Protein AF-0000000085129413 (afdb_homodimer)

Nearest PDB structures (foldseek):
  3oio-assembly1_A  TM=9.378E-01  e=3.922E-03  Chromobacterium violaceum
  3w6v-assembly1_A  TM=9.228E-01  e=1.496E-02  Streptomyces griseus
  8rot-assembly1_B  TM=6.023E-01  e=2.344E-01  Myxococcus xanthus
  8rw5-assembly1_B  TM=6.007E-01  e=3.042E-01  Myxococcus xanthus
  8rte-assembly1_A  TM=4.846E-01  e=7.425E-01  Bacillus phage phi105

Structure (mmCIF, N/CA/C/O backbone):
data_AF-0000000085129413-model_v1
#
loop_
_entity.id
_entity.type
_entity.pdbx_description
1 polymer 'Transcriptional regulator, AraC family'
#
loop_
_atom_site.group_PDB
_atom_site.id
_atom_site.type_symbol
_atom_site.label_atom_id
_atom_site.label_alt_id
_atom_site.label_comp_id
_atom_site.label_asym_id
_atom_site.label_entity_id
_atom_site.label_seq_id
_atom_site.pdbx_PDB_ins_code
_atom_site.Cartn_x
_atom_site.Cartn_y
_atom_site.Cartn_z
_atom_site.occupancy
_atom_site.B_iso_or_equiv
_atom_site.auth_seq_id
_atom_site.auth_comp_id
_atom_site.auth_asym_id
_atom_site.auth_atom_id
_atom_site.pdbx_PDB_model_num
ATOM 1 N N . MET A 1 1 ? -53.594 -14.516 21.328 1 21.14 1 MET A N 1
ATOM 2 C CA . MET A 1 1 ? -52.688 -14.773 22.422 1 21.14 1 MET A CA 1
ATOM 3 C C . MET A 1 1 ? -51.25 -14.461 22 1 21.14 1 MET A C 1
ATOM 5 O O . MET A 1 1 ? -50.75 -14.977 20.984 1 21.14 1 MET A O 1
ATOM 9 N N . HIS A 1 2 ? -50.719 -13.258 22.328 1 20.92 2 HIS A N 1
ATOM 10 C CA . HIS A 1 2 ? -49.969 -12.188 21.672 1 20.92 2 HIS A CA 1
ATOM 11 C C . HIS A 1 2 ? -48.469 -12.391 21.844 1 20.92 2 HIS A C 1
ATOM 13 O O . HIS A 1 2 ? -47.906 -12.094 22.906 1 20.92 2 HIS A O 1
ATOM 19 N N . SER A 1 3 ? -48.125 -13.695 21.609 1 22.58 3 SER A N 1
ATOM 20 C CA . SER A 1 3 ? -46.812 -14.188 22.047 1 22.58 3 SER A CA 1
ATOM 21 C C . SER A 1 3 ? -45.688 -13.266 21.594 1 22.58 3 SER A C 1
ATOM 23 O O . SER A 1 3 ? -45.594 -12.945 20.406 1 22.58 3 SER A O 1
ATOM 25 N N . SER A 1 4 ? -45.375 -12.328 22.469 1 21.48 4 SER A N 1
ATOM 26 C CA . SER A 1 4 ? -44.531 -11.133 22.531 1 21.48 4 SER A CA 1
ATOM 27 C C . SER A 1 4 ? -43.094 -11.445 22.188 1 21.48 4 SER A C 1
ATOM 29 O O . SER A 1 4 ? -42.406 -12.188 22.906 1 21.48 4 SER A O 1
ATOM 31 N N . GLY A 1 5 ? -42.906 -11.906 20.984 1 20.62 5 GLY A N 1
ATOM 32 C CA . GLY A 1 5 ? -41.625 -12.461 20.5 1 20.62 5 GLY A CA 1
ATOM 33 C C . GLY A 1 5 ? -40.438 -11.547 20.734 1 20.62 5 GLY A C 1
ATOM 34 O O . GLY A 1 5 ? -40.375 -10.469 20.156 1 20.62 5 GLY A O 1
ATOM 35 N N . LYS A 1 6 ? -40.031 -11.453 22.047 1 23.05 6 LYS A N 1
ATOM 36 C CA . LYS A 1 6 ? -39 -10.617 22.656 1 23.05 6 LYS A CA 1
ATOM 37 C C . LYS A 1 6 ? -37.719 -10.648 21.859 1 23.05 6 LYS A C 1
ATOM 39 O O . LYS A 1 6 ? -37.188 -11.727 21.562 1 23.05 6 LYS A O 1
ATOM 44 N N . CYS A 1 7 ? -37.625 -9.664 21.094 1 20.09 7 CYS A N 1
ATOM 45 C CA . CYS A 1 7 ? -36.531 -9.359 20.156 1 20.09 7 CYS A CA 1
ATOM 46 C C . CYS A 1 7 ? -35.188 -9.352 20.875 1 20.09 7 CYS A C 1
ATOM 48 O O . CYS A 1 7 ? -35 -8.617 21.844 1 20.09 7 CYS A O 1
ATOM 50 N N . ILE A 1 8 ? -34.719 -10.578 21.188 1 20.58 8 ILE A N 1
ATOM 51 C CA . ILE A 1 8 ? -33.5 -10.852 21.922 1 20.58 8 ILE A CA 1
ATOM 52 C C . ILE A 1 8 ? -32.406 -9.891 21.453 1 20.58 8 ILE A C 1
ATOM 54 O O . ILE A 1 8 ? -32.094 -9.828 20.266 1 20.58 8 ILE A O 1
ATOM 58 N N . ALA A 1 9 ? -32.438 -8.789 22.156 1 20.16 9 ALA A N 1
ATOM 59 C CA . ALA A 1 9 ? -31.578 -7.625 22.016 1 20.16 9 ALA A CA 1
ATOM 60 C C . ALA A 1 9 ? -30.109 -8.039 22.047 1 20.16 9 ALA A C 1
ATOM 62 O O . ALA A 1 9 ? -29.672 -8.75 22.953 1 20.16 9 ALA A O 1
ATOM 63 N N . PRO A 1 10 ? -29.625 -8.414 20.906 1 20.3 10 PRO A N 1
ATOM 64 C CA . PRO A 1 10 ? -28.297 -9.047 20.828 1 20.3 10 PRO A CA 1
ATOM 65 C C . PRO A 1 10 ? -27.25 -8.312 21.641 1 20.3 10 PRO A C 1
ATOM 67 O O . PRO A 1 10 ? -27.094 -7.094 21.516 1 20.3 10 PRO A O 1
ATOM 70 N N . ALA A 1 11 ? -27.172 -8.625 22.953 1 19.38 11 ALA A N 1
ATOM 71 C CA . ALA A 1 11 ? -26.328 -8.062 23.984 1 19.38 11 ALA A CA 1
ATOM 72 C C . ALA A 1 11 ? -24.859 -8.07 23.562 1 19.38 11 ALA A C 1
ATOM 74 O O . ALA A 1 11 ? -24.25 -9.141 23.422 1 19.38 11 ALA A O 1
ATOM 75 N N . TRP A 1 12 ? -24.641 -7.414 22.562 1 18.7 12 TRP A N 1
ATOM 76 C CA . TRP A 1 12 ? -23.297 -7.359 22.016 1 18.7 12 TRP A CA 1
ATOM 77 C C . TRP A 1 12 ? -22.312 -6.844 23.047 1 18.7 12 TRP A C 1
ATOM 79 O O . TRP A 1 12 ? -22.406 -5.699 23.5 1 18.7 12 TRP A O 1
ATOM 89 N N . PRO A 1 13 ? -21.984 -7.633 24.094 1 18.08 13 PRO A N 1
ATOM 90 C CA . PRO A 1 13 ? -21.203 -7.172 25.25 1 18.08 13 PRO A CA 1
ATOM 91 C C . PRO A 1 13 ? -19.922 -6.445 24.828 1 18.08 13 PRO A C 1
ATOM 93 O O . PRO A 1 13 ? -19.516 -6.527 23.672 1 18.08 13 PRO A O 1
ATOM 96 N N . LEU A 1 14 ? -19.016 -6.141 25.938 1 18.91 14 LEU A N 1
ATOM 97 C CA . LEU A 1 14 ? -18.062 -5.195 26.5 1 18.91 14 LEU A CA 1
ATOM 98 C C . LEU A 1 14 ? -16.656 -5.469 25.969 1 18.91 14 LEU A C 1
ATOM 100 O O . LEU A 1 14 ? -15.906 -6.238 26.562 1 18.91 14 LEU A O 1
ATOM 104 N N . ILE A 1 15 ? -16.547 -5.93 24.875 1 19.08 15 ILE A N 1
ATOM 105 C CA . ILE A 1 15 ? -15.266 -6.57 24.609 1 19.08 15 ILE A CA 1
ATOM 106 C C . ILE A 1 15 ? -14.133 -5.57 24.828 1 19.08 15 ILE A C 1
ATOM 108 O O . ILE A 1 15 ? -13.141 -5.879 25.5 1 19.08 15 ILE A O 1
ATOM 112 N N . PHE A 1 16 ? -13.883 -4.68 23.922 1 19.36 16 PHE A N 1
ATOM 113 C CA . PHE A 1 16 ? -12.508 -4.43 23.516 1 19.36 16 PHE A CA 1
ATOM 114 C C . PHE A 1 16 ? -11.836 -3.428 24.453 1 19.36 16 PHE A C 1
ATOM 116 O O . PHE A 1 16 ? -12.117 -2.229 24.391 1 19.36 16 PHE A O 1
ATOM 123 N N . SER A 1 17 ? -11.602 -3.672 25.688 1 21.09 17 SER A N 1
ATOM 124 C CA . SER A 1 17 ? -10.859 -2.846 26.625 1 21.09 17 SER A CA 1
ATOM 125 C C . SER A 1 17 ? -9.461 -2.527 26.109 1 21.09 17 SER A C 1
ATOM 127 O O . SER A 1 17 ? -8.508 -3.262 26.375 1 21.09 17 SER A O 1
ATOM 129 N N . TYR A 1 18 ? -9.227 -2.33 25.031 1 18.47 18 TYR A N 1
ATOM 130 C CA . TYR A 1 18 ? -7.859 -1.907 24.766 1 18.47 18 TYR A CA 1
ATOM 131 C C . TYR A 1 18 ? -7.516 -0.648 25.547 1 18.47 18 TYR A C 1
ATOM 133 O O . TYR A 1 18 ? -8.242 0.347 25.484 1 18.47 18 TYR A O 1
ATOM 141 N N . LYS A 1 19 ? -6.773 -0.75 26.672 1 22.33 19 LYS A N 1
ATOM 142 C CA . LYS A 1 19 ? -6.113 0.074 27.688 1 22.33 19 LYS A CA 1
ATOM 143 C C . LYS A 1 19 ? -5.34 1.221 27.031 1 22.33 19 LYS A C 1
ATOM 145 O O . LYS A 1 19 ? -4.574 1.915 27.703 1 22.33 19 LYS A O 1
ATOM 150 N N . ASN A 1 20 ? -5.211 1.365 25.828 1 20.52 20 ASN A N 1
ATOM 151 C CA . ASN A 1 20 ? -4.211 2.396 25.562 1 20.52 20 ASN A CA 1
ATOM 152 C C . ASN A 1 20 ? -4.727 3.783 25.953 1 20.52 20 ASN A C 1
ATOM 154 O O . ASN A 1 20 ? -5.508 4.383 25.203 1 20.52 20 ASN A O 1
ATOM 158 N N . SER A 1 21 ? -5.008 4.043 27.172 1 23.89 21 SER A N 1
ATOM 159 C CA . SER A 1 21 ? -5.203 5.328 27.844 1 23.89 21 SER A CA 1
ATOM 160 C C . SER A 1 21 ? -4.129 6.332 27.422 1 23.89 21 SER A C 1
ATOM 162 O O . SER A 1 21 ? -4.262 7.531 27.672 1 23.89 21 SER A O 1
ATOM 164 N N . TYR A 1 22 ? -2.914 5.84 27.141 1 23.8 22 TYR A N 1
ATOM 165 C CA . TYR A 1 22 ? -1.764 6.719 27.344 1 23.8 22 TYR A CA 1
ATOM 166 C C . TYR A 1 22 ? -1.779 7.863 26.328 1 23.8 22 TYR A C 1
ATOM 168 O O . TYR A 1 22 ? -1.226 8.938 26.594 1 23.8 22 TYR A O 1
ATOM 176 N N . SER A 1 23 ? -2.287 7.637 25.203 1 25.34 23 SER A N 1
ATOM 177 C CA . SER A 1 23 ? -1.871 8.594 24.188 1 25.34 23 SER A CA 1
ATOM 178 C C . SER A 1 23 ? -2.613 9.914 24.328 1 25.34 23 SER A C 1
ATOM 180 O O . SER A 1 23 ? -2.422 10.836 23.531 1 25.34 23 SER A O 1
ATOM 182 N N . PHE A 1 24 ? -3.502 9.953 25.156 1 25.22 24 PHE A N 1
ATOM 183 C CA . PHE A 1 24 ? -4.234 11.211 25.172 1 25.22 24 PHE A CA 1
ATOM 184 C C . PHE A 1 24 ? -3.436 12.297 25.875 1 25.22 24 PHE A C 1
ATOM 186 O O . PHE A 1 24 ? -3.5 13.469 25.484 1 25.22 24 PHE A O 1
ATOM 193 N N . ASN A 1 25 ? -2.568 11.867 26.859 1 26.09 25 ASN A N 1
ATOM 194 C CA . ASN A 1 25 ? -2.004 12.867 27.766 1 26.09 25 ASN A CA 1
ATOM 195 C C . ASN A 1 25 ? -0.914 13.688 27.078 1 26.09 25 ASN A C 1
ATOM 197 O O . ASN A 1 25 ? -0.603 14.797 27.5 1 26.09 25 ASN A O 1
ATOM 201 N N . LEU A 1 26 ? -0.217 13.109 26.172 1 26.61 26 LEU A N 1
ATOM 202 C CA . LEU A 1 26 ? 0.95 13.812 25.656 1 26.61 26 LEU A CA 1
ATOM 203 C C . LEU A 1 26 ? 0.537 15.094 24.922 1 26.61 26 LEU A C 1
ATOM 205 O O . LEU A 1 26 ? 1.323 16.031 24.828 1 26.61 26 LEU A O 1
ATOM 209 N N . LEU A 1 27 ? -0.628 15.203 24.547 1 25.75 27 LEU A N 1
ATOM 210 C CA . LEU A 1 27 ? -1.044 16.422 23.859 1 25.75 27 LEU A CA 1
ATOM 211 C C . LEU A 1 27 ? -1.022 17.625 24.797 1 25.75 27 LEU A C 1
ATOM 213 O O . LEU A 1 27 ? -0.651 18.719 24.391 1 25.75 27 LEU A O 1
ATOM 217 N N . THR A 1 28 ? -1.083 17.344 26.109 1 27.41 28 THR A N 1
ATOM 218 C CA . THR A 1 28 ? -1.416 18.531 26.906 1 27.41 28 THR A CA 1
ATOM 219 C C . THR A 1 28 ? -0.151 19.266 27.344 1 27.41 28 THR A C 1
ATOM 221 O O . THR A 1 28 ? -0.151 20.484 27.469 1 27.41 28 THR A O 1
ATOM 224 N N . GLN A 1 29 ? 0.94 18.547 27.625 1 27.95 29 GLN A N 1
ATOM 225 C CA . GLN A 1 29 ? 1.984 19.25 28.359 1 27.95 29 GLN A CA 1
ATOM 226 C C . GLN A 1 29 ? 2.719 20.234 27.469 1 27.95 29 GLN A C 1
ATOM 228 O O . GLN A 1 29 ? 3.174 21.281 27.938 1 27.95 29 GLN A O 1
ATOM 233 N N . HIS A 1 30 ? 3.021 19.875 26.25 1 28.45 30 HIS A N 1
ATOM 234 C CA . HIS A 1 30 ? 3.762 20.859 25.469 1 28.45 30 HIS A CA 1
ATOM 235 C C . HIS A 1 30 ? 2.961 22.141 25.297 1 28.45 30 HIS A C 1
ATOM 237 O O . HIS A 1 30 ? 3.455 23.109 24.703 1 28.45 30 HIS A O 1
ATOM 243 N N . ILE A 1 31 ? 1.709 22.016 25.625 1 28.7 31 ILE A N 1
ATOM 244 C CA . ILE A 1 31 ? 0.957 23.25 25.453 1 28.7 31 ILE A CA 1
ATOM 245 C C . ILE A 1 31 ? 1.253 24.203 26.609 1 28.7 31 ILE A C 1
ATOM 247 O O . ILE A 1 31 ? 0.819 25.359 26.609 1 28.7 31 ILE A O 1
ATOM 251 N N . HIS A 1 32 ? 1.854 23.734 27.641 1 28.66 32 HIS A N 1
ATOM 252 C CA . HIS A 1 32 ? 1.758 24.641 28.781 1 28.66 32 HIS A CA 1
ATOM 253 C C . HIS A 1 32 ? 2.666 25.859 28.594 1 28.66 32 HIS A C 1
ATOM 255 O O . HIS A 1 32 ? 2.555 26.844 29.328 1 28.66 32 HIS A O 1
ATOM 261 N N . GLY A 1 33 ? 3.865 25.672 28.141 1 28.09 33 GLY A N 1
ATOM 262 C CA . GLY A 1 33 ? 4.629 26.891 28.328 1 28.09 33 GLY A CA 1
ATOM 263 C C . GLY A 1 33 ? 4.117 28.062 27.5 1 28.09 33 GLY A C 1
ATOM 264 O O . GLY A 1 33 ? 4.5 29.203 27.734 1 28.09 33 GLY A O 1
ATOM 265 N N . HIS A 1 34 ? 4.055 27.828 26.172 1 28.5 34 HIS A N 1
ATOM 266 C CA . HIS A 1 34 ? 3.783 29.047 25.406 1 28.5 34 HIS A CA 1
ATOM 267 C C . HIS A 1 34 ? 2.324 29.469 25.547 1 28.5 34 HIS A C 1
ATOM 269 O O . HIS A 1 34 ? 1.43 28.625 25.594 1 28.5 34 HIS A O 1
ATOM 275 N N . GLN A 1 35 ? 1.97 30.703 26.125 1 29.5 35 GLN A N 1
ATOM 276 C CA . GLN A 1 35 ? 0.708 31.391 26.359 1 29.5 35 GLN A CA 1
ATOM 277 C C . GLN A 1 35 ? -0.209 31.281 25.141 1 29.5 35 GLN A C 1
ATOM 279 O O . GLN A 1 35 ? -1.121 32.094 24.969 1 29.5 35 GLN A O 1
ATOM 284 N N . ASP A 1 36 ? 0.331 30.516 24.156 1 29.94 36 ASP A N 1
ATOM 285 C CA . ASP A 1 36 ? -0.539 30.812 23.016 1 29.94 36 ASP A CA 1
ATOM 286 C C . ASP A 1 36 ? -1.93 30.219 23.219 1 29.94 36 ASP A C 1
ATOM 288 O O . ASP A 1 36 ? -2.07 29.141 23.797 1 29.94 36 ASP A O 1
ATOM 292 N N . GLU A 1 37 ? -2.986 30.938 23.094 1 33 37 GLU A N 1
ATOM 293 C CA . GLU A 1 37 ? -4.418 30.797 23.344 1 33 37 GLU A CA 1
ATOM 294 C C . GLU A 1 37 ? -4.938 29.453 22.828 1 33 37 GLU A C 1
ATOM 296 O O . GLU A 1 37 ? -5.789 28.828 23.469 1 33 37 GLU A O 1
ATOM 301 N N . SER A 1 38 ? -4.277 29.016 21.781 1 32.41 38 SER A N 1
ATOM 302 C CA . SER A 1 38 ? -4.926 27.844 21.172 1 32.41 38 SER A CA 1
ATOM 303 C C . SER A 1 38 ? -4.57 26.562 21.938 1 32.41 38 SER A C 1
ATOM 305 O O . SER A 1 38 ? -5.434 25.719 22.172 1 32.41 38 SER A O 1
ATOM 307 N N . ALA A 1 39 ? -3.271 26.328 22.328 1 37 39 ALA A N 1
ATOM 308 C CA . ALA A 1 39 ? -2.869 25.188 23.156 1 37 39 ALA A CA 1
ATOM 309 C C . ALA A 1 39 ? -3.48 25.281 24.547 1 37 39 ALA A C 1
ATOM 311 O O . ALA A 1 39 ? -3.896 24.281 25.125 1 37 39 ALA A O 1
ATOM 312 N N . SER A 1 40 ? -3.602 26.625 24.984 1 38.25 40 SER A N 1
ATOM 313 C CA . SER A 1 40 ? -4.234 26.891 26.266 1 38.25 40 SER A CA 1
ATOM 314 C C . SER A 1 40 ? -5.695 26.453 26.266 1 38.25 40 SER A C 1
ATOM 316 O O . SER A 1 40 ? -6.18 25.875 27.25 1 38.25 40 SER A O 1
ATOM 318 N N . ARG A 1 41 ? -6.266 26.641 25.109 1 37.94 41 ARG A N 1
ATOM 319 C CA . ARG A 1 41 ? -7.664 26.234 25.031 1 37.94 41 ARG A CA 1
ATOM 320 C C . ARG A 1 41 ? -7.797 24.719 25.047 1 37.94 41 ARG A C 1
ATOM 322 O O . ARG A 1 41 ? -8.656 24.172 25.75 1 37.94 41 ARG A O 1
ATOM 329 N N . LEU A 1 42 ? -6.957 24.094 24.25 1 37.56 42 LEU A N 1
ATOM 330 C CA . LEU A 1 42 ? -6.988 22.625 24.281 1 37.56 42 LEU A CA 1
ATOM 331 C C . LEU A 1 42 ? -6.66 22.125 25.688 1 37.56 42 LEU A C 1
ATOM 333 O O . LEU A 1 42 ? -7.297 21.188 26.172 1 37.56 42 LEU A O 1
ATOM 337 N N . TRP A 1 43 ? -5.762 22.875 26.328 1 37.62 43 TRP A N 1
ATOM 338 C CA . TRP A 1 43 ? -5.422 22.516 27.703 1 37.62 43 TRP A CA 1
ATOM 339 C C . TRP A 1 43 ? -6.598 22.781 28.641 1 37.62 43 TRP A C 1
ATOM 341 O O . TRP A 1 43 ? -6.879 21.969 29.531 1 37.62 43 TRP A O 1
ATOM 351 N N . ARG A 1 44 ? -7.238 23.938 28.453 1 40.03 44 ARG A N 1
ATOM 352 C CA . ARG A 1 44 ? -8.406 24.25 29.281 1 40.03 44 ARG A CA 1
ATOM 353 C C . ARG A 1 44 ? -9.492 23.188 29.094 1 40.03 44 ARG A C 1
ATOM 355 O O . ARG A 1 44 ? -10.141 22.781 30.062 1 40.03 44 ARG A O 1
ATOM 362 N N . ILE A 1 45 ? -9.555 22.703 27.922 1 38.81 45 ILE A N 1
ATOM 363 C CA . ILE A 1 45 ? -10.562 21.688 27.656 1 38.81 45 ILE A CA 1
ATOM 364 C C . ILE A 1 45 ? -10.148 20.375 28.312 1 38.81 45 ILE A C 1
ATOM 366 O O . ILE A 1 45 ? -10.969 19.719 28.969 1 38.81 45 ILE A O 1
ATOM 370 N N . ILE A 1 46 ? -8.875 20.078 28.266 1 37.97 46 ILE A N 1
ATOM 371 C CA . ILE A 1 46 ? -8.391 18.844 28.875 1 37.97 46 ILE A CA 1
ATOM 372 C C . ILE A 1 46 ? -8.445 18.969 30.391 1 37.97 46 ILE A C 1
ATOM 374 O O . ILE A 1 46 ? -8.867 18.031 31.078 1 37.97 46 ILE A O 1
ATOM 378 N N . SER A 1 47 ? -7.98 20.141 30.906 1 34.28 47 SER A N 1
ATOM 379 C CA . SER A 1 47 ? -7.945 20.375 32.344 1 34.28 47 SER A CA 1
ATOM 380 C C . SER A 1 47 ? -9.359 20.469 32.938 1 34.28 47 SER A C 1
ATOM 382 O O . SER A 1 47 ? -9.609 20 34.031 1 34.28 47 SER A O 1
ATOM 384 N N . ALA A 1 48 ? -10.281 21.156 32.281 1 36.88 48 ALA A N 1
ATOM 385 C CA . ALA A 1 48 ? -11.656 21.234 32.781 1 36.88 48 ALA A CA 1
ATOM 386 C C . ALA A 1 48 ? -12.312 19.844 32.781 1 36.88 48 ALA A C 1
ATOM 388 O O . ALA A 1 48 ? -13.148 19.562 33.656 1 36.88 48 ALA A O 1
ATOM 389 N N . HIS A 1 49 ? -11.906 18.984 31.969 1 34.75 49 HIS A N 1
ATOM 390 C CA . HIS A 1 49 ? -12.508 17.672 31.906 1 34.75 49 HIS A CA 1
ATOM 391 C C . HIS A 1 49 ? -12.219 16.859 33.156 1 34.75 49 HIS A C 1
ATOM 393 O O . HIS A 1 49 ? -13.07 16.109 33.625 1 34.75 49 HIS A O 1
ATOM 399 N N . HIS A 1 50 ? -11.016 16.922 33.688 1 31.17 50 HIS A N 1
ATOM 400 C CA . HIS A 1 50 ? -10.742 16.125 34.875 1 31.17 50 HIS A CA 1
ATOM 401 C C . HIS A 1 50 ? -11.445 16.703 36.094 1 31.17 50 HIS A C 1
ATOM 403 O O . HIS A 1 50 ? -11.656 16 37.094 1 31.17 50 HIS A O 1
ATOM 409 N N . GLN A 1 51 ? -11.445 17.984 36.281 1 32.16 51 GLN A N 1
ATOM 410 C CA . GLN A 1 51 ? -12.023 18.516 37.5 1 32.16 51 GLN A CA 1
ATOM 411 C C . GLN A 1 51 ? -13.547 18.391 37.5 1 32.16 51 GLN A C 1
ATOM 413 O O . GLN A 1 51 ? -14.18 18.438 38.531 1 32.16 51 GLN A O 1
ATOM 418 N N . GLN A 1 52 ? -14.242 18.625 36.438 1 34.34 52 GLN A N 1
ATOM 419 C CA . GLN A 1 52 ? -15.688 18.75 36.625 1 34.34 52 GLN A CA 1
ATOM 420 C C . GLN A 1 52 ? -16.344 17.375 36.812 1 34.34 52 GLN A C 1
ATOM 422 O O . GLN A 1 52 ? -16.859 16.812 35.844 1 34.34 52 GLN A O 1
ATOM 427 N N . ALA A 1 53 ? -15.812 16.516 37.594 1 32.19 53 ALA A N 1
ATOM 428 C CA . ALA A 1 53 ? -16.516 15.312 38.062 1 32.19 53 ALA A CA 1
ATOM 429 C C . ALA A 1 53 ? -17.969 15.617 38.406 1 32.19 53 ALA A C 1
ATOM 431 O O . ALA A 1 53 ? -18.875 14.93 37.938 1 32.19 53 ALA A O 1
ATOM 432 N N . ASP A 1 54 ? -18.328 15.922 39.719 1 31.73 54 ASP A N 1
ATOM 433 C CA . ASP A 1 54 ? -19.562 15.711 40.469 1 31.73 54 ASP A CA 1
ATOM 434 C C . ASP A 1 54 ? -20.641 16.688 40.031 1 31.73 54 ASP A C 1
ATOM 436 O O . ASP A 1 54 ? -21.781 16.625 40.5 1 31.73 54 ASP A O 1
ATOM 440 N N . THR A 1 55 ? -20.219 18.016 39.844 1 33.91 55 THR A N 1
ATOM 441 C CA . THR A 1 55 ? -21.406 18.859 39.781 1 33.91 55 THR A CA 1
ATOM 442 C C . THR A 1 55 ? -22.172 18.578 38.469 1 33.91 55 THR A C 1
ATOM 444 O O . THR A 1 55 ? -21.609 18.078 37.5 1 33.91 55 THR A O 1
ATOM 447 N N . GLY A 1 56 ? -23.438 18.547 38.312 1 38.31 56 GLY A N 1
ATOM 448 C CA . GLY A 1 56 ? -24.453 18.469 37.281 1 38.31 56 GLY A CA 1
ATOM 449 C C . GLY A 1 56 ? -23.953 18.906 35.906 1 38.31 56 GLY A C 1
ATOM 450 O O . GLY A 1 56 ? -24.719 19.484 35.125 1 38.31 56 GLY A O 1
ATOM 451 N N . TYR A 1 57 ? -22.672 19.203 35.719 1 45.5 57 TYR A N 1
ATOM 452 C CA . TYR A 1 57 ? -22.062 19.703 34.5 1 45.5 57 TYR A CA 1
ATOM 453 C C . TYR A 1 57 ? -22.5 18.875 33.281 1 45.5 57 TYR A C 1
ATOM 455 O O . TYR A 1 57 ? -22.5 17.641 33.344 1 45.5 57 TYR A O 1
ATOM 463 N N . ASN A 1 58 ? -23.297 19.438 32.375 1 69.88 58 ASN A N 1
ATOM 464 C CA . ASN A 1 58 ? -24.031 18.984 31.188 1 69.88 58 ASN A CA 1
ATOM 465 C C . ASN A 1 58 ? -23.156 18.188 30.234 1 69.88 58 ASN A C 1
ATOM 467 O O . ASN A 1 58 ? -22.125 18.672 29.766 1 69.88 58 ASN A O 1
ATOM 471 N N . LYS A 1 59 ? -22.953 16.891 30.5 1 75.81 59 LYS A N 1
ATOM 472 C CA . LYS A 1 59 ? -22.266 15.93 29.641 1 75.81 59 LYS A CA 1
ATOM 473 C C . LYS A 1 59 ? -22.281 16.375 28.188 1 75.81 59 LYS A C 1
ATOM 475 O O . LYS A 1 59 ? -21.312 16.156 27.453 1 75.81 59 LYS A O 1
ATOM 480 N N . ILE A 1 60 ? -23.141 17.094 27.953 1 83.69 60 ILE A N 1
ATOM 481 C CA . ILE A 1 60 ? -23.266 17.547 26.578 1 83.69 60 ILE A CA 1
ATOM 482 C C . ILE A 1 60 ? -22.297 18.703 26.328 1 83.69 60 ILE A C 1
ATOM 484 O O . ILE A 1 60 ? -21.672 18.766 25.266 1 83.69 60 ILE A O 1
ATOM 488 N N . SER A 1 61 ? -22.156 19.531 27.344 1 84.12 61 SER A N 1
ATOM 489 C CA . SER A 1 61 ? -21.219 20.641 27.203 1 84.12 61 SER A CA 1
ATOM 490 C C . SER A 1 61 ? -19.781 20.141 27.109 1 84.12 61 SER A C 1
ATOM 492 O O . SER A 1 61 ? -18.984 20.672 26.344 1 84.12 61 SER A O 1
ATOM 494 N N . ARG A 1 62 ? -19.578 19.125 27.812 1 81.06 62 ARG A N 1
ATOM 495 C CA . ARG A 1 62 ? -18.266 18.5 27.75 1 81.06 62 ARG A CA 1
ATOM 496 C C . ARG A 1 62 ? -18 17.875 26.391 1 81.06 62 ARG A C 1
ATOM 498 O O . ARG A 1 62 ? -16.922 18.031 25.828 1 81.06 62 ARG A O 1
ATOM 505 N N . ALA A 1 63 ? -18.938 17.219 25.875 1 83.81 63 ALA A N 1
ATOM 506 C CA . ALA A 1 63 ? -18.797 16.594 24.562 1 83.81 63 ALA A CA 1
ATOM 507 C C . ALA A 1 63 ? -18.547 17.625 23.484 1 83.81 63 ALA A C 1
ATOM 509 O O . ALA A 1 63 ? -17.75 17.406 22.562 1 83.81 63 ALA A O 1
ATOM 510 N N . GLU A 1 64 ? -19.125 18.766 23.688 1 89.12 64 GLU A N 1
ATOM 511 C CA . GLU A 1 64 ? -18.906 19.844 22.734 1 89.12 64 GLU A CA 1
ATOM 512 C C . GLU A 1 64 ? -17.484 20.359 22.797 1 89.12 64 GLU A C 1
ATOM 514 O O . GLU A 1 64 ? -16.875 20.672 21.766 1 89.12 64 GLU A O 1
ATOM 519 N N . GLU A 1 65 ? -16.984 20.438 23.922 1 84.69 65 GLU A N 1
ATOM 520 C CA . GLU A 1 65 ? -15.609 20.891 24.094 1 84.69 65 GLU A CA 1
ATOM 521 C C . GLU A 1 65 ? -14.617 19.906 23.5 1 84.69 65 GLU A C 1
ATOM 523 O O . GLU A 1 65 ? -13.633 20.297 22.875 1 84.69 65 GLU A O 1
ATOM 528 N N . LEU A 1 66 ? -14.906 18.672 23.703 1 84.25 66 LEU A N 1
ATOM 529 C CA . LEU A 1 66 ? -14.047 17.625 23.156 1 84.25 66 LEU A CA 1
ATOM 530 C C . LEU A 1 66 ? -14.047 17.656 21.625 1 84.25 66 LEU A C 1
ATOM 532 O O . LEU A 1 66 ? -13 17.5 21 1 84.25 66 LEU A O 1
ATOM 536 N N . LEU A 1 67 ? -15.133 17.922 21.094 1 89.06 67 LEU A N 1
ATOM 537 C CA . LEU A 1 67 ? -15.25 18 19.641 1 89.06 67 LEU A CA 1
ATOM 538 C C . LEU A 1 67 ? -14.492 19.203 19.094 1 89.06 67 LEU A C 1
ATOM 540 O O . LEU A 1 67 ? -13.93 19.141 17.984 1 89.06 67 LEU A O 1
ATOM 544 N N . GLN A 1 68 ? -14.398 20.188 19.891 1 86.44 68 GLN A N 1
ATOM 545 C CA . GLN A 1 68 ? -13.75 21.422 19.453 1 86.44 68 GLN A CA 1
ATOM 546 C C . GLN A 1 68 ? -12.227 21.266 19.453 1 86.44 68 GLN A C 1
ATOM 548 O O . GLN A 1 68 ? -11.516 22.125 18.938 1 86.44 68 GLN A O 1
ATOM 553 N N . ALA A 1 69 ? -11.836 20.141 19.969 1 83.62 69 ALA A N 1
ATOM 554 C CA . ALA A 1 69 ? -10.398 19.875 19.906 1 83.62 69 ALA A CA 1
ATOM 555 C C . ALA A 1 69 ? -9.93 19.703 18.469 1 83.62 69 ALA A C 1
ATOM 557 O O . ALA A 1 69 ? -8.758 19.922 18.172 1 83.62 69 ALA A O 1
ATOM 558 N N . CYS A 1 70 ? -10.805 19.266 17.656 1 85.94 70 CYS A N 1
ATOM 559 C CA . CYS A 1 70 ? -10.492 19.188 16.219 1 85.94 70 CYS A CA 1
ATOM 560 C C . CYS A 1 70 ? -10.656 20.547 15.562 1 85.94 70 CYS A C 1
ATOM 562 O O . CYS A 1 70 ? -11.773 21.031 15.391 1 85.94 70 CYS A O 1
ATOM 564 N N . LYS A 1 71 ? -9.617 21.188 15.203 1 79.5 71 LYS A N 1
ATOM 565 C CA . LYS A 1 71 ? -9.648 22.5 14.562 1 79.5 71 LYS A CA 1
ATOM 566 C C . LYS A 1 71 ? -9.586 22.375 13.039 1 79.5 71 LYS A C 1
ATOM 568 O O . LYS A 1 71 ? -8.781 21.609 12.508 1 79.5 71 LYS A O 1
ATOM 573 N N . TRP A 1 72 ? -10.508 22.984 12.43 1 80.12 72 TRP A N 1
ATOM 574 C CA . TRP A 1 72 ? -10.57 22.969 10.969 1 80.12 72 TRP A CA 1
ATOM 575 C C . TRP A 1 72 ? -9.953 24.234 10.383 1 80.12 72 TRP A C 1
ATOM 577 O O . TRP A 1 72 ? -10.102 25.312 10.938 1 80.12 72 TRP A O 1
ATOM 587 N N . PRO A 1 73 ? -9.18 24.203 9.297 1 79.88 73 PRO A N 1
ATOM 588 C CA . PRO A 1 73 ? -8.68 23.031 8.57 1 79.88 73 PRO A CA 1
ATOM 589 C C . PRO A 1 73 ? -7.246 22.672 8.961 1 79.88 73 PRO A C 1
ATOM 591 O O . PRO A 1 73 ? -6.543 22 8.188 1 79.88 73 PRO A O 1
ATOM 594 N N . GLU A 1 74 ? -6.883 23.078 10.094 1 77.25 74 GLU A N 1
ATOM 595 C CA . GLU A 1 74 ? -5.496 22.938 10.531 1 77.25 74 GLU A CA 1
ATOM 596 C C . GLU A 1 74 ? -5.207 21.5 10.992 1 77.25 74 GLU A C 1
ATOM 598 O O . GLU A 1 74 ? -6.055 20.875 11.625 1 77.25 74 GLU A O 1
ATOM 603 N N . PRO A 1 75 ? -3.988 21.141 10.711 1 80.31 75 PRO A N 1
ATOM 604 C CA . PRO A 1 75 ? -3.6 19.844 11.273 1 80.31 75 PRO A CA 1
ATOM 605 C C . PRO A 1 75 ? -3.521 19.859 12.797 1 80.31 75 PRO A C 1
ATOM 607 O O . PRO A 1 75 ? -3.105 20.859 13.391 1 80.31 75 PRO A O 1
ATOM 610 N N . SER A 1 76 ? -3.961 18.859 13.484 1 82.31 76 SER A N 1
ATOM 611 C CA . SER A 1 76 ? -3.963 18.719 14.938 1 82.31 76 SER A CA 1
ATOM 612 C C . SER A 1 76 ? -2.559 18.453 15.469 1 82.31 76 SER A C 1
ATOM 614 O O . SER A 1 76 ? -1.772 17.75 14.828 1 82.31 76 SER A O 1
ATOM 616 N N . ILE A 1 77 ? -2.441 19.156 16.609 1 76.31 77 ILE A N 1
ATOM 617 C CA . ILE A 1 77 ? -1.237 18.828 17.359 1 76.31 77 ILE A CA 1
ATOM 618 C C . ILE A 1 77 ? -1.429 17.484 18.062 1 76.31 77 ILE A C 1
ATOM 620 O O . ILE A 1 77 ? -2.379 17.297 18.828 1 76.31 77 ILE A O 1
ATOM 624 N N . TYR A 1 78 ? -0.956 16.422 17.781 1 75.44 78 TYR A N 1
ATOM 625 C CA . TYR A 1 78 ? -1.115 15.055 18.266 1 75.44 78 TYR A CA 1
ATOM 626 C C . TYR A 1 78 ? -2.424 14.453 17.766 1 75.44 78 TYR A C 1
ATOM 628 O O . TYR A 1 78 ? -3.373 14.289 18.531 1 75.44 78 TYR A O 1
ATOM 636 N N . PRO A 1 79 ? -2.52 14.07 16.656 1 82.69 79 PRO A N 1
ATOM 637 C CA . PRO A 1 79 ? -3.764 13.609 16.047 1 82.69 79 PRO A CA 1
ATOM 638 C C . PRO A 1 79 ? -4.363 12.398 16.75 1 82.69 79 PRO A C 1
ATOM 640 O O . PRO A 1 79 ? -5.586 12.266 16.828 1 82.69 79 PRO A O 1
ATOM 643 N N . LEU A 1 80 ? -3.645 11.594 17.344 1 75 80 LEU A N 1
ATOM 644 C CA . LEU A 1 80 ? -4.164 10.422 18.047 1 75 80 LEU A CA 1
ATOM 645 C C . LEU A 1 80 ? -4.949 10.828 19.281 1 75 80 LEU A C 1
ATOM 647 O O . LEU A 1 80 ? -5.996 10.242 19.578 1 75 80 LEU A O 1
ATOM 651 N N . LEU A 1 81 ? -4.441 11.75 20 1 71.38 81 LEU A N 1
ATOM 652 C CA . LEU A 1 81 ? -5.137 12.25 21.172 1 71.38 81 LEU A CA 1
ATOM 653 C C . LEU A 1 81 ? -6.457 12.914 20.781 1 71.38 81 LEU A C 1
ATOM 655 O O . LEU A 1 81 ? -7.48 12.695 21.438 1 71.38 81 LEU A O 1
ATOM 659 N N . VAL A 1 82 ? -6.379 13.688 19.812 1 82.81 82 VAL A N 1
ATOM 660 C CA . VAL A 1 82 ? -7.582 14.375 19.344 1 82.81 82 VAL A CA 1
ATOM 661 C C . VAL A 1 82 ? -8.625 13.352 18.906 1 82.81 82 VAL A C 1
ATOM 663 O O . VAL A 1 82 ? -9.82 13.539 19.125 1 82.81 82 VAL A O 1
ATOM 666 N N . LEU A 1 83 ? -8.203 12.289 18.312 1 82.88 83 LEU A N 1
ATOM 667 C CA . LEU A 1 83 ? -9.117 11.234 17.906 1 82.88 83 LEU A CA 1
ATOM 668 C C . LEU A 1 83 ? -9.844 10.648 19.109 1 82.88 83 LEU A C 1
ATOM 670 O O . LEU A 1 83 ? -11.055 10.422 19.062 1 82.88 83 LEU A O 1
ATOM 674 N N . ARG A 1 84 ? -9.141 10.477 20.156 1 73.81 84 ARG A N 1
ATOM 675 C CA . ARG A 1 84 ? -9.742 9.945 21.375 1 73.81 84 ARG A CA 1
ATOM 676 C C . ARG A 1 84 ? -10.797 10.906 21.922 1 73.81 84 ARG A C 1
ATOM 678 O O . ARG A 1 84 ? -11.867 10.477 22.359 1 73.81 84 ARG A O 1
ATOM 685 N N . TYR A 1 85 ? -10.492 12.133 21.875 1 77.19 85 TYR A N 1
ATOM 686 C CA . TYR A 1 85 ? -11.438 13.141 22.344 1 77.19 85 TYR A CA 1
ATOM 687 C C . TYR A 1 85 ? -12.711 13.117 21.5 1 77.19 85 TYR A C 1
ATOM 689 O O . TYR A 1 85 ? -13.82 13.141 22.047 1 77.19 85 TYR A O 1
ATOM 697 N N . VAL A 1 86 ? -12.539 13.008 20.266 1 86.25 86 VAL A N 1
ATOM 698 C CA . VAL A 1 86 ? -13.68 13.016 19.344 1 86.25 86 VAL A CA 1
ATOM 699 C C . VAL A 1 86 ? -14.523 11.758 19.562 1 86.25 86 VAL A C 1
ATOM 701 O O . VAL A 1 86 ? -15.75 11.82 19.531 1 86.25 86 VAL A O 1
ATOM 704 N N . GLN A 1 87 ? -13.867 10.719 19.812 1 79.81 87 GLN A N 1
ATOM 705 C CA . GLN A 1 87 ? -14.578 9.469 20.047 1 79.81 87 GLN A CA 1
ATOM 706 C C . GLN A 1 87 ? -15.344 9.523 21.375 1 79.81 87 GLN A C 1
ATOM 708 O O . GLN A 1 87 ? -16.469 9.016 21.469 1 79.81 87 GLN A O 1
ATOM 713 N N . GLU A 1 88 ? -14.75 10.078 22.328 1 75.94 88 GLU A N 1
ATOM 714 C CA . GLU A 1 88 ? -15.445 10.266 23.594 1 75.94 88 GLU A CA 1
ATOM 715 C C . GLU A 1 88 ? -16.656 11.172 23.422 1 75.94 88 GLU A C 1
ATOM 717 O O . GLU A 1 88 ? -17.734 10.891 23.969 1 75.94 88 GLU A O 1
ATOM 722 N N . ALA A 1 89 ? -16.5 12.203 22.766 1 84.19 89 ALA A N 1
ATOM 723 C CA . ALA A 1 89 ? -17.609 13.102 22.484 1 84.19 89 ALA A CA 1
ATOM 724 C C . ALA A 1 89 ? -18.734 12.367 21.75 1 84.19 89 ALA A C 1
ATOM 726 O O . ALA A 1 89 ? -19.906 12.531 22.094 1 84.19 89 ALA A O 1
ATOM 727 N N . GLN A 1 90 ? -18.375 11.523 20.812 1 82.44 90 GLN A N 1
ATOM 728 C CA . GLN A 1 90 ? -19.375 10.773 20.047 1 82.44 90 GLN A CA 1
ATOM 729 C C . GLN A 1 90 ? -20.188 9.859 20.953 1 82.44 90 GLN A C 1
ATOM 731 O O . GLN A 1 90 ? -21.406 9.773 20.828 1 82.44 90 GLN A O 1
ATOM 736 N N . ALA A 1 91 ? -19.516 9.242 21.812 1 76.31 91 ALA A N 1
ATOM 737 C CA . ALA A 1 91 ? -20.203 8.344 22.734 1 76.31 91 ALA A CA 1
ATOM 738 C C . ALA A 1 91 ? -21.219 9.094 23.594 1 76.31 91 ALA A C 1
ATOM 740 O O . ALA A 1 91 ? -22.328 8.609 23.797 1 76.31 91 ALA A O 1
ATOM 741 N N . ILE A 1 92 ? -20.859 10.203 24.047 1 76.06 92 ILE A N 1
ATOM 742 C CA . ILE A 1 92 ? -21.75 11.008 24.875 1 76.06 92 ILE A CA 1
ATOM 743 C C . ILE A 1 92 ? -22.953 11.461 24.047 1 76.06 92 ILE A C 1
ATOM 745 O O . ILE A 1 92 ? -24.094 11.359 24.484 1 76.06 92 ILE A O 1
ATOM 749 N N . PHE A 1 93 ? -22.734 11.859 22.812 1 82.19 93 PHE A N 1
ATOM 750 C CA . PHE A 1 93 ? -23.812 12.312 21.953 1 82.19 93 PHE A CA 1
ATOM 751 C C . PHE A 1 93 ? -24.75 11.164 21.609 1 82.19 93 PHE A C 1
ATOM 753 O O . PHE A 1 93 ? -25.969 11.359 21.484 1 82.19 93 PHE A O 1
ATOM 760 N N . GLU A 1 94 ? -24.172 10.031 21.422 1 78.38 94 GLU A N 1
ATOM 761 C CA . GLU A 1 94 ? -25 8.859 21.156 1 78.38 94 GLU A CA 1
ATOM 762 C C . GLU A 1 94 ? -25.891 8.539 22.344 1 78.38 94 GLU A C 1
ATOM 764 O O . GLU A 1 94 ? -27.078 8.234 22.172 1 78.38 94 GLU A O 1
ATOM 769 N N . LEU A 1 95 ? -25.344 8.625 23.5 1 70.44 95 LEU A N 1
ATOM 770 C CA . LEU A 1 95 ? -26.078 8.344 24.719 1 70.44 95 LEU A CA 1
ATOM 771 C C . LEU A 1 95 ? -27.234 9.328 24.891 1 70.44 95 LEU A C 1
ATOM 773 O O . LEU A 1 95 ? -28.281 8.977 25.438 1 70.44 95 LEU A O 1
ATOM 777 N N . HIS A 1 96 ? -27.109 10.484 24.391 1 77.94 96 HIS A N 1
ATOM 778 C CA . HIS A 1 96 ? -28.109 11.531 24.562 1 77.94 96 HIS A CA 1
ATOM 779 C C . HIS A 1 96 ? -28.969 11.688 23.297 1 77.94 96 HIS A C 1
ATOM 781 O O . HIS A 1 96 ? -29.688 12.672 23.156 1 77.94 96 HIS A O 1
ATOM 787 N N . ARG A 1 97 ? -28.781 10.82 22.25 1 78.75 97 ARG A N 1
ATOM 788 C CA . ARG A 1 97 ? -29.578 10.727 21.031 1 78.75 97 ARG A CA 1
ATOM 789 C C . ARG A 1 97 ? -29.531 12.031 20.25 1 78.75 97 ARG A C 1
ATOM 791 O O . ARG A 1 97 ? -30.578 12.594 19.906 1 78.75 97 ARG A O 1
ATOM 798 N N . MET A 1 98 ? -28.422 12.516 20.031 1 84.62 98 MET A N 1
ATOM 799 C CA . MET A 1 98 ? -28.156 13.672 19.188 1 84.62 98 MET A CA 1
ATOM 800 C C . MET A 1 98 ? -27.484 13.258 17.891 1 84.62 98 MET A C 1
ATOM 802 O O . MET A 1 98 ? -26.266 13.406 17.734 1 84.62 98 MET A O 1
ATOM 806 N N . PRO A 1 99 ? -28.188 12.844 16.938 1 80.38 99 PRO A N 1
ATOM 807 C CA . PRO A 1 99 ? -27.609 12.242 15.734 1 80.38 99 PRO A CA 1
ATOM 808 C C . PRO A 1 99 ? -26.828 13.25 14.898 1 80.38 99 PRO A C 1
ATOM 810 O O . PRO A 1 99 ? -25.844 12.875 14.25 1 80.38 99 PRO A O 1
ATOM 813 N N . ASP A 1 100 ? -27.203 14.5 14.93 1 82.25 100 ASP A N 1
ATOM 814 C CA . ASP A 1 100 ? -26.484 15.508 14.164 1 82.25 100 ASP A CA 1
ATOM 815 C C . ASP A 1 100 ? -25.062 15.688 14.688 1 82.25 100 ASP A C 1
ATOM 817 O O . ASP A 1 100 ? -24.109 15.82 13.914 1 82.25 100 ASP A O 1
ATOM 821 N N . ARG A 1 101 ? -24.984 15.625 15.984 1 86.5 101 ARG A N 1
ATOM 822 C CA . ARG A 1 101 ? -23.672 15.789 16.609 1 86.5 101 ARG A CA 1
ATOM 823 C C . ARG A 1 101 ? -22.812 14.539 16.422 1 86.5 101 ARG A C 1
ATOM 825 O O . ARG A 1 101 ? -21.594 14.633 16.312 1 86.5 101 ARG A O 1
ATOM 832 N N . VAL A 1 102 ? -23.453 13.445 16.312 1 82.81 102 VAL A N 1
ATOM 833 C CA . VAL A 1 102 ? -22.75 12.195 16.062 1 82.81 102 VAL A CA 1
ATOM 834 C C . VAL A 1 102 ? -22.125 12.227 14.664 1 82.81 102 VAL A C 1
ATOM 836 O O . VAL A 1 102 ? -20.969 11.836 14.492 1 82.81 102 VAL A O 1
ATOM 839 N N . VAL A 1 103 ? -22.859 12.75 13.789 1 83.88 103 VAL A N 1
ATOM 840 C CA . VAL A 1 103 ? -22.359 12.859 12.422 1 83.88 103 VAL A CA 1
ATOM 841 C C . VAL A 1 103 ? -21.172 13.812 12.383 1 83.88 103 VAL A C 1
ATOM 843 O O . VAL A 1 103 ? -20.172 13.531 11.711 1 83.88 103 VAL A O 1
ATOM 846 N N . SER A 1 104 ? -21.25 14.867 13.133 1 88.19 104 SER A N 1
ATOM 847 C CA . SER A 1 104 ? -20.141 15.812 13.195 1 88.19 104 SER A CA 1
ATOM 848 C C . SER A 1 104 ? -18.891 15.164 13.773 1 88.19 104 SER A C 1
ATOM 850 O O . SER A 1 104 ? -17.781 15.445 13.312 1 88.19 104 SER A O 1
ATOM 852 N N . CYS A 1 105 ? -19.078 14.297 14.711 1 88.06 105 CYS A N 1
ATOM 853 C CA . CYS A 1 105 ? -17.953 13.594 15.305 1 88.06 105 CYS A CA 1
ATOM 854 C C . CYS A 1 105 ? -17.328 12.625 14.305 1 88.06 105 CYS A C 1
ATOM 856 O O . CYS A 1 105 ? -16.094 12.5 14.234 1 88.06 105 CYS A O 1
ATOM 858 N N . ARG A 1 106 ? -18.109 12.047 13.516 1 85.94 106 ARG A N 1
ATOM 859 C CA . ARG A 1 106 ? -17.609 11.094 12.523 1 85.94 106 ARG A CA 1
ATOM 860 C C . ARG A 1 106 ? -16.797 11.805 11.445 1 85.94 106 ARG A C 1
ATOM 862 O O . ARG A 1 106 ? -15.773 11.289 11 1 85.94 106 ARG A O 1
ATOM 869 N N . ILE A 1 107 ? -17.25 12.914 11.102 1 89.75 107 ILE A N 1
ATOM 870 C CA . ILE A 1 107 ? -16.531 13.688 10.086 1 89.75 107 ILE A CA 1
ATOM 871 C C . ILE A 1 107 ? -15.211 14.188 10.656 1 89.75 107 ILE A C 1
ATOM 873 O O . ILE A 1 107 ? -14.18 14.141 9.984 1 89.75 107 ILE A O 1
ATOM 877 N N . ALA A 1 108 ? -15.258 14.57 11.898 1 91.06 108 ALA A N 1
ATOM 878 C CA . ALA A 1 108 ? -14.031 14.992 12.562 1 91.06 108 ALA A CA 1
ATOM 879 C C . ALA A 1 108 ? -13.047 13.836 12.68 1 91.06 108 ALA A C 1
ATOM 881 O O . ALA A 1 108 ? -11.844 14.008 12.43 1 91.06 108 ALA A O 1
ATOM 882 N N . ALA A 1 109 ? -13.578 12.711 13.008 1 88.44 109 ALA A N 1
ATOM 883 C CA . ALA A 1 109 ? -12.734 11.523 13.078 1 88.44 109 ALA A CA 1
ATOM 884 C C . ALA A 1 109 ? -12.117 11.203 11.719 1 88.44 109 ALA A C 1
ATOM 886 O O . ALA A 1 109 ? -10.945 10.836 11.633 1 88.44 109 ALA A O 1
ATOM 887 N N . ALA A 1 110 ? -12.898 11.352 10.695 1 89.62 110 ALA A N 1
ATOM 888 C CA . ALA A 1 110 ? -12.398 11.125 9.336 1 89.62 110 ALA A CA 1
ATOM 889 C C . ALA A 1 110 ? -11.234 12.062 9.023 1 89.62 110 ALA A C 1
ATOM 891 O O . ALA A 1 110 ? -10.242 11.641 8.422 1 89.62 110 ALA A O 1
ATOM 892 N N . PHE A 1 111 ? -11.312 13.297 9.438 1 92.75 111 PHE A N 1
ATOM 893 C CA . PHE A 1 111 ? -10.258 14.273 9.195 1 92.75 111 PHE A CA 1
ATOM 894 C C . PHE A 1 111 ? -8.969 13.859 9.898 1 92.75 111 PHE A C 1
ATOM 896 O O . PHE A 1 111 ? -7.883 13.969 9.328 1 92.75 111 PHE A O 1
ATOM 903 N N . ILE A 1 112 ? -9.164 13.32 11.094 1 89.38 112 ILE A N 1
ATOM 904 C CA . ILE A 1 112 ? -7.996 12.93 11.875 1 89.38 112 ILE A CA 1
ATOM 905 C C . ILE A 1 112 ? -7.359 11.688 11.258 1 89.38 112 ILE A C 1
ATOM 907 O O . ILE A 1 112 ? -6.133 11.562 11.219 1 89.38 112 ILE A O 1
ATOM 911 N N . HIS A 1 113 ? -8.125 10.805 10.781 1 87.06 113 HIS A N 1
ATOM 912 C CA . HIS A 1 113 ? -7.578 9.641 10.094 1 87.06 113 HIS A CA 1
ATOM 913 C C . HIS A 1 113 ? -6.762 10.047 8.875 1 87.06 113 HIS A C 1
ATOM 915 O O . HIS A 1 113 ? -5.75 9.414 8.555 1 87.06 113 HIS A O 1
ATOM 921 N N . CYS A 1 114 ? -7.25 11.008 8.227 1 90.19 114 CYS A N 1
ATOM 922 C CA . CYS A 1 114 ? -6.488 11.531 7.094 1 90.19 114 CYS A CA 1
ATOM 923 C C . CYS A 1 114 ? -5.125 12.039 7.543 1 90.19 114 CYS A C 1
ATOM 925 O O . CYS A 1 114 ? -4.117 11.805 6.871 1 90.19 114 CYS A O 1
ATOM 927 N N . GLN A 1 115 ? -5.094 12.648 8.703 1 88.19 115 GLN A N 1
ATOM 928 C CA . GLN A 1 115 ? -3.844 13.18 9.242 1 88.19 115 GLN A CA 1
ATOM 929 C C . GLN A 1 115 ? -2.918 12.055 9.695 1 88.19 115 GLN A C 1
ATOM 931 O O . GLN A 1 115 ? -1.694 12.195 9.648 1 88.19 115 GLN A O 1
ATOM 936 N N . LEU A 1 116 ? -3.504 10.984 10.039 1 83.12 116 LEU A N 1
ATOM 937 C CA . LEU A 1 116 ? -2.74 9.836 10.523 1 83.12 116 LEU A CA 1
ATOM 938 C C . LEU A 1 116 ? -2.283 8.961 9.367 1 83.12 116 LEU A C 1
ATOM 940 O O . LEU A 1 116 ? -1.701 7.895 9.578 1 83.12 116 LEU A O 1
ATOM 944 N N . GLY A 1 117 ? -2.586 9.367 8.227 1 84.88 117 GLY A N 1
ATOM 945 C CA . GLY A 1 117 ? -2.145 8.625 7.051 1 84.88 117 GLY A CA 1
ATOM 946 C C . GLY A 1 117 ? -3.062 7.477 6.688 1 84.88 117 GLY A C 1
ATOM 947 O O . GLY A 1 117 ? -2.645 6.531 6.02 1 84.88 117 GLY A O 1
ATOM 948 N N . GLU A 1 118 ? -4.191 7.484 7.16 1 82.81 118 GLU A N 1
ATOM 949 C CA . GLU A 1 118 ? -5.195 6.465 6.859 1 82.81 118 GLU A CA 1
ATOM 950 C C . GLU A 1 118 ? -6.289 7.02 5.949 1 82.81 118 GLU A C 1
ATOM 952 O O . GLU A 1 118 ? -7.453 7.109 6.348 1 82.81 118 GLU A O 1
ATOM 957 N N . GLU A 1 119 ? -5.898 7.246 4.738 1 88 119 GLU A N 1
ATOM 958 C CA . GLU A 1 119 ? -6.754 7.973 3.807 1 88 119 GLU A CA 1
ATOM 959 C C . GLU A 1 119 ? -7.977 7.145 3.42 1 88 119 GLU A C 1
ATOM 961 O O . GLU A 1 119 ? -9.086 7.676 3.324 1 88 119 GLU A O 1
ATOM 966 N N . ARG A 1 120 ? -7.809 5.895 3.221 1 80.88 120 ARG A N 1
ATOM 967 C CA . ARG A 1 120 ? -8.953 5.086 2.812 1 80.88 120 ARG A CA 1
ATOM 968 C C . ARG A 1 120 ? -9.984 4.992 3.93 1 80.88 120 ARG A C 1
ATOM 970 O O . ARG A 1 120 ? -11.188 5.035 3.674 1 80.88 120 ARG A O 1
ATOM 977 N N . ASN A 1 121 ? -9.508 4.902 5.117 1 77.19 121 ASN A N 1
ATOM 978 C CA . ASN A 1 121 ? -10.414 4.945 6.258 1 77.19 121 ASN A CA 1
ATOM 979 C C . ASN A 1 121 ? -11.156 6.273 6.332 1 77.19 121 ASN A C 1
ATOM 981 O O . ASN A 1 121 ? -12.359 6.305 6.605 1 77.19 121 ASN A O 1
ATOM 985 N N . ALA A 1 122 ? -10.453 7.285 6.129 1 88.06 122 ALA A N 1
ATOM 986 C CA . ALA A 1 122 ? -11.055 8.617 6.152 1 88.06 122 ALA A CA 1
ATOM 987 C C . ALA A 1 122 ? -12.172 8.734 5.117 1 88.06 122 ALA A C 1
ATOM 989 O O . ALA A 1 122 ? -13.25 9.242 5.418 1 88.06 122 ALA A O 1
ATOM 990 N N . ILE A 1 123 ? -11.945 8.227 3.949 1 83.88 123 ILE A N 1
ATOM 991 C CA . ILE A 1 123 ? -12.938 8.273 2.877 1 83.88 123 ILE A CA 1
ATOM 992 C C . ILE A 1 123 ? -14.164 7.453 3.27 1 83.88 123 ILE A C 1
ATOM 994 O O . ILE A 1 123 ? -15.297 7.906 3.104 1 83.88 123 ILE A O 1
ATOM 998 N N . ALA A 1 124 ? -13.93 6.34 3.809 1 73.94 124 ALA A N 1
ATOM 999 C CA . ALA A 1 124 ? -15.031 5.461 4.195 1 73.94 124 ALA A CA 1
ATOM 1000 C C . ALA A 1 124 ? -15.898 6.109 5.266 1 73.94 124 ALA A C 1
ATOM 1002 O O . ALA A 1 124 ? -17.125 6.109 5.16 1 73.94 124 ALA A O 1
ATOM 1003 N N . LEU A 1 125 ? -15.312 6.676 6.258 1 79.38 125 LEU A N 1
ATOM 1004 C CA . LEU A 1 125 ? -16.047 7.301 7.359 1 79.38 125 LEU A CA 1
ATOM 1005 C C . LEU A 1 125 ? -16.812 8.523 6.879 1 79.38 125 LEU A C 1
ATOM 1007 O O . LEU A 1 125 ? -17.984 8.695 7.23 1 79.38 125 LEU A O 1
ATOM 1011 N N . ALA A 1 126 ? -16.188 9.359 6.109 1 85.38 126 ALA A N 1
ATOM 1012 C CA . ALA A 1 126 ? -16.844 10.555 5.598 1 85.38 126 ALA A CA 1
ATOM 1013 C C . ALA A 1 126 ? -18.016 10.195 4.684 1 85.38 126 ALA A C 1
ATOM 1015 O O . ALA A 1 126 ? -19.078 10.82 4.742 1 85.38 126 ALA A O 1
ATOM 1016 N N . THR A 1 127 ? -17.797 9.203 3.855 1 75.31 127 THR A N 1
ATOM 1017 C CA . THR A 1 127 ? -18.859 8.766 2.955 1 75.31 127 THR A CA 1
ATOM 1018 C C . THR A 1 127 ? -20.047 8.211 3.746 1 75.31 127 THR A C 1
ATOM 1020 O O . THR A 1 127 ? -21.203 8.5 3.424 1 75.31 127 THR A O 1
ATOM 1023 N N . ALA A 1 128 ? -19.734 7.488 4.766 1 72.06 128 ALA A N 1
ATOM 1024 C CA . ALA A 1 128 ? -20.781 6.938 5.609 1 72.06 128 ALA A CA 1
ATOM 1025 C C . ALA A 1 128 ? -21.547 8.047 6.328 1 72.06 128 ALA A C 1
ATOM 1027 O O . ALA A 1 128 ? -22.766 7.969 6.488 1 72.06 128 ALA A O 1
ATOM 1028 N N . ALA A 1 129 ? -20.859 9.023 6.773 1 78.06 129 ALA A N 1
ATOM 1029 C CA . ALA A 1 129 ? -21.484 10.148 7.473 1 78.06 129 ALA A CA 1
ATOM 1030 C C . ALA A 1 129 ? -22.406 10.93 6.535 1 78.06 129 ALA A C 1
ATOM 1032 O O . ALA A 1 129 ? -23.391 11.523 6.98 1 78.06 129 ALA A O 1
ATOM 1033 N N . MET A 1 130 ? -22.156 10.852 5.215 1 75.25 130 MET A N 1
ATOM 1034 C CA . MET A 1 130 ? -22.922 11.609 4.234 1 75.25 130 MET A CA 1
ATOM 1035 C C . MET A 1 130 ? -24.109 10.797 3.727 1 75.25 130 MET A C 1
ATOM 1037 O O . MET A 1 130 ? -24.906 11.289 2.93 1 75.25 130 MET A O 1
ATOM 1041 N N . ALA A 1 131 ? -24.156 9.648 4.199 1 66.06 131 ALA A N 1
ATOM 1042 C CA . ALA A 1 131 ? -25.203 8.75 3.699 1 66.06 131 ALA A CA 1
ATOM 1043 C C . ALA A 1 131 ? -26.594 9.266 4.062 1 66.06 131 ALA A C 1
ATOM 1045 O O . ALA A 1 131 ? -27.562 9.016 3.342 1 66.06 131 ALA A O 1
ATOM 1046 N N . ASN A 1 132 ? -26.75 9.977 5.223 1 66.19 132 ASN A N 1
ATOM 1047 C CA . ASN A 1 132 ? -28.047 10.547 5.609 1 66.19 132 ASN A CA 1
ATOM 1048 C C . ASN A 1 132 ? -28.031 12.07 5.508 1 66.19 132 ASN A C 1
ATOM 1050 O O . ASN A 1 132 ? -27.734 12.758 6.488 1 66.19 132 ASN A O 1
ATOM 1054 N N . PRO A 1 133 ? -28.578 12.586 4.422 1 66.88 133 PRO A N 1
ATOM 1055 C CA . PRO A 1 133 ? -28.484 14.031 4.199 1 66.88 133 PRO A CA 1
ATOM 1056 C C . PRO A 1 133 ? -29.344 14.828 5.18 1 66.88 133 PRO A C 1
ATOM 1058 O O . PRO A 1 133 ? -29.047 16 5.441 1 66.88 133 PRO A O 1
ATOM 1061 N N . ALA A 1 134 ? -30.375 14.18 5.746 1 73.12 134 ALA A N 1
ATOM 1062 C CA . ALA A 1 134 ? -31.266 14.898 6.652 1 73.12 134 ALA A CA 1
ATOM 1063 C C . ALA A 1 134 ? -30.547 15.32 7.926 1 73.12 134 ALA A C 1
ATOM 1065 O O . ALA A 1 134 ? -30.922 16.297 8.57 1 73.12 134 ALA A O 1
ATOM 1066 N N . LEU A 1 135 ? -29.531 14.703 8.172 1 74.19 135 LEU A N 1
ATOM 1067 C CA . LEU A 1 135 ? -28.797 14.961 9.406 1 74.19 135 LEU A CA 1
ATOM 1068 C C . LEU A 1 135 ? -27.562 15.828 9.141 1 74.19 135 LEU A C 1
ATOM 1070 O O . LEU A 1 135 ? -26.844 16.188 10.07 1 74.19 135 LEU A O 1
ATOM 1074 N N . LEU A 1 136 ? -27.422 16.203 7.859 1 76.75 136 LEU A N 1
ATOM 1075 C CA . LEU A 1 136 ? -26.188 16.891 7.512 1 76.75 136 LEU A CA 1
ATOM 1076 C C . LEU A 1 136 ? -26.422 18.391 7.383 1 76.75 136 LEU A C 1
ATOM 1078 O O . LEU A 1 136 ? -27.062 18.844 6.422 1 76.75 136 LEU A O 1
ATOM 1082 N N . GLN A 1 137 ? -25.953 19.078 8.328 1 76.69 137 GLN A N 1
ATOM 1083 C CA . GLN A 1 137 ? -25.906 20.516 8.195 1 76.69 137 GLN A CA 1
ATOM 1084 C C . GLN A 1 137 ? -24.938 20.938 7.086 1 76.69 137 GLN A C 1
ATOM 1086 O O . GLN A 1 137 ? -24.047 20.172 6.715 1 76.69 137 GLN A O 1
ATOM 1091 N N . PRO A 1 138 ? -25.125 22.062 6.477 1 76.44 138 PRO A N 1
ATOM 1092 C CA . PRO A 1 138 ? -24.25 22.516 5.398 1 76.44 138 PRO A CA 1
ATOM 1093 C C . PRO A 1 138 ? -22.781 22.516 5.805 1 76.44 138 PRO A C 1
ATOM 1095 O O . PRO A 1 138 ? -21.906 22.188 4.988 1 76.44 138 PRO A O 1
ATOM 1098 N N . GLU A 1 139 ? -22.5 22.891 6.996 1 80.56 139 GLU A N 1
ATOM 1099 C CA . GLU A 1 139 ? -21.125 22.891 7.469 1 80.56 139 GLU A CA 1
ATOM 1100 C C . GLU A 1 139 ? -20.531 21.484 7.488 1 80.56 139 GLU A C 1
ATOM 1102 O O . GLU A 1 139 ? -19.391 21.281 7.082 1 80.56 139 GLU A O 1
ATOM 1107 N N . SER A 1 140 ? -21.359 20.516 7.934 1 83.06 140 SER A N 1
ATOM 1108 C CA . SER A 1 140 ? -20.922 19.125 7.98 1 83.06 140 SER A CA 1
ATOM 1109 C C . SER A 1 140 ? -20.703 18.562 6.578 1 83.06 140 SER A C 1
ATOM 1111 O O . SER A 1 140 ? -19.781 17.781 6.352 1 83.06 140 SER A O 1
ATOM 1113 N N . MET A 1 141 ? -21.5 19.016 5.727 1 82.56 141 MET A N 1
ATOM 1114 C CA . MET A 1 141 ? -21.375 18.562 4.344 1 82.56 141 MET A CA 1
ATOM 1115 C C . MET A 1 141 ? -20.078 19.094 3.721 1 82.56 141 MET A C 1
ATOM 1117 O O . MET A 1 141 ? -19.375 18.375 3.031 1 82.56 141 MET A O 1
ATOM 1121 N N . ALA A 1 142 ? -19.812 20.359 3.947 1 84.81 142 ALA A N 1
ATOM 1122 C CA . ALA A 1 142 ? -18.594 20.969 3.43 1 84.81 142 ALA A CA 1
ATOM 1123 C C . ALA A 1 142 ? -17.359 20.312 4.023 1 84.81 142 ALA A C 1
ATOM 1125 O O . ALA A 1 142 ? -16.406 20.016 3.303 1 84.81 142 ALA A O 1
ATOM 1126 N N . CYS A 1 143 ? -17.422 20.031 5.305 1 89.12 143 CYS A N 1
ATOM 1127 C CA . CYS A 1 143 ? -16.297 19.406 5.977 1 89.12 143 CYS A CA 1
ATOM 1128 C C . CYS A 1 143 ? -16.078 17.984 5.465 1 89.12 143 CYS A C 1
ATOM 1130 O O . CYS A 1 143 ? -14.938 17.578 5.227 1 89.12 143 CYS A O 1
ATOM 1132 N N . ALA A 1 144 ? -17.109 17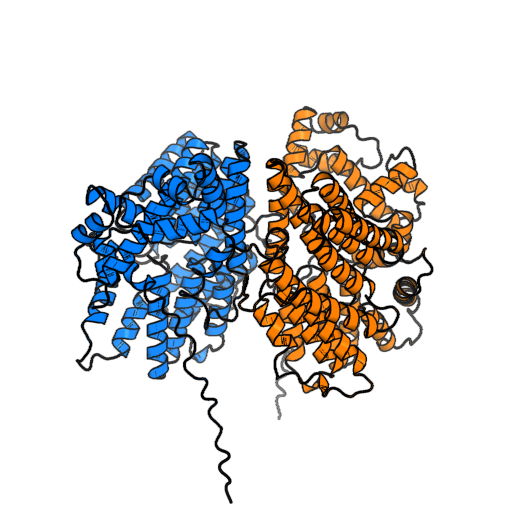.266 5.285 1 88 144 ALA A N 1
ATOM 1133 C CA . ALA A 1 144 ? -17.016 15.906 4.754 1 88 144 ALA A CA 1
ATOM 1134 C C . ALA A 1 144 ? -16.422 15.906 3.348 1 88 144 ALA A C 1
ATOM 1136 O O . ALA A 1 144 ? -15.586 15.07 3.018 1 88 144 ALA A O 1
ATOM 1137 N N . THR A 1 145 ? -16.859 16.828 2.535 1 87.44 145 THR A N 1
ATOM 1138 C CA . THR A 1 145 ? -16.344 16.953 1.175 1 87.44 145 THR A CA 1
ATOM 1139 C C . THR A 1 145 ? -14.859 17.312 1.187 1 87.44 145 THR A C 1
ATOM 1141 O O . THR A 1 145 ? -14.078 16.781 0.393 1 87.44 145 THR A O 1
ATOM 1144 N N . TYR A 1 146 ? -14.523 18.219 2.057 1 90.62 146 TYR A N 1
ATOM 1145 C CA . TYR A 1 146 ? -13.133 18.609 2.213 1 90.62 146 TYR A CA 1
ATOM 1146 C C . TYR A 1 146 ? -12.258 17.406 2.537 1 90.62 146 TYR A C 1
ATOM 1148 O O . TYR A 1 146 ? -11.219 17.203 1.91 1 90.62 146 TYR A O 1
ATOM 1156 N N . VAL A 1 147 ? -12.727 16.562 3.451 1 92.5 147 VAL A N 1
ATOM 1157 C CA . VAL A 1 147 ? -11.961 15.406 3.893 1 92.5 147 VAL A CA 1
ATOM 1158 C C . VAL A 1 147 ? -11.828 14.406 2.744 1 92.5 147 VAL A C 1
ATOM 1160 O O . VAL A 1 147 ? -10.734 13.891 2.484 1 92.5 147 VAL A O 1
ATOM 1163 N N . ARG A 1 148 ? -12.844 14.18 2.086 1 90.44 148 ARG A N 1
ATOM 1164 C CA . ARG A 1 148 ? -12.812 13.234 0.972 1 90.44 148 ARG A CA 1
ATOM 1165 C C . ARG A 1 148 ? -11.875 13.719 -0.131 1 90.44 148 ARG A C 1
ATOM 1167 O O . ARG A 1 148 ? -11.062 12.953 -0.646 1 90.44 148 ARG A O 1
ATOM 1174 N N . ALA A 1 149 ? -12 14.961 -0.424 1 92.62 149 ALA A N 1
ATOM 1175 C CA . ALA A 1 149 ? -11.164 15.516 -1.483 1 92.62 149 ALA A CA 1
ATOM 1176 C C . ALA A 1 149 ? -9.688 15.422 -1.116 1 92.62 149 ALA A C 1
ATOM 1178 O O . ALA A 1 149 ? -8.859 15.031 -1.942 1 92.62 149 ALA A O 1
ATOM 1179 N N . LEU A 1 150 ? -9.398 15.75 0.095 1 93.25 150 LEU A N 1
ATOM 1180 C CA . LEU A 1 150 ? -8.016 15.688 0.563 1 93.25 150 LEU A CA 1
ATOM 1181 C C . LEU A 1 150 ? -7.492 14.258 0.528 1 93.25 150 LEU A C 1
ATOM 1183 O O . LEU A 1 150 ? -6.379 14.016 0.06 1 93.25 150 LEU A O 1
ATOM 1187 N N . ALA A 1 151 ? -8.266 13.375 1.001 1 92.44 151 ALA A N 1
ATOM 1188 C CA . ALA A 1 151 ? -7.859 11.969 1.061 1 92.44 151 ALA A CA 1
ATOM 1189 C C . ALA A 1 151 ? -7.645 11.398 -0.339 1 92.44 151 ALA A C 1
ATOM 1191 O O . ALA A 1 151 ? -6.629 10.758 -0.605 1 92.44 151 ALA A O 1
ATOM 1192 N N . HIS A 1 152 ? -8.539 11.672 -1.209 1 89.94 152 HIS A N 1
ATOM 1193 C CA . HIS A 1 152 ? -8.391 11.203 -2.584 1 89.94 152 HIS A CA 1
ATOM 1194 C C . HIS A 1 152 ? -7.145 11.789 -3.23 1 89.94 152 HIS A C 1
ATOM 1196 O O . HIS A 1 152 ? -6.438 11.102 -3.969 1 89.94 152 HIS A O 1
ATOM 1202 N N . SER A 1 153 ? -6.914 13.008 -3.008 1 93.25 153 SER A N 1
ATOM 1203 C CA . SER A 1 153 ? -5.746 13.648 -3.6 1 93.25 153 SER A CA 1
ATOM 1204 C C . SER A 1 153 ? -4.453 13 -3.115 1 93.25 153 SER A C 1
ATOM 1206 O O . SER A 1 153 ? -3.506 12.836 -3.889 1 93.25 153 SER A O 1
ATOM 1208 N N . ARG A 1 154 ? -4.418 12.609 -1.87 1 91.88 154 ARG A N 1
ATOM 1209 C CA . ARG A 1 154 ? -3.227 11.992 -1.297 1 91.88 154 ARG A CA 1
ATOM 1210 C C . ARG A 1 154 ? -3.049 10.57 -1.805 1 91.88 154 ARG A C 1
ATOM 1212 O O . ARG A 1 154 ? -1.933 10.047 -1.823 1 91.88 154 ARG A O 1
ATOM 1219 N N . LEU A 1 155 ? -4.133 10 -2.195 1 86.44 155 LEU A N 1
ATOM 1220 C CA . LEU A 1 155 ? -4.086 8.648 -2.74 1 86.44 155 LEU A CA 1
ATOM 1221 C C . LEU A 1 155 ? -3.756 8.672 -4.23 1 86.44 155 LEU A C 1
ATOM 1223 O O . LEU A 1 155 ? -3.648 7.617 -4.863 1 86.44 155 LEU A O 1
ATOM 1227 N N . GLY A 1 156 ? -3.604 9.883 -4.824 1 86.81 156 GLY A N 1
ATOM 1228 C CA . GLY A 1 156 ? -3.26 10.008 -6.23 1 86.81 156 GLY A CA 1
ATOM 1229 C C . GLY A 1 156 ? -4.477 10.086 -7.137 1 86.81 156 GLY A C 1
ATOM 1230 O O . GLY A 1 156 ? -4.34 10.172 -8.359 1 86.81 156 GLY A O 1
ATOM 1231 N N . GLU A 1 157 ? -5.641 10.008 -6.59 1 85.5 157 GLU A N 1
ATOM 1232 C CA . GLU A 1 157 ? -6.883 10.133 -7.348 1 85.5 157 GLU A CA 1
ATOM 1233 C C . GLU A 1 157 ? -7.27 11.602 -7.527 1 85.5 157 GLU A C 1
ATOM 1235 O O . GLU A 1 157 ? -8.312 12.031 -7.035 1 85.5 157 GLU A O 1
ATOM 1240 N N . LEU A 1 158 ? -6.523 12.312 -8.281 1 91.75 158 LEU A N 1
ATOM 1241 C CA . LEU A 1 158 ? -6.582 13.773 -8.352 1 91.75 158 LEU A CA 1
ATOM 1242 C C . LEU A 1 158 ? -7.812 14.227 -9.125 1 91.75 158 LEU A C 1
ATOM 1244 O O . LEU A 1 158 ? -8.438 15.227 -8.773 1 91.75 158 LEU A O 1
ATOM 1248 N N . ASP A 1 159 ? -8.219 13.531 -10.148 1 84.69 159 ASP A N 1
ATOM 1249 C CA . ASP A 1 159 ? -9.422 13.883 -10.898 1 84.69 159 ASP A CA 1
ATOM 1250 C C . ASP A 1 159 ? -10.672 13.75 -10.023 1 84.69 159 ASP A C 1
ATOM 1252 O O . ASP A 1 159 ? -11.539 14.625 -10.039 1 84.69 159 ASP A O 1
ATOM 1256 N N . THR A 1 160 ? -10.695 12.664 -9.305 1 85.19 160 THR A N 1
ATOM 1257 C CA . THR A 1 160 ? -11.812 12.461 -8.398 1 85.19 160 THR A CA 1
ATOM 1258 C C . THR A 1 160 ? -11.867 13.57 -7.348 1 85.19 160 THR A C 1
ATOM 1260 O O . THR A 1 160 ? -12.945 14.086 -7.035 1 85.19 160 THR A O 1
ATOM 1263 N N . ALA A 1 161 ? -10.719 13.914 -6.812 1 91.44 161 ALA A N 1
ATOM 1264 C CA . ALA A 1 161 ? -10.648 14.984 -5.816 1 91.44 161 ALA A CA 1
ATOM 1265 C C . ALA A 1 161 ? -11.148 16.297 -6.395 1 91.44 161 ALA A C 1
ATOM 1267 O O . ALA A 1 161 ? -11.914 17.016 -5.75 1 91.44 161 ALA A O 1
ATOM 1268 N N . LEU A 1 162 ? -10.766 16.578 -7.602 1 88.81 162 LEU A N 1
ATOM 1269 C CA . LEU A 1 162 ? -11.156 17.828 -8.25 1 88.81 162 LEU A CA 1
ATOM 1270 C C . LEU A 1 162 ? -12.656 17.844 -8.531 1 88.81 162 LEU A C 1
ATOM 1272 O O . LEU A 1 162 ? -13.312 18.875 -8.359 1 88.81 162 LEU A O 1
ATOM 1276 N N . GLN A 1 163 ? -13.195 16.734 -8.922 1 85.12 163 GLN A N 1
ATOM 1277 C CA . GLN A 1 163 ? -14.625 16.625 -9.211 1 85.12 163 GLN A CA 1
ATOM 1278 C C . GLN A 1 163 ? -15.461 16.844 -7.957 1 85.12 163 GLN A C 1
ATOM 1280 O O . GLN A 1 163 ? -16.547 17.438 -8.023 1 85.12 163 GLN A O 1
ATOM 1285 N N . LEU A 1 164 ? -14.961 16.359 -6.871 1 85.75 164 LEU A N 1
ATOM 1286 C CA . LEU A 1 164 ? -15.688 16.531 -5.613 1 85.75 164 LEU A CA 1
ATOM 1287 C C . LEU A 1 164 ? -15.82 18 -5.254 1 85.75 164 LEU A C 1
ATOM 1289 O O . LEU A 1 164 ? -16.844 18.422 -4.723 1 85.75 164 LEU A O 1
ATOM 1293 N N . ILE A 1 165 ? -14.758 18.766 -5.586 1 87 165 ILE A N 1
ATOM 1294 C CA . ILE A 1 165 ? -14.719 20.156 -5.172 1 87 165 ILE A CA 1
ATOM 1295 C C . ILE A 1 165 ? -15.359 21.031 -6.246 1 87 165 ILE A C 1
ATOM 1297 O O . ILE A 1 165 ? -15.984 22.047 -5.938 1 87 165 ILE A O 1
ATOM 1301 N N . GLU A 1 166 ? -15.227 20.625 -7.516 1 79.38 166 GLU A N 1
ATOM 1302 C CA . GLU A 1 166 ? -15.734 21.469 -8.594 1 79.38 166 GLU A CA 1
ATOM 1303 C C . GLU A 1 166 ? -17.094 20.984 -9.078 1 79.38 166 GLU A C 1
ATOM 1305 O O . GLU A 1 166 ? -17.781 21.688 -9.828 1 79.38 166 GLU A O 1
ATOM 1310 N N . GLY A 1 167 ? -17.406 19.688 -8.914 1 63.53 167 GLY A N 1
ATOM 1311 C CA . GLY A 1 167 ? -18.625 19.125 -9.477 1 63.53 167 GLY A CA 1
ATOM 1312 C C . GLY A 1 167 ? -19.875 19.844 -9.023 1 63.53 167 GLY A C 1
ATOM 1313 O O . GLY A 1 167 ? -19.859 20.547 -8.008 1 63.53 167 GLY A O 1
ATOM 1314 N N . LYS A 1 168 ? -20.875 20 -9.906 1 53.12 168 LYS A N 1
ATOM 1315 C CA . LYS A 1 168 ? -22.172 20.688 -9.883 1 53.12 168 LYS A CA 1
ATOM 1316 C C . LYS A 1 168 ? -23 20.25 -8.672 1 53.12 168 LYS A C 1
ATOM 1318 O O . LYS A 1 168 ? -23.969 20.922 -8.312 1 53.12 168 LYS A O 1
ATOM 1323 N N . ASP A 1 169 ? -22.781 19.109 -8.258 1 47.44 169 ASP A N 1
ATOM 1324 C CA . ASP A 1 169 ? -23.75 18.578 -7.309 1 47.44 169 ASP A CA 1
ATOM 1325 C C . ASP A 1 169 ? -23.688 19.328 -5.98 1 47.44 169 ASP A C 1
ATOM 1327 O O . ASP A 1 169 ? -24.578 19.188 -5.137 1 47.44 169 ASP A O 1
ATOM 1331 N N . HIS A 1 170 ? -22.578 19.844 -5.586 1 50.59 170 HIS A N 1
ATOM 1332 C CA . HIS A 1 170 ? -22.609 20.531 -4.301 1 50.59 170 HIS A CA 1
ATOM 1333 C C . HIS A 1 170 ? -22.547 22.047 -4.477 1 50.59 170 HIS A C 1
ATOM 1335 O O . HIS A 1 170 ? -21.562 22.578 -4.969 1 50.59 170 HIS A O 1
ATOM 1341 N N . ASP A 1 171 ? -23.625 22.625 -4.887 1 46.31 171 ASP A N 1
ATOM 1342 C CA . ASP A 1 171 ? -23.719 24.094 -4.871 1 46.31 171 ASP A CA 1
ATOM 1343 C C . ASP A 1 171 ? -23.297 24.656 -3.514 1 46.31 171 ASP A C 1
ATOM 1345 O O . ASP A 1 171 ? -24.156 24.891 -2.654 1 46.31 171 ASP A O 1
ATOM 1349 N N . PHE A 1 172 ? -22.094 24.484 -3.15 1 51.06 172 PHE A N 1
ATOM 1350 C CA . PHE A 1 172 ? -21.625 25.047 -1.891 1 51.06 172 PHE A CA 1
ATOM 1351 C C . PHE A 1 172 ? -21.906 26.547 -1.843 1 51.06 172 PHE A C 1
ATOM 1353 O O . PHE A 1 172 ? -21.922 27.141 -0.766 1 51.06 172 PHE A O 1
ATOM 1360 N N . ALA A 1 173 ? -22.047 27.141 -2.994 1 46.88 173 ALA A N 1
ATOM 1361 C CA . ALA A 1 173 ? -22.438 28.547 -3.049 1 46.88 173 ALA A CA 1
ATOM 1362 C C . ALA A 1 173 ? -23.797 28.766 -2.41 1 46.88 173 ALA A C 1
ATOM 1364 O O . ALA A 1 173 ? -24.109 29.875 -1.942 1 46.88 173 ALA A O 1
ATOM 1365 N N . LEU A 1 174 ? -24.609 27.922 -2.617 1 42.69 174 LEU A N 1
ATOM 1366 C CA . LEU A 1 174 ? -25.953 28.172 -2.082 1 42.69 174 LEU A CA 1
ATOM 1367 C C . LEU A 1 174 ? -25.953 28.062 -0.561 1 42.69 174 LEU A C 1
ATOM 1369 O O . LEU A 1 174 ? -27 28.172 0.073 1 42.69 174 LEU A O 1
ATOM 1373 N N . MET A 1 175 ? -24.875 27.609 -0.035 1 41.84 175 MET A N 1
ATOM 1374 C CA . MET A 1 175 ? -24.938 27.562 1.424 1 41.84 175 MET A CA 1
ATOM 1375 C C . MET A 1 175 ? -24.984 28.969 2.02 1 41.84 175 MET A C 1
ATOM 1377 O O . MET A 1 175 ? -24.484 29.922 1.419 1 41.84 175 MET A O 1
ATOM 1381 N N . ALA A 1 176 ? -25.891 29.266 2.895 1 39.88 176 ALA A N 1
ATOM 1382 C CA . ALA A 1 176 ? -26.312 30.562 3.436 1 39.88 176 ALA A CA 1
ATOM 1383 C C . ALA A 1 176 ? -25.109 31.484 3.6 1 39.88 176 ALA A C 1
ATOM 1385 O O . ALA A 1 176 ? -24.062 31.078 4.109 1 39.88 176 ALA A O 1
ATOM 1386 N N . PRO A 1 177 ? -25.109 32.656 3.162 1 40.91 177 PRO A N 1
ATOM 1387 C CA . PRO A 1 177 ? -24.109 33.719 3.176 1 40.91 177 PRO A CA 1
ATOM 1388 C C . PRO A 1 177 ? -23.422 33.875 4.531 1 40.91 177 PRO A C 1
ATOM 1390 O O . PRO A 1 177 ? -22.234 34.219 4.598 1 40.91 177 PRO A O 1
ATOM 1393 N N . GLY A 1 178 ? -23.969 34.094 5.645 1 43.06 178 GLY A N 1
ATOM 1394 C CA . GLY A 1 178 ? -23.438 34.406 6.965 1 43.06 178 GLY A CA 1
ATOM 1395 C C . GLY A 1 178 ? -22.484 33.344 7.473 1 43.06 178 GLY A C 1
ATOM 1396 O O . GLY A 1 178 ? -21.531 33.625 8.195 1 43.06 178 GLY A O 1
ATOM 1397 N N . ILE A 1 179 ? -22.844 32.125 7.656 1 49.22 179 ILE A N 1
ATOM 1398 C CA . ILE A 1 179 ? -22.203 30.844 7.938 1 49.22 179 ILE A CA 1
ATOM 1399 C C . ILE A 1 179 ? -21.219 30.5 6.816 1 49.22 179 ILE A C 1
ATOM 1401 O O . ILE A 1 179 ? -20.266 29.734 7.023 1 49.22 179 ILE A O 1
ATOM 1405 N N . THR A 1 180 ? -21.031 31.344 5.668 1 55.94 180 THR A N 1
ATOM 1406 C CA . THR A 1 180 ? -20.781 31.031 4.266 1 55.94 180 THR A CA 1
ATOM 1407 C C . THR A 1 180 ? -19.344 31.375 3.885 1 55.94 180 THR A C 1
ATOM 1409 O O . THR A 1 180 ? -18.719 30.641 3.115 1 55.94 180 THR A O 1
ATOM 1412 N N . PRO A 1 181 ? -18.859 32.5 4.488 1 63.09 181 PRO A N 1
ATOM 1413 C CA . PRO A 1 181 ? -17.562 32.812 3.895 1 63.09 181 PRO A CA 1
ATOM 1414 C C . PRO A 1 181 ? -16.5 31.766 4.219 1 63.09 181 PRO A C 1
ATOM 1416 O O . PRO A 1 181 ? -15.641 31.469 3.379 1 63.09 181 PRO A O 1
ATOM 1419 N N . TRP A 1 182 ? -16.625 31.219 5.383 1 76.19 182 TRP A N 1
ATOM 1420 C CA . TRP A 1 182 ? -15.609 30.25 5.816 1 76.19 182 TRP A CA 1
ATOM 1421 C C . TRP A 1 182 ? -15.719 28.953 5.027 1 76.19 182 TRP A C 1
ATOM 1423 O O . TRP A 1 182 ? -14.711 28.328 4.703 1 76.19 182 TRP A O 1
ATOM 1433 N N . LEU A 1 183 ? -16.875 28.641 4.68 1 76.12 183 LEU A N 1
ATOM 1434 C CA . LEU A 1 183 ? -17.078 27.406 3.932 1 76.12 183 LEU A CA 1
ATOM 1435 C C . LEU A 1 183 ? -16.516 27.516 2.52 1 76.12 183 LEU A C 1
ATOM 1437 O O . LEU A 1 183 ? -15.891 26.578 2.016 1 76.12 183 LEU A O 1
ATOM 1441 N N . SER A 1 184 ? -16.719 28.734 2.012 1 76 184 SER A N 1
ATOM 1442 C CA . SER A 1 184 ? -16.156 28.984 0.69 1 76 184 SER A CA 1
ATOM 1443 C C . SER A 1 184 ? -14.625 28.969 0.739 1 76 184 SER A C 1
ATOM 1445 O O . SER A 1 184 ? -13.977 28.453 -0.172 1 76 184 SER A O 1
ATOM 1447 N N . ALA A 1 185 ? -14.117 29.516 1.793 1 81.12 185 ALA A N 1
ATOM 1448 C CA . ALA A 1 185 ? -12.672 29.547 1.96 1 81.12 185 ALA A CA 1
ATOM 1449 C C . ALA A 1 185 ? -12.117 28.125 2.109 1 81.12 185 ALA A C 1
ATOM 1451 O O . ALA A 1 185 ? -11.039 27.812 1.586 1 81.12 185 ALA A O 1
ATOM 1452 N N . LEU A 1 186 ? -12.883 27.312 2.775 1 84.25 186 LEU A N 1
ATOM 1453 C CA . LEU A 1 186 ? -12.461 25.938 2.988 1 84.25 186 LEU A CA 1
ATOM 1454 C C . LEU A 1 186 ? -12.398 25.172 1.668 1 84.25 186 LEU A C 1
ATOM 1456 O O . LEU A 1 186 ? -11.438 24.438 1.41 1 84.25 186 LEU A O 1
ATOM 1460 N N . ILE A 1 187 ? -13.336 25.344 0.865 1 83.38 187 ILE A N 1
ATOM 1461 C CA . ILE A 1 187 ? -13.406 24.656 -0.417 1 83.38 187 ILE A CA 1
ATOM 1462 C C . ILE A 1 187 ? -12.312 25.172 -1.349 1 83.38 187 ILE A C 1
ATOM 1464 O O . ILE A 1 187 ? -11.688 24.406 -2.074 1 83.38 187 ILE A O 1
ATOM 1468 N N . ASN A 1 188 ? -12.102 26.484 -1.309 1 85.5 188 ASN A N 1
ATOM 1469 C CA . ASN A 1 188 ? -11.023 27.047 -2.111 1 85.5 188 ASN A CA 1
ATOM 1470 C C . ASN A 1 188 ? -9.664 26.547 -1.649 1 85.5 188 ASN A C 1
ATOM 1472 O O . ASN A 1 188 ? -8.75 26.375 -2.461 1 85.5 188 ASN A O 1
ATOM 1476 N N . TRP A 1 189 ? -9.586 26.391 -0.409 1 89.31 189 TRP A N 1
ATOM 1477 C CA . TRP A 1 189 ? -8.344 25.844 0.124 1 89.31 189 TRP A CA 1
ATOM 1478 C C . TRP A 1 189 ? -8.109 24.422 -0.385 1 89.31 189 TRP A C 1
ATOM 1480 O O . TRP A 1 189 ? -7 24.078 -0.795 1 89.31 189 TRP A O 1
ATOM 1490 N N . ALA A 1 190 ? -9.133 23.641 -0.348 1 90.56 190 ALA A N 1
ATOM 1491 C CA . ALA A 1 190 ? -9.031 22.297 -0.9 1 90.56 190 ALA A CA 1
ATOM 1492 C C . ALA A 1 190 ? -8.625 22.328 -2.371 1 90.56 190 ALA A C 1
ATOM 1494 O O . ALA A 1 190 ? -7.746 21.578 -2.797 1 90.56 190 ALA A O 1
ATOM 1495 N N . ARG A 1 191 ? -9.266 23.219 -3.064 1 90.44 191 ARG A N 1
ATOM 1496 C CA . ARG A 1 191 ? -8.953 23.359 -4.484 1 90.44 191 ARG A CA 1
ATOM 1497 C C . ARG A 1 191 ? -7.488 23.719 -4.691 1 90.44 191 ARG A C 1
ATOM 1499 O O . ARG A 1 191 ? -6.809 23.125 -5.531 1 90.44 191 ARG A O 1
ATOM 1506 N N . ALA A 1 192 ? -7.062 24.641 -3.941 1 92.31 192 ALA A N 1
ATOM 1507 C CA . ALA A 1 192 ? -5.68 25.094 -4.055 1 92.31 192 ALA A CA 1
ATOM 1508 C C . ALA A 1 192 ? -4.707 23.953 -3.77 1 92.31 192 ALA A C 1
ATOM 1510 O O . ALA 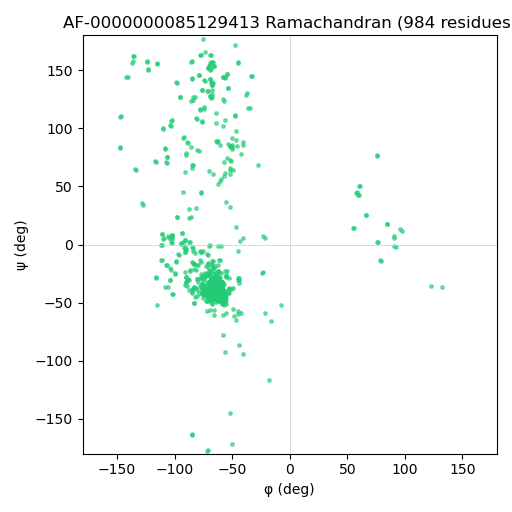A 1 192 ? -3.701 23.797 -4.469 1 92.31 192 ALA A O 1
ATOM 1511 N N . GLN A 1 193 ? -4.977 23.172 -2.779 1 93.12 193 GLN A N 1
ATOM 1512 C CA . GLN A 1 193 ? -4.109 22.047 -2.428 1 93.12 193 GLN A CA 1
ATOM 1513 C C . GLN A 1 193 ? -4.074 21 -3.541 1 93.12 193 GLN A C 1
ATOM 1515 O O . GLN A 1 193 ? -3.02 20.453 -3.844 1 93.12 193 GLN A O 1
ATOM 1520 N N . ILE A 1 194 ? -5.18 20.75 -4.07 1 94.69 194 ILE A N 1
ATOM 1521 C CA . ILE A 1 194 ? -5.266 19.781 -5.156 1 94.69 194 ILE A CA 1
ATOM 1522 C C . ILE A 1 194 ? -4.5 20.297 -6.371 1 94.69 194 ILE A C 1
ATOM 1524 O O . ILE A 1 194 ? -3.709 19.562 -6.973 1 94.69 194 ILE A O 1
ATOM 1528 N N . LEU A 1 195 ? -4.711 21.516 -6.727 1 94.88 195 LEU A N 1
ATOM 1529 C CA . LEU A 1 195 ? -4.039 22.109 -7.879 1 94.88 195 LEU A CA 1
ATOM 1530 C C . LEU A 1 195 ? -2.531 22.156 -7.656 1 94.88 195 LEU A C 1
ATOM 1532 O O . LEU A 1 195 ? -1.755 22 -8.602 1 94.88 195 LEU A O 1
ATOM 1536 N N . TRP A 1 196 ? -2.162 22.422 -6.477 1 95.5 196 TRP A N 1
ATOM 1537 C CA . TRP A 1 196 ? -0.748 22.359 -6.125 1 95.5 196 TRP A CA 1
ATOM 1538 C C . TRP A 1 196 ? -0.161 20.984 -6.43 1 95.5 196 TRP A C 1
ATOM 1540 O O . TRP A 1 196 ? 0.915 20.891 -7.023 1 95.5 196 TRP A O 1
ATOM 1550 N N . LYS A 1 197 ? -0.798 19.969 -5.996 1 94.75 197 LYS A N 1
ATOM 1551 C CA . LYS A 1 197 ? -0.337 18.594 -6.242 1 94.75 197 LYS A CA 1
ATOM 1552 C C . LYS A 1 197 ? -0.276 18.297 -7.734 1 94.75 197 LYS A C 1
ATOM 1554 O O . LYS A 1 197 ? 0.661 17.656 -8.203 1 94.75 197 LYS A O 1
ATOM 1559 N N . ILE A 1 198 ? -1.242 18.75 -8.422 1 93.88 198 ILE A N 1
ATOM 1560 C CA . ILE A 1 198 ? -1.247 18.562 -9.867 1 93.88 198 ILE A CA 1
ATOM 1561 C C . ILE A 1 198 ? -0.065 19.297 -10.492 1 93.88 198 ILE A C 1
ATOM 1563 O O . ILE A 1 198 ? 0.619 18.766 -11.367 1 93.88 198 ILE A O 1
ATOM 1567 N N . TYR A 1 199 ? 0.162 20.484 -10.055 1 94.94 199 TYR A N 1
ATOM 1568 C CA . TYR A 1 199 ? 1.293 21.297 -10.516 1 94.94 199 TYR A CA 1
ATOM 1569 C C . TYR A 1 199 ? 2.607 20.547 -10.297 1 94.94 199 TYR A C 1
ATOM 1571 O O . TYR A 1 199 ? 3.447 20.484 -11.195 1 94.94 199 TYR A O 1
ATOM 1579 N N . LEU A 1 200 ? 2.756 20 -9.133 1 93.44 200 LEU A N 1
ATOM 1580 C CA . LEU A 1 200 ? 3.977 19.266 -8.805 1 93.44 200 LEU A CA 1
ATOM 1581 C C . LEU A 1 200 ? 4.113 18.016 -9.664 1 93.44 200 LEU A C 1
ATOM 1583 O O . LEU A 1 200 ? 5.184 17.75 -10.211 1 93.44 200 LEU A O 1
ATOM 1587 N N . TYR A 1 201 ? 3.09 17.312 -9.781 1 90.88 201 TYR A N 1
ATOM 1588 C CA . TYR A 1 201 ? 3.113 16.047 -10.508 1 90.88 201 TYR A CA 1
ATOM 1589 C C . TYR A 1 201 ? 3.459 16.266 -11.977 1 90.88 201 TYR A C 1
ATOM 1591 O O . TYR A 1 201 ? 4.23 15.5 -12.562 1 90.88 201 TYR A O 1
ATOM 1599 N N . LYS A 1 202 ? 2.922 17.281 -12.523 1 88.94 202 LYS A N 1
ATOM 1600 C CA . LYS A 1 202 ? 3.078 17.5 -13.953 1 88.94 202 LYS A CA 1
ATOM 1601 C C . LYS A 1 202 ? 4.402 18.188 -14.266 1 88.94 202 LYS A C 1
ATOM 1603 O O . LYS A 1 202 ? 5.066 17.859 -15.242 1 88.94 202 LYS A O 1
ATOM 1608 N N . ASN A 1 203 ? 4.824 19.109 -13.375 1 87.75 203 ASN A N 1
ATOM 1609 C CA . ASN A 1 203 ? 5.973 19.953 -13.711 1 87.75 203 ASN A CA 1
ATOM 1610 C C . ASN A 1 203 ? 7.227 19.5 -12.969 1 87.75 203 ASN A C 1
ATOM 1612 O O . ASN A 1 203 ? 8.344 19.766 -13.414 1 87.75 203 ASN A O 1
ATOM 1616 N N . HIS A 1 204 ? 7.059 18.938 -11.789 1 88.94 204 HIS A N 1
ATOM 1617 C CA . HIS A 1 204 ? 8.172 18.516 -10.938 1 88.94 204 HIS A CA 1
ATOM 1618 C C . HIS A 1 204 ? 7.941 17.125 -10.375 1 88.94 204 HIS A C 1
ATOM 1620 O O . HIS A 1 204 ? 7.965 16.938 -9.156 1 88.94 204 HIS A O 1
ATOM 1626 N N . GLN A 1 205 ? 7.887 16.125 -11.164 1 83.38 205 GLN A N 1
ATOM 1627 C CA . GLN A 1 205 ? 7.465 14.773 -10.797 1 83.38 205 GLN A CA 1
ATOM 1628 C C . GLN A 1 205 ? 8.414 14.164 -9.773 1 83.38 205 GLN A C 1
ATOM 1630 O O . GLN A 1 205 ? 7.996 13.375 -8.922 1 83.38 205 GLN A O 1
ATOM 1635 N N . ASN A 1 206 ? 9.641 14.508 -9.812 1 79.31 206 ASN A N 1
ATOM 1636 C CA . ASN A 1 206 ? 10.625 13.977 -8.875 1 79.31 206 ASN A CA 1
ATOM 1637 C C . ASN A 1 206 ? 10.375 14.469 -7.457 1 79.31 206 ASN A C 1
ATOM 1639 O O . ASN A 1 206 ? 10.922 13.922 -6.496 1 79.31 206 ASN A O 1
ATOM 1643 N N . LEU A 1 207 ? 9.586 15.516 -7.371 1 90 207 LEU A N 1
ATOM 1644 C CA . LEU A 1 207 ? 9.289 16.094 -6.066 1 90 207 LEU A CA 1
ATOM 1645 C C . LEU A 1 207 ? 7.898 15.688 -5.594 1 90 207 LEU A C 1
ATOM 1647 O O . LEU A 1 207 ? 7.43 16.156 -4.555 1 90 207 LEU A O 1
ATOM 1651 N N . TRP A 1 208 ? 7.301 14.766 -6.352 1 89.69 208 TRP A N 1
ATOM 1652 C CA . TRP A 1 208 ? 5.977 14.234 -6.051 1 89.69 208 TRP A CA 1
ATOM 1653 C C . TRP A 1 208 ? 6.027 13.312 -4.832 1 89.69 208 TRP A C 1
ATOM 1655 O O . TRP A 1 208 ? 6.883 12.43 -4.746 1 89.69 208 TRP A O 1
ATOM 1665 N N . CYS A 1 209 ? 5.059 13.539 -3.879 1 90.5 209 CYS A N 1
ATOM 1666 C CA . CYS A 1 209 ? 5.094 12.766 -2.643 1 90.5 209 CYS A CA 1
ATOM 1667 C C . CYS A 1 209 ? 3.943 11.766 -2.59 1 90.5 209 CYS A C 1
ATOM 1669 O O . CYS A 1 209 ? 3.744 11.094 -1.577 1 90.5 209 CYS A O 1
ATOM 1671 N N . GLY A 1 210 ? 3.178 11.617 -3.574 1 87.62 210 GLY A N 1
ATOM 1672 C CA . GLY A 1 210 ? 2.094 10.648 -3.623 1 87.62 210 GLY A CA 1
ATOM 1673 C C . GLY A 1 210 ? 2.547 9.273 -4.07 1 87.62 210 GLY A C 1
ATOM 1674 O O . GLY A 1 210 ? 3.729 8.938 -3.963 1 87.62 210 GLY A O 1
ATOM 1675 N N . PRO A 1 211 ? 1.586 8.477 -4.445 1 82.62 211 PRO A N 1
ATOM 1676 C CA . PRO A 1 211 ? 1.958 7.164 -4.988 1 82.62 211 PRO A CA 1
ATOM 1677 C C . PRO A 1 211 ? 2.939 7.27 -6.156 1 82.62 211 PRO A C 1
ATOM 1679 O O . PRO A 1 211 ? 2.902 8.242 -6.914 1 82.62 211 PRO A O 1
ATOM 1682 N N . PRO A 1 212 ? 3.793 6.227 -6.172 1 75.81 212 PRO A N 1
ATOM 1683 C CA . PRO A 1 212 ? 4.754 6.281 -7.273 1 75.81 212 PRO A CA 1
ATOM 1684 C C . PRO A 1 212 ? 4.086 6.441 -8.641 1 75.81 212 PRO A C 1
ATOM 1686 O O . PRO A 1 212 ? 3.059 5.812 -8.898 1 75.81 212 PRO A O 1
ATOM 1689 N N . PRO A 1 213 ? 4.617 7.312 -9.414 1 68.94 213 PRO A N 1
ATOM 1690 C CA . PRO A 1 213 ? 4.012 7.594 -10.719 1 68.94 213 PRO A CA 1
ATOM 1691 C C . PRO A 1 213 ? 3.85 6.34 -11.578 1 68.94 213 PRO A C 1
ATOM 1693 O O . PRO A 1 213 ? 2.904 6.242 -12.367 1 68.94 213 PRO A O 1
ATOM 1696 N N . ASP A 1 214 ? 4.695 5.348 -11.359 1 60.09 214 ASP A N 1
ATOM 1697 C CA . ASP A 1 214 ? 4.656 4.141 -12.18 1 60.09 214 ASP A CA 1
ATOM 1698 C C . ASP A 1 214 ? 3.777 3.07 -11.539 1 60.09 214 ASP A C 1
ATOM 1700 O O . ASP A 1 214 ? 3.729 1.934 -12.016 1 60.09 214 ASP A O 1
ATOM 1704 N N . SER A 1 215 ? 3.1 3.488 -10.547 1 65.25 215 SER A N 1
ATOM 1705 C CA . SER A 1 215 ? 2.295 2.52 -9.812 1 65.25 215 SER A CA 1
ATOM 1706 C C . SER A 1 215 ? 0.945 2.295 -10.484 1 65.25 215 SER A C 1
ATOM 1708 O O . SER A 1 215 ? 0.246 1.325 -10.18 1 65.25 215 SER A O 1
ATOM 1710 N N . GLY A 1 216 ? 0.538 3.248 -11.422 1 63.12 216 GLY A N 1
ATOM 1711 C CA . GLY A 1 216 ? -0.787 3.164 -12.023 1 63.12 216 GLY A CA 1
ATOM 1712 C C . GLY A 1 216 ? -1.89 3.629 -11.086 1 63.12 216 GLY A C 1
ATOM 1713 O O . GLY A 1 216 ? -3.068 3.6 -11.453 1 63.12 216 GLY A O 1
ATOM 1714 N N . LEU A 1 217 ? -1.503 4.043 -9.969 1 71.38 217 LEU A N 1
ATOM 1715 C CA . LEU A 1 217 ? -2.486 4.461 -8.977 1 71.38 217 LEU A CA 1
ATOM 1716 C C . LEU A 1 217 ? -2.857 5.93 -9.164 1 71.38 217 LEU A C 1
ATOM 1718 O O . LEU A 1 217 ? -3.916 6.367 -8.711 1 71.38 217 LEU A O 1
ATOM 1722 N N . VAL A 1 218 ? -1.983 6.652 -9.797 1 77.25 218 VAL A N 1
ATOM 1723 C CA . VAL A 1 218 ? -2.244 8.078 -9.977 1 77.25 218 VAL A CA 1
ATOM 1724 C C . VAL A 1 218 ? -3.248 8.281 -11.109 1 77.25 218 VAL A C 1
ATOM 1726 O O . VAL A 1 218 ? -3.02 7.836 -12.234 1 77.25 218 VAL A O 1
ATOM 1729 N N . GLN A 1 219 ? -4.363 8.797 -10.805 1 77.44 219 GLN A N 1
ATOM 1730 C CA . GLN A 1 219 ? -5.406 9.133 -11.773 1 77.44 219 GLN A CA 1
ATOM 1731 C C . GLN A 1 219 ? -5.457 10.641 -12.023 1 77.44 219 GLN A C 1
ATOM 1733 O O . GLN A 1 219 ? -5.938 11.398 -11.18 1 77.44 219 GLN A O 1
ATOM 1738 N N . LEU A 1 220 ? -4.898 11.047 -13.156 1 83.19 220 LEU A N 1
ATOM 1739 C CA . LEU A 1 220 ? -4.809 12.469 -13.461 1 83.19 220 LEU A CA 1
ATOM 1740 C C . LEU A 1 220 ? -4.922 12.711 -14.969 1 83.19 220 LEU A C 1
ATOM 1742 O O . LEU A 1 220 ? -4.066 12.273 -15.734 1 83.19 220 LEU A O 1
ATOM 1746 N N . GLY A 1 221 ? -6.004 13.266 -15.383 1 81.06 221 GLY A N 1
ATOM 1747 C CA . GLY A 1 221 ? -6.207 13.656 -16.766 1 81.06 221 GLY A CA 1
ATOM 1748 C C . GLY A 1 221 ? -6.133 15.164 -16.984 1 81.06 221 GLY A C 1
ATOM 1749 O O . GLY A 1 221 ? -5.852 15.625 -18.078 1 81.06 221 GLY A O 1
ATOM 1750 N N . ALA A 1 222 ? -6.25 15.961 -15.977 1 80.31 222 ALA A N 1
ATOM 1751 C CA . ALA A 1 222 ? -6.277 17.422 -16.031 1 80.31 222 ALA A CA 1
ATOM 1752 C C . ALA A 1 222 ? -4.898 17.984 -16.375 1 80.31 222 ALA A C 1
ATOM 1754 O O . ALA A 1 222 ? -3.877 17.359 -16.078 1 80.31 222 ALA A O 1
ATOM 1755 N N . ALA A 1 223 ? -4.898 19.078 -16.969 1 84.56 223 ALA A N 1
ATOM 1756 C CA . ALA A 1 223 ? -3.648 19.766 -17.281 1 84.56 223 ALA A CA 1
ATOM 1757 C C . ALA A 1 223 ? -3.074 20.453 -16.047 1 84.56 223 ALA A C 1
ATOM 1759 O O . ALA A 1 223 ? -3.781 20.672 -15.062 1 84.56 223 ALA A O 1
ATOM 1760 N N . ALA A 1 224 ? -1.808 20.797 -16.125 1 89.38 224 ALA A N 1
ATOM 1761 C CA . ALA A 1 224 ? -1.18 21.531 -15.031 1 89.38 224 ALA A CA 1
ATOM 1762 C C . ALA A 1 224 ? -1.748 22.953 -14.93 1 89.38 224 ALA A C 1
ATOM 1764 O O . ALA A 1 224 ? -1.995 23.594 -15.953 1 89.38 224 ALA A O 1
ATOM 1765 N N . PRO A 1 225 ? -1.97 23.375 -13.781 1 92.38 225 PRO A N 1
ATOM 1766 C CA . PRO A 1 225 ? -2.391 24.766 -13.641 1 92.38 225 PRO A CA 1
ATOM 1767 C C . PRO A 1 225 ? -1.265 25.766 -13.945 1 92.38 225 PRO A C 1
ATOM 1769 O O . PRO A 1 225 ? -0.086 25.422 -13.82 1 92.38 225 PRO A O 1
ATOM 1772 N N . ASP A 1 226 ? -1.739 26.938 -14.359 1 93.5 226 ASP A N 1
ATOM 1773 C CA . ASP A 1 226 ? -0.772 28.031 -14.523 1 93.5 226 ASP A CA 1
ATOM 1774 C C . ASP A 1 226 ? -0.215 28.469 -13.164 1 93.5 226 ASP A C 1
ATOM 1776 O O . ASP A 1 226 ? -0.967 28.641 -12.203 1 93.5 226 ASP A O 1
ATOM 1780 N N . SER A 1 227 ? 1.094 28.688 -13.172 1 94 227 SER A N 1
ATOM 1781 C CA . SER A 1 227 ? 1.761 29.047 -11.922 1 94 227 SER A CA 1
ATOM 1782 C C . SER A 1 227 ? 1.22 30.344 -11.352 1 94 227 SER A C 1
ATOM 1784 O O . SER A 1 227 ? 1.031 30.469 -10.141 1 94 227 SER A O 1
ATOM 1786 N N . ALA A 1 228 ? 0.995 31.281 -12.156 1 94.31 228 ALA A N 1
ATOM 1787 C CA . ALA A 1 228 ? 0.484 32.594 -11.719 1 94.31 228 ALA A CA 1
ATOM 1788 C C . ALA A 1 228 ? -0.932 32.469 -11.164 1 94.31 228 ALA A C 1
ATOM 1790 O O . ALA A 1 228 ? -1.265 33.062 -10.148 1 94.31 228 ALA A O 1
ATOM 1791 N N . ASP A 1 229 ? -1.767 31.703 -11.828 1 94.81 229 ASP A N 1
ATOM 1792 C CA . ASP A 1 229 ? -3.135 31.484 -11.375 1 94.81 229 ASP A CA 1
ATOM 1793 C C . ASP A 1 229 ? -3.156 30.781 -10.023 1 94.81 229 ASP A C 1
ATOM 1795 O O . ASP A 1 229 ? -3.98 31.094 -9.164 1 94.81 229 ASP A O 1
ATOM 1799 N N . LEU A 1 230 ? -2.293 29.859 -9.93 1 96 230 LEU A N 1
ATOM 1800 C CA . LEU A 1 230 ? -2.209 29.125 -8.672 1 96 230 LEU A CA 1
ATOM 1801 C C . LEU A 1 230 ? -1.764 30.031 -7.535 1 96 230 LEU A C 1
ATOM 1803 O O . LEU A 1 230 ? -2.33 30 -6.441 1 96 230 LEU A O 1
ATOM 1807 N N . GLN A 1 231 ? -0.753 30.875 -7.785 1 94.44 231 GLN A N 1
ATOM 1808 C CA . GLN A 1 231 ? -0.294 31.828 -6.77 1 94.44 231 GLN A CA 1
ATOM 1809 C C . GLN A 1 231 ? -1.401 32.812 -6.387 1 94.44 231 GLN A C 1
ATOM 1811 O O . GLN A 1 231 ? -1.578 33.125 -5.207 1 94.44 231 GLN A O 1
ATOM 1816 N N . ALA A 1 232 ? -2.164 33.219 -7.348 1 93.81 232 ALA A N 1
ATOM 1817 C CA . ALA A 1 232 ? -3.271 34.125 -7.09 1 93.81 232 ALA A CA 1
ATOM 1818 C C . ALA A 1 232 ? -4.34 33.469 -6.223 1 93.81 232 ALA A C 1
ATOM 1820 O O . ALA A 1 232 ? -4.898 34.094 -5.324 1 93.81 232 ALA A O 1
ATOM 1821 N N . LEU A 1 233 ? -4.652 32.281 -6.551 1 92.25 233 LEU A N 1
ATOM 1822 C CA . LEU A 1 233 ? -5.625 31.531 -5.762 1 92.25 233 LEU A CA 1
ATOM 1823 C C . LEU A 1 233 ? -5.152 31.375 -4.32 1 92.25 233 LEU A C 1
ATOM 1825 O O . LEU A 1 233 ? -5.938 31.547 -3.383 1 92.25 233 LEU A O 1
ATOM 1829 N N . LEU A 1 234 ? -3.922 31.078 -4.129 1 92 234 LEU A N 1
ATOM 1830 C CA . LEU A 1 234 ? -3.359 30.891 -2.795 1 92 234 LEU A CA 1
ATOM 1831 C C . LEU A 1 234 ? -3.381 32.219 -2.014 1 92 234 LEU A C 1
ATOM 1833 O O . LEU A 1 234 ? -3.631 32.219 -0.807 1 92 234 LEU A O 1
ATOM 1837 N N . GLU A 1 235 ? -3.15 33.281 -2.707 1 88.88 235 GLU A N 1
ATOM 1838 C CA . GLU A 1 235 ? -3.234 34.562 -2.068 1 88.88 235 GLU A CA 1
ATOM 1839 C C . GLU A 1 235 ? -4.664 34.875 -1.637 1 88.88 235 GLU A C 1
ATOM 1841 O O . GLU A 1 235 ? -4.887 35.438 -0.547 1 88.88 235 GLU A O 1
ATOM 1846 N N . ARG A 1 236 ? -5.617 34.562 -2.479 1 84.75 236 ARG A N 1
ATOM 1847 C CA . ARG A 1 236 ? -7.023 34.781 -2.176 1 84.75 236 ARG A CA 1
ATOM 1848 C C . ARG A 1 236 ? -7.465 33.969 -0.963 1 84.75 236 ARG A C 1
ATOM 1850 O O . ARG A 1 236 ? -8.195 34.469 -0.107 1 84.75 236 ARG A O 1
ATOM 1857 N N . VAL A 1 237 ? -7.035 32.719 -0.958 1 84.31 237 VAL A N 1
ATOM 1858 C CA . VAL A 1 237 ? -7.371 31.859 0.162 1 84.31 237 VAL A CA 1
ATOM 1859 C C . VAL A 1 237 ? -6.793 32.438 1.454 1 84.31 237 VAL A C 1
ATOM 1861 O O . VAL A 1 237 ? -7.449 32.406 2.498 1 84.31 237 VAL A O 1
ATOM 1864 N N . GLY A 1 238 ? -5.539 32.938 1.44 1 80.94 238 GLY A N 1
ATOM 1865 C CA . GLY A 1 238 ? -4.902 33.5 2.615 1 80.94 238 GLY A CA 1
ATOM 1866 C C . GLY A 1 238 ? -5.656 34.688 3.189 1 80.94 238 GLY A C 1
ATOM 1867 O O . GLY A 1 238 ? -5.68 34.875 4.406 1 80.94 238 GLY A O 1
ATOM 1868 N N . ARG A 1 239 ? -6.422 35.344 2.363 1 78.81 239 ARG A N 1
ATOM 1869 C CA . ARG A 1 239 ? -7.16 36.531 2.793 1 78.81 239 ARG A CA 1
ATOM 1870 C C . ARG A 1 239 ? -8.539 36.156 3.326 1 78.81 239 ARG A C 1
ATOM 1872 O O . ARG A 1 239 ? -9.117 36.906 4.137 1 78.81 239 ARG A O 1
ATOM 1879 N N . GLN A 1 240 ? -9.094 35.062 2.85 1 75.88 240 GLN A N 1
ATOM 1880 C CA . GLN A 1 240 ? -10.453 34.656 3.191 1 75.88 240 GLN A CA 1
ATOM 1881 C C . GLN A 1 240 ? -10.492 33.875 4.5 1 75.88 240 GLN A C 1
ATOM 1883 O O . GLN A 1 240 ? -11.5 33.906 5.215 1 75.88 240 GLN A O 1
ATOM 1888 N N . LEU A 1 241 ? -9.562 33.094 4.695 1 69.31 241 LEU A N 1
ATOM 1889 C CA . LEU A 1 241 ? -9.586 32.25 5.895 1 69.31 241 LEU A CA 1
ATOM 1890 C C . LEU A 1 241 ? -9.43 33.094 7.152 1 69.31 241 LEU A C 1
ATOM 1892 O O . LEU A 1 241 ? -8.68 34.094 7.152 1 69.31 241 LEU A O 1
ATOM 1896 N N . PRO A 1 242 ? -10.469 32.938 8.234 1 58.94 242 PRO A N 1
ATOM 1897 C CA . PRO A 1 242 ? -10.445 33.75 9.438 1 58.94 242 PRO A CA 1
ATOM 1898 C C . PRO A 1 242 ? -9.055 33.875 10.062 1 58.94 242 PRO A C 1
ATOM 1900 O O . PRO A 1 242 ? -8.25 32.938 9.938 1 58.94 242 PRO A O 1
ATOM 1903 N N . THR A 1 243 ? -8.875 34.969 10.859 1 48.53 243 THR A N 1
ATOM 1904 C CA . THR A 1 243 ? -7.676 35.312 11.617 1 48.53 243 THR A CA 1
ATOM 1905 C C . THR A 1 243 ? -7.395 34.281 12.695 1 48.53 243 THR A C 1
ATOM 1907 O O . THR A 1 243 ? -8.312 33.812 13.375 1 48.53 243 THR A O 1
ATOM 1910 N N . GLY A 1 244 ? -6.301 33.469 12.648 1 47.56 244 GLY A N 1
ATOM 1911 C CA . GLY A 1 244 ? -5.879 32.406 13.547 1 47.56 244 GLY A CA 1
ATOM 1912 C C . GLY A 1 244 ? -5.711 31.078 12.844 1 47.56 244 GLY A C 1
ATOM 1913 O O . GLY A 1 244 ? -5.137 30.141 13.406 1 47.56 244 GLY A O 1
ATOM 1914 N N . LEU A 1 245 ? -6.59 30.984 11.945 1 49.41 245 LEU A N 1
ATOM 1915 C CA . LEU A 1 245 ? -6.539 29.672 11.273 1 49.41 245 LEU A CA 1
ATOM 1916 C C . LEU A 1 245 ? -5.336 29.594 10.344 1 49.41 245 LEU A C 1
ATOM 1918 O O . LEU A 1 245 ? -4.742 30.609 9.992 1 49.41 245 LEU A O 1
ATOM 1922 N N . ALA A 1 246 ? -4.879 28.453 9.82 1 53.78 246 ALA A N 1
ATOM 1923 C CA . ALA A 1 246 ? -3.699 27.875 9.18 1 53.78 246 ALA A CA 1
ATOM 1924 C C . ALA A 1 246 ? -3.348 28.625 7.902 1 53.78 246 ALA A C 1
ATOM 1926 O O . ALA A 1 246 ? -3.258 28.047 6.824 1 53.78 246 ALA A O 1
ATOM 1927 N N . TRP A 1 247 ? -3.123 30.047 8.039 1 63.72 247 TRP A N 1
ATOM 1928 C CA . TRP A 1 247 ? -2.723 31 7.008 1 63.72 247 TRP A CA 1
ATOM 1929 C C . TRP A 1 247 ? -1.274 30.766 6.59 1 63.72 247 TRP A C 1
ATOM 1931 O O . TRP A 1 247 ? -0.949 30.828 5.402 1 63.72 247 TRP A O 1
ATOM 1941 N N . PRO A 1 248 ? -0.562 30.344 7.57 1 79.5 248 PRO A N 1
ATOM 1942 C CA . PRO A 1 248 ? 0.835 30.188 7.16 1 79.5 248 PRO A CA 1
ATOM 1943 C C . PRO A 1 248 ? 1.034 29.062 6.152 1 79.5 248 PRO A C 1
ATOM 1945 O O . PRO A 1 248 ? 1.974 29.094 5.352 1 79.5 248 PRO A O 1
ATOM 1948 N N . TYR A 1 249 ? -0.011 28.266 6.066 1 85.88 249 TYR A N 1
ATOM 1949 C CA . TYR A 1 249 ? 0.107 27.156 5.125 1 85.88 249 TYR A CA 1
ATOM 1950 C C . TYR A 1 249 ? -0.041 27.656 3.688 1 85.88 249 TYR A C 1
ATOM 1952 O O . TYR A 1 249 ? 0.697 27.219 2.801 1 85.88 249 TYR A O 1
ATOM 1960 N N . SER A 1 250 ? -1.008 28.547 3.525 1 88.25 250 SER A N 1
ATOM 1961 C CA . SER A 1 250 ? -1.188 29.109 2.188 1 88.25 250 SER A CA 1
ATOM 1962 C C . SER A 1 250 ? 0.039 29.906 1.749 1 88.25 250 SER A C 1
ATOM 1964 O O . SER A 1 250 ? 0.435 29.844 0.583 1 88.25 250 SER A O 1
ATOM 1966 N N . ASP A 1 251 ? 0.627 30.625 2.686 1 90.62 251 ASP A N 1
ATOM 1967 C CA . ASP A 1 251 ? 1.842 31.375 2.393 1 90.62 251 ASP A CA 1
ATOM 1968 C C . ASP A 1 251 ? 2.984 30.453 1.995 1 90.62 251 ASP A C 1
ATOM 1970 O O . ASP A 1 251 ? 3.738 30.75 1.065 1 90.62 251 ASP A O 1
ATOM 1974 N N . LEU A 1 252 ? 3.1 29.438 2.73 1 93.31 252 LEU A N 1
ATOM 1975 C CA . LEU A 1 252 ? 4.172 28.484 2.465 1 93.31 252 LEU A CA 1
ATOM 1976 C C . LEU A 1 252 ? 4.039 27.891 1.064 1 93.31 252 LEU A C 1
ATOM 1978 O O . LEU A 1 252 ? 5.031 27.766 0.345 1 93.31 252 LEU A O 1
ATOM 1982 N N . LEU A 1 253 ? 2.836 27.484 0.677 1 94 253 LEU A N 1
ATOM 1983 C CA . LEU A 1 253 ? 2.627 26.938 -0.655 1 94 253 LEU A CA 1
ATOM 1984 C C . LEU A 1 253 ? 2.91 27.969 -1.731 1 94 253 LEU A C 1
ATOM 1986 O O . LEU A 1 253 ? 3.5 27.656 -2.768 1 94 253 LEU A O 1
ATOM 1990 N N . GLN A 1 254 ? 2.459 29.203 -1.452 1 94.44 254 GLN A N 1
ATOM 1991 C CA . GLN A 1 254 ? 2.721 30.266 -2.408 1 94.44 254 GLN A CA 1
ATOM 1992 C C . GLN A 1 254 ? 4.219 30.484 -2.588 1 94.44 254 GLN A C 1
ATOM 1994 O O . GLN A 1 254 ? 4.703 30.609 -3.717 1 94.44 254 GLN A O 1
ATOM 1999 N N . LEU A 1 255 ? 4.926 30.578 -1.504 1 95.31 255 LEU A N 1
ATOM 2000 C CA . LEU A 1 255 ? 6.371 30.75 -1.549 1 95.31 255 LEU A CA 1
ATOM 2001 C C . LEU A 1 255 ? 7.039 29.562 -2.248 1 95.31 255 LEU A C 1
ATOM 2003 O O . LEU A 1 255 ? 8.031 29.734 -2.957 1 95.31 255 LEU A O 1
ATOM 2007 N N . SER A 1 256 ? 6.551 28.359 -2.002 1 96.62 256 SER A N 1
ATOM 2008 C CA . SER A 1 256 ? 7.094 27.172 -2.668 1 96.62 256 SER A CA 1
ATOM 2009 C C . SER A 1 256 ? 6.961 27.281 -4.184 1 96.62 256 SER A C 1
ATOM 2011 O O . SER A 1 256 ? 7.895 26.969 -4.918 1 96.62 256 SER A O 1
ATOM 2013 N N . VAL A 1 257 ? 5.781 27.688 -4.641 1 96.38 257 VAL A N 1
ATOM 2014 C CA . VAL A 1 257 ? 5.582 27.875 -6.074 1 96.38 257 VAL A CA 1
ATOM 2015 C C . VAL A 1 257 ? 6.574 28.906 -6.609 1 96.38 257 VAL A C 1
ATOM 2017 O O . VAL A 1 257 ? 7.219 28.672 -7.637 1 96.38 257 VAL A O 1
ATOM 2020 N N . LYS A 1 258 ? 6.73 29.984 -5.941 1 95.38 258 LYS A N 1
ATOM 2021 C CA . LYS A 1 258 ? 7.664 31.031 -6.34 1 95.38 258 LYS A CA 1
ATOM 2022 C C . LYS A 1 258 ? 9.094 30.516 -6.391 1 95.38 258 LYS A C 1
ATOM 2024 O O . LYS A 1 258 ? 9.852 30.828 -7.316 1 95.38 258 LYS A O 1
ATOM 2029 N N . GLY A 1 259 ? 9.445 29.781 -5.387 1 96.12 259 GLY A N 1
ATOM 2030 C CA . GLY A 1 259 ? 10.789 29.219 -5.328 1 96.12 259 GLY A CA 1
ATOM 2031 C C . GLY A 1 259 ? 11.086 28.266 -6.465 1 96.12 259 GLY A C 1
ATOM 2032 O O . GLY A 1 259 ? 12.203 28.234 -6.988 1 96.12 259 GLY A O 1
ATOM 2033 N N . LEU A 1 260 ? 10.133 27.422 -6.797 1 95.44 260 LEU A N 1
ATOM 2034 C CA . LEU A 1 260 ? 10.312 26.453 -7.875 1 95.44 260 LEU A CA 1
ATOM 2035 C C . LEU A 1 260 ? 10.477 27.156 -9.219 1 95.44 260 LEU A C 1
ATOM 2037 O O . LEU A 1 260 ? 11.25 26.719 -10.062 1 95.44 260 LEU A O 1
ATOM 2041 N N . ASP A 1 261 ? 9.789 28.25 -9.383 1 93.12 261 ASP A N 1
ATOM 2042 C CA . ASP A 1 261 ? 9.805 28.969 -10.656 1 93.12 261 ASP A CA 1
ATOM 2043 C C . ASP A 1 261 ? 11.008 29.906 -10.734 1 93.12 261 ASP A C 1
ATOM 2045 O O . ASP A 1 261 ? 11.391 30.344 -11.82 1 93.12 261 ASP A O 1
ATOM 2049 N N . ALA A 1 262 ? 11.625 30.188 -9.672 1 92 262 ALA A N 1
ATOM 2050 C CA . ALA A 1 262 ? 12.68 31.188 -9.602 1 92 262 ALA A CA 1
ATOM 2051 C C . ALA A 1 262 ? 14.031 30.578 -9.992 1 92 262 ALA A C 1
ATOM 2053 O O . ALA A 1 262 ? 14.227 29.375 -9.898 1 92 262 ALA A O 1
ATOM 2054 N N . GLY A 1 263 ? 14.922 31.406 -10.398 1 87.38 263 GLY A N 1
ATOM 2055 C CA . GLY A 1 263 ? 16.312 31.016 -10.578 1 87.38 263 GLY A CA 1
ATOM 2056 C C . GLY A 1 263 ? 17.031 30.797 -9.258 1 87.38 263 GLY A C 1
ATOM 2057 O O . GLY A 1 263 ? 16.453 30.969 -8.188 1 87.38 263 GLY A O 1
ATOM 2058 N N . ARG A 1 264 ? 18.25 30.5 -9.281 1 86.06 264 ARG A N 1
ATOM 2059 C CA . ARG A 1 264 ? 19.016 30.094 -8.109 1 86.06 264 ARG A CA 1
ATOM 2060 C C . ARG A 1 264 ? 19.141 31.234 -7.109 1 86.06 264 ARG A C 1
ATOM 2062 O O . ARG A 1 264 ? 18.953 31.047 -5.906 1 86.06 264 ARG A O 1
ATOM 2069 N N . ARG A 1 265 ? 19.406 32.438 -7.598 1 87.19 265 ARG A N 1
ATOM 2070 C CA . ARG A 1 265 ? 19.578 33.562 -6.715 1 87.19 265 ARG A CA 1
ATOM 2071 C C . ARG A 1 265 ? 18.266 33.969 -6.047 1 87.19 265 ARG A C 1
ATOM 2073 O O . ARG A 1 265 ? 18.219 34.188 -4.832 1 87.19 265 ARG A O 1
ATOM 2080 N N . GLU A 1 266 ? 17.219 34.094 -6.801 1 91.31 266 GLU A N 1
ATOM 2081 C CA . GLU A 1 266 ? 15.914 34.438 -6.258 1 91.31 266 GLU A CA 1
ATOM 2082 C C . GLU A 1 266 ? 15.391 33.344 -5.332 1 91.31 266 GLU A C 1
ATOM 2084 O O . GLU A 1 266 ? 14.727 33.625 -4.332 1 91.31 266 GLU A O 1
ATOM 2089 N N . ALA A 1 267 ? 15.695 32.125 -5.672 1 93.75 267 ALA A N 1
ATOM 2090 C CA . ALA A 1 267 ? 15.266 31.016 -4.848 1 93.75 267 ALA A CA 1
ATOM 2091 C C . ALA A 1 267 ? 15.883 31.094 -3.455 1 93.75 267 ALA A C 1
ATOM 2093 O O . ALA A 1 267 ? 15.25 30.703 -2.467 1 93.75 267 ALA A O 1
ATOM 2094 N N . ALA A 1 268 ? 17.078 31.594 -3.357 1 90.81 268 ALA A N 1
ATOM 2095 C CA . ALA A 1 268 ? 17.734 31.719 -2.061 1 90.81 268 ALA A CA 1
ATOM 2096 C C . ALA A 1 268 ? 16.969 32.656 -1.144 1 90.81 268 ALA A C 1
ATOM 2098 O O . ALA A 1 268 ? 16.844 32.406 0.056 1 90.81 268 ALA A O 1
ATOM 2099 N N . GLY A 1 269 ? 16.5 33.781 -1.72 1 92.88 269 GLY A N 1
ATOM 2100 C CA . GLY A 1 269 ? 15.68 34.688 -0.949 1 92.88 269 GLY A CA 1
ATOM 2101 C C . GLY A 1 269 ? 14.375 34.062 -0.472 1 92.88 269 GLY A C 1
ATOM 2102 O O . GLY A 1 269 ? 13.961 34.281 0.668 1 92.88 269 GLY A O 1
ATOM 2103 N N . VAL A 1 270 ? 13.758 33.312 -1.361 1 96 270 VAL A N 1
ATOM 2104 C CA . VAL A 1 270 ? 12.508 32.656 -1.027 1 96 270 VAL A CA 1
ATOM 2105 C C . VAL A 1 270 ? 12.75 31.625 0.092 1 96 270 VAL A C 1
ATOM 2107 O O . VAL A 1 270 ? 11.953 31.531 1.026 1 96 270 VAL A O 1
ATOM 2110 N N . ILE A 1 271 ? 13.852 30.891 0.034 1 95.94 271 ILE A N 1
ATOM 2111 C CA . ILE A 1 271 ? 14.195 29.906 1.045 1 95.94 271 ILE A CA 1
ATOM 2112 C C . ILE A 1 271 ? 14.352 30.578 2.404 1 95.94 271 ILE A C 1
ATOM 2114 O O . ILE A 1 271 ? 13.852 30.078 3.414 1 95.94 271 ILE A O 1
ATOM 2118 N N . ARG A 1 272 ? 14.992 31.703 2.432 1 93.31 272 ARG A N 1
ATOM 2119 C CA . ARG A 1 272 ? 15.164 32.438 3.682 1 93.31 272 ARG A CA 1
ATOM 2120 C C . ARG A 1 272 ? 13.812 32.844 4.27 1 93.31 272 ARG A C 1
ATOM 2122 O O . ARG A 1 272 ? 13.617 32.75 5.484 1 93.31 272 ARG A O 1
ATOM 2129 N N . ALA A 1 273 ? 12.984 33.281 3.412 1 94.06 273 ALA A N 1
ATOM 2130 C CA . ALA A 1 273 ? 11.648 33.656 3.865 1 94.06 273 ALA A CA 1
ATOM 2131 C C . ALA A 1 273 ? 10.906 32.469 4.453 1 94.06 273 ALA A C 1
ATOM 2133 O O . ALA A 1 273 ? 10.258 32.594 5.5 1 94.06 273 ALA A O 1
ATOM 2134 N N . ILE A 1 274 ? 10.953 31.328 3.816 1 96.19 274 ILE A N 1
ATOM 2135 C CA . ILE A 1 274 ? 10.305 30.094 4.277 1 96.19 274 ILE A CA 1
ATOM 2136 C C . ILE A 1 274 ? 10.891 29.688 5.625 1 96.19 274 ILE A C 1
ATOM 2138 O O . ILE A 1 274 ? 10.148 29.375 6.562 1 96.19 274 ILE A O 1
ATOM 2142 N N . GLU A 1 275 ? 12.148 29.719 5.727 1 92.25 275 GLU A N 1
ATOM 2143 C CA . GLU A 1 275 ? 12.82 29.266 6.945 1 92.25 275 GLU A CA 1
ATOM 2144 C C . GLU A 1 275 ? 12.539 30.219 8.109 1 92.25 275 GLU A C 1
ATOM 2146 O O . GLU A 1 275 ? 12.469 29.781 9.266 1 92.25 275 GLU A O 1
ATOM 2151 N N . ARG A 1 276 ? 12.344 31.484 7.84 1 90.88 276 ARG A N 1
ATOM 2152 C CA . ARG A 1 276 ? 11.93 32.438 8.875 1 90.88 276 ARG A CA 1
ATOM 2153 C C . ARG A 1 276 ? 10.578 32.031 9.461 1 90.88 276 ARG A C 1
ATOM 2155 O O . ARG A 1 276 ? 10.367 32.156 10.672 1 90.88 276 ARG A O 1
ATOM 2162 N N . ILE A 1 277 ? 9.695 31.641 8.586 1 90.88 277 ILE A N 1
ATOM 2163 C CA . ILE A 1 277 ? 8.406 31.156 9.062 1 90.88 277 ILE A CA 1
ATOM 2164 C C . ILE A 1 277 ? 8.602 29.922 9.945 1 90.88 277 ILE A C 1
ATOM 2166 O O . ILE A 1 277 ? 7.957 29.797 10.992 1 90.88 277 ILE A O 1
ATOM 2170 N N . GLY A 1 278 ? 9.477 29.047 9.57 1 90.38 278 GLY A N 1
ATOM 2171 C CA . GLY A 1 278 ? 9.773 27.859 10.367 1 90.38 278 GLY A CA 1
ATOM 2172 C C . GLY A 1 278 ? 10.281 28.188 11.758 1 90.38 278 GLY A C 1
ATOM 2173 O O . GLY A 1 278 ? 9.789 27.641 12.75 1 90.38 278 GLY A O 1
ATOM 2174 N N . VAL A 1 279 ? 11.195 29.062 11.812 1 87.94 279 VAL A N 1
ATOM 2175 C CA . VAL A 1 279 ? 11.805 29.453 13.086 1 87.94 279 VAL A CA 1
ATOM 2176 C C . VAL A 1 279 ? 10.766 30.156 13.961 1 87.94 279 VAL A C 1
ATOM 2178 O O . VAL A 1 279 ? 10.672 29.875 15.164 1 87.94 279 VAL A O 1
ATOM 2181 N N . ARG A 1 280 ? 9.953 30.984 13.375 1 84.19 280 ARG A N 1
ATOM 2182 C CA . ARG A 1 280 ? 8.953 31.766 14.102 1 84.19 280 ARG A CA 1
ATOM 2183 C C . ARG A 1 280 ? 7.906 30.859 14.742 1 84.19 280 ARG A C 1
ATOM 2185 O O . ARG A 1 280 ? 7.418 31.141 15.836 1 84.19 280 ARG A O 1
ATOM 2192 N N . HIS A 1 281 ? 7.617 29.75 14.078 1 87.19 281 HIS A N 1
ATOM 2193 C CA . HIS A 1 281 ? 6.5 28.922 14.539 1 87.19 281 HIS A CA 1
ATOM 2194 C C . HIS A 1 281 ? 7 27.656 15.219 1 87.19 281 HIS A C 1
ATOM 2196 O O . HIS A 1 281 ? 6.199 26.797 15.594 1 87.19 281 HIS A O 1
ATOM 2202 N N . GLN A 1 282 ? 8.211 27.516 15.438 1 81.44 282 GLN A N 1
ATOM 2203 C CA . GLN A 1 282 ? 8.805 26.297 15.969 1 81.44 282 GLN A CA 1
ATOM 2204 C C . GLN A 1 282 ? 8.195 25.922 17.312 1 81.44 282 GLN A C 1
ATOM 2206 O O . GLN A 1 282 ? 7.969 24.75 17.609 1 81.44 282 GLN A O 1
ATOM 2211 N N . ILE A 1 283 ? 7.875 26.906 18.062 1 72.25 283 ILE A N 1
ATOM 2212 C CA . ILE A 1 283 ? 7.383 26.641 19.422 1 72.25 283 ILE A CA 1
ATOM 2213 C C . ILE A 1 283 ? 5.863 26.766 19.438 1 72.25 283 ILE A C 1
ATOM 2215 O O . ILE A 1 283 ? 5.172 25.891 19.969 1 72.25 283 ILE A O 1
ATOM 2219 N N . LYS A 1 284 ? 5.266 27.781 18.781 1 73.81 284 LYS A N 1
ATOM 2220 C CA . LYS A 1 284 ? 3.844 28.109 18.875 1 73.81 284 LYS A CA 1
ATOM 2221 C C . LYS A 1 284 ? 3.002 27.141 18.062 1 73.81 284 LYS A C 1
ATOM 2223 O O . LYS A 1 284 ? 1.902 26.766 18.469 1 73.81 284 LYS A O 1
ATOM 2228 N N . ASN A 1 285 ? 3.521 26.75 16.938 1 83.38 285 ASN A N 1
ATOM 2229 C CA . ASN A 1 285 ? 2.801 25.859 16.047 1 83.38 285 ASN A CA 1
ATOM 2230 C C . ASN A 1 285 ? 3.75 24.938 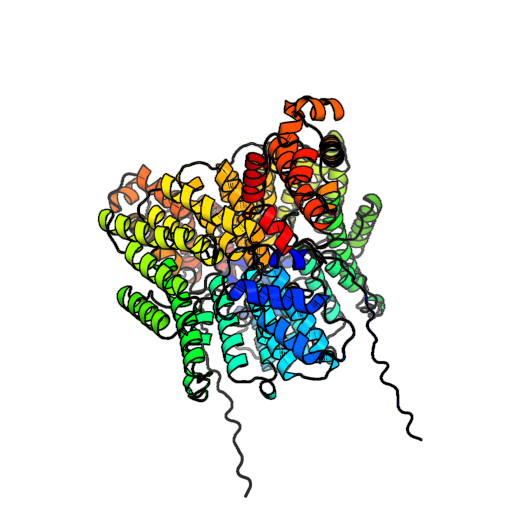15.289 1 83.38 285 ASN A C 1
ATOM 2232 O O . ASN A 1 285 ? 4.012 25.141 14.102 1 83.38 285 ASN A O 1
ATOM 2236 N N . PRO A 1 286 ? 4.086 23.875 15.969 1 84 286 PRO A N 1
ATOM 2237 C CA . PRO A 1 286 ? 5.105 22.984 15.414 1 84 286 PRO A CA 1
ATOM 2238 C C . PRO A 1 286 ? 4.703 22.391 14.07 1 84 286 PRO A C 1
ATOM 2240 O O . PRO A 1 286 ? 5.543 22.25 13.18 1 84 286 PRO A O 1
ATOM 2243 N N . PRO A 1 287 ? 3.455 22.094 13.852 1 87.25 287 PRO A N 1
ATOM 2244 C CA . PRO A 1 287 ? 3.107 21.578 12.523 1 87.25 287 PRO A CA 1
ATOM 2245 C C . PRO A 1 287 ? 3.453 22.562 11.398 1 87.25 287 PRO A C 1
ATOM 2247 O O . PRO A 1 287 ? 3.984 22.156 10.367 1 87.25 287 PRO A O 1
ATOM 2250 N N . ILE A 1 288 ? 3.262 23.828 11.602 1 89.12 288 ILE A N 1
ATOM 2251 C CA . ILE A 1 288 ? 3.594 24.828 10.594 1 89.12 288 ILE A CA 1
ATOM 2252 C C . ILE A 1 288 ? 5.105 24.859 10.383 1 89.12 288 ILE A C 1
ATOM 2254 O O . ILE A 1 288 ? 5.578 24.953 9.25 1 89.12 288 ILE A O 1
ATOM 2258 N N . ALA A 1 289 ? 5.816 24.812 11.492 1 90.19 289 ALA A N 1
ATOM 2259 C CA . ALA A 1 289 ? 7.273 24.797 11.391 1 90.19 289 ALA A CA 1
ATOM 2260 C C . ALA A 1 289 ? 7.754 23.609 10.578 1 90.19 289 ALA A C 1
ATOM 2262 O O . ALA A 1 289 ? 8.641 23.734 9.734 1 90.19 289 ALA A O 1
ATOM 2263 N N . GLY A 1 290 ? 7.207 22.469 10.883 1 93.69 290 GLY A N 1
ATOM 2264 C CA . GLY A 1 290 ? 7.57 21.281 10.141 1 93.69 290 GLY A CA 1
ATOM 2265 C C . GLY A 1 290 ? 7.32 21.406 8.648 1 93.69 290 GLY A C 1
ATOM 2266 O O . GLY A 1 290 ? 8.18 21.047 7.836 1 93.69 290 GLY A O 1
ATOM 2267 N N . TRP A 1 291 ? 6.215 21.906 8.25 1 93.69 291 TRP A N 1
ATOM 2268 C CA . TRP A 1 291 ? 5.879 22.094 6.84 1 93.69 291 TRP A CA 1
ATOM 2269 C C . TRP A 1 291 ? 6.781 23.141 6.195 1 93.69 291 TRP A C 1
ATOM 2271 O O . TRP A 1 291 ? 7.105 23.047 5.008 1 93.69 291 TRP A O 1
ATOM 2281 N N . ALA A 1 292 ? 7.145 24.125 6.957 1 95.44 292 ALA A N 1
ATOM 2282 C CA . ALA A 1 292 ? 8.094 25.109 6.449 1 95.44 292 ALA A CA 1
ATOM 2283 C C . ALA A 1 292 ? 9.43 24.453 6.094 1 95.44 292 ALA A C 1
ATOM 2285 O O . ALA A 1 292 ? 9.992 24.719 5.031 1 95.44 292 ALA A O 1
ATOM 2286 N N . TRP A 1 293 ? 9.883 23.609 6.988 1 95.44 293 TRP A N 1
ATOM 2287 C CA . TRP A 1 293 ? 11.133 22.906 6.715 1 95.44 293 TRP A CA 1
ATOM 2288 C C . TRP A 1 293 ? 11 22.031 5.473 1 95.44 293 TRP A C 1
ATOM 2290 O O . TRP A 1 293 ? 11.922 21.953 4.656 1 95.44 293 TRP A O 1
ATOM 2300 N N . LEU A 1 294 ? 9.898 21.359 5.336 1 96.62 294 LEU A N 1
ATOM 2301 C CA . LEU A 1 294 ? 9.672 20.531 4.16 1 96.62 294 LEU A CA 1
ATOM 2302 C C . LEU A 1 294 ? 9.664 21.375 2.891 1 96.62 294 LEU A C 1
ATOM 2304 O O . LEU A 1 294 ? 10.211 20.969 1.862 1 96.62 294 LEU A O 1
ATOM 2308 N N . SER A 1 295 ? 9.008 22.5 2.949 1 96.81 295 SER A N 1
ATOM 2309 C CA . SER A 1 295 ? 8.977 23.406 1.808 1 96.81 295 SER A CA 1
ATOM 2310 C C . SER A 1 295 ? 10.383 23.875 1.442 1 96.81 295 SER A C 1
ATOM 2312 O O . SER A 1 295 ? 10.711 24 0.261 1 96.81 295 SER A O 1
ATOM 2314 N N . SER A 1 296 ? 11.156 24.188 2.451 1 96.19 296 SER A N 1
ATOM 2315 C CA . SER A 1 296 ? 12.547 24.562 2.207 1 96.19 296 SER A CA 1
ATOM 2316 C C . SER A 1 296 ? 13.305 23.453 1.492 1 96.19 296 SER A C 1
ATOM 2318 O O . SER A 1 296 ? 14.031 23.703 0.532 1 96.19 296 SER A O 1
ATOM 2320 N N . ALA A 1 297 ? 13.148 22.25 1.968 1 96.06 297 ALA A N 1
ATOM 2321 C CA . ALA A 1 297 ? 13.797 21.094 1.349 1 96.06 297 ALA A CA 1
ATOM 2322 C C . ALA A 1 297 ? 13.383 20.953 -0.114 1 96.06 297 ALA A C 1
ATOM 2324 O O . ALA A 1 297 ? 14.211 20.641 -0.972 1 96.06 297 ALA A O 1
ATOM 2325 N N . LEU A 1 298 ? 12.117 21.109 -0.361 1 96.94 298 LEU A N 1
ATOM 2326 C CA . LEU A 1 298 ? 11.578 21.016 -1.715 1 96.94 298 LEU A CA 1
ATOM 2327 C C . LEU A 1 298 ? 12.297 21.984 -2.65 1 96.94 298 LEU A C 1
ATOM 2329 O O . LEU A 1 298 ? 12.734 21.594 -3.736 1 96.94 298 LEU A O 1
ATOM 2333 N N . VAL A 1 299 ? 12.461 23.203 -2.262 1 96.62 299 VAL A N 1
ATOM 2334 C CA . VAL A 1 299 ? 13.078 24.219 -3.117 1 96.62 299 VAL A CA 1
ATOM 2335 C C . VAL A 1 299 ? 14.562 23.922 -3.27 1 96.62 299 VAL A C 1
ATOM 2337 O O . VAL A 1 299 ? 15.117 24.031 -4.367 1 96.62 299 VAL A O 1
ATOM 2340 N N . HIS A 1 300 ? 15.234 23.5 -2.215 1 94.19 300 HIS A N 1
ATOM 2341 C CA . HIS A 1 300 ? 16.641 23.109 -2.301 1 94.19 300 HIS A CA 1
ATOM 2342 C C . HIS A 1 300 ? 16.828 21.984 -3.312 1 94.19 300 HIS A C 1
ATOM 2344 O O . HIS A 1 300 ? 17.766 22.016 -4.117 1 94.19 300 HIS A O 1
ATOM 2350 N N . CYS A 1 301 ? 15.953 20.984 -3.215 1 92.56 301 CYS A N 1
ATOM 2351 C CA . CYS A 1 301 ? 16.047 19.844 -4.129 1 92.56 301 CYS A CA 1
ATOM 2352 C C . CYS A 1 301 ? 15.898 20.297 -5.578 1 92.56 301 CYS A C 1
ATOM 2354 O O . CYS A 1 301 ? 16.609 19.828 -6.457 1 92.56 301 CYS A O 1
ATOM 2356 N N . SER A 1 302 ? 14.977 21.203 -5.816 1 91.5 302 SER A N 1
ATOM 2357 C CA . SER A 1 302 ? 14.734 21.688 -7.172 1 91.5 302 SER A CA 1
ATOM 2358 C C . SER A 1 302 ? 15.969 22.391 -7.734 1 91.5 302 SER A C 1
ATOM 2360 O O . SER A 1 302 ? 16.141 22.453 -8.953 1 91.5 302 SER A O 1
ATOM 2362 N N . LYS A 1 303 ? 16.859 22.891 -6.863 1 89.69 303 LYS A N 1
ATOM 2363 C CA . LYS A 1 303 ? 18.094 23.578 -7.277 1 89.69 303 LYS A CA 1
ATOM 2364 C C . LYS A 1 303 ? 19.312 22.672 -7.129 1 89.69 303 LYS A C 1
ATOM 2366 O O . LYS A 1 303 ? 20.438 23.141 -7.164 1 89.69 303 LYS A O 1
ATOM 2371 N N . ARG A 1 304 ? 19.109 21.391 -6.797 1 86.19 304 ARG A N 1
ATOM 2372 C CA . ARG A 1 304 ? 20.141 20.344 -6.695 1 86.19 304 ARG A CA 1
ATOM 2373 C C . ARG A 1 304 ? 21.094 20.641 -5.547 1 86.19 304 ARG A C 1
ATOM 2375 O O . ARG A 1 304 ? 22.297 20.375 -5.652 1 86.19 304 ARG A O 1
ATOM 2382 N N . GLN A 1 305 ? 20.625 21.344 -4.613 1 89.12 305 GLN A N 1
ATOM 2383 C CA . GLN A 1 305 ? 21.344 21.547 -3.365 1 89.12 305 GLN A CA 1
ATOM 2384 C C . GLN A 1 305 ? 20.984 20.484 -2.332 1 89.12 305 GLN A C 1
ATOM 2386 O O . GLN A 1 305 ? 20.297 20.781 -1.35 1 89.12 305 GLN A O 1
ATOM 2391 N N . TYR A 1 306 ? 21.547 19.297 -2.459 1 85.62 306 TYR A N 1
ATOM 2392 C CA . TYR A 1 306 ? 21.062 18.125 -1.755 1 85.62 306 TYR A CA 1
ATOM 2393 C C . TYR A 1 306 ? 21.562 18.094 -0.316 1 85.62 306 TYR A C 1
ATOM 2395 O O . TYR A 1 306 ? 20.875 17.594 0.577 1 85.62 306 TYR A O 1
ATOM 2403 N N . ALA A 1 307 ? 22.688 18.641 -0.021 1 82.5 307 ALA A N 1
ATOM 2404 C CA . ALA A 1 307 ? 23.188 18.688 1.354 1 82.5 307 ALA A CA 1
ATOM 2405 C C . ALA A 1 307 ? 22.266 19.531 2.236 1 82.5 307 ALA A C 1
ATOM 2407 O O . ALA A 1 307 ? 21.875 19.094 3.322 1 82.5 307 ALA A O 1
ATOM 2408 N N . GLN A 1 308 ? 21.938 20.75 1.729 1 86.69 308 GLN A N 1
ATOM 2409 C CA . GLN A 1 308 ? 21.031 21.625 2.463 1 86.69 308 GLN A CA 1
ATOM 2410 C C . GLN A 1 308 ? 19.625 21.031 2.551 1 86.69 308 GLN A C 1
ATOM 2412 O O . GLN A 1 308 ? 18.969 21.156 3.582 1 86.69 308 GLN A O 1
ATOM 2417 N N . ALA A 1 309 ? 19.203 20.391 1.433 1 93.19 309 ALA A N 1
ATOM 2418 C CA . ALA A 1 309 ? 17.906 19.75 1.419 1 93.19 309 ALA A CA 1
ATOM 2419 C C . ALA A 1 309 ? 17.812 18.656 2.488 1 93.19 309 ALA A C 1
ATOM 2421 O O . ALA A 1 309 ? 16.797 18.547 3.186 1 93.19 309 ALA A O 1
ATOM 2422 N N . LEU A 1 310 ? 18.859 17.922 2.602 1 88.62 310 LEU A N 1
ATOM 2423 C CA . LEU A 1 310 ? 18.875 16.844 3.572 1 88.62 310 LEU A CA 1
ATOM 2424 C C . LEU A 1 310 ? 18.781 17.375 4.996 1 88.62 310 LEU A C 1
ATOM 2426 O O . LEU A 1 310 ? 18.094 16.797 5.844 1 88.62 310 LEU A O 1
ATOM 2430 N N . GLN A 1 311 ? 19.469 18.453 5.289 1 86.19 311 GLN A N 1
ATOM 2431 C CA . GLN A 1 311 ? 19.391 19.078 6.602 1 86.19 311 GLN A CA 1
ATOM 2432 C C . GLN A 1 311 ? 17.969 19.516 6.926 1 86.19 311 GLN A C 1
ATOM 2434 O O . GLN A 1 311 ? 17.484 19.297 8.039 1 86.19 311 GLN A O 1
ATOM 2439 N N . ALA A 1 312 ? 17.328 20.141 6 1 93.94 312 ALA A N 1
ATOM 2440 C CA . ALA A 1 312 ? 15.953 20.594 6.188 1 93.94 312 ALA A CA 1
ATOM 2441 C C . ALA A 1 312 ? 15.016 19.406 6.395 1 93.94 312 ALA A C 1
ATOM 2443 O O . ALA A 1 312 ? 14.102 19.453 7.219 1 93.94 312 ALA A O 1
ATOM 2444 N N . VAL A 1 313 ? 15.219 18.328 5.633 1 94.69 313 VAL A N 1
ATOM 2445 C CA . VAL A 1 313 ? 14.414 17.109 5.754 1 94.69 313 VAL A CA 1
ATOM 2446 C C . VAL A 1 313 ? 14.562 16.531 7.156 1 94.69 313 VAL A C 1
ATOM 2448 O O . VAL A 1 313 ? 13.578 16.078 7.75 1 94.69 313 VAL A O 1
ATOM 2451 N N . MET A 1 314 ? 15.711 16.562 7.66 1 89.12 314 MET A N 1
ATOM 2452 C CA . MET A 1 314 ? 15.961 16.031 8.992 1 89.12 314 MET A CA 1
ATOM 2453 C C . MET A 1 314 ? 15.203 16.828 10.055 1 89.12 314 MET A C 1
ATOM 2455 O O . MET A 1 314 ? 14.672 16.25 11.008 1 89.12 314 MET A O 1
ATOM 2459 N N . LEU A 1 315 ? 15.156 18.109 9.875 1 88.12 315 LEU A N 1
ATOM 2460 C CA . LEU A 1 315 ? 14.406 18.953 10.797 1 88.12 315 LEU A CA 1
ATOM 2461 C C . LEU A 1 315 ? 12.906 18.672 10.711 1 88.12 315 LEU A C 1
ATOM 2463 O O . LEU A 1 315 ? 12.227 18.578 11.734 1 88.12 315 LEU A O 1
ATOM 2467 N N . ALA A 1 316 ? 12.406 18.516 9.531 1 94.25 316 ALA A N 1
ATOM 2468 C CA . ALA A 1 316 ? 11 18.188 9.328 1 94.25 316 ALA A CA 1
ATOM 2469 C C . ALA A 1 316 ? 10.672 16.828 9.961 1 94.25 316 ALA A C 1
ATOM 2471 O O . ALA A 1 316 ? 9.641 16.703 10.633 1 94.25 316 ALA A O 1
ATOM 2472 N N . LYS A 1 317 ? 11.5 15.844 9.766 1 88.88 317 LYS A N 1
ATOM 2473 C CA . LYS A 1 317 ? 11.305 14.508 10.32 1 88.88 317 LYS A CA 1
ATOM 2474 C C . LYS A 1 317 ? 11.297 14.531 11.844 1 88.88 317 LYS A C 1
ATOM 2476 O O . LYS A 1 317 ? 10.484 13.859 12.477 1 88.88 317 LYS A O 1
ATOM 2481 N N . SER A 1 318 ? 12.227 15.258 12.383 1 81.38 318 SER A N 1
ATOM 2482 C CA . SER A 1 318 ? 12.289 15.383 13.836 1 81.38 318 SER A CA 1
ATOM 2483 C C . SER A 1 318 ? 11 15.969 14.398 1 81.38 318 SER A C 1
ATOM 2485 O O . SER A 1 318 ? 10.461 15.469 15.383 1 81.38 318 SER A O 1
ATOM 2487 N N . THR A 1 319 ? 10.531 17.031 13.75 1 85.38 319 THR A N 1
ATOM 2488 C CA . THR A 1 319 ? 9.273 17.656 14.172 1 85.38 319 THR A CA 1
ATOM 2489 C C . THR A 1 319 ? 8.117 16.656 14.047 1 85.38 319 THR A C 1
ATOM 2491 O O . THR A 1 319 ? 7.301 16.531 14.961 1 85.38 319 THR A O 1
ATOM 2494 N N . ALA A 1 320 ? 8.047 15.922 12.953 1 88.19 320 ALA A N 1
ATOM 2495 C CA . ALA A 1 320 ? 6.984 14.953 12.695 1 88.19 320 ALA A CA 1
ATOM 2496 C C . ALA A 1 320 ? 6.98 13.852 13.75 1 88.19 320 ALA A C 1
ATOM 2498 O O . ALA A 1 320 ? 5.918 13.453 14.234 1 88.19 320 ALA A O 1
ATOM 2499 N N . ARG A 1 321 ? 8.102 13.398 14.078 1 77.19 321 ARG A N 1
ATOM 2500 C CA . ARG A 1 321 ? 8.211 12.32 15.062 1 77.19 321 ARG A CA 1
ATOM 2501 C C . ARG A 1 321 ? 7.824 12.812 16.453 1 77.19 321 ARG A C 1
ATOM 2503 O O . ARG A 1 321 ? 7.102 12.125 17.172 1 77.19 321 ARG A O 1
ATOM 2510 N N . THR A 1 322 ? 8.258 14 16.75 1 72.81 322 THR A N 1
ATOM 2511 C CA . THR A 1 322 ? 7.992 14.562 18.078 1 72.81 322 THR A CA 1
ATOM 2512 C C . THR A 1 322 ? 6.496 14.781 18.281 1 72.81 322 THR A C 1
ATOM 2514 O O . THR A 1 322 ? 5.961 14.469 19.344 1 72.81 322 THR A O 1
ATOM 2517 N N . TYR A 1 323 ? 5.84 15.203 17.25 1 76.81 323 TYR A N 1
ATOM 2518 C CA . TYR A 1 323 ? 4.441 15.594 17.391 1 76.81 323 TYR A CA 1
ATOM 2519 C C . TYR A 1 323 ? 3.521 14.609 16.688 1 76.81 323 TYR A C 1
ATOM 2521 O O . TYR A 1 323 ? 2.334 14.883 16.5 1 76.81 323 TYR A O 1
ATOM 2529 N N . GLN A 1 324 ? 4.043 13.453 16.203 1 76.12 324 GLN A N 1
ATOM 2530 C CA . GLN A 1 324 ? 3.297 12.352 15.609 1 76.12 324 GLN A CA 1
ATOM 2531 C C . GLN A 1 324 ? 2.486 12.82 14.406 1 76.12 324 GLN A C 1
ATOM 2533 O O . GLN A 1 324 ? 1.294 12.531 14.297 1 76.12 324 GLN A O 1
ATOM 2538 N N . LEU A 1 325 ? 3.133 13.578 13.633 1 86.12 325 LEU A N 1
ATOM 2539 C CA . LEU A 1 325 ? 2.539 14.031 12.383 1 86.12 325 LEU A CA 1
ATOM 2540 C C . LEU A 1 325 ? 2.891 13.094 11.234 1 86.12 325 LEU A C 1
ATOM 2542 O O . LEU A 1 325 ? 3.875 13.312 10.523 1 86.12 325 LEU A O 1
ATOM 2546 N N . GLU A 1 326 ? 2.018 12.141 11.016 1 84.31 326 GLU A N 1
ATOM 2547 C CA . GLU A 1 326 ? 2.35 11.055 10.094 1 84.31 326 GLU A CA 1
ATOM 2548 C C . GLU A 1 326 ? 2.416 11.555 8.648 1 84.31 326 GLU A C 1
ATOM 2550 O O . GLU A 1 326 ? 3.26 11.109 7.871 1 84.31 326 GLU A O 1
ATOM 2555 N N . GLY A 1 327 ? 1.521 12.391 8.273 1 86.12 327 GLY A N 1
ATOM 2556 C CA . GLY A 1 327 ? 1.558 12.938 6.926 1 86.12 327 GLY A CA 1
ATOM 2557 C C . GLY A 1 327 ? 2.85 13.672 6.613 1 86.12 327 GLY A C 1
ATOM 2558 O O . GLY A 1 327 ? 3.43 13.492 5.543 1 86.12 327 GLY A O 1
ATOM 2559 N N . LEU A 1 328 ? 3.293 14.445 7.516 1 90.56 328 LEU A N 1
ATOM 2560 C CA . LEU A 1 328 ? 4.551 15.172 7.363 1 90.56 328 LEU A CA 1
ATOM 2561 C C . LEU A 1 328 ? 5.727 14.203 7.301 1 90.56 328 LEU A C 1
ATOM 2563 O O . LEU A 1 328 ? 6.645 14.383 6.5 1 90.56 328 LEU A O 1
ATOM 2567 N N . CYS A 1 329 ? 5.641 13.234 8.141 1 91.75 329 CYS A N 1
ATOM 2568 C CA . CYS A 1 329 ? 6.715 12.25 8.156 1 91.75 329 CYS A CA 1
ATOM 2569 C C . CYS A 1 329 ? 6.82 11.531 6.816 1 91.75 329 CYS A C 1
ATOM 2571 O O . CYS A 1 329 ? 7.918 11.375 6.277 1 91.75 329 CYS A O 1
ATOM 2573 N N . ARG A 1 330 ? 5.777 11.125 6.328 1 92.31 330 ARG A N 1
ATOM 2574 C CA . ARG A 1 330 ? 5.742 10.422 5.051 1 92.31 330 ARG A CA 1
ATOM 2575 C C . ARG A 1 330 ? 6.359 11.266 3.943 1 92.31 330 ARG A C 1
ATOM 2577 O O . ARG A 1 330 ? 7.191 10.781 3.174 1 92.31 330 ARG A O 1
ATOM 2584 N N . ASN A 1 331 ? 5.957 12.508 3.82 1 93.38 331 ASN A N 1
ATOM 2585 C CA . ASN A 1 331 ? 6.504 13.391 2.799 1 93.38 331 ASN A CA 1
ATOM 2586 C C . ASN A 1 331 ? 8 13.609 2.986 1 93.38 331 ASN A C 1
ATOM 2588 O O . ASN A 1 331 ? 8.75 13.664 2.012 1 93.38 331 ASN A O 1
ATOM 2592 N N . ALA A 1 332 ? 8.398 13.742 4.234 1 94.31 332 ALA A N 1
ATOM 2593 C CA . ALA A 1 332 ? 9.82 13.914 4.516 1 94.31 332 ALA A CA 1
ATOM 2594 C C . ALA A 1 332 ? 10.617 12.695 4.059 1 94.31 332 ALA A C 1
ATOM 2596 O O . ALA A 1 332 ? 11.719 12.836 3.51 1 94.31 332 ALA A O 1
ATOM 2597 N N . LEU A 1 333 ? 10.086 11.547 4.258 1 93.69 333 LEU A N 1
ATOM 2598 C CA . LEU A 1 333 ? 10.758 10.312 3.861 1 93.69 333 LEU A CA 1
ATOM 2599 C C . LEU A 1 333 ? 10.891 10.227 2.346 1 93.69 333 LEU A C 1
ATOM 2601 O O . LEU A 1 333 ? 11.875 9.695 1.833 1 93.69 333 LEU A O 1
ATOM 2605 N N . VAL A 1 334 ? 9.914 10.703 1.662 1 93.69 334 VAL A N 1
ATOM 2606 C CA . VAL A 1 334 ? 9.977 10.695 0.204 1 93.69 334 VAL A CA 1
ATOM 2607 C C . VAL A 1 334 ? 11.18 11.508 -0.266 1 93.69 334 VAL A C 1
ATOM 2609 O O . VAL A 1 334 ? 11.945 11.055 -1.116 1 93.69 334 VAL A O 1
ATOM 2612 N N . TYR A 1 335 ? 11.383 12.656 0.286 1 94.75 335 TYR A N 1
ATOM 2613 C CA . TYR A 1 335 ? 12.508 13.492 -0.104 1 94.75 335 TYR A CA 1
ATOM 2614 C C . TYR A 1 335 ? 13.828 12.883 0.343 1 94.75 335 TYR A C 1
ATOM 2616 O O . TYR A 1 335 ? 14.82 12.922 -0.387 1 94.75 335 TYR A O 1
ATOM 2624 N N . GLU A 1 336 ? 13.828 12.344 1.52 1 91.06 336 GLU A N 1
ATOM 2625 C CA . GLU A 1 336 ? 15.031 11.672 2.006 1 91.06 336 GLU A CA 1
ATOM 2626 C C . GLU A 1 336 ? 15.453 10.547 1.066 1 91.06 336 GLU A C 1
ATOM 2628 O O . GLU A 1 336 ? 16.641 10.43 0.728 1 91.06 336 GLU A O 1
ATOM 2633 N N . TYR A 1 337 ? 14.555 9.758 0.712 1 91.44 337 TYR A N 1
ATOM 2634 C CA . TYR A 1 337 ? 14.797 8.664 -0.222 1 91.44 337 TYR A CA 1
ATOM 2635 C C . TYR A 1 337 ? 15.391 9.18 -1.526 1 91.44 337 TYR A C 1
ATOM 2637 O O . TYR A 1 337 ? 16.406 8.664 -2.004 1 91.44 337 TYR A O 1
ATOM 2645 N N . HIS A 1 338 ? 14.719 10.234 -2.135 1 87.31 338 HIS A N 1
ATOM 2646 C CA . HIS A 1 338 ? 15.156 10.805 -3.402 1 87.31 338 HIS A CA 1
ATOM 2647 C C . HIS A 1 338 ? 16.594 11.32 -3.307 1 87.31 338 HIS A C 1
ATOM 2649 O O . HIS A 1 338 ? 17.406 11.07 -4.199 1 87.31 338 HIS A O 1
ATOM 2655 N N . ILE A 1 339 ? 16.938 11.945 -2.283 1 85.69 339 ILE A N 1
ATOM 2656 C CA . ILE A 1 339 ? 18.266 12.516 -2.078 1 85.69 339 ILE A CA 1
ATOM 2657 C C . ILE A 1 339 ? 19.281 11.391 -1.945 1 85.69 339 ILE A C 1
ATOM 2659 O O . ILE A 1 339 ? 20.328 11.414 -2.6 1 85.69 339 ILE A O 1
ATOM 2663 N N . GLN A 1 340 ? 19.016 10.391 -1.169 1 80.94 340 GLN A N 1
ATOM 2664 C CA . GLN A 1 340 ? 19.906 9.266 -0.937 1 80.94 340 GLN A CA 1
ATOM 2665 C C . GLN A 1 340 ? 20.172 8.5 -2.229 1 80.94 340 GLN A C 1
ATOM 2667 O O . GLN A 1 340 ? 21.328 8.164 -2.529 1 80.94 340 GLN A O 1
ATOM 2672 N N . GLU A 1 341 ? 19.109 8.289 -2.902 1 79.56 341 GLU A N 1
ATOM 2673 C CA . GLU A 1 341 ? 19.234 7.57 -4.164 1 79.56 341 GLU A CA 1
ATOM 2674 C C . GLU A 1 341 ? 20.094 8.352 -5.156 1 79.56 341 GLU A C 1
ATOM 2676 O O . GLU A 1 341 ? 20.984 7.789 -5.797 1 79.56 341 GLU A O 1
ATOM 2681 N N . THR A 1 342 ? 19.859 9.641 -5.219 1 76.56 342 THR A N 1
ATOM 2682 C CA . THR A 1 342 ? 20.578 10.492 -6.16 1 76.56 342 THR A CA 1
ATOM 2683 C C . THR A 1 342 ? 22.047 10.594 -5.785 1 76.56 342 THR A C 1
ATOM 2685 O O . THR A 1 342 ? 22.906 10.648 -6.664 1 76.56 342 THR A O 1
ATOM 2688 N N . GLN A 1 343 ? 22.359 10.484 -4.523 1 73.75 343 GLN A N 1
ATOM 2689 C CA . GLN A 1 343 ? 23.719 10.633 -4.043 1 73.75 343 GLN A CA 1
ATOM 2690 C C . GLN A 1 343 ? 24.453 9.289 -4.02 1 73.75 343 GLN A C 1
ATOM 2692 O O . GLN A 1 343 ? 25.609 9.211 -3.627 1 73.75 343 GLN A O 1
ATOM 2697 N N . GLY A 1 344 ? 23.766 8.188 -4.285 1 70 344 GLY A N 1
ATOM 2698 C CA . GLY A 1 344 ? 24.375 6.875 -4.371 1 70 344 GLY A CA 1
ATOM 2699 C C . GLY A 1 344 ? 24.406 6.137 -3.043 1 70 344 GLY A C 1
ATOM 2700 O O . GLY A 1 344 ? 25.047 5.098 -2.916 1 70 344 GLY A O 1
ATOM 2701 N N . ASP A 1 345 ? 23.781 6.699 -2.096 1 77.19 345 ASP A N 1
ATOM 2702 C CA . ASP A 1 345 ? 23.625 5.996 -0.826 1 77.19 345 ASP A CA 1
ATOM 2703 C C . ASP A 1 345 ? 22.484 4.984 -0.904 1 77.19 345 ASP A C 1
ATOM 2705 O O . ASP A 1 345 ? 21.422 5.188 -0.312 1 77.19 345 ASP A O 1
ATOM 2709 N N . PHE A 1 346 ? 22.766 3.82 -1.466 1 72.88 346 PHE A N 1
ATOM 2710 C CA . PHE A 1 346 ? 21.719 2.848 -1.745 1 72.88 346 PHE A CA 1
ATOM 2711 C C . PHE A 1 346 ? 21.281 2.146 -0.467 1 72.88 346 PHE A C 1
ATOM 2713 O O . PHE A 1 346 ? 20.109 1.786 -0.322 1 72.88 346 PHE A O 1
ATOM 2720 N N . ALA A 1 347 ? 22.203 1.932 0.429 1 70.44 347 ALA A N 1
ATOM 2721 C CA . ALA A 1 347 ? 21.828 1.34 1.709 1 70.44 347 ALA A CA 1
ATOM 2722 C C . ALA A 1 347 ? 20.812 2.219 2.441 1 70.44 347 ALA A C 1
ATOM 2724 O O . ALA A 1 347 ? 19.781 1.731 2.91 1 70.44 347 ALA A O 1
ATOM 2725 N N . GLY A 1 348 ? 21.125 3.49 2.424 1 74.06 348 GLY A N 1
ATOM 2726 C CA . GLY A 1 348 ? 20.203 4.434 3.031 1 74.06 348 GLY A CA 1
ATOM 2727 C C . GLY A 1 348 ? 18.875 4.52 2.303 1 74.06 348 GLY A C 1
ATOM 2728 O O . GLY A 1 348 ? 17.812 4.496 2.934 1 74.06 348 GLY A O 1
ATOM 2729 N N . ALA A 1 349 ? 18.906 4.48 1.007 1 80.88 349 ALA A N 1
ATOM 2730 C CA . ALA A 1 349 ? 17.703 4.555 0.183 1 80.88 349 ALA A CA 1
ATOM 2731 C C . ALA A 1 349 ? 16.797 3.342 0.412 1 80.88 349 ALA A C 1
ATOM 2733 O O . ALA A 1 349 ? 15.578 3.475 0.502 1 80.88 349 ALA A O 1
ATOM 2734 N N . LEU A 1 350 ? 17.438 2.238 0.514 1 77.31 350 LEU A N 1
ATOM 2735 C CA . LEU A 1 350 ? 16.688 1.008 0.739 1 77.31 350 LEU A CA 1
ATOM 2736 C C . LEU A 1 350 ? 15.969 1.047 2.084 1 77.31 350 LEU A C 1
ATOM 2738 O O . LEU A 1 350 ? 14.789 0.697 2.174 1 77.31 350 LEU A O 1
ATOM 2742 N N . SER A 1 351 ? 16.641 1.459 3.08 1 78.38 351 SER A N 1
ATOM 2743 C CA . SER A 1 351 ? 16.047 1.572 4.41 1 78.38 351 SER A CA 1
ATOM 2744 C C . SER A 1 351 ? 14.867 2.529 4.406 1 78.38 351 SER A C 1
ATOM 2746 O O . SER A 1 351 ? 13.805 2.217 4.957 1 78.38 351 SER A O 1
ATOM 2748 N N . THR A 1 352 ? 15.023 3.602 3.773 1 85.75 352 THR A N 1
ATOM 2749 C CA . THR A 1 352 ? 13.977 4.613 3.701 1 85.75 352 THR A CA 1
ATOM 2750 C C . THR A 1 352 ? 12.781 4.102 2.895 1 85.75 352 THR A C 1
ATOM 2752 O O . THR A 1 352 ? 11.633 4.332 3.266 1 85.75 352 THR A O 1
ATOM 2755 N N . LEU A 1 353 ? 13.078 3.455 1.891 1 84.25 353 LEU A N 1
ATOM 2756 C CA . LEU A 1 353 ? 12.008 2.916 1.058 1 84.25 353 LEU A CA 1
ATOM 2757 C C . LEU A 1 353 ? 11.188 1.884 1.826 1 84.25 353 LEU A C 1
ATOM 2759 O O . LEU A 1 353 ? 9.969 1.821 1.681 1 84.25 353 LEU A O 1
ATOM 2763 N N . LYS A 1 354 ? 11.812 1.06 2.582 1 80.25 354 LYS A N 1
ATOM 2764 C CA . LYS A 1 354 ? 11.102 0.1 3.418 1 80.25 354 LYS A CA 1
ATOM 2765 C C . LYS A 1 354 ? 10.109 0.805 4.348 1 80.25 354 LYS A C 1
ATOM 2767 O O . LYS A 1 354 ? 8.953 0.405 4.445 1 80.25 354 LYS A O 1
ATOM 2772 N N . ALA A 1 355 ? 10.562 1.836 4.902 1 82 355 ALA A N 1
ATOM 2773 C CA . ALA A 1 355 ? 9.695 2.607 5.789 1 82 355 ALA A CA 1
ATOM 2774 C C . ALA A 1 355 ? 8.523 3.215 5.023 1 82 355 ALA A C 1
ATOM 2776 O O . ALA A 1 355 ? 7.383 3.168 5.484 1 82 355 ALA A O 1
ATOM 2777 N N . LEU A 1 356 ? 8.75 3.736 3.902 1 86.44 356 LEU A N 1
ATOM 2778 C CA . LEU A 1 356 ? 7.727 4.348 3.066 1 86.44 356 LEU A CA 1
ATOM 2779 C C . LEU A 1 356 ? 6.68 3.316 2.652 1 86.44 356 LEU A C 1
ATOM 2781 O O . LEU A 1 356 ? 5.48 3.611 2.637 1 86.44 356 LEU A O 1
ATOM 2785 N N . ASN A 1 357 ? 7.141 2.23 2.385 1 79.81 357 ASN A N 1
ATOM 2786 C CA . ASN A 1 357 ? 6.227 1.176 1.952 1 79.81 357 ASN A CA 1
ATOM 2787 C C . ASN A 1 357 ? 5.238 0.805 3.053 1 79.81 357 ASN A C 1
ATOM 2789 O O . ASN A 1 357 ? 4.059 0.577 2.779 1 79.81 357 ASN A O 1
ATOM 2793 N N . ILE A 1 358 ? 5.734 0.737 4.164 1 77.31 358 ILE A N 1
ATOM 2794 C CA . ILE A 1 358 ? 4.875 0.43 5.301 1 77.31 358 ILE A CA 1
ATOM 2795 C C . ILE A 1 358 ? 3.789 1.495 5.43 1 77.31 358 ILE A C 1
ATOM 2797 O O . ILE A 1 358 ? 2.611 1.172 5.598 1 77.31 358 ILE A O 1
ATOM 2801 N N . MET A 1 359 ? 4.129 2.654 5.258 1 83.19 359 MET A N 1
ATOM 2802 C CA . MET A 1 359 ? 3.182 3.76 5.395 1 83.19 359 MET A CA 1
ATOM 2803 C C . MET A 1 359 ? 2.176 3.758 4.25 1 83.19 359 MET A C 1
ATOM 2805 O O . MET A 1 359 ? 0.991 4.023 4.457 1 83.19 359 MET A O 1
ATOM 2809 N N . ARG A 1 360 ? 2.641 3.457 3.154 1 82.88 360 ARG A N 1
ATOM 2810 C CA . ARG A 1 360 ? 1.754 3.436 1.996 1 82.88 360 ARG A CA 1
ATOM 2811 C C . ARG A 1 360 ? 0.738 2.305 2.105 1 82.88 360 ARG A C 1
ATOM 2813 O O . ARG A 1 360 ? -0.426 2.469 1.734 1 82.88 360 ARG A O 1
ATOM 2820 N N . LEU A 1 361 ? 1.216 1.237 2.568 1 76.69 361 LEU A N 1
ATOM 2821 C CA . LEU A 1 361 ? 0.294 0.128 2.785 1 76.69 361 LEU A CA 1
ATOM 2822 C C . LEU A 1 361 ? -0.796 0.513 3.779 1 76.69 361 LEU A C 1
ATOM 2824 O O . LEU A 1 361 ? -1.97 0.195 3.572 1 76.69 361 LEU A O 1
ATOM 2828 N N . LYS A 1 362 ? -0.473 1.229 4.734 1 74.88 362 LYS A N 1
ATOM 2829 C CA . LYS A 1 362 ? -1.427 1.696 5.734 1 74.88 362 LYS A CA 1
ATOM 2830 C C . LYS A 1 362 ? -2.459 2.633 5.117 1 74.88 362 LYS A C 1
ATOM 2832 O O . LYS A 1 362 ? -3.643 2.576 5.461 1 74.88 362 LYS A O 1
ATOM 2837 N N . SER A 1 363 ? -2.049 3.393 4.254 1 82.06 363 SER A N 1
ATOM 2838 C CA . SER A 1 363 ? -2.914 4.387 3.627 1 82.06 363 SER A CA 1
ATOM 2839 C C . SER A 1 363 ? -3.967 3.727 2.742 1 82.06 363 SER A C 1
ATOM 2841 O O . SER A 1 363 ? -5.059 4.27 2.557 1 82.06 363 SER A O 1
ATOM 2843 N N . MET A 1 364 ? -3.633 2.598 2.291 1 75.19 364 MET A N 1
ATOM 2844 C CA . MET A 1 364 ? -4.484 1.951 1.294 1 75.19 364 MET A CA 1
ATOM 2845 C C . MET A 1 364 ? -5.391 0.912 1.943 1 75.19 364 MET A C 1
ATOM 2847 O O . MET A 1 364 ? -6.25 0.329 1.278 1 75.19 364 MET A O 1
ATOM 2851 N N . ALA A 1 365 ? -5.109 0.553 3.092 1 65.81 365 ALA A N 1
ATOM 2852 C CA . ALA A 1 365 ? -5.855 -0.493 3.785 1 65.81 365 ALA A CA 1
ATOM 2853 C C . ALA A 1 365 ? -7.125 0.067 4.418 1 65.81 365 ALA A C 1
ATOM 2855 O O . ALA A 1 365 ? -7.16 1.225 4.84 1 65.81 365 ALA A O 1
ATOM 2856 N N . ILE A 1 366 ? -8.258 -0.623 4.07 1 54.41 366 ILE A N 1
ATOM 2857 C CA . ILE A 1 366 ? -9.477 -0.262 4.781 1 54.41 366 ILE A CA 1
ATOM 2858 C C . ILE A 1 366 ? -9.602 -1.101 6.051 1 54.41 366 ILE A C 1
ATOM 2860 O O . ILE A 1 366 ? -9.57 -2.332 5.992 1 54.41 366 ILE A O 1
ATOM 2864 N N . SER A 1 367 ? -9.164 -0.815 7.012 1 50.09 367 SER A N 1
ATOM 2865 C CA . SER A 1 367 ? -9.336 -1.619 8.219 1 50.09 367 SER A CA 1
ATOM 2866 C C . SER A 1 367 ? -10.805 -1.745 8.602 1 50.09 367 SER A C 1
ATOM 2868 O O . SER A 1 367 ? -11.516 -0.742 8.703 1 50.09 367 SER A O 1
ATOM 2870 N N . PRO A 1 368 ? -11.531 -2.695 8.062 1 41.19 368 PRO A N 1
ATOM 2871 C CA . PRO A 1 368 ? -12.914 -2.752 8.555 1 41.19 368 PRO A CA 1
ATOM 2872 C C . PRO A 1 368 ? -13.102 -1.97 9.852 1 41.19 368 PRO A C 1
ATOM 2874 O O . PRO A 1 368 ? -14.18 -1.403 10.078 1 41.19 368 PRO A O 1
ATOM 2877 N N . TYR A 1 369 ? -12.383 -2.566 10.844 1 31.31 369 TYR A N 1
ATOM 2878 C CA . TYR A 1 369 ? -12.508 -2.391 12.289 1 31.31 369 TYR A CA 1
ATOM 2879 C C . TYR A 1 369 ? -12.031 -1.003 12.703 1 31.31 369 TYR A C 1
ATOM 2881 O O . TYR A 1 369 ? -11.898 -0.722 13.898 1 31.31 369 TYR A O 1
ATOM 2889 N N . LEU A 1 370 ? -11.555 -0.13 11.844 1 31.3 370 LEU A N 1
ATOM 2890 C CA . LEU A 1 370 ? -11.164 1.157 12.406 1 31.3 370 LEU A CA 1
ATOM 2891 C C . LEU A 1 370 ? -12.266 1.71 13.305 1 31.3 370 LEU A C 1
ATOM 2893 O O . LEU A 1 370 ? -12.008 2.557 14.164 1 31.3 370 LEU A O 1
ATOM 2897 N N . GLU A 1 371 ? -13.344 1.923 12.727 1 31.66 371 GLU A N 1
ATOM 2898 C CA . GLU A 1 371 ? -14.203 2.4 13.805 1 31.66 371 GLU A CA 1
ATOM 2899 C C . GLU A 1 371 ? -14.055 1.538 15.055 1 31.66 371 GLU A C 1
ATOM 2901 O O . GLU A 1 371 ? -14.055 2.053 16.172 1 31.66 371 GLU A O 1
ATOM 2906 N N . LYS A 1 372 ? -14.375 0.205 14.852 1 28.84 372 LYS A N 1
ATOM 2907 C CA . LYS A 1 372 ? -14.359 -0.529 16.109 1 28.84 372 LYS A CA 1
ATOM 2908 C C . LYS A 1 372 ? -12.938 -0.672 16.656 1 28.84 372 LYS A C 1
ATOM 2910 O O . LYS A 1 372 ? -12.727 -0.678 17.859 1 28.84 372 LYS A O 1
ATOM 2915 N N . SER A 1 373 ? -11.828 -1.328 15.766 1 27.02 373 SER A N 1
ATOM 2916 C CA . SER A 1 373 ? -10.602 -1.936 16.281 1 27.02 373 SER A CA 1
ATOM 2917 C C . SER A 1 373 ? -9.469 -0.918 16.359 1 27.02 373 SER A C 1
ATOM 2919 O O . SER A 1 373 ? -8.297 -1.292 16.406 1 27.02 373 SER A O 1
ATOM 2921 N N . ARG A 1 374 ? -9.312 0.102 15.758 1 26.91 374 ARG A N 1
ATOM 2922 C CA . ARG A 1 374 ? -8.039 0.814 15.742 1 26.91 374 ARG A CA 1
ATOM 2923 C C . ARG A 1 374 ? -7.141 0.358 16.891 1 26.91 374 ARG A C 1
ATOM 2925 O O . ARG A 1 374 ? -5.969 0.044 16.672 1 26.91 374 ARG A O 1
ATOM 2932 N N . PHE A 1 375 ? -6.73 1.229 17.922 1 24.11 375 PHE A N 1
ATOM 2933 C CA . PHE A 1 375 ? -5.555 1.581 18.703 1 24.11 375 PHE A CA 1
ATOM 2934 C C . PHE A 1 375 ? -4.926 0.339 19.328 1 24.11 375 PHE A C 1
ATOM 2936 O O . PHE A 1 375 ? -3.715 0.135 19.234 1 24.11 375 PHE A O 1
ATOM 2943 N N . THR A 1 376 ? -4.258 0.327 20.703 1 26.55 376 THR A N 1
ATOM 2944 C CA . THR A 1 376 ? -3.143 0.679 21.578 1 26.55 376 THR A CA 1
ATOM 2945 C C . THR A 1 376 ? -2.438 -0.575 22.078 1 26.55 376 THR A C 1
ATOM 2947 O O . THR A 1 376 ? -1.238 -0.547 22.359 1 26.55 376 THR A O 1
ATOM 2950 N N . ALA A 1 377 ? -2.992 -1.509 22.609 1 24.62 377 ALA A N 1
ATOM 2951 C CA . ALA A 1 377 ? -2.43 -2.387 23.641 1 24.62 377 ALA A CA 1
ATOM 2952 C C . ALA A 1 377 ? -1.666 -3.547 23.016 1 24.62 377 ALA A C 1
ATOM 2954 O O . ALA A 1 377 ? -0.71 -4.059 23.594 1 24.62 377 ALA A O 1
ATOM 2955 N N . MET A 1 378 ? -2.061 -4.199 21.922 1 25.27 378 MET A N 1
ATOM 2956 C CA . MET A 1 378 ? -1.476 -5.477 21.531 1 25.27 378 MET A CA 1
ATOM 2957 C C . MET A 1 378 ? -0.251 -5.266 20.641 1 25.27 378 MET A C 1
ATOM 2959 O O . MET A 1 378 ? 0.459 -6.223 20.328 1 25.27 378 MET A O 1
ATOM 2963 N N . ASP A 1 379 ? -0.029 -4.363 19.859 1 27.89 379 ASP A N 1
ATOM 2964 C CA . ASP A 1 379 ? 1.089 -4.312 18.922 1 27.89 379 ASP A CA 1
ATOM 2965 C C . ASP A 1 379 ? 2.426 -4.375 19.656 1 27.89 379 ASP A C 1
ATOM 2967 O O . ASP A 1 379 ? 3.453 -4.699 19.062 1 27.89 379 ASP A O 1
ATOM 2971 N N . GLU A 1 380 ? 2.639 -3.887 20.734 1 28.56 380 GLU A N 1
ATOM 2972 C CA . GLU A 1 380 ? 3.922 -3.893 21.422 1 28.56 380 GLU A CA 1
ATOM 2973 C C . GLU A 1 380 ? 4.402 -5.316 21.688 1 28.56 380 GLU A C 1
ATOM 2975 O O . GLU A 1 380 ? 5.605 -5.586 21.672 1 28.56 380 GLU A O 1
ATOM 2980 N N . ALA A 1 381 ? 3.668 -6.211 22 1 27.88 381 ALA A N 1
ATOM 2981 C CA . ALA A 1 381 ? 4.059 -7.539 22.469 1 27.88 381 ALA A CA 1
ATOM 2982 C C . ALA A 1 381 ? 4.543 -8.406 21.312 1 27.88 381 ALA A C 1
ATOM 2984 O O . ALA A 1 381 ? 5.508 -9.156 21.453 1 27.88 381 ALA A O 1
ATOM 2985 N N . ARG A 1 382 ? 4.047 -8.414 20.219 1 28.91 382 ARG A N 1
ATOM 2986 C CA . ARG A 1 382 ? 4.41 -9.352 19.156 1 28.91 382 ARG A CA 1
ATOM 2987 C C . ARG A 1 382 ? 5.711 -8.938 18.484 1 28.91 382 ARG A C 1
ATOM 2989 O O . ARG A 1 382 ? 6.406 -9.773 17.906 1 28.91 382 ARG A O 1
ATOM 2996 N N . LEU A 1 383 ? 6.09 -7.871 18.172 1 31.27 383 LEU A N 1
ATOM 2997 C CA . LEU A 1 383 ? 7.434 -7.535 17.719 1 31.27 383 LEU A CA 1
ATOM 2998 C C . LEU A 1 383 ? 8.492 -8.195 18.594 1 31.27 383 LEU A C 1
ATOM 3000 O O . LEU A 1 383 ? 9.594 -8.492 18.125 1 31.27 383 LEU A O 1
ATOM 3004 N N . HIS A 1 384 ? 8.266 -8.445 19.766 1 36.09 384 HIS A N 1
ATOM 3005 C CA . HIS A 1 384 ? 9.188 -9.039 20.734 1 36.09 384 HIS A CA 1
ATOM 3006 C C . HIS A 1 384 ? 9.578 -10.453 20.312 1 36.09 384 HIS A C 1
ATOM 3008 O O . HIS A 1 384 ? 10.719 -10.875 20.516 1 36.09 384 HIS A O 1
ATOM 3014 N N . ASP A 1 385 ? 8.797 -11.227 19.609 1 34.78 385 ASP A N 1
ATOM 3015 C CA . ASP A 1 385 ? 9.086 -12.641 19.422 1 34.78 385 ASP A CA 1
ATOM 3016 C C . ASP A 1 385 ? 10.07 -12.859 18.281 1 34.78 385 ASP A C 1
ATOM 3018 O O . ASP A 1 385 ? 10.836 -13.828 18.281 1 34.78 385 ASP A O 1
ATOM 3022 N N . LEU A 1 386 ? 10.352 -12.141 17.359 1 36.12 386 LEU A N 1
ATOM 3023 C CA . LEU A 1 386 ? 11.258 -12.422 16.25 1 36.12 386 LEU A CA 1
ATOM 3024 C C . LEU A 1 386 ? 12.664 -11.922 16.562 1 36.12 386 LEU A C 1
ATOM 3026 O O . LEU A 1 386 ? 13.594 -12.117 15.773 1 36.12 386 LEU A O 1
ATOM 3030 N N . GLU A 1 387 ? 13.055 -11.422 17.531 1 45.19 387 GLU A N 1
ATOM 3031 C CA . GLU A 1 387 ? 14.359 -10.875 17.891 1 45.19 387 GLU A CA 1
ATOM 3032 C C . GLU A 1 387 ? 15.289 -11.977 18.391 1 45.19 387 GLU A C 1
ATOM 3034 O O . GLU A 1 387 ? 14.852 -12.906 19.078 1 45.19 387 GLU A O 1
ATOM 3039 N N . PRO A 1 388 ? 16.594 -12.203 17.781 1 51.06 388 PRO A N 1
ATOM 3040 C CA . PRO A 1 388 ? 17.547 -13.133 18.406 1 51.06 388 PRO A CA 1
ATOM 3041 C C . PRO A 1 388 ? 17.453 -13.148 19.922 1 51.06 388 PRO A C 1
ATOM 3043 O O . PRO A 1 388 ? 17.125 -12.133 20.547 1 51.06 388 PRO A O 1
ATOM 3046 N N . ALA A 1 389 ? 17.703 -14.414 20.344 1 60.94 389 ALA A N 1
ATOM 3047 C CA . ALA A 1 389 ? 17.531 -14.625 21.781 1 60.94 389 ALA A CA 1
ATOM 3048 C C . ALA A 1 389 ? 18.344 -13.602 22.578 1 60.94 389 ALA A C 1
ATOM 3050 O O . ALA A 1 389 ? 17.875 -13.094 23.594 1 60.94 389 ALA A O 1
ATOM 3051 N N . TYR A 1 390 ? 19.516 -13.414 22.062 1 67.75 390 TYR A N 1
ATOM 3052 C CA . TYR A 1 390 ? 20.359 -12.492 22.828 1 67.75 390 TYR A CA 1
ATOM 3053 C C . TYR A 1 390 ? 19.844 -11.062 22.688 1 67.75 390 TYR A C 1
ATOM 3055 O O . TYR A 1 390 ? 20.016 -10.25 23.609 1 67.75 390 TYR A O 1
ATOM 3063 N N . VAL A 1 391 ? 19.156 -10.758 21.609 1 72.56 391 VAL A N 1
ATOM 3064 C CA . VAL A 1 391 ? 18.547 -9.445 21.469 1 72.56 391 VAL A CA 1
ATOM 3065 C C . VAL A 1 391 ? 17.312 -9.352 22.359 1 72.56 391 VAL A C 1
ATOM 3067 O O . VAL A 1 391 ? 17.078 -8.336 23.031 1 72.56 391 VAL A O 1
ATOM 3070 N N . LYS A 1 392 ? 16.75 -10.406 22.375 1 69 392 LYS A N 1
ATOM 3071 C CA . LYS A 1 392 ? 15.633 -10.484 23.312 1 69 392 LYS A CA 1
ATOM 3072 C C . LYS A 1 392 ? 16.109 -10.336 24.766 1 69 392 LYS A C 1
ATOM 3074 O O . LYS A 1 392 ? 15.5 -9.625 25.562 1 69 392 LYS A O 1
ATOM 3079 N N . ARG A 1 393 ? 17.125 -11.078 25.016 1 76.75 393 ARG A N 1
ATOM 3080 C CA . ARG A 1 393 ? 17.734 -10.969 26.344 1 76.75 393 ARG A CA 1
ATOM 3081 C C . ARG A 1 393 ? 18.203 -9.539 26.609 1 76.75 393 ARG A C 1
ATOM 3083 O O . ARG A 1 393 ? 18.031 -9.031 27.719 1 76.75 393 ARG A O 1
ATOM 3090 N N . ALA A 1 394 ? 18.703 -8.938 25.516 1 80.81 394 ALA A N 1
ATOM 3091 C CA . ALA A 1 394 ? 19.141 -7.555 25.641 1 80.81 394 ALA A CA 1
ATOM 3092 C C . ALA A 1 394 ? 17.953 -6.629 25.922 1 80.81 394 ALA A C 1
ATOM 3094 O O . ALA A 1 394 ? 18.031 -5.781 26.828 1 80.81 394 ALA A O 1
ATOM 3095 N N . LEU A 1 395 ? 16.984 -6.91 25.25 1 75.94 395 LEU A N 1
ATOM 3096 C CA . LEU A 1 395 ? 15.789 -6.094 25.406 1 75.94 395 LEU A CA 1
ATOM 3097 C C . LEU A 1 395 ? 15.195 -6.27 26.797 1 75.94 395 LEU A C 1
ATOM 3099 O O . LEU A 1 395 ? 14.812 -5.289 27.453 1 75.94 395 LEU A O 1
ATOM 3103 N N . GLN A 1 396 ? 15.133 -7.512 27.156 1 75.88 396 GLN A N 1
ATOM 3104 C CA . GLN A 1 396 ? 14.656 -7.797 28.5 1 75.88 396 GLN A CA 1
ATOM 3105 C C . GLN A 1 396 ? 15.562 -7.16 29.547 1 75.88 396 GLN A C 1
ATOM 3107 O O . GLN A 1 396 ? 15.086 -6.555 30.516 1 75.88 396 GLN A O 1
ATOM 3112 N N . TYR A 1 397 ? 16.812 -7.359 29.375 1 82.25 397 TYR A N 1
ATOM 3113 C CA . TYR A 1 397 ? 17.781 -6.785 30.297 1 82.25 397 TYR A CA 1
ATOM 3114 C C . TYR A 1 397 ? 17.641 -5.27 30.359 1 82.25 397 TYR A C 1
ATOM 3116 O O . TYR A 1 397 ? 17.656 -4.68 31.453 1 82.25 397 TYR A O 1
ATOM 3124 N N . ILE A 1 398 ? 17.484 -4.688 29.219 1 81.31 398 ILE A N 1
ATOM 3125 C CA . ILE A 1 398 ? 17.344 -3.236 29.141 1 81.31 398 ILE A CA 1
ATOM 3126 C C . ILE A 1 398 ? 16.078 -2.801 29.859 1 81.31 398 ILE A C 1
ATOM 3128 O O . ILE A 1 398 ? 16.109 -1.882 30.688 1 81.31 398 ILE A O 1
ATOM 3132 N N . GLN A 1 399 ? 15.086 -3.555 29.625 1 77.06 399 GLN A N 1
ATOM 3133 C CA . GLN A 1 399 ? 13.805 -3.207 30.234 1 77.06 399 GLN A CA 1
ATOM 3134 C C . GLN A 1 399 ? 13.859 -3.344 31.75 1 77.06 399 GLN A C 1
ATOM 3136 O O . GLN A 1 399 ? 13.273 -2.533 32.469 1 77.06 399 GLN A O 1
ATOM 3141 N N . GLU A 1 400 ? 14.555 -4.277 32.125 1 78.56 400 GLU A N 1
ATOM 3142 C CA . GLU A 1 400 ? 14.633 -4.566 33.562 1 78.56 400 GLU A CA 1
ATOM 3143 C C . GLU A 1 400 ? 15.609 -3.625 34.281 1 78.56 400 GLU A C 1
ATOM 3145 O O . GLU A 1 400 ? 15.57 -3.482 35.5 1 78.56 400 GLU A O 1
ATOM 3150 N N . ASN A 1 401 ? 16.5 -2.963 33.531 1 81.75 401 ASN A N 1
ATOM 3151 C CA . ASN A 1 401 ? 17.547 -2.172 34.156 1 81.75 401 ASN A CA 1
ATOM 3152 C C . ASN A 1 401 ? 17.578 -0.746 33.625 1 81.75 401 ASN A C 1
ATOM 3154 O O . ASN A 1 401 ? 18.641 -0.151 33.5 1 81.75 401 ASN A O 1
ATOM 3158 N N . LEU A 1 402 ? 16.422 -0.219 33.312 1 80 402 LEU A N 1
ATOM 3159 C CA . LEU A 1 402 ? 16.344 1.099 32.688 1 80 402 LEU A CA 1
ATOM 3160 C C . LEU A 1 402 ? 16.703 2.193 33.688 1 80 402 LEU A C 1
ATOM 3162 O O . LEU A 1 402 ? 17.031 3.314 33.312 1 80 402 LEU A O 1
ATOM 3166 N N . ASP A 1 403 ? 16.641 1.919 34.875 1 76.25 403 ASP A N 1
ATOM 3167 C CA . ASP A 1 403 ? 16.906 2.869 35.938 1 76.25 403 ASP A CA 1
ATOM 3168 C C . ASP A 1 403 ? 18.406 2.969 36.219 1 76.25 403 ASP A C 1
ATOM 3170 O O . ASP A 1 403 ? 18.844 3.783 37.062 1 76.25 403 ASP A O 1
ATOM 3174 N N . LYS A 1 404 ? 19.281 2.189 35.625 1 80.12 404 LYS A N 1
ATOM 3175 C CA . LYS A 1 404 ? 20.719 2.172 35.844 1 80.12 404 LYS A CA 1
ATOM 3176 C C . LYS A 1 404 ? 21.469 2.596 34.594 1 80.12 404 LYS A C 1
ATOM 3178 O O . LYS A 1 404 ? 20.891 2.711 33.5 1 80.12 404 LYS A O 1
ATOM 3183 N N . LYS A 1 405 ? 22.641 3.066 34.844 1 79.5 405 LYS A N 1
ATOM 3184 C CA . LYS A 1 405 ? 23.516 3.258 33.688 1 79.5 405 LYS A CA 1
ATOM 3185 C C . LYS A 1 405 ? 23.719 1.948 32.938 1 79.5 405 LYS A C 1
ATOM 3187 O O . LYS A 1 405 ? 23.984 0.911 33.562 1 79.5 405 LYS A O 1
ATOM 3192 N N . LEU A 1 406 ? 23.422 1.968 31.656 1 80.56 406 LEU A N 1
ATOM 3193 C CA . LEU A 1 406 ? 23.469 0.762 30.844 1 80.56 406 LEU A CA 1
ATOM 3194 C C . LEU A 1 406 ? 24.516 0.893 29.734 1 80.56 406 LEU A C 1
ATOM 3196 O O . LEU A 1 406 ? 24.172 1.104 28.578 1 80.56 406 LEU A O 1
ATOM 3200 N N . PRO A 1 407 ? 25.766 0.841 30.219 1 84.19 407 PRO A N 1
ATOM 3201 C CA . PRO A 1 407 ? 26.75 0.778 29.141 1 84.19 407 PRO A CA 1
ATOM 3202 C C . PRO A 1 407 ? 26.547 -0.419 28.219 1 84.19 407 PRO A C 1
ATOM 3204 O O . PRO A 1 407 ? 26.156 -1.497 28.672 1 84.19 407 PRO A O 1
ATOM 3207 N N . ILE A 1 408 ? 26.828 -0.171 26.953 1 85.12 408 ILE A N 1
ATOM 3208 C CA . ILE A 1 408 ? 26.594 -1.186 25.922 1 85.12 408 ILE A CA 1
ATOM 3209 C C . ILE A 1 408 ? 27.406 -2.438 26.25 1 85.12 408 ILE A C 1
ATOM 3211 O O . ILE A 1 408 ? 26.938 -3.559 26.031 1 85.12 408 ILE A O 1
ATOM 3215 N N . GLN A 1 409 ? 28.547 -2.197 26.859 1 86.06 409 GLN A N 1
ATOM 3216 C CA . GLN A 1 409 ? 29.406 -3.328 27.172 1 86.06 409 GLN A CA 1
ATOM 3217 C C . GLN A 1 409 ? 28.766 -4.223 28.234 1 86.06 409 GLN A C 1
ATOM 3219 O O . GLN A 1 409 ? 28.859 -5.449 28.156 1 86.06 409 GLN A O 1
ATOM 3224 N N . THR A 1 410 ? 28.047 -3.646 29.203 1 87.19 410 THR A N 1
ATOM 3225 C CA . THR A 1 410 ? 27.359 -4.402 30.25 1 87.19 410 THR A CA 1
ATOM 3226 C C . THR A 1 410 ? 26.234 -5.25 29.656 1 87.19 410 THR A C 1
ATOM 3228 O O . THR A 1 410 ? 26.031 -6.387 30.078 1 87.19 410 THR A O 1
ATOM 3231 N N . ILE A 1 411 ? 25.578 -4.707 28.688 1 87.62 411 ILE A N 1
ATOM 3232 C CA . ILE A 1 411 ? 24.484 -5.41 28.016 1 87.62 411 ILE A CA 1
ATOM 3233 C C . ILE A 1 411 ? 25.047 -6.578 27.203 1 87.62 411 ILE A C 1
ATOM 3235 O O . ILE A 1 411 ? 24.5 -7.688 27.25 1 87.62 411 ILE A O 1
ATOM 3239 N N . ALA A 1 412 ? 26.078 -6.348 26.578 1 86.5 412 ALA A N 1
ATOM 3240 C CA . ALA A 1 412 ? 26.719 -7.383 25.766 1 86.5 412 ALA A CA 1
ATOM 3241 C C . ALA A 1 412 ? 27.203 -8.539 26.641 1 86.5 412 ALA A C 1
ATOM 3243 O O . ALA A 1 412 ? 27.031 -9.703 26.297 1 86.5 412 ALA A O 1
ATOM 3244 N N . ASP A 1 413 ? 27.75 -8.133 27.828 1 84.44 413 ASP A N 1
ATOM 3245 C CA . ASP A 1 413 ? 28.234 -9.141 28.766 1 84.44 413 ASP A CA 1
ATOM 3246 C C . ASP A 1 413 ? 27.094 -10 29.297 1 84.44 413 ASP A C 1
ATOM 3248 O O . ASP A 1 413 ? 27.234 -11.219 29.438 1 84.44 413 ASP A O 1
ATOM 3252 N N . HIS A 1 414 ? 26 -9.32 29.516 1 84.5 414 HIS A N 1
ATOM 3253 C CA . HIS A 1 414 ? 24.828 -10.039 29.984 1 84.5 414 HIS A CA 1
ATOM 3254 C C . HIS A 1 414 ? 24.328 -11.023 28.938 1 84.5 414 HIS A C 1
ATOM 3256 O O . HIS A 1 414 ? 23.891 -12.133 29.281 1 84.5 414 HIS A O 1
ATOM 3262 N N . CYS A 1 415 ? 24.438 -10.664 27.781 1 80.62 415 CYS A N 1
ATOM 3263 C CA . CYS A 1 415 ? 23.922 -11.469 26.672 1 80.62 415 CYS A CA 1
ATOM 3264 C C . CYS A 1 415 ? 24.984 -12.438 26.172 1 80.62 415 CYS A C 1
ATOM 3266 O O . CYS A 1 415 ? 24.719 -13.258 25.281 1 80.62 415 CYS A O 1
ATOM 3268 N N . ARG A 1 416 ? 26.203 -12.344 26.719 1 78.94 416 ARG A N 1
ATOM 3269 C CA . ARG A 1 416 ? 27.312 -13.227 26.406 1 78.94 416 ARG A CA 1
ATOM 3270 C C . ARG A 1 416 ? 27.672 -13.148 24.922 1 78.94 416 ARG A C 1
ATOM 3272 O O . ARG A 1 416 ? 27.875 -14.18 24.266 1 78.94 416 ARG A O 1
ATOM 3279 N N . VAL A 1 417 ? 27.672 -11.945 24.469 1 78.25 417 VAL A N 1
ATOM 3280 C CA . VAL A 1 417 ? 28.109 -11.703 23.094 1 78.25 417 VAL A CA 1
ATOM 3281 C C . VAL A 1 417 ? 29.031 -10.492 23.062 1 78.25 417 VAL A C 1
ATOM 3283 O O . VAL A 1 417 ? 29.109 -9.727 24.031 1 78.25 417 VAL A O 1
ATOM 3286 N N . SER A 1 418 ? 29.781 -10.375 21.984 1 77.69 418 SER A N 1
ATOM 3287 C CA . SER A 1 418 ? 30.641 -9.203 21.828 1 77.69 418 SER A CA 1
ATOM 3288 C C . SER A 1 418 ? 29.812 -7.941 21.594 1 77.69 418 SER A C 1
ATOM 3290 O O . SER A 1 418 ? 28.672 -8.016 21.156 1 77.69 418 SER A O 1
ATOM 3292 N N . ARG A 1 419 ? 30.297 -6.652 22.031 1 81.19 419 ARG A N 1
ATOM 3293 C CA . ARG A 1 419 ? 29.641 -5.367 21.828 1 81.19 419 ARG A CA 1
ATOM 3294 C C . ARG A 1 419 ? 29.266 -5.16 20.359 1 81.19 419 ARG A C 1
ATOM 3296 O O . ARG A 1 419 ? 28.172 -4.703 20.047 1 81.19 419 ARG A O 1
ATOM 3303 N N . ARG A 1 420 ? 30.125 -5.59 19.594 1 76.88 420 ARG A N 1
ATOM 3304 C CA . ARG A 1 420 ? 29.922 -5.406 18.156 1 76.88 420 ARG A CA 1
ATOM 3305 C C . ARG A 1 420 ? 28.766 -6.273 17.656 1 76.88 420 ARG A C 1
ATOM 3307 O O . ARG A 1 420 ? 27.891 -5.797 16.938 1 76.88 420 ARG A O 1
ATOM 3314 N N . THR A 1 421 ? 28.781 -7.477 18.078 1 70.25 421 THR A N 1
ATOM 3315 C CA . THR A 1 421 ? 27.734 -8.414 17.688 1 70.25 421 THR A CA 1
ATOM 3316 C C . THR A 1 421 ? 26.375 -7.93 18.156 1 70.25 421 THR A C 1
ATOM 3318 O O . THR A 1 421 ? 25.391 -7.969 17.406 1 70.25 421 THR A O 1
ATOM 3321 N N . LEU A 1 422 ? 26.25 -7.508 19.312 1 79.25 422 LEU A N 1
ATOM 3322 C CA . LEU A 1 422 ? 25 -7.02 19.859 1 79.25 422 LEU A CA 1
ATOM 3323 C C . LEU A 1 422 ? 24.531 -5.773 19.109 1 79.25 422 LEU A C 1
ATOM 3325 O O . LEU A 1 422 ? 23.359 -5.676 18.734 1 79.25 422 LEU A O 1
ATOM 3329 N N . GLU A 1 423 ? 25.375 -4.824 18.891 1 77.25 423 GLU A N 1
ATOM 3330 C CA . GLU A 1 423 ? 25.031 -3.553 18.266 1 77.25 423 GLU A CA 1
ATOM 3331 C C . GLU A 1 423 ? 24.516 -3.758 16.844 1 77.25 423 GLU A C 1
ATOM 3333 O O . GLU A 1 423 ? 23.516 -3.15 16.453 1 77.25 423 GLU A O 1
ATOM 3338 N N . VAL A 1 424 ? 25.172 -4.66 16.297 1 64.88 424 VAL A N 1
ATOM 3339 C CA . VAL A 1 424 ? 24.828 -4.918 14.906 1 64.88 424 VAL A CA 1
ATOM 3340 C C . VAL A 1 424 ? 23.469 -5.617 14.844 1 64.88 424 VAL A C 1
ATOM 3342 O O . VAL A 1 424 ? 22.578 -5.203 14.086 1 64.88 424 VAL A O 1
ATOM 3345 N N . SER A 1 425 ? 23.344 -6.602 15.625 1 65.19 425 SER A N 1
ATOM 3346 C CA . SER A 1 425 ? 22.109 -7.371 15.617 1 65.19 425 SER A CA 1
ATOM 3347 C C . SER A 1 425 ? 20.938 -6.527 16.109 1 65.19 425 SER A C 1
ATOM 3349 O O . SER A 1 425 ? 19.812 -6.652 15.594 1 65.19 425 SER A O 1
ATOM 3351 N N . PHE A 1 426 ? 21.172 -5.711 17.094 1 70.62 426 PHE A N 1
ATOM 3352 C CA . PHE A 1 426 ? 20.141 -4.828 17.625 1 70.62 426 PHE A CA 1
ATOM 3353 C C . PHE A 1 426 ? 19.641 -3.861 16.547 1 70.62 426 PHE A C 1
ATOM 3355 O O . PHE A 1 426 ? 18.438 -3.68 16.375 1 70.62 426 PHE A O 1
ATOM 3362 N N . ARG A 1 427 ? 20.547 -3.322 15.859 1 63.72 427 ARG A N 1
ATOM 3363 C CA . ARG A 1 427 ? 20.203 -2.367 14.812 1 63.72 427 ARG A CA 1
ATOM 3364 C C . ARG A 1 427 ? 19.391 -3.039 13.703 1 63.72 427 ARG A C 1
ATOM 3366 O O . ARG A 1 427 ? 18.438 -2.459 13.188 1 63.72 427 ARG A O 1
ATOM 3373 N N . ASN A 1 428 ? 19.859 -4.176 13.578 1 56.25 428 ASN A N 1
ATOM 3374 C CA . ASN A 1 428 ? 19.172 -4.941 12.539 1 56.25 428 ASN A CA 1
ATOM 3375 C C . ASN A 1 428 ? 17.75 -5.281 12.938 1 56.25 428 ASN A C 1
ATOM 3377 O O . ASN A 1 428 ? 16.844 -5.277 12.102 1 56.25 428 ASN A O 1
ATOM 3381 N N . SER A 1 429 ? 17.656 -5.516 14.211 1 55.44 429 SER A N 1
ATOM 3382 C CA . SER A 1 429 ? 16.359 -5.969 14.727 1 55.44 429 SER A CA 1
ATOM 3383 C C . SER A 1 429 ? 15.445 -4.789 15.031 1 55.44 429 SER A C 1
ATOM 3385 O O . SER A 1 429 ? 14.242 -4.855 14.781 1 55.44 429 SER A O 1
ATOM 3387 N N . ARG A 1 430 ? 16.094 -3.736 15.625 1 55.91 430 ARG A N 1
ATOM 3388 C CA . ARG A 1 430 ? 15.273 -2.662 16.188 1 55.91 430 ARG A CA 1
ATOM 3389 C C . ARG A 1 430 ? 15.43 -1.379 15.375 1 55.91 430 ARG A C 1
ATOM 3391 O O . ARG A 1 430 ? 14.766 -0.38 15.648 1 55.91 430 ARG A O 1
ATOM 3398 N N . SER A 1 431 ? 16.297 -1.465 14.297 1 46.69 431 SER A N 1
ATOM 3399 C CA . SER A 1 431 ? 16.578 -0.367 13.375 1 46.69 431 SER A CA 1
ATOM 3400 C C . SER A 1 431 ? 17.047 0.876 14.117 1 46.69 431 SER A C 1
ATOM 3402 O O . SER A 1 431 ? 16.875 1.999 13.641 1 46.69 431 SER A O 1
ATOM 3404 N N . CYS A 1 432 ? 17.375 0.756 15.25 1 55 432 CYS A N 1
ATOM 3405 C CA . CYS A 1 432 ? 18.016 1.802 16.047 1 55 432 CYS A CA 1
ATOM 3406 C C . CYS A 1 432 ? 19.172 1.237 16.859 1 55 432 CYS A C 1
ATOM 3408 O O . CYS A 1 432 ? 19.281 0.021 17.016 1 55 432 CYS A O 1
ATOM 3410 N N . SER A 1 433 ? 20.156 2.113 17.281 1 72.69 433 SER A N 1
ATOM 3411 C CA . SER A 1 433 ? 21.266 1.676 18.125 1 72.69 433 SER A CA 1
ATOM 3412 C C . SER A 1 433 ? 20.781 1.297 19.516 1 72.69 433 SER A C 1
ATOM 3414 O O . SER A 1 433 ? 19.703 1.733 19.953 1 72.69 433 SER A O 1
ATOM 3416 N N . ILE A 1 434 ? 21.578 0.472 20.188 1 80.19 434 ILE A N 1
ATOM 3417 C CA . ILE A 1 434 ? 21.25 0.076 21.547 1 80.19 434 ILE A CA 1
ATOM 3418 C C . ILE A 1 434 ? 21.125 1.317 22.422 1 80.19 434 ILE A C 1
ATOM 3420 O O . ILE A 1 434 ? 20.203 1.415 23.234 1 80.19 434 ILE A O 1
ATOM 3424 N N . GLY A 1 435 ? 22 2.25 22.156 1 78.19 435 GLY A N 1
ATOM 3425 C CA . GLY A 1 435 ? 21.922 3.496 22.906 1 78.19 435 GLY A CA 1
ATOM 3426 C C . GLY A 1 435 ? 20.625 4.246 22.656 1 78.19 435 GLY A C 1
ATOM 3427 O O . GLY A 1 435 ? 19.984 4.727 23.594 1 78.19 435 GLY A O 1
ATOM 3428 N N . GLU A 1 436 ? 20.328 4.273 21.5 1 74.38 436 GLU A N 1
ATOM 3429 C CA . GLU A 1 436 ? 19.094 4.953 21.141 1 74.38 436 GLU A CA 1
ATOM 3430 C C . GLU A 1 436 ? 17.875 4.223 21.688 1 74.38 436 GLU A C 1
ATOM 3432 O O . GLU A 1 436 ? 16.922 4.852 22.172 1 74.38 436 GLU A O 1
ATOM 3437 N N . TYR A 1 437 ? 17.906 2.928 21.609 1 76.25 437 TYR A N 1
ATOM 3438 C CA . TYR A 1 437 ? 16.828 2.133 22.172 1 76.25 437 TYR A CA 1
ATOM 3439 C C . TYR A 1 437 ? 16.703 2.381 23.672 1 76.25 437 TYR A C 1
ATOM 3441 O O . TYR A 1 437 ? 15.586 2.523 24.188 1 76.25 437 TYR A O 1
ATOM 3449 N N . ILE A 1 438 ? 17.828 2.348 24.359 1 80 438 ILE A N 1
ATOM 3450 C CA . ILE A 1 438 ? 17.844 2.607 25.781 1 80 438 ILE A CA 1
ATOM 3451 C C . ILE A 1 438 ? 17.266 3.992 26.062 1 80 438 ILE A C 1
ATOM 3453 O O . ILE A 1 438 ? 16.422 4.148 26.953 1 80 438 ILE A O 1
ATOM 3457 N N . ARG A 1 439 ? 17.688 4.859 25.266 1 76.69 439 ARG A N 1
ATOM 3458 C CA . ARG A 1 439 ? 17.203 6.223 25.438 1 76.69 439 ARG A CA 1
ATOM 3459 C C . ARG A 1 439 ? 15.688 6.289 25.234 1 76.69 439 ARG A C 1
ATOM 3461 O O . ARG A 1 439 ? 14.969 6.883 26.031 1 76.69 439 ARG A O 1
ATOM 3468 N N . GLN A 1 440 ? 15.336 5.621 24.281 1 73.94 440 GLN A N 1
ATOM 3469 C CA . GLN A 1 440 ? 13.914 5.617 23.969 1 73.94 440 GLN A CA 1
ATOM 3470 C C . GLN A 1 440 ? 13.109 4.887 25.047 1 73.94 440 GLN A C 1
ATOM 3472 O O . GLN A 1 440 ? 12.039 5.348 25.453 1 73.94 440 GLN A O 1
ATOM 3477 N N . SER A 1 441 ? 13.641 3.801 25.406 1 77.19 441 SER A N 1
ATOM 3478 C CA . SER A 1 441 ? 12.977 3.018 26.453 1 77.19 441 SER A CA 1
ATOM 3479 C C . SER A 1 441 ? 12.891 3.801 27.75 1 77.19 441 SER A C 1
ATOM 3481 O O . SER A 1 441 ? 11.867 3.75 28.438 1 77.19 441 SER A O 1
ATOM 3483 N N . ARG A 1 442 ? 13.945 4.457 28.031 1 80 442 ARG A N 1
ATOM 3484 C CA . ARG A 1 442 ? 13.945 5.293 29.219 1 80 442 ARG A CA 1
ATOM 3485 C C . ARG A 1 442 ? 12.898 6.391 29.125 1 80 442 ARG A C 1
ATOM 3487 O O . ARG A 1 442 ? 12.18 6.66 30.094 1 80 442 ARG A O 1
ATOM 3494 N N . ILE A 1 443 ? 12.852 6.84 28.016 1 75.06 443 ILE A N 1
ATOM 3495 C CA . ILE A 1 443 ? 11.906 7.934 27.797 1 75.06 443 ILE A CA 1
ATOM 3496 C C . ILE A 1 443 ? 10.477 7.398 27.859 1 75.06 443 ILE A C 1
ATOM 3498 O O . ILE A 1 443 ? 9.602 8.031 28.453 1 75.06 443 ILE A O 1
ATOM 3502 N N . HIS A 1 444 ? 10.344 6.273 27.422 1 72.31 444 HIS A N 1
ATOM 3503 C CA . HIS A 1 444 ? 9.031 5.645 27.5 1 72.31 444 HIS A CA 1
ATOM 3504 C C . HIS A 1 444 ? 8.656 5.336 28.953 1 72.31 444 HIS A C 1
ATOM 3506 O O . HIS A 1 444 ? 7.527 5.602 29.375 1 72.31 444 HIS A O 1
ATOM 3512 N N . LEU A 1 445 ? 9.547 4.785 29.578 1 75.06 445 LEU A N 1
ATOM 3513 C CA . LEU A 1 445 ? 9.336 4.492 30.984 1 75.06 445 LEU A CA 1
ATOM 3514 C C . LEU A 1 445 ? 9.086 5.773 31.781 1 75.06 445 LEU A C 1
ATOM 3516 O O . LEU A 1 445 ? 8.242 5.801 32.688 1 75.06 445 LEU A O 1
ATOM 3520 N N . ALA A 1 446 ? 9.82 6.707 31.375 1 79.69 446 ALA A N 1
ATOM 3521 C CA . ALA A 1 446 ? 9.617 8 32.031 1 79.69 446 ALA A CA 1
ATOM 3522 C C . ALA A 1 446 ? 8.203 8.516 31.812 1 79.69 446 ALA A C 1
ATOM 3524 O O . ALA A 1 446 ? 7.539 8.969 32.75 1 79.69 446 ALA A O 1
ATOM 3525 N N . ALA A 1 447 ? 7.844 8.289 30.672 1 72.19 447 ALA A N 1
ATOM 3526 C CA . ALA A 1 447 ? 6.504 8.758 30.328 1 72.19 447 ALA A CA 1
ATOM 3527 C C . ALA A 1 447 ? 5.438 7.996 31.094 1 72.19 447 ALA A C 1
ATOM 3529 O O . ALA A 1 447 ? 4.473 8.586 31.594 1 72.19 447 ALA A O 1
ATOM 3530 N N . GLU A 1 448 ? 5.66 6.828 31.203 1 68 448 GLU A N 1
ATOM 3531 C CA . GLU A 1 448 ? 4.746 5.996 31.984 1 68 448 GLU A CA 1
ATOM 3532 C C . GLU A 1 448 ? 4.801 6.352 33.469 1 68 448 GLU A C 1
ATOM 3534 O O . GLU A 1 448 ? 3.762 6.488 34.125 1 68 448 GLU A O 1
ATOM 3539 N N . SER A 1 449 ? 5.934 6.465 33.938 1 73.94 449 SER A N 1
ATOM 3540 C CA . SER A 1 449 ? 6.121 6.781 35.344 1 73.94 449 SER A CA 1
ATOM 3541 C C . SER A 1 449 ? 5.555 8.156 35.688 1 73.94 449 SER A C 1
ATOM 3543 O O . SER A 1 449 ? 4.977 8.344 36.75 1 73.94 449 SER A O 1
ATOM 3545 N N . LEU A 1 450 ? 5.648 8.969 34.688 1 72.88 450 LEU A N 1
ATOM 3546 C CA . LEU A 1 450 ? 5.145 10.32 34.906 1 72.88 450 LEU A CA 1
ATOM 3547 C C . LEU A 1 450 ? 3.621 10.32 35 1 72.88 450 LEU A C 1
ATOM 3549 O O . LEU A 1 450 ? 3.043 11.164 35.688 1 72.88 450 LEU A O 1
ATOM 3553 N N . LEU A 1 451 ? 3.115 9.219 34.531 1 65.94 451 LEU A N 1
ATOM 3554 C CA . LEU A 1 451 ? 1.658 9.156 34.531 1 65.94 451 LEU A CA 1
ATOM 3555 C C . LEU A 1 451 ? 1.153 8.258 35.656 1 65.94 451 LEU A C 1
ATOM 3557 O O . LEU A 1 451 ? 0.031 8.438 36.156 1 65.94 451 LEU A O 1
ATOM 3561 N N . THR A 1 452 ? 1.917 7.457 36.125 1 64.5 452 THR A N 1
ATOM 3562 C CA . THR A 1 452 ? 1.43 6.426 37.031 1 64.5 452 THR A CA 1
ATOM 3563 C C . THR A 1 452 ? 1.957 6.66 38.438 1 64.5 452 THR A C 1
ATOM 3565 O O . THR A 1 452 ? 1.468 6.059 39.406 1 64.5 452 THR A O 1
ATOM 3568 N N . THR A 1 453 ? 2.912 7.504 38.594 1 68.31 453 THR A N 1
ATOM 3569 C CA . THR A 1 453 ? 3.482 7.734 39.906 1 68.31 453 THR A CA 1
ATOM 3570 C C . THR A 1 453 ? 3.418 9.219 40.281 1 68.31 453 THR A C 1
ATOM 3572 O O . THR A 1 453 ? 3.197 10.062 39.406 1 68.31 453 THR A O 1
ATOM 3575 N N . ASP A 1 454 ? 3.467 9.461 41.562 1 71.5 454 ASP A N 1
ATOM 3576 C CA . ASP A 1 454 ? 3.471 10.836 42.062 1 71.5 454 ASP A CA 1
ATOM 3577 C C . ASP A 1 454 ? 4.891 11.391 42.125 1 71.5 454 ASP A C 1
ATOM 3579 O O . ASP A 1 454 ? 5.145 12.383 42.812 1 71.5 454 ASP A O 1
ATOM 3583 N N . GLN A 1 455 ? 5.75 10.891 41.406 1 79.69 455 GLN A N 1
ATOM 3584 C CA . GLN A 1 455 ? 7.141 11.336 41.438 1 79.69 455 GLN A CA 1
ATOM 3585 C C . GLN A 1 455 ? 7.34 12.562 40.531 1 79.69 455 GLN A C 1
ATOM 3587 O O . GLN A 1 455 ? 6.648 12.719 39.531 1 79.69 455 GLN A O 1
ATOM 3592 N N . SER A 1 456 ? 8.156 13.414 41 1 83.38 456 SER A N 1
ATOM 3593 C CA . SER A 1 456 ? 8.477 14.602 40.219 1 83.38 456 SER A CA 1
ATOM 3594 C C . SER A 1 456 ? 9.289 14.25 38.969 1 83.38 456 SER A C 1
ATOM 3596 O O . SER A 1 456 ? 9.883 13.172 38.906 1 83.38 456 SER A O 1
ATOM 3598 N N . ILE A 1 457 ? 9.352 15.109 38.062 1 84.5 457 ILE A N 1
ATOM 3599 C CA . ILE A 1 457 ? 10.109 14.945 36.812 1 84.5 457 ILE A CA 1
ATOM 3600 C C . ILE A 1 457 ? 11.594 14.75 37.125 1 84.5 457 ILE A C 1
ATOM 3602 O O . ILE A 1 457 ? 12.273 13.938 36.5 1 84.5 457 ILE A O 1
ATOM 3606 N N . GLY A 1 458 ? 11.883 15.547 38.062 1 84.19 458 GLY A N 1
ATOM 3607 C CA . GLY A 1 458 ? 13.258 15.43 38.5 1 84.19 458 GLY A CA 1
ATOM 3608 C C . GLY A 1 458 ? 13.586 14.062 39.094 1 84.19 458 GLY A C 1
ATOM 3609 O O . GLY A 1 458 ? 14.641 13.5 38.812 1 84.19 458 GLY A O 1
ATOM 3610 N N . GLN A 1 459 ? 12.703 13.555 39.906 1 85.12 459 GLN A N 1
ATOM 3611 C CA . GLN A 1 459 ? 12.891 12.234 40.531 1 85.12 459 GLN A CA 1
ATOM 3612 C C . GLN A 1 459 ? 12.93 11.141 39.469 1 85.12 459 GLN A C 1
ATOM 3614 O O . GLN A 1 459 ? 13.781 10.25 39.5 1 85.12 459 GLN A O 1
ATOM 3619 N N . ILE A 1 460 ? 12.086 11.25 38.531 1 84.81 460 ILE A N 1
ATOM 3620 C CA . ILE A 1 460 ? 12 10.258 37.438 1 84.81 460 ILE A CA 1
ATOM 3621 C C . ILE A 1 460 ? 13.25 10.328 36.594 1 84.81 460 ILE A C 1
ATOM 3623 O O . ILE A 1 460 ? 13.828 9.297 36.219 1 84.81 460 ILE A O 1
ATOM 3627 N N . SER A 1 461 ? 13.57 11.492 36.344 1 86.5 461 SER A N 1
ATOM 3628 C CA . SER A 1 461 ? 14.781 11.703 35.562 1 86.5 461 SER A CA 1
ATOM 3629 C C . SER A 1 461 ? 16 11.094 36.25 1 86.5 461 SER A C 1
ATOM 3631 O O . SER A 1 461 ? 16.812 10.422 35.594 1 86.5 461 SER A O 1
ATOM 3633 N N . SER A 1 462 ? 16.016 11.375 37.531 1 82.19 462 SER A N 1
ATOM 3634 C CA . SER A 1 462 ? 17.125 10.852 38.312 1 82.19 462 SER A CA 1
ATOM 3635 C C . SER A 1 462 ? 17.078 9.336 38.406 1 82.19 462 SER A C 1
ATOM 3637 O O . SER A 1 462 ? 18.094 8.664 38.312 1 82.19 462 SER A O 1
ATOM 3639 N N . GLN A 1 463 ? 15.914 8.797 38.531 1 82.19 463 GLN A N 1
ATOM 3640 C CA . GLN A 1 463 ? 15.703 7.363 38.625 1 82.19 463 GLN A CA 1
ATOM 3641 C C . GLN A 1 463 ? 16.094 6.637 37.344 1 82.19 463 GLN A C 1
ATOM 3643 O O . GLN A 1 463 ? 16.531 5.488 37.375 1 82.19 463 GLN A O 1
ATOM 3648 N N . LEU A 1 464 ? 15.977 7.344 36.375 1 81.69 464 LEU A N 1
ATOM 3649 C CA . LEU A 1 464 ? 16.219 6.719 35.062 1 81.69 464 LEU A CA 1
ATOM 3650 C C . LEU A 1 464 ? 17.656 6.945 34.625 1 81.69 464 LEU A C 1
ATOM 3652 O O . LEU A 1 464 ? 18.016 6.633 33.469 1 81.69 464 LEU A O 1
ATOM 3656 N N . GLY A 1 465 ? 18.422 7.598 35.406 1 76.62 465 GLY A N 1
ATOM 3657 C CA . GLY A 1 465 ? 19.875 7.676 35.219 1 76.62 465 GLY A CA 1
ATOM 3658 C C . GLY A 1 465 ? 20.312 8.938 34.5 1 76.62 465 GLY A C 1
ATOM 3659 O O . GLY A 1 465 ? 21.453 9.031 34.062 1 76.62 465 GLY A O 1
ATOM 3660 N N . TYR A 1 466 ? 19.484 9.867 34.344 1 80.25 466 TYR A N 1
ATOM 3661 C CA . TYR A 1 466 ? 19.906 11.117 33.719 1 80.25 466 TYR A CA 1
ATOM 3662 C C . TYR A 1 466 ? 20.719 11.969 34.688 1 80.25 466 TYR A C 1
ATOM 3664 O O . TYR A 1 466 ? 20.391 12.055 35.875 1 80.25 466 TYR A O 1
ATOM 3672 N N . SER A 1 467 ? 21.875 12.453 34.062 1 76.06 467 SER A N 1
ATOM 3673 C CA . SER A 1 467 ? 22.734 13.273 34.875 1 76.06 467 SER A CA 1
ATOM 3674 C C . SER A 1 467 ? 22.172 14.68 35.062 1 76.06 467 SER A C 1
ATOM 3676 O O . SER A 1 467 ? 22.531 15.391 36 1 76.06 467 SER A O 1
ATOM 3678 N N . SER A 1 468 ? 21.453 15.094 34.188 1 80.5 468 SER A N 1
ATOM 3679 C CA . SER A 1 468 ? 20.875 16.438 34.25 1 80.5 468 SER A CA 1
ATOM 3680 C C . SER A 1 468 ? 19.438 16.438 33.75 1 80.5 468 SER A C 1
ATOM 3682 O O . SER A 1 468 ? 19.078 15.672 32.875 1 80.5 468 SER A O 1
ATOM 3684 N N . LEU A 1 469 ? 18.609 17.312 34.438 1 79.56 469 LEU A N 1
ATOM 3685 C CA . LEU A 1 469 ? 17.219 17.5 34.031 1 79.56 469 LEU A CA 1
ATOM 3686 C C . LEU A 1 469 ? 17.125 18.047 32.625 1 79.56 469 LEU A C 1
ATOM 3688 O O . LEU A 1 469 ? 16.219 17.688 31.859 1 79.56 469 LEU A O 1
ATOM 3692 N N . SER A 1 470 ? 18.062 18.734 32.281 1 80.31 470 SER A N 1
ATOM 3693 C CA . SER A 1 470 ? 18.109 19.344 30.938 1 80.31 470 SER A CA 1
ATOM 3694 C C . SER A 1 470 ? 18.297 18.281 29.859 1 80.31 470 SER A C 1
ATOM 3696 O O . SER A 1 470 ? 17.641 18.328 28.812 1 80.31 470 SER A O 1
ATOM 3698 N N . SER A 1 471 ? 19.188 17.391 30.156 1 79.81 471 SER A N 1
ATOM 3699 C CA . SER A 1 471 ? 19.422 16.312 29.188 1 79.81 471 SER A CA 1
ATOM 3700 C C . SER A 1 471 ? 18.203 15.422 29.047 1 79.81 471 SER A C 1
ATOM 3702 O O . SER A 1 471 ? 17.859 15 27.938 1 79.81 471 SER A O 1
ATOM 3704 N N . PHE A 1 472 ? 17.609 15.133 30.25 1 82.06 472 PHE A N 1
ATOM 3705 C CA . PHE A 1 472 ? 16.375 14.359 30.234 1 82.06 472 PHE A CA 1
ATOM 3706 C C . PHE A 1 472 ? 15.297 15.078 29.438 1 82.06 472 PHE A C 1
ATOM 3708 O O . PHE A 1 472 ? 14.648 14.477 28.578 1 82.06 472 PHE A O 1
ATOM 3715 N N . SER A 1 473 ? 15.133 16.281 29.641 1 76.81 473 SER A N 1
ATOM 3716 C CA . SER A 1 473 ? 14.086 17.078 29 1 76.81 473 SER A CA 1
ATOM 3717 C C . SER A 1 473 ? 14.312 17.156 27.484 1 76.81 473 SER A C 1
ATOM 3719 O O . SER A 1 473 ? 13.359 17.062 26.703 1 76.81 473 SER A O 1
ATOM 3721 N N . ARG A 1 474 ? 15.508 17.219 27.156 1 75.25 474 ARG A N 1
ATOM 3722 C CA . ARG A 1 474 ? 15.883 17.281 25.75 1 75.25 474 ARG A CA 1
ATOM 3723 C C . ARG A 1 474 ? 15.555 15.961 25.047 1 75.25 474 ARG A C 1
ATOM 3725 O O . ARG A 1 474 ? 14.961 15.969 23.969 1 75.25 474 ARG A O 1
ATOM 3732 N N . ASP A 1 475 ? 16.016 14.945 25.672 1 73.38 475 ASP A N 1
ATOM 3733 C CA . ASP A 1 475 ? 15.789 13.625 25.078 1 73.38 475 ASP A CA 1
ATOM 3734 C C . ASP A 1 475 ? 14.297 13.305 25.016 1 73.38 475 ASP A C 1
ATOM 3736 O O . ASP A 1 475 ? 13.82 12.734 24.031 1 73.38 475 ASP A O 1
ATOM 3740 N N . PHE A 1 476 ? 13.688 13.562 26.156 1 73.81 476 PHE A N 1
ATOM 3741 C CA . PHE A 1 476 ? 12.25 13.336 26.234 1 73.81 476 PHE A CA 1
ATOM 3742 C C . PHE A 1 476 ? 11.516 14.117 25.156 1 73.81 476 PHE A C 1
ATOM 3744 O O . PHE A 1 476 ? 10.703 13.555 24.422 1 73.81 476 PHE A O 1
ATOM 3751 N N . SER A 1 477 ? 11.977 15.32 25.031 1 67.25 477 SER A N 1
ATOM 3752 C CA . SER A 1 477 ? 11.383 16.203 24.031 1 67.25 477 SER A CA 1
ATOM 3753 C C . SER A 1 477 ? 11.734 15.75 22.625 1 67.25 477 SER A C 1
ATOM 3755 O O . SER A 1 477 ? 10.914 15.844 21.703 1 67.25 477 SER A O 1
ATOM 3757 N N . GLY A 1 478 ? 12.883 15.359 22.531 1 63.75 478 GLY A N 1
ATOM 3758 C CA . GLY A 1 478 ? 13.328 14.836 21.25 1 63.75 478 GLY A CA 1
ATOM 3759 C C . GLY A 1 478 ? 12.539 13.625 20.781 1 63.75 478 GLY A C 1
ATOM 3760 O O . GLY A 1 478 ? 12.273 13.469 19.594 1 63.75 478 GLY A O 1
ATOM 3761 N N . HIS A 1 479 ? 12.234 12.875 21.812 1 60.59 479 HIS A N 1
ATOM 3762 C CA . HIS A 1 479 ? 11.531 11.625 21.5 1 60.59 479 HIS A CA 1
ATOM 3763 C C . HIS A 1 479 ? 10.039 11.859 21.328 1 60.59 479 HIS A C 1
ATOM 3765 O O . HIS A 1 479 ? 9.438 11.398 20.359 1 60.59 479 HIS A O 1
ATOM 3771 N N . TYR A 1 480 ? 9.508 12.531 22.312 1 58.06 480 TYR A N 1
ATOM 3772 C CA . TYR A 1 480 ? 8.055 12.688 22.359 1 58.06 480 TYR A CA 1
ATOM 3773 C C . TYR A 1 480 ? 7.629 14.023 21.766 1 58.06 480 TYR A C 1
ATOM 3775 O O . TYR A 1 480 ? 6.438 14.273 21.578 1 58.06 480 TYR A O 1
ATOM 3783 N N . GLY A 1 481 ? 8.703 14.883 21.484 1 57.12 481 GLY A N 1
ATOM 3784 C CA . GLY A 1 481 ? 8.469 16.188 20.891 1 57.12 481 GLY A CA 1
ATOM 3785 C C . GLY A 1 481 ? 8.008 17.234 21.891 1 57.12 481 GLY A C 1
ATOM 3786 O O . GLY A 1 481 ? 7.859 18.406 21.562 1 57.12 481 GLY A O 1
ATOM 3787 N N . ILE A 1 482 ? 7.59 16.844 23.109 1 55.31 482 ILE A N 1
ATOM 3788 C CA . ILE A 1 482 ? 7.188 17.734 24.188 1 55.31 482 ILE A CA 1
ATOM 3789 C C . ILE A 1 482 ? 8.023 17.453 25.422 1 55.31 482 ILE A C 1
ATOM 3791 O O . ILE A 1 482 ? 8.477 16.328 25.641 1 55.31 482 ILE A O 1
ATOM 3795 N N . PRO A 1 483 ? 8.211 18.562 26.234 1 64.88 483 PRO A N 1
ATOM 3796 C CA . PRO A 1 483 ? 8.961 18.344 27.484 1 64.88 483 PRO A CA 1
ATOM 3797 C C . PRO A 1 483 ? 8.203 17.469 28.484 1 64.88 483 PRO A C 1
ATOM 3799 O O . PRO A 1 483 ? 6.973 17.422 28.453 1 64.88 483 PRO A O 1
ATOM 3802 N N . PRO A 1 484 ? 8.875 16.859 29.344 1 74.75 484 PRO A N 1
ATOM 3803 C CA . PRO A 1 484 ? 8.266 15.961 30.328 1 74.75 484 PRO A CA 1
ATOM 3804 C C . PRO A 1 484 ? 7.207 16.656 31.172 1 74.75 484 PRO A C 1
ATOM 3806 O O . PRO A 1 484 ? 6.191 16.047 31.516 1 74.75 484 PRO A O 1
ATOM 3809 N N . SER A 1 485 ? 7.48 17.891 31.594 1 73.56 485 SER A N 1
ATOM 3810 C CA . SER A 1 485 ? 6.527 18.609 32.406 1 73.56 485 SER A CA 1
ATOM 3811 C C . SER A 1 485 ? 5.195 18.797 31.703 1 73.56 485 SER A C 1
ATOM 3813 O O . SER A 1 485 ? 4.133 18.656 32.312 1 73.56 485 SER A O 1
ATOM 3815 N N . VAL A 1 486 ? 5.262 18.938 30.453 1 64.44 486 VAL A N 1
ATOM 3816 C CA . VAL A 1 486 ? 4.074 19.094 29.625 1 64.44 486 VAL A CA 1
ATOM 3817 C C . VAL A 1 486 ? 3.396 17.75 29.422 1 64.44 486 VAL A C 1
ATOM 3819 O O . VAL A 1 486 ? 2.168 17.656 29.438 1 64.44 486 VAL A O 1
ATOM 3822 N N . TRP A 1 487 ? 4.184 16.828 29.312 1 64.31 487 TRP A N 1
ATOM 3823 C CA . TRP A 1 487 ? 3.699 15.453 29.203 1 64.31 487 TRP A CA 1
ATOM 3824 C C . TRP A 1 487 ? 2.863 15.07 30.422 1 64.31 487 TRP A C 1
ATOM 3826 O O . TRP A 1 487 ? 1.779 14.5 30.297 1 64.31 487 TRP A O 1
ATOM 3836 N N . VAL A 1 488 ? 3.363 15.297 31.578 1 64.88 488 VAL A N 1
ATOM 3837 C CA . VAL A 1 488 ? 2.701 14.977 32.844 1 64.88 488 VAL A CA 1
ATOM 3838 C C . VAL A 1 488 ? 1.401 15.773 32.969 1 64.88 488 VAL A C 1
ATOM 3840 O O . VAL A 1 488 ? 0.37 15.227 33.375 1 64.88 488 VAL A O 1
ATOM 3843 N N . ARG A 1 489 ? 1.475 16.891 32.656 1 59.88 489 ARG A N 1
ATOM 3844 C CA . ARG A 1 489 ? 0.302 17.75 32.719 1 59.88 489 ARG A CA 1
ATOM 3845 C C . ARG A 1 489 ? -0.8 17.266 31.781 1 59.88 489 ARG A C 1
ATOM 3847 O O . ARG A 1 489 ? -1.982 17.312 32.125 1 59.88 489 ARG A O 1
ATOM 3854 N N . HIS A 1 490 ? -0.341 16.719 30.766 1 52.66 490 HIS A N 1
ATOM 3855 C CA . HIS A 1 490 ? -1.282 16.344 29.719 1 52.66 490 HIS A CA 1
ATOM 3856 C C . HIS A 1 490 ? -1.821 14.93 29.969 1 52.66 490 HIS A C 1
ATOM 3858 O O . HIS A 1 490 ? -2.941 14.617 29.562 1 52.66 490 HIS A O 1
ATOM 3864 N N . HIS A 1 491 ? -1.099 14.047 30.578 1 46.78 491 HIS A N 1
ATOM 3865 C CA . HIS A 1 491 ? -1.424 12.625 30.609 1 46.78 491 HIS A CA 1
ATOM 3866 C C . HIS A 1 491 ? -1.709 12.172 32.031 1 46.78 491 HIS A C 1
ATOM 3868 O O . HIS A 1 491 ? -2.248 11.078 32.25 1 46.78 491 HIS A O 1
ATOM 3874 N N . ARG A 1 492 ? -1.207 12.734 33 1 45.62 492 ARG A N 1
ATOM 3875 C CA . ARG A 1 492 ? -1.51 12.305 34.344 1 45.62 492 ARG A CA 1
ATOM 3876 C C . ARG A 1 492 ? -2.988 12.492 34.656 1 45.62 492 ARG A C 1
ATOM 3878 O O . ARG A 1 492 ? -3.535 13.586 34.469 1 45.62 492 ARG A O 1
ATOM 3885 N N . LEU A 1 493 ? -3.764 11.414 34.312 1 35 493 LEU A N 1
ATOM 3886 C CA . LEU A 1 493 ? -5.129 11.422 34.844 1 35 493 LEU A CA 1
ATOM 3887 C C . LEU A 1 493 ? -5.18 12.055 36.219 1 35 493 LEU A C 1
ATOM 3889 O O . LEU A 1 493 ? -4.301 11.805 37.062 1 35 493 LEU A O 1
ATOM 3893 N N . ALA A 1 494 ? -5.887 13.195 36.5 1 35.84 494 ALA A N 1
ATOM 3894 C CA . ALA A 1 494 ? -6.32 13.586 37.844 1 35.84 494 ALA A CA 1
ATOM 3895 C C . ALA A 1 494 ? -6.918 12.398 38.594 1 35.84 494 ALA A C 1
ATOM 3897 O O . ALA A 1 494 ? -7.684 11.609 38.031 1 35.84 494 ALA A O 1
ATOM 3898 N N . MET B 1 1 ? -56.5 10.477 -13.852 1 21.11 1 MET B N 1
ATOM 3899 C CA . MET B 1 1 ? -55.781 10.664 -15.109 1 21.11 1 MET B CA 1
ATOM 3900 C C . MET B 1 1 ? -54.25 10.68 -14.875 1 21.11 1 MET B C 1
ATOM 3902 O O . MET B 1 1 ? -53.75 11.555 -14.164 1 21.11 1 MET B O 1
ATOM 3906 N N . HIS B 1 2 ? -53.656 9.531 -14.742 1 21.36 2 HIS B N 1
ATOM 3907 C CA . HIS B 1 2 ? -52.719 8.875 -13.828 1 21.36 2 HIS B CA 1
ATOM 3908 C C . HIS B 1 2 ? -51.281 9.086 -14.281 1 21.36 2 HIS B C 1
ATOM 3910 O O . HIS B 1 2 ? -50.875 8.578 -15.328 1 21.36 2 HIS B O 1
ATOM 3916 N N . SER B 1 3 ? -50.938 10.445 -14.266 1 21.84 3 SER B N 1
ATOM 3917 C CA . SER B 1 3 ? -49.781 11.016 -14.938 1 21.84 3 SER B CA 1
ATOM 3918 C C . SER B 1 3 ? -48.5 10.273 -14.555 1 21.84 3 SER B C 1
ATOM 3920 O O . SER B 1 3 ? -48.188 10.172 -13.367 1 21.84 3 SER B O 1
ATOM 3922 N N . SER B 1 4 ? -48.281 9.195 -15.289 1 21.06 4 SER B N 1
ATOM 3923 C CA . SER B 1 4 ? -47.344 8.07 -15.242 1 21.06 4 SER B CA 1
ATOM 3924 C C . SER B 1 4 ? -45.906 8.547 -15.258 1 21.06 4 SER B C 1
ATOM 3926 O O . SER B 1 4 ? -45.438 9.109 -16.25 1 21.06 4 SER B O 1
ATOM 3928 N N . GLY B 1 5 ? -45.625 9.344 -14.25 1 20.97 5 GLY B N 1
ATOM 3929 C CA . GLY B 1 5 ? -44.375 10.094 -14.211 1 20.97 5 GLY B CA 1
ATOM 3930 C C . GLY B 1 5 ? -43.156 9.234 -14.469 1 20.97 5 GLY B C 1
ATOM 3931 O O . GLY B 1 5 ? -42.875 8.273 -13.734 1 20.97 5 GLY B O 1
ATOM 3932 N N . LYS B 1 6 ? -42.875 9.031 -15.797 1 22.19 6 LYS B N 1
ATOM 3933 C CA . LYS B 1 6 ? -41.875 8.25 -16.5 1 22.19 6 LYS B CA 1
ATOM 3934 C C . LYS B 1 6 ? -40.469 8.469 -15.898 1 22.19 6 LYS B C 1
ATOM 3936 O O . LYS B 1 6 ? -40 9.609 -15.797 1 22.19 6 LYS B O 1
ATOM 3941 N N . CYS B 1 7 ? -40.25 7.629 -14.969 1 19.3 7 CYS B N 1
ATOM 3942 C CA . CYS B 1 7 ? -39.031 7.559 -14.203 1 19.3 7 CYS B CA 1
ATOM 3943 C C . CYS B 1 7 ? -37.812 7.523 -15.117 1 19.3 7 CYS B C 1
ATOM 3945 O O . CYS B 1 7 ? -37.688 6.637 -15.969 1 19.3 7 CYS B O 1
ATOM 3947 N N . ILE B 1 8 ? -37.562 8.688 -15.711 1 20.31 8 ILE B N 1
ATOM 3948 C CA . ILE B 1 8 ? -36.5 8.922 -16.672 1 20.31 8 ILE B CA 1
ATOM 3949 C C . ILE B 1 8 ? -35.219 8.188 -16.219 1 20.31 8 ILE B C 1
ATOM 3951 O O . ILE B 1 8 ? -34.719 8.422 -15.117 1 20.31 8 ILE B O 1
ATOM 3955 N N . ALA B 1 9 ? -35.281 6.961 -16.656 1 19.27 9 ALA B N 1
ATOM 3956 C CA . ALA B 1 9 ? -34.219 5.953 -16.438 1 19.27 9 ALA B CA 1
ATOM 3957 C C . ALA B 1 9 ? -32.844 6.492 -16.828 1 19.27 9 ALA B C 1
ATOM 3959 O O . ALA B 1 9 ? -32.688 7.051 -17.906 1 19.27 9 ALA B O 1
ATOM 3960 N N . PRO B 1 10 ? -32.312 7.137 -15.867 1 19.66 10 PRO B N 1
ATOM 3961 C CA . PRO B 1 10 ? -31.062 7.875 -16.125 1 19.66 10 PRO B CA 1
ATOM 3962 C C . PRO B 1 10 ? -30.078 7.082 -16.984 1 19.66 10 PRO B C 1
ATOM 3964 O O . PRO B 1 10 ? -29.688 5.965 -16.625 1 19.66 10 PRO B O 1
ATOM 3967 N N . ALA B 1 11 ? -30.359 7.055 -18.312 1 19.2 11 ALA B N 1
ATOM 3968 C CA . ALA B 1 11 ? -29.625 6.363 -19.359 1 19.2 11 ALA B CA 1
ATOM 3969 C C . ALA B 1 11 ? -28.141 6.711 -19.312 1 19.2 11 ALA B C 1
ATOM 3971 O O . ALA B 1 11 ? -27.75 7.863 -19.531 1 19.2 11 ALA B O 1
ATOM 3972 N N . TRP B 1 12 ? -27.625 6.348 -18.312 1 18.14 12 TRP B N 1
ATOM 3973 C CA . TRP B 1 12 ? -26.203 6.617 -18.141 1 18.14 12 TRP B CA 1
ATOM 3974 C C . TRP B 1 12 ? -25.391 6.094 -19.328 1 18.14 12 TRP B C 1
ATOM 3976 O O . TRP B 1 12 ? -25.438 4.902 -19.641 1 18.14 12 TRP B O 1
ATOM 3986 N N . PRO B 1 13 ? -25.234 6.852 -20.391 1 17.53 13 PRO B N 1
ATOM 3987 C CA . PRO B 1 13 ? -24.609 6.496 -21.672 1 17.53 13 PRO B CA 1
ATOM 3988 C C . PRO B 1 13 ? -23.266 5.805 -21.5 1 17.53 13 PRO B C 1
ATOM 3990 O O . PRO B 1 13 ? -22.656 5.887 -20.422 1 17.53 13 PRO B O 1
ATOM 3993 N N . LEU B 1 14 ? -22.688 5.258 -22.688 1 18.56 14 LEU B N 1
ATOM 3994 C CA . LEU B 1 14 ? -21.812 4.246 -23.266 1 18.56 14 LEU B CA 1
ATOM 3995 C C . LEU B 1 14 ? -20.359 4.66 -23.156 1 18.56 14 LEU B C 1
ATOM 3997 O O . LEU B 1 14 ? -19.844 5.375 -24.031 1 18.56 14 LEU B O 1
ATOM 4001 N N . ILE B 1 15 ? -20.047 5.328 -22.219 1 18.16 15 ILE B N 1
ATOM 4002 C CA . ILE B 1 15 ? -18.797 6.016 -22.484 1 18.16 15 ILE B CA 1
ATOM 4003 C C . ILE B 1 15 ? -17.719 4.992 -22.844 1 18.16 15 ILE B C 1
ATOM 4005 O O . ILE B 1 15 ? -17.031 5.129 -23.859 1 18.16 15 ILE B O 1
ATOM 4009 N N . PHE B 1 16 ? -16.938 4.504 -21.891 1 18.41 16 PHE B N 1
ATOM 4010 C CA . PHE B 1 16 ? -15.492 4.453 -22.047 1 18.41 16 PHE B CA 1
ATOM 4011 C C . PHE B 1 16 ? -15.078 3.178 -22.781 1 18.41 16 PHE B C 1
ATOM 4013 O O . PHE B 1 16 ? -15.305 2.072 -22.281 1 18.41 16 PHE B O 1
ATOM 4020 N N . SER B 1 17 ? -15.07 3.051 -24.078 1 20.17 17 SER B N 1
ATOM 4021 C CA . SER B 1 17 ? -14.562 2.096 -25.047 1 20.17 17 SER B CA 1
ATOM 4022 C C . SER B 1 17 ? -13.078 1.806 -24.812 1 20.17 17 SER B C 1
ATOM 4024 O O . SER B 1 17 ? -12.219 2.443 -25.422 1 20.17 17 SER B O 1
ATOM 4026 N N . TYR B 1 18 ? -12.57 1.806 -23.844 1 18.34 18 TYR B N 1
ATOM 4027 C CA . TYR B 1 18 ? -11.164 1.428 -23.938 1 18.34 18 TYR B CA 1
ATOM 4028 C C . TYR B 1 18 ? -11.023 0.055 -24.594 1 18.34 18 TYR B C 1
ATOM 4030 O O . TYR B 1 18 ? -11.711 -0.895 -24.203 1 18.34 18 TYR B O 1
ATOM 4038 N N . LYS B 1 19 ? -10.547 -0.043 -25.891 1 21.69 19 LYS B N 1
ATOM 4039 C CA . LYS B 1 19 ? -10.156 -1.018 -26.906 1 21.69 19 LYS B CA 1
ATOM 4040 C C . LYS B 1 19 ? -9.25 -2.092 -26.312 1 21.69 19 LYS B C 1
ATOM 4042 O O . LYS B 1 19 ? -8.039 -2.084 -26.547 1 21.69 19 LYS B O 1
ATOM 4047 N N . ASN B 1 20 ? -9.125 -2.271 -25.141 1 20.48 20 ASN B N 1
ATOM 4048 C CA . ASN B 1 20 ? -8.156 -3.336 -24.906 1 20.48 20 ASN B CA 1
ATOM 4049 C C . ASN B 1 20 ? -8.672 -4.68 -25.406 1 20.48 20 ASN B C 1
ATOM 4051 O O . ASN B 1 20 ? -9.422 -5.363 -24.719 1 20.48 20 ASN B O 1
ATOM 4055 N N . SER B 1 21 ? -8.953 -4.797 -26.672 1 23.31 21 SER B N 1
ATOM 4056 C CA . SER B 1 21 ? -9.211 -6.043 -27.391 1 23.31 21 SER B CA 1
ATOM 4057 C C . SER B 1 21 ? -8.125 -7.078 -27.094 1 23.31 21 SER B C 1
ATOM 4059 O O . SER B 1 21 ? -8.32 -8.273 -27.328 1 23.31 21 SER B O 1
ATOM 4061 N N . TYR B 1 22 ? -6.875 -6.629 -26.969 1 23.69 22 TYR B N 1
ATOM 4062 C CA . TYR B 1 22 ? -5.793 -7.531 -27.344 1 23.69 22 TYR B CA 1
ATOM 4063 C C . TYR B 1 22 ? -5.699 -8.703 -26.375 1 23.69 22 TYR B C 1
ATOM 4065 O O . TYR B 1 22 ? -5.203 -9.773 -26.719 1 23.69 22 TYR B O 1
ATOM 4073 N N . SER B 1 23 ? -6.066 -8.5 -25.188 1 25.39 23 SER B N 1
ATOM 4074 C CA . SER B 1 23 ? -5.57 -9.508 -24.25 1 25.39 23 SER B CA 1
ATOM 4075 C C . SER B 1 23 ? -6.348 -10.812 -24.391 1 25.39 23 SER B C 1
ATOM 4077 O O . SER B 1 23 ? -6.102 -11.766 -23.656 1 25.39 23 SER B O 1
ATOM 4079 N N . PHE B 1 24 ? -7.309 -10.789 -25.156 1 25.16 24 PHE B N 1
ATOM 4080 C CA . PHE B 1 24 ? -8.07 -12.031 -25.141 1 25.16 24 PHE B CA 1
ATOM 4081 C C . PHE B 1 24 ? -7.359 -13.109 -25.953 1 25.16 24 PHE B C 1
ATOM 4083 O O . PHE B 1 24 ? -7.395 -14.289 -25.594 1 25.16 24 PHE B O 1
ATOM 4090 N N . ASN B 1 25 ? -6.574 -12.641 -27 1 25.84 25 ASN B N 1
ATOM 4091 C CA . ASN B 1 25 ? -6.117 -13.625 -27.984 1 25.84 25 ASN B CA 1
ATOM 4092 C C . ASN B 1 25 ? -4.98 -14.477 -27.422 1 25.84 25 ASN B C 1
ATOM 4094 O O . ASN B 1 25 ? -4.77 -15.602 -27.875 1 25.84 25 ASN B O 1
ATOM 4098 N N . LEU B 1 26 ? -4.152 -13.93 -26.641 1 26.7 26 LEU B N 1
ATOM 4099 C CA . LEU B 1 26 ? -2.961 -14.68 -26.266 1 26.7 26 LEU B CA 1
ATOM 4100 C C . LEU B 1 26 ? -3.336 -15.945 -25.5 1 26.7 26 LEU B C 1
ATOM 4102 O O . LEU B 1 26 ? -2.574 -16.906 -25.469 1 26.7 26 LEU B O 1
ATOM 4106 N N . LEU B 1 27 ? -4.457 -16 -25.016 1 25.86 27 LEU B N 1
ATOM 4107 C CA . LEU B 1 27 ? -4.836 -17.203 -24.281 1 25.86 27 LEU B CA 1
ATOM 4108 C C . LEU B 1 27 ? -4.953 -18.406 -25.219 1 25.86 27 LEU B C 1
ATOM 4110 O O . LEU B 1 27 ? -4.574 -19.516 -24.859 1 25.86 27 LEU B O 1
ATOM 4114 N N . THR B 1 28 ? -5.188 -18.109 -26.516 1 27.33 28 THR B N 1
ATOM 4115 C CA . THR B 1 28 ? -5.633 -19.266 -27.281 1 27.33 28 THR B CA 1
ATOM 4116 C C . THR B 1 28 ? -4.441 -20.016 -27.875 1 27.33 28 THR B C 1
ATOM 4118 O O . THR B 1 28 ? -4.461 -21.25 -27.984 1 27.33 28 THR B O 1
ATOM 4121 N N . GLN B 1 29 ? -3.391 -19.297 -28.297 1 27.88 29 GLN B N 1
ATOM 4122 C CA . GLN B 1 29 ? -2.459 -20.016 -29.172 1 27.88 29 GLN B CA 1
ATOM 4123 C C . GLN B 1 29 ? -1.608 -21 -28.375 1 27.88 29 GLN B C 1
ATOM 4125 O O . GLN B 1 29 ? -1.243 -22.062 -28.875 1 27.88 29 GLN B O 1
ATOM 4130 N N . HIS B 1 30 ? -1.11 -20.609 -27.219 1 28.67 30 HIS B N 1
ATOM 4131 C CA . HIS B 1 30 ? -0.271 -21.578 -26.531 1 28.67 30 HIS B CA 1
ATOM 4132 C C . HIS B 1 30 ? -1.046 -22.844 -26.219 1 28.67 30 HIS B C 1
ATOM 4134 O O . HIS B 1 30 ? -0.479 -23.812 -25.703 1 28.67 30 HIS B O 1
ATOM 4140 N N . ILE B 1 31 ? -2.33 -22.703 -26.375 1 28.69 31 ILE B N 1
ATOM 4141 C CA . ILE B 1 31 ? -3.066 -23.922 -26.094 1 28.69 31 ILE B CA 1
ATOM 4142 C C . ILE B 1 31 ? -2.926 -24.891 -27.266 1 28.69 31 ILE B C 1
ATOM 4144 O O . ILE B 1 31 ? -3.314 -26.062 -27.156 1 28.69 31 ILE B O 1
ATOM 4148 N N . HIS B 1 32 ? -2.488 -24.422 -28.375 1 28.42 32 HIS B N 1
ATOM 4149 C CA . HIS B 1 32 ? -2.736 -25.359 -29.469 1 28.42 32 HIS B CA 1
ATOM 4150 C C . HIS B 1 32 ? -1.755 -26.531 -29.422 1 28.42 32 HIS B C 1
ATOM 4152 O O . HIS B 1 32 ? -1.948 -27.531 -30.109 1 28.42 32 HIS B O 1
ATOM 4158 N N . GLY B 1 33 ? -0.493 -26.297 -29.141 1 27.97 33 GLY B N 1
ATOM 4159 C CA . GLY B 1 33 ? 0.267 -27.5 -29.453 1 27.97 33 GLY B CA 1
ATOM 4160 C C . GLY B 1 33 ? -0.08 -28.672 -28.562 1 27.97 33 GLY B C 1
ATOM 4161 O O . GLY B 1 33 ? 0.216 -29.828 -28.906 1 27.97 33 GLY B O 1
ATOM 4162 N N . HIS B 1 34 ? 0.133 -28.484 -27.25 1 28.11 34 HIS B N 1
ATOM 4163 C CA . HIS B 1 34 ? -0.008 -29.719 -26.484 1 28.11 34 HIS B CA 1
ATOM 4164 C C . HIS B 1 34 ? -1.475 -30.109 -26.328 1 28.11 34 HIS B C 1
ATOM 4166 O O . HIS B 1 34 ? -2.34 -29.25 -26.188 1 28.11 34 HIS B O 1
ATOM 4172 N N . GLN B 1 35 ? -1.975 -31.281 -26.875 1 29.17 35 GLN B N 1
ATOM 4173 C CA . GLN B 1 35 ? -3.279 -31.938 -26.875 1 29.17 35 GLN B CA 1
ATOM 4174 C C . GLN B 1 35 ? -3.945 -31.844 -25.516 1 29.17 35 GLN B C 1
ATOM 4176 O O . GLN B 1 35 ? -4.793 -32.656 -25.156 1 29.17 35 GLN B O 1
ATOM 4181 N N . ASP B 1 36 ? -3.236 -31.062 -24.641 1 29.83 36 ASP B N 1
ATOM 4182 C CA . ASP B 1 36 ? -3.896 -31.359 -23.359 1 29.83 36 ASP B CA 1
ATOM 4183 C C . ASP B 1 36 ? -5.309 -30.781 -23.328 1 29.83 36 ASP B C 1
ATOM 4185 O O . ASP B 1 36 ? -5.559 -29.719 -23.891 1 29.83 36 ASP B O 1
ATOM 4189 N N . GLU B 1 37 ? -6.316 -31.5 -23.031 1 32.66 37 GLU B N 1
ATOM 4190 C CA . GLU B 1 37 ? -7.77 -31.359 -23.047 1 32.66 37 GLU B CA 1
ATOM 4191 C C . GLU B 1 37 ? -8.203 -30.016 -22.484 1 32.66 37 GLU B C 1
ATOM 4193 O O . GLU B 1 37 ? -9.148 -29.406 -22.969 1 32.66 37 GLU B O 1
ATOM 4198 N N . SER B 1 38 ? -7.367 -29.562 -21.562 1 32.31 38 SER B N 1
ATOM 4199 C CA . SER B 1 38 ? -7.918 -28.391 -20.875 1 32.31 38 SER B CA 1
ATOM 4200 C C . SER B 1 38 ? -7.68 -27.125 -21.688 1 32.31 38 SER B C 1
ATOM 4202 O O . SER B 1 38 ? -8.57 -26.281 -21.797 1 32.31 38 SER B O 1
ATOM 4204 N N . ALA B 1 39 ? -6.457 -26.859 -22.266 1 37.09 39 ALA B N 1
ATOM 4205 C CA . ALA B 1 39 ? -6.191 -25.734 -23.156 1 37.09 39 ALA B CA 1
ATOM 4206 C C . ALA B 1 39 ? -7.004 -25.844 -24.453 1 37.09 39 ALA B C 1
ATOM 4208 O O . ALA B 1 39 ? -7.504 -24.844 -24.953 1 37.09 39 ALA B O 1
ATOM 4209 N N . SER B 1 40 ? -7.18 -27.172 -24.859 1 38.12 40 SER B N 1
ATOM 4210 C CA . SER B 1 40 ? -8 -27.438 -26.031 1 38.12 40 SER B CA 1
ATOM 4211 C C . SER B 1 40 ? -9.445 -27 -25.812 1 38.12 40 SER B C 1
ATOM 4213 O O . SER B 1 40 ? -10.078 -26.453 -26.719 1 38.12 40 SER B O 1
ATOM 4215 N N . ARG B 1 41 ? -9.828 -27.172 -24.578 1 37.72 41 ARG B N 1
ATOM 4216 C CA . ARG B 1 41 ? -11.195 -26.766 -24.281 1 37.72 41 ARG B CA 1
ATOM 4217 C C . ARG B 1 41 ? -11.336 -25.25 -24.312 1 37.72 41 ARG B C 1
ATOM 4219 O O . ARG B 1 41 ? -12.289 -24.719 -24.875 1 37.72 41 ARG B O 1
ATOM 4226 N N . LEU B 1 42 ? -10.375 -24.625 -23.672 1 37.78 42 LEU B N 1
ATOM 4227 C CA . LEU B 1 42 ? -10.414 -23.156 -23.734 1 37.78 42 LEU B CA 1
ATOM 4228 C C . LEU B 1 42 ? -10.305 -22.672 -25.172 1 37.78 42 LEU B C 1
ATOM 4230 O O . LEU B 1 42 ? -11.008 -21.75 -25.578 1 37.78 42 LEU B O 1
ATOM 4234 N N . TRP B 1 43 ? -9.5 -23.406 -25.938 1 37.91 43 TRP B N 1
ATOM 4235 C CA . TRP B 1 43 ? -9.375 -23.062 -27.344 1 37.91 43 TRP B CA 1
ATOM 4236 C C . TRP B 1 43 ? -10.68 -23.328 -28.094 1 37.91 43 TRP B C 1
ATOM 4238 O O . TRP B 1 43 ? -11.094 -22.531 -28.938 1 37.91 43 TRP B O 1
ATOM 4248 N N . ARG B 1 44 ? -11.273 -24.484 -27.812 1 39.88 44 ARG B N 1
ATOM 4249 C CA . ARG B 1 44 ? -12.555 -24.781 -28.438 1 39.88 44 ARG B CA 1
ATOM 4250 C C . ARG B 1 44 ? -13.602 -23.734 -28.094 1 39.88 44 ARG B C 1
ATOM 4252 O O . ARG B 1 44 ? -14.383 -23.328 -28.969 1 39.88 44 ARG B O 1
ATOM 4259 N N . ILE B 1 45 ? -13.461 -23.219 -26.922 1 38.69 45 ILE B N 1
ATOM 4260 C CA . ILE B 1 45 ? -14.422 -22.203 -26.531 1 38.69 45 ILE B CA 1
ATOM 4261 C C . ILE B 1 45 ? -14.117 -20.891 -27.266 1 38.69 45 ILE B C 1
ATOM 4263 O O . ILE B 1 45 ? -15.023 -20.25 -27.781 1 38.69 45 ILE B O 1
ATOM 4267 N N . ILE B 1 46 ? -12.852 -20.594 -27.422 1 38.09 46 ILE B N 1
ATOM 4268 C CA . ILE B 1 46 ? -12.469 -19.375 -28.109 1 38.09 46 ILE B CA 1
ATOM 4269 C C . ILE B 1 46 ? -12.758 -19.5 -29.594 1 38.09 46 ILE B C 1
ATOM 4271 O O . ILE B 1 46 ? -13.289 -18.578 -30.219 1 38.09 46 ILE B O 1
ATOM 4275 N N . SER B 1 47 ? -12.352 -20.672 -30.172 1 34.62 47 SER B N 1
ATOM 4276 C CA . SER B 1 47 ? -12.539 -20.891 -31.609 1 34.62 47 SER B CA 1
ATOM 4277 C C . SER B 1 47 ? -14.023 -21 -31.953 1 34.62 47 SER B C 1
ATOM 4279 O O . SER B 1 47 ? -14.445 -20.531 -33.031 1 34.62 47 SER B O 1
ATOM 4281 N N . ALA B 1 48 ? -14.828 -21.672 -31.172 1 36.78 48 ALA B N 1
ATOM 4282 C CA . ALA B 1 48 ? -16.266 -21.734 -31.438 1 36.78 48 ALA B CA 1
ATOM 4283 C C . ALA B 1 48 ? -16.906 -20.359 -31.359 1 36.78 48 ALA B C 1
ATOM 4285 O O . ALA B 1 48 ? -17.875 -20.062 -32.062 1 36.78 48 ALA B O 1
ATOM 4286 N N . HIS B 1 49 ? -16.359 -19.5 -30.625 1 34.97 49 HIS B N 1
ATOM 4287 C CA . HIS B 1 49 ? -16.938 -18.156 -30.484 1 34.97 49 HIS B CA 1
ATOM 4288 C C . HIS B 1 49 ? -16.844 -17.375 -31.797 1 34.97 49 HIS B C 1
ATOM 4290 O O . HIS B 1 49 ? -17.766 -16.625 -32.125 1 34.97 49 HIS B O 1
ATOM 4296 N N . HIS B 1 50 ? -15.727 -17.422 -32.5 1 31.5 50 HIS B N 1
ATOM 4297 C CA . HIS B 1 50 ? -15.648 -16.656 -33.75 1 31.5 50 HIS B CA 1
ATOM 4298 C C . HIS B 1 50 ? -16.531 -17.266 -34.812 1 31.5 50 HIS B C 1
ATOM 4300 O O . HIS B 1 50 ? -16.922 -16.578 -35.75 1 31.5 50 HIS B O 1
ATOM 4306 N N . GLN B 1 51 ? -16.562 -18.531 -35 1 32.47 51 GLN B N 1
ATOM 4307 C CA . GLN B 1 51 ? -17.328 -19.078 -36.094 1 32.47 51 GLN B CA 1
ATOM 4308 C C . GLN B 1 51 ? -18.828 -18.984 -35.812 1 32.47 51 GLN B C 1
ATOM 4310 O O . GLN B 1 51 ? -19.641 -19.062 -36.75 1 32.47 51 GLN B O 1
ATOM 4315 N N . GLN B 1 52 ? -19.328 -19.219 -34.656 1 34.41 52 GLN B N 1
ATOM 4316 C CA . GLN B 1 52 ? -20.781 -19.359 -34.594 1 34.41 52 GLN B CA 1
ATOM 4317 C C . GLN B 1 52 ? -21.469 -18 -34.656 1 34.41 52 GLN B C 1
ATOM 4319 O O . GLN B 1 52 ? -21.891 -17.453 -33.656 1 34.41 52 GLN B O 1
ATOM 4324 N N . ALA B 1 53 ? -21.094 -17.109 -35.5 1 32 53 ALA B N 1
ATOM 4325 C CA . ALA B 1 53 ? -21.875 -15.922 -35.812 1 32 53 ALA B CA 1
ATOM 4326 C C . ALA B 1 53 ? -23.359 -16.266 -36 1 32 53 ALA B C 1
ATOM 4328 O O . ALA B 1 53 ? -24.219 -15.578 -35.438 1 32 53 ALA B O 1
ATOM 4329 N N . ASP B 1 54 ? -23.844 -16.672 -37.219 1 31.91 54 ASP B N 1
ATOM 4330 C CA . ASP B 1 54 ? -25.172 -16.516 -37.812 1 31.91 54 ASP B CA 1
ATOM 4331 C C . ASP B 1 54 ? -26.172 -17.484 -37.188 1 31.91 54 ASP B C 1
ATOM 4333 O O . ASP B 1 54 ? -27.375 -17.438 -37.5 1 31.91 54 ASP B O 1
ATOM 4337 N N . THR B 1 55 ? -25.75 -18.828 -37.031 1 34.41 55 THR B N 1
ATOM 4338 C CA . THR B 1 55 ? -26.906 -19.688 -36.781 1 34.41 55 THR B CA 1
ATOM 4339 C C . THR B 1 55 ? -27.5 -19.406 -35.406 1 34.41 55 THR B C 1
ATOM 4341 O O . THR B 1 55 ? -26.797 -18.891 -34.531 1 34.41 55 THR B O 1
ATOM 4344 N N . GLY B 1 56 ? -28.719 -19.391 -35.031 1 38.53 56 GLY B N 1
ATOM 4345 C CA . GLY B 1 56 ? -29.578 -19.312 -33.875 1 38.53 56 GLY B CA 1
ATOM 4346 C C . GLY B 1 56 ? -28.906 -19.75 -32.594 1 38.53 56 GLY B C 1
ATOM 4347 O O . GLY B 1 56 ? -29.531 -20.312 -31.719 1 38.53 56 GLY B O 1
ATOM 4348 N N . TYR B 1 57 ? -27.594 -20.016 -32.562 1 45.75 57 TYR B N 1
ATOM 4349 C CA . TYR B 1 57 ? -26.812 -20.5 -31.438 1 45.75 57 TYR B CA 1
ATOM 4350 C C . TYR B 1 57 ? -27.109 -19.688 -30.172 1 45.75 57 TYR B C 1
ATOM 4352 O O . TYR B 1 57 ? -27.125 -18.453 -30.234 1 45.75 57 TYR B O 1
ATOM 4360 N N . ASN B 1 58 ? -27.766 -20.281 -29.156 1 70.44 58 ASN B N 1
ATOM 4361 C CA . ASN B 1 58 ? -28.344 -19.828 -27.891 1 70.44 58 ASN B CA 1
ATOM 4362 C C . ASN B 1 58 ? -27.344 -19.016 -27.078 1 70.44 58 ASN B C 1
ATOM 4364 O O . ASN B 1 58 ? -26.25 -19.5 -26.766 1 70.44 58 ASN B O 1
ATOM 4368 N N . LYS B 1 59 ? -27.219 -17.75 -27.344 1 76.62 59 LYS B N 1
ATOM 4369 C CA . LYS B 1 59 ? -26.422 -16.766 -26.609 1 76.62 59 LYS B CA 1
ATOM 4370 C C . LYS B 1 59 ? -26.203 -17.219 -25.156 1 76.62 59 LYS B C 1
ATOM 4372 O O . LYS B 1 59 ? -25.141 -16.984 -24.594 1 76.62 59 LYS B O 1
ATOM 4377 N N . ILE B 1 60 ? -27.031 -17.938 -24.812 1 84.38 60 ILE B N 1
ATOM 4378 C CA . ILE B 1 60 ? -26.938 -18.406 -23.422 1 84.38 60 ILE B CA 1
ATOM 4379 C C . ILE B 1 60 ? -25.938 -19.531 -23.328 1 84.38 60 ILE B C 1
ATOM 4381 O O . ILE B 1 60 ? -25.141 -19.594 -22.375 1 84.38 60 ILE B O 1
ATOM 4385 N N . SER B 1 61 ? -25.953 -20.375 -24.328 1 84.69 61 SER B N 1
ATOM 4386 C CA . SER B 1 61 ? -24.984 -21.469 -24.328 1 84.69 61 SER B CA 1
ATOM 4387 C C . SER B 1 61 ? -23.562 -20.953 -24.469 1 84.69 61 SER B C 1
ATOM 4389 O O . SER B 1 61 ? -22.641 -21.469 -23.828 1 84.69 61 SER B O 1
ATOM 4391 N N . ARG B 1 62 ? -23.469 -19.938 -25.188 1 81.38 62 ARG B N 1
ATOM 4392 C CA . ARG B 1 62 ? -22.156 -19.312 -25.328 1 81.38 62 ARG B CA 1
ATOM 4393 C C . ARG B 1 62 ? -21.703 -18.688 -24.016 1 81.38 62 ARG B C 1
ATOM 4395 O O . ARG B 1 62 ? -20.547 -18.828 -23.625 1 81.38 62 ARG B O 1
ATOM 4402 N N . ALA B 1 63 ? -22.547 -18.031 -23.359 1 84.38 63 ALA B N 1
ATOM 4403 C CA . ALA B 1 63 ? -22.234 -17.406 -22.094 1 84.38 63 ALA B CA 1
ATOM 4404 C C . ALA B 1 63 ? -21.797 -18.438 -21.062 1 84.38 63 ALA B C 1
ATOM 4406 O O . ALA B 1 63 ? -20.875 -18.203 -20.281 1 84.38 63 ALA B O 1
ATOM 4407 N N . GLU B 1 64 ? -22.391 -19.562 -21.172 1 89.38 64 GLU B N 1
ATOM 4408 C CA . GLU B 1 64 ? -22.031 -20.625 -20.25 1 89.38 64 GLU B CA 1
ATOM 4409 C C . GLU B 1 64 ? -20.609 -21.141 -20.531 1 89.38 64 GLU B C 1
ATOM 4411 O O . GLU B 1 64 ? -19.859 -21.422 -19.609 1 89.38 64 GLU B O 1
ATOM 4416 N N . GLU B 1 65 ? -20.297 -21.219 -21.719 1 85.19 65 GLU B N 1
ATOM 4417 C CA . GLU B 1 65 ? -18.953 -21.656 -22.094 1 85.19 65 GLU B CA 1
ATOM 4418 C C . GLU B 1 65 ? -17.906 -20.656 -21.656 1 85.19 65 GLU B C 1
ATOM 4420 O O . GLU B 1 65 ? -16.828 -21.047 -21.188 1 85.19 65 GLU B O 1
ATOM 4425 N N . LEU B 1 66 ? -18.234 -19.422 -21.812 1 84.5 66 LEU B N 1
ATOM 4426 C CA . LEU B 1 66 ? -17.312 -18.375 -21.406 1 84.5 66 LEU B CA 1
ATOM 4427 C C . LEU B 1 66 ? -17.078 -18.406 -19.906 1 84.5 66 LEU B C 1
ATOM 4429 O O . LEU B 1 66 ? -15.938 -18.234 -19.438 1 84.5 66 LEU B O 1
ATOM 4433 N N . LEU B 1 67 ? -18.047 -18.672 -19.203 1 89.5 67 LEU B N 1
ATOM 4434 C CA . LEU B 1 67 ? -17.938 -18.75 -17.75 1 89.5 67 LEU B CA 1
ATOM 4435 C C . LEU B 1 67 ? -17.094 -19.938 -17.328 1 89.5 67 LEU B C 1
ATOM 4437 O O . LEU B 1 67 ? -16.375 -19.859 -16.328 1 89.5 67 LEU B O 1
ATOM 4441 N N . GLN B 1 68 ? -17.109 -20.922 -18.125 1 86.62 68 GLN B N 1
ATOM 4442 C CA . GLN B 1 68 ? -16.391 -22.141 -17.781 1 86.62 68 GLN B CA 1
ATOM 4443 C C . GLN B 1 68 ? -14.891 -21.984 -18.016 1 86.62 68 GLN B C 1
ATOM 4445 O O . GLN B 1 68 ? -14.102 -22.828 -17.609 1 86.62 68 GLN B O 1
ATOM 4450 N N . ALA B 1 69 ? -14.594 -20.844 -18.578 1 83.88 69 ALA B N 1
ATOM 4451 C CA . ALA B 1 69 ? -13.172 -20.562 -18.75 1 83.88 69 ALA B CA 1
ATOM 4452 C C . ALA B 1 69 ? -12.484 -20.391 -17.391 1 83.88 69 ALA B C 1
ATOM 4454 O O . ALA B 1 69 ? -11.273 -20.594 -17.281 1 83.88 69 ALA B O 1
ATOM 4455 N N . CYS B 1 70 ? -13.219 -19.969 -16.453 1 86.38 70 CYS B N 1
ATOM 4456 C CA . CYS B 1 70 ? -12.688 -19.875 -15.094 1 86.38 70 CYS B CA 1
ATOM 4457 C C . CYS B 1 70 ? -12.727 -21.25 -14.406 1 86.38 70 CYS B C 1
ATOM 4459 O O . CYS B 1 70 ? -13.805 -21.734 -14.07 1 86.38 70 CYS B O 1
ATOM 4461 N N . LYS B 1 71 ? -11.641 -21.859 -14.203 1 79.81 71 LYS B N 1
ATOM 4462 C CA . LYS B 1 71 ? -11.555 -23.156 -13.562 1 79.81 71 LYS B CA 1
ATOM 4463 C C . LYS B 1 71 ? -11.266 -23.031 -12.07 1 79.81 71 LYS B C 1
ATOM 4465 O O . LYS B 1 71 ? -10.414 -22.234 -11.664 1 79.81 71 LYS B O 1
ATOM 4470 N N . TRP B 1 72 ? -12.07 -23.656 -11.312 1 80.69 72 TRP B N 1
ATOM 4471 C CA . TRP B 1 72 ? -11.898 -23.625 -9.867 1 80.69 72 TRP B CA 1
ATOM 4472 C C . TRP B 1 72 ? -11.18 -24.891 -9.375 1 80.69 72 TRP B C 1
ATOM 4474 O O . TRP B 1 72 ? -11.398 -25.984 -9.898 1 80.69 72 TRP B O 1
ATOM 4484 N N . PRO B 1 73 ? -10.258 -24.844 -8.43 1 80.38 73 PRO B N 1
ATOM 4485 C CA . PRO B 1 73 ? -9.664 -23.656 -7.801 1 80.38 73 PRO B CA 1
ATOM 4486 C C . PRO B 1 73 ? -8.32 -23.281 -8.406 1 80.38 73 PRO B C 1
ATOM 4488 O O . PRO B 1 73 ? -7.512 -22.609 -7.758 1 80.38 73 PRO B O 1
ATOM 4491 N N . GLU B 1 74 ? -8.133 -23.688 -9.57 1 77.62 74 GLU B N 1
ATOM 4492 C CA . GLU B 1 74 ? -6.836 -23.531 -10.219 1 77.62 74 GLU B CA 1
ATOM 4493 C C . GLU B 1 74 ? -6.641 -22.109 -10.727 1 77.62 74 GLU B C 1
ATOM 4495 O O . GLU B 1 74 ? -7.582 -21.484 -11.227 1 77.62 74 GLU B O 1
ATOM 4500 N N . PRO B 1 75 ? -5.398 -21.719 -10.648 1 80.81 75 PRO B N 1
ATOM 4501 C CA . PRO B 1 75 ? -5.117 -20.422 -11.266 1 80.81 75 PRO B CA 1
ATOM 4502 C C . PRO B 1 75 ? -5.273 -20.453 -12.781 1 80.81 75 PRO B C 1
ATOM 4504 O O . PRO B 1 75 ? -4.945 -21.453 -13.422 1 80.81 75 PRO B O 1
ATOM 4507 N N . SER B 1 76 ? -5.82 -19.438 -13.391 1 82.56 76 SER B N 1
ATOM 4508 C CA . SER B 1 76 ? -6.051 -19.312 -14.82 1 82.56 76 SER B CA 1
ATOM 4509 C C . SER B 1 76 ? -4.754 -19.031 -15.57 1 82.56 76 SER B C 1
ATOM 4511 O O . SER B 1 76 ? -3.889 -18.312 -15.062 1 82.56 76 SER B O 1
ATOM 4513 N N . ILE B 1 77 ? -4.816 -19.734 -16.719 1 76.81 77 ILE B N 1
ATOM 4514 C CA . ILE B 1 77 ? -3.75 -19.391 -17.656 1 76.81 77 ILE B CA 1
ATOM 4515 C C . ILE B 1 77 ? -4.07 -18.047 -18.328 1 76.81 77 ILE B C 1
ATOM 4517 O O . ILE B 1 77 ? -5.137 -17.891 -18.922 1 76.81 77 ILE B O 1
ATOM 4521 N N . TYR B 1 78 ? -3.545 -16.984 -18.109 1 75.69 78 TYR B N 1
ATOM 4522 C CA . TYR B 1 78 ? -3.801 -15.633 -18.578 1 75.69 78 TYR B CA 1
ATOM 4523 C C . TYR B 1 78 ? -5.023 -15.047 -17.891 1 75.69 78 TYR B C 1
ATOM 4525 O O . TYR B 1 78 ? -6.082 -14.898 -18.5 1 75.69 78 TYR B O 1
ATOM 4533 N N . PRO B 1 79 ? -4.965 -14.664 -16.797 1 83.25 79 PRO B N 1
ATOM 4534 C CA . PRO B 1 79 ? -6.105 -14.219 -15.992 1 83.25 79 PRO B CA 1
ATOM 4535 C C . PRO B 1 79 ? -6.82 -13.016 -16.609 1 83.25 79 PRO B C 1
ATOM 4537 O O . PRO B 1 79 ? -8.039 -12.898 -16.5 1 83.25 79 PRO B O 1
ATOM 4540 N N . LEU B 1 80 ? -6.215 -12.195 -17.312 1 75.38 80 LEU B N 1
ATOM 4541 C CA . LEU B 1 80 ? -6.848 -11.031 -17.906 1 75.38 80 LEU B CA 1
ATOM 4542 C C . LEU B 1 80 ? -7.812 -11.453 -19.016 1 75.38 80 LEU B C 1
ATOM 4544 O O . LEU B 1 80 ? -8.898 -10.875 -19.141 1 75.38 80 LEU B O 1
ATOM 4548 N N . LEU B 1 81 ? -7.418 -12.352 -19.812 1 72.12 81 LEU B N 1
ATOM 4549 C CA . LEU B 1 81 ? -8.289 -12.867 -20.859 1 72.12 81 LEU B CA 1
ATOM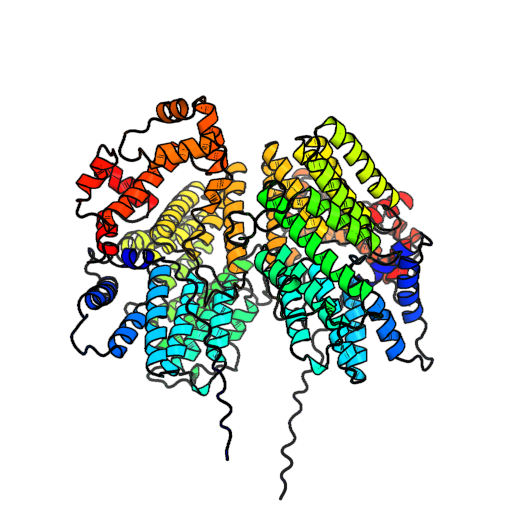 4550 C C . LEU B 1 81 ? -9.516 -13.539 -20.266 1 72.12 81 LEU B C 1
ATOM 4552 O O . LEU B 1 81 ? -10.633 -13.336 -20.75 1 72.12 81 LEU B O 1
ATOM 4556 N N . VAL B 1 82 ? -9.273 -14.32 -19.297 1 83.31 82 VAL B N 1
ATOM 4557 C CA . VAL B 1 82 ? -10.383 -15.016 -18.656 1 83.31 82 VAL B CA 1
ATOM 4558 C C . VAL B 1 82 ? -11.359 -14.008 -18.062 1 83.31 82 VAL B C 1
ATOM 4560 O O . VAL B 1 82 ? -12.57 -14.203 -18.094 1 83.31 82 VAL B O 1
ATOM 4563 N N . LEU B 1 83 ? -10.852 -12.945 -17.547 1 83.19 83 LEU B N 1
ATOM 4564 C CA . LEU B 1 83 ? -11.711 -11.898 -17 1 83.19 83 LEU B CA 1
ATOM 4565 C C . LEU B 1 83 ? -12.617 -11.32 -18.078 1 83.19 83 LEU B C 1
ATOM 4567 O O . LEU B 1 83 ? -13.812 -11.109 -17.844 1 83.19 83 LEU B O 1
ATOM 4571 N N . ARG B 1 84 ? -12.094 -11.133 -19.234 1 74.12 84 ARG B N 1
ATOM 4572 C CA . ARG B 1 84 ? -12.891 -10.617 -20.344 1 74.12 84 ARG B CA 1
ATOM 4573 C C . ARG B 1 84 ? -14 -11.586 -20.719 1 74.12 84 ARG B C 1
ATOM 4575 O O . ARG B 1 84 ? -15.125 -11.172 -20.984 1 74.12 84 ARG B O 1
ATOM 4582 N N . TYR B 1 85 ? -13.672 -12.812 -20.719 1 77.31 85 TYR B N 1
ATOM 4583 C CA . TYR B 1 85 ? -14.672 -13.836 -21.031 1 77.31 85 TYR B CA 1
ATOM 4584 C C . TYR B 1 85 ? -15.797 -13.82 -20 1 77.31 85 TYR B C 1
ATOM 4586 O O . TYR B 1 85 ? -16.984 -13.859 -20.359 1 77.31 85 TYR B O 1
ATOM 4594 N N . VAL B 1 86 ? -15.438 -13.719 -18.797 1 86.5 86 VAL B N 1
ATOM 4595 C CA . VAL B 1 86 ? -16.422 -13.734 -17.719 1 86.5 86 VAL B CA 1
ATOM 4596 C C . VAL B 1 86 ? -17.297 -12.484 -17.812 1 86.5 86 VAL B C 1
ATOM 4598 O O . VAL B 1 86 ? -18.516 -12.562 -17.594 1 86.5 86 VAL B O 1
ATOM 4601 N N . GLN B 1 87 ? -16.703 -11.438 -18.156 1 80.38 87 GLN B N 1
ATOM 4602 C CA . GLN B 1 87 ? -17.469 -10.195 -18.297 1 80.38 87 GLN B CA 1
ATOM 4603 C C . GLN B 1 87 ? -18.422 -10.258 -19.469 1 80.38 87 GLN B C 1
ATOM 4605 O O . GLN B 1 87 ? -19.562 -9.766 -19.391 1 80.38 87 GLN B O 1
ATOM 4610 N N . GLU B 1 88 ? -17.969 -10.797 -20.516 1 76.31 88 GLU B N 1
ATOM 4611 C CA . GLU B 1 88 ? -18.844 -11 -21.672 1 76.31 88 GLU B CA 1
ATOM 4612 C C . GLU B 1 88 ? -20.016 -11.922 -21.312 1 76.31 88 GLU B C 1
ATOM 4614 O O . GLU B 1 88 ? -21.156 -11.648 -21.672 1 76.31 88 GLU B O 1
ATOM 4619 N N . ALA B 1 89 ? -19.75 -12.953 -20.672 1 84.5 89 ALA B N 1
ATOM 4620 C CA . ALA B 1 89 ? -20.797 -13.859 -20.219 1 84.5 89 ALA B CA 1
ATOM 4621 C C . ALA B 1 89 ? -21.797 -13.141 -19.328 1 84.5 89 ALA B C 1
ATOM 4623 O O . ALA B 1 89 ? -23.016 -13.32 -19.469 1 84.5 89 ALA B O 1
ATOM 4624 N N . GLN B 1 90 ? -21.297 -12.297 -18.453 1 82.81 90 GLN B N 1
ATOM 4625 C CA . GLN B 1 90 ? -22.172 -11.555 -17.531 1 82.81 90 GLN B CA 1
ATOM 4626 C C . GLN B 1 90 ? -23.125 -10.648 -18.312 1 82.81 90 GLN B C 1
ATOM 4628 O O . GLN B 1 90 ? -24.312 -10.578 -17.984 1 82.81 90 GLN B O 1
ATOM 4633 N N . ALA B 1 91 ? -22.609 -10.023 -19.266 1 76.38 91 ALA B N 1
ATOM 4634 C CA . ALA B 1 91 ? -23.438 -9.133 -20.078 1 76.38 91 ALA B CA 1
ATOM 4635 C C . ALA B 1 91 ? -24.562 -9.898 -20.766 1 76.38 91 ALA B C 1
ATOM 4637 O O . ALA B 1 91 ? -25.703 -9.43 -20.797 1 76.38 91 ALA B O 1
ATOM 4638 N N . ILE B 1 92 ? -24.281 -11 -21.281 1 76.88 92 ILE B N 1
ATOM 4639 C CA . ILE B 1 92 ? -25.281 -11.82 -21.953 1 76.88 92 ILE B CA 1
ATOM 4640 C C . ILE B 1 92 ? -26.328 -12.289 -20.938 1 76.88 92 ILE B C 1
ATOM 4642 O O . ILE B 1 92 ? -27.531 -12.203 -21.203 1 76.88 92 ILE B O 1
ATOM 4646 N N . PHE B 1 93 ? -25.922 -12.672 -19.766 1 82.94 93 PHE B N 1
ATOM 4647 C CA . PHE B 1 93 ? -26.844 -13.141 -18.75 1 82.94 93 PHE B CA 1
ATOM 4648 C C . PHE B 1 93 ? -27.734 -12 -18.266 1 82.94 93 PHE B C 1
ATOM 4650 O O . PHE B 1 93 ? -28.906 -12.211 -17.953 1 82.94 93 PHE B O 1
ATOM 4657 N N . GLU B 1 94 ? -27.125 -10.867 -18.172 1 78.56 94 GLU B N 1
ATOM 4658 C CA . GLU B 1 94 ? -27.922 -9.711 -17.781 1 78.56 94 GLU B CA 1
ATOM 4659 C C . GLU B 1 94 ? -29 -9.398 -18.828 1 78.56 94 GLU B C 1
ATOM 4661 O O . GLU B 1 94 ? -30.141 -9.117 -18.469 1 78.56 94 GLU B O 1
ATOM 4666 N N . LEU B 1 95 ? -28.625 -9.492 -20.047 1 72.06 95 LEU B N 1
ATOM 4667 C CA . LEU B 1 95 ? -29.562 -9.227 -21.141 1 72.06 95 LEU B CA 1
ATOM 4668 C C . LEU B 1 95 ? -30.703 -10.227 -21.125 1 72.06 95 LEU B C 1
ATOM 4670 O O . LEU B 1 95 ? -31.844 -9.891 -21.5 1 72.06 95 LEU B O 1
ATOM 4674 N N . HIS B 1 96 ? -30.484 -11.383 -20.641 1 78.62 96 HIS B N 1
ATOM 4675 C CA . HIS B 1 96 ? -31.5 -12.438 -20.656 1 78.62 96 HIS B CA 1
ATOM 4676 C C . HIS B 1 96 ? -32.125 -12.602 -19.281 1 78.62 96 HIS B C 1
ATOM 4678 O O . HIS B 1 96 ? -32.812 -13.602 -19.016 1 78.62 96 HIS B O 1
ATOM 4684 N N . ARG B 1 97 ? -31.812 -11.719 -18.266 1 79.38 97 ARG B N 1
ATOM 4685 C CA . ARG B 1 97 ? -32.406 -11.641 -16.938 1 79.38 97 ARG B CA 1
ATOM 4686 C C . ARG B 1 97 ? -32.219 -12.938 -16.172 1 79.38 97 ARG B C 1
ATOM 4688 O O . ARG B 1 97 ? -33.188 -13.516 -15.664 1 79.38 97 ARG B O 1
ATOM 4695 N N . MET B 1 98 ? -31.094 -13.398 -16.125 1 85.38 98 MET B N 1
ATOM 4696 C CA . MET B 1 98 ? -30.672 -14.555 -15.336 1 85.38 98 MET B CA 1
ATOM 4697 C C . MET B 1 98 ? -29.812 -14.125 -14.148 1 85.38 98 MET B C 1
ATOM 4699 O O . MET B 1 98 ? -28.594 -14.266 -14.188 1 85.38 98 MET B O 1
ATOM 4703 N N . PRO B 1 99 ? -30.359 -13.727 -13.102 1 81.06 99 PRO B N 1
ATOM 4704 C CA . PRO B 1 99 ? -29.609 -13.117 -12 1 81.06 99 PRO B CA 1
ATOM 4705 C C . PRO B 1 99 ? -28.703 -14.109 -11.289 1 81.06 99 PRO B C 1
ATOM 4707 O O . PRO B 1 99 ? -27.625 -13.727 -10.797 1 81.06 99 PRO B O 1
ATOM 4710 N N . ASP B 1 100 ? -29.062 -15.359 -11.258 1 82.69 100 ASP B N 1
ATOM 4711 C CA . ASP B 1 100 ? -28.219 -16.359 -10.609 1 82.69 100 ASP B CA 1
ATOM 4712 C C . ASP B 1 100 ? -26.891 -16.531 -11.352 1 82.69 100 ASP B C 1
ATOM 4714 O O . ASP B 1 100 ? -25.844 -16.641 -10.727 1 82.69 100 ASP B O 1
ATOM 4718 N N . ARG B 1 101 ? -27.016 -16.469 -12.648 1 86.94 101 ARG B N 1
ATOM 4719 C CA . ARG B 1 101 ? -25.828 -16.625 -13.461 1 86.94 101 ARG B CA 1
ATOM 4720 C C . ARG B 1 101 ? -24.953 -15.359 -13.414 1 86.94 101 ARG B C 1
ATOM 4722 O O . ARG B 1 101 ? -23.734 -15.438 -13.484 1 86.94 101 ARG B O 1
ATOM 4729 N N . VAL B 1 102 ? -25.578 -14.273 -13.211 1 83.19 102 VAL B N 1
ATOM 4730 C CA . VAL B 1 102 ? -24.859 -13.008 -13.07 1 83.19 102 VAL B CA 1
ATOM 4731 C C . VAL B 1 102 ? -24.031 -13.031 -11.789 1 83.19 102 VAL B C 1
ATOM 4733 O O . VAL B 1 102 ? -22.859 -12.641 -11.789 1 83.19 102 VAL B O 1
ATOM 4736 N N . VAL B 1 103 ? -24.609 -13.57 -10.805 1 84.56 103 VAL B N 1
ATOM 4737 C CA . VAL B 1 103 ? -23.906 -13.672 -9.531 1 84.56 103 VAL B CA 1
ATOM 4738 C C . VAL B 1 103 ? -22.719 -14.609 -9.672 1 84.56 103 VAL B C 1
ATOM 4740 O O . VAL B 1 103 ? -21.625 -14.32 -9.164 1 84.56 103 VAL B O 1
ATOM 4743 N N . SER B 1 104 ? -22.891 -15.656 -10.406 1 88.44 104 SER B N 1
ATOM 4744 C CA . SER B 1 104 ? -21.797 -16.594 -10.633 1 88.44 104 SER B CA 1
ATOM 4745 C C . SER B 1 104 ? -20.656 -15.938 -11.398 1 88.44 104 SER B C 1
ATOM 4747 O O . SER B 1 104 ? -19.484 -16.203 -11.109 1 88.44 104 SER B O 1
ATOM 4749 N N . CYS B 1 105 ? -21 -15.07 -12.297 1 88.38 105 CYS B N 1
ATOM 4750 C CA . CYS B 1 105 ? -19.984 -14.352 -13.055 1 88.38 105 CYS B CA 1
ATOM 4751 C C . CYS B 1 105 ? -19.234 -13.375 -12.172 1 88.38 105 CYS B C 1
ATOM 4753 O O . CYS B 1 105 ? -18.016 -13.234 -12.281 1 88.38 105 CYS B O 1
ATOM 4755 N N . ARG B 1 106 ? -19.875 -12.812 -11.258 1 86.38 106 ARG B N 1
ATOM 4756 C CA . ARG B 1 106 ? -19.25 -11.859 -10.352 1 86.38 106 ARG B CA 1
ATOM 4757 C C . ARG B 1 106 ? -18.266 -12.555 -9.414 1 86.38 106 ARG B C 1
ATOM 4759 O O . ARG B 1 106 ? -17.188 -12.023 -9.133 1 86.38 106 ARG B O 1
ATOM 4766 N N . ILE B 1 107 ? -18.641 -13.664 -9 1 90 107 ILE B N 1
ATOM 4767 C CA . ILE B 1 107 ? -17.781 -14.422 -8.109 1 90 107 ILE B CA 1
ATOM 4768 C C . ILE B 1 107 ? -16.547 -14.906 -8.883 1 90 107 ILE B C 1
ATOM 4770 O O . ILE B 1 107 ? -15.43 -14.852 -8.367 1 90 107 ILE B O 1
ATOM 4774 N N . ALA B 1 108 ? -16.797 -15.297 -10.102 1 91.31 108 ALA B N 1
ATOM 4775 C CA . ALA B 1 108 ? -15.672 -15.711 -10.945 1 91.31 108 ALA B CA 1
ATOM 4776 C C . ALA B 1 108 ? -14.727 -14.539 -11.211 1 91.31 108 ALA B C 1
ATOM 4778 O O . ALA B 1 108 ? -13.508 -14.695 -11.156 1 91.31 108 ALA B O 1
ATOM 4779 N N . ALA B 1 109 ? -15.32 -13.422 -11.461 1 88.5 109 ALA B N 1
ATOM 4780 C CA . ALA B 1 109 ? -14.508 -12.219 -11.656 1 88.5 109 ALA B CA 1
ATOM 4781 C C . ALA B 1 109 ? -13.695 -11.891 -10.414 1 88.5 109 ALA B C 1
ATOM 4783 O O . ALA B 1 109 ? -12.531 -11.508 -10.508 1 88.5 109 ALA B O 1
ATOM 4784 N N . ALA B 1 110 ? -14.305 -12.062 -9.281 1 89.81 110 ALA B N 1
ATOM 4785 C CA . ALA B 1 110 ? -13.602 -11.82 -8.016 1 89.81 110 ALA B CA 1
ATOM 4786 C C . ALA B 1 110 ? -12.391 -12.742 -7.883 1 89.81 110 ALA B C 1
ATOM 4788 O O . ALA B 1 110 ? -11.32 -12.305 -7.449 1 89.81 110 ALA B O 1
ATOM 4789 N N . PHE B 1 111 ? -12.523 -13.961 -8.273 1 92.75 111 PHE B N 1
ATOM 4790 C CA . PHE B 1 111 ? -11.43 -14.922 -8.203 1 92.75 111 PHE B CA 1
ATOM 4791 C C . PHE B 1 111 ? -10.273 -14.5 -9.094 1 92.75 111 PHE B C 1
ATOM 4793 O O . PHE B 1 111 ? -9.109 -14.586 -8.695 1 92.75 111 PHE B O 1
ATOM 4800 N N . ILE B 1 112 ? -10.656 -13.969 -10.242 1 89.62 112 ILE B N 1
ATOM 4801 C CA . ILE B 1 112 ? -9.625 -13.562 -11.195 1 89.62 112 ILE B CA 1
ATOM 4802 C C . ILE B 1 112 ? -8.922 -12.305 -10.688 1 89.62 112 ILE B C 1
ATOM 4804 O O . ILE B 1 112 ? -7.703 -12.172 -10.836 1 89.62 112 ILE B O 1
ATOM 4808 N N . HIS B 1 113 ? -9.602 -11.438 -10.094 1 87.19 113 HIS B N 1
ATOM 4809 C CA . HIS B 1 113 ? -8.977 -10.258 -9.5 1 87.19 113 HIS B CA 1
ATOM 4810 C C . HIS B 1 113 ? -7.977 -10.656 -8.414 1 87.19 113 HIS B C 1
ATOM 4812 O O . HIS B 1 113 ? -6.938 -10.008 -8.266 1 87.19 113 HIS B O 1
ATOM 4818 N N . CYS B 1 114 ? -8.352 -11.633 -7.703 1 90.25 114 CYS B N 1
ATOM 4819 C CA . CYS B 1 114 ? -7.414 -12.133 -6.703 1 90.25 114 CYS B CA 1
ATOM 4820 C C . CYS B 1 114 ? -6.129 -12.633 -7.359 1 90.25 114 CYS B C 1
ATOM 4822 O O . CYS B 1 114 ? -5.035 -12.383 -6.848 1 90.25 114 CYS B O 1
ATOM 4824 N N . GLN B 1 115 ? -6.273 -13.234 -8.508 1 88.31 115 GLN B N 1
ATOM 4825 C CA . GLN B 1 115 ? -5.113 -13.75 -9.227 1 88.31 115 GLN B CA 1
ATOM 4826 C C . GLN B 1 115 ? -4.281 -12.617 -9.82 1 88.31 115 GLN B C 1
ATOM 4828 O O . GLN B 1 115 ? -3.064 -12.742 -9.961 1 88.31 115 GLN B O 1
ATOM 4833 N N . LEU B 1 116 ? -4.93 -11.555 -10.062 1 83.44 116 LEU B N 1
ATOM 4834 C CA . LEU B 1 116 ? -4.262 -10.398 -10.656 1 83.44 116 LEU B CA 1
ATOM 4835 C C . LEU B 1 116 ? -3.643 -9.516 -9.586 1 83.44 116 LEU B C 1
ATOM 4837 O O . LEU B 1 116 ? -3.121 -8.438 -9.883 1 83.44 116 LEU B O 1
ATOM 4841 N N . GLY B 1 117 ? -3.764 -9.93 -8.406 1 85.31 117 GLY B N 1
ATOM 4842 C CA . GLY B 1 117 ? -3.156 -9.18 -7.312 1 85.31 117 GLY B CA 1
ATOM 4843 C C . GLY B 1 117 ? -4.023 -8.039 -6.812 1 85.31 117 GLY B C 1
ATOM 4844 O O . GLY B 1 117 ? -3.523 -7.09 -6.211 1 85.31 117 GLY B O 1
ATOM 4845 N N . GLU B 1 118 ? -5.215 -8.062 -7.117 1 83.12 118 GLU B N 1
ATOM 4846 C CA . GLU B 1 118 ? -6.176 -7.059 -6.672 1 83.12 118 GLU B CA 1
ATOM 4847 C C . GLU B 1 118 ? -7.105 -7.617 -5.602 1 83.12 118 GLU B C 1
ATOM 4849 O O . GLU B 1 118 ? -8.312 -7.723 -5.82 1 83.12 118 GLU B O 1
ATOM 4854 N N . GLU B 1 119 ? -6.531 -7.832 -4.469 1 88.06 119 GLU B N 1
ATOM 4855 C CA . GLU B 1 119 ? -7.227 -8.562 -3.414 1 88.06 119 GLU B CA 1
ATOM 4856 C C . GLU B 1 119 ? -8.391 -7.75 -2.85 1 88.06 119 GLU B C 1
ATOM 4858 O O . GLU B 1 119 ? -9.461 -8.289 -2.586 1 88.06 119 GLU B O 1
ATOM 4863 N N . ARG B 1 120 ? -8.203 -6.496 -2.689 1 80.81 120 ARG B N 1
ATOM 4864 C CA . ARG B 1 120 ? -9.281 -5.699 -2.113 1 80.81 120 ARG B CA 1
ATOM 4865 C C . ARG B 1 120 ? -10.477 -5.625 -3.062 1 80.81 120 ARG B C 1
ATOM 4867 O O . ARG B 1 120 ? -11.625 -5.688 -2.627 1 80.81 120 ARG B O 1
ATOM 4874 N N . ASN B 1 121 ? -10.18 -5.527 -4.305 1 77.19 121 ASN B N 1
ATOM 4875 C CA . ASN B 1 121 ? -11.25 -5.59 -5.293 1 77.19 121 ASN B CA 1
ATOM 4876 C C . ASN B 1 121 ? -11.984 -6.93 -5.246 1 77.19 121 ASN B C 1
ATOM 4878 O O . ASN B 1 121 ? -13.211 -6.977 -5.332 1 77.19 121 ASN B O 1
ATOM 4882 N N . ALA B 1 122 ? -11.242 -7.938 -5.145 1 88.25 122 ALA B N 1
ATOM 4883 C CA . ALA B 1 122 ? -11.82 -9.281 -5.074 1 88.25 122 ALA B CA 1
ATOM 4884 C C . ALA B 1 122 ? -12.766 -9.398 -3.881 1 88.25 122 ALA B C 1
ATOM 4886 O O . ALA B 1 122 ? -13.875 -9.922 -4.012 1 88.25 122 ALA B O 1
ATOM 4887 N N . ILE B 1 123 ? -12.375 -8.883 -2.766 1 83.69 123 ILE B N 1
ATOM 4888 C CA . ILE B 1 123 ? -13.188 -8.938 -1.554 1 83.69 123 ILE B CA 1
ATOM 4889 C C . ILE B 1 123 ? -14.469 -8.133 -1.755 1 83.69 123 ILE B C 1
ATOM 4891 O O . ILE B 1 123 ? -15.562 -8.602 -1.416 1 83.69 123 ILE B O 1
ATOM 4895 N N . ALA B 1 124 ? -14.328 -7.027 -2.326 1 73.75 124 ALA B N 1
ATOM 4896 C CA . ALA B 1 124 ? -15.484 -6.16 -2.541 1 73.75 124 ALA B CA 1
ATOM 4897 C C . ALA B 1 124 ? -16.5 -6.828 -3.465 1 73.75 124 ALA B C 1
ATOM 4899 O O . ALA B 1 124 ? -17.703 -6.84 -3.172 1 73.75 124 ALA B O 1
ATOM 4900 N N . LEU B 1 125 ? -16.062 -7.387 -4.535 1 79.69 125 LEU B N 1
ATOM 4901 C CA . LEU B 1 125 ? -16.953 -8.023 -5.508 1 79.69 125 LEU B CA 1
ATOM 4902 C C . LEU B 1 125 ? -17.625 -9.258 -4.91 1 79.69 125 LEU B C 1
ATOM 4904 O O . LEU B 1 125 ? -18.828 -9.445 -5.074 1 79.69 125 LEU B O 1
ATOM 4908 N N . ALA B 1 126 ? -16.875 -10.078 -4.238 1 85.5 126 ALA B N 1
ATOM 4909 C CA . ALA B 1 126 ? -17.438 -11.289 -3.633 1 85.5 126 ALA B CA 1
ATOM 4910 C C . ALA B 1 126 ? -18.453 -10.938 -2.547 1 85.5 126 ALA B C 1
ATOM 4912 O O . ALA B 1 126 ? -19.5 -11.57 -2.441 1 85.5 126 ALA B O 1
ATOM 4913 N N . THR B 1 127 ? -18.125 -9.938 -1.769 1 75.31 127 THR B N 1
ATOM 4914 C CA . THR B 1 127 ? -19.031 -9.5 -0.716 1 75.31 127 THR B CA 1
ATOM 4915 C C . THR B 1 127 ? -20.328 -8.969 -1.313 1 75.31 127 THR B C 1
ATOM 4917 O O . THR B 1 127 ? -21.422 -9.273 -0.817 1 75.31 127 THR B O 1
ATOM 4920 N N . ALA B 1 128 ? -20.172 -8.242 -2.375 1 72.19 128 ALA B N 1
ATOM 4921 C CA . ALA B 1 128 ? -21.359 -7.711 -3.045 1 72.19 128 ALA B CA 1
ATOM 4922 C C . ALA B 1 128 ? -22.203 -8.836 -3.635 1 72.19 128 ALA B C 1
ATOM 4924 O O . ALA B 1 128 ? -23.438 -8.773 -3.604 1 72.19 128 ALA B O 1
ATOM 4925 N N . ALA B 1 129 ? -21.594 -9.797 -4.176 1 78.19 129 ALA B N 1
ATOM 4926 C CA . ALA B 1 129 ? -22.312 -10.93 -4.762 1 78.19 129 ALA B CA 1
ATOM 4927 C C . ALA B 1 129 ? -23.062 -11.719 -3.695 1 78.19 129 ALA B C 1
ATOM 4929 O O . ALA B 1 129 ? -24.109 -12.328 -3.98 1 78.19 129 ALA B O 1
ATOM 4930 N N . MET B 1 130 ? -22.609 -11.648 -2.432 1 75.81 130 MET B N 1
ATOM 4931 C CA . MET B 1 130 ? -23.219 -12.406 -1.343 1 75.81 130 MET B CA 1
ATOM 4932 C C . MET B 1 130 ? -24.312 -11.602 -0.659 1 75.81 130 MET B C 1
ATOM 4934 O O . MET B 1 130 ? -24.969 -12.102 0.258 1 75.81 130 MET B O 1
ATOM 4938 N N . ALA B 1 131 ? -24.453 -10.461 -1.129 1 65.94 131 ALA B N 1
ATOM 4939 C CA . ALA B 1 131 ? -25.406 -9.57 -0.475 1 65.94 131 ALA B CA 1
ATOM 4940 C C . ALA B 1 131 ? -26.828 -10.109 -0.615 1 65.94 131 ALA B C 1
ATOM 4942 O O . ALA B 1 131 ? -27.688 -9.867 0.248 1 65.94 131 ALA B O 1
ATOM 4943 N N . ASN B 1 132 ? -27.172 -10.828 -1.728 1 66.31 132 ASN B N 1
ATOM 4944 C CA . ASN B 1 132 ? -28.484 -11.414 -1.908 1 66.31 132 ASN B CA 1
ATOM 4945 C C . ASN B 1 132 ? -28.438 -12.938 -1.807 1 66.31 132 ASN B C 1
ATOM 4947 O O . ASN B 1 132 ? -28.297 -13.625 -2.818 1 66.31 132 ASN B O 1
ATOM 4951 N N . PRO B 1 133 ? -28.812 -13.445 -0.648 1 67.38 133 PRO B N 1
ATOM 4952 C CA . PRO B 1 133 ? -28.672 -14.891 -0.439 1 67.38 133 PRO B CA 1
ATOM 4953 C C . PRO B 1 133 ? -29.656 -15.703 -1.274 1 67.38 133 PRO B C 1
ATOM 4955 O O . PRO B 1 133 ? -29.391 -16.875 -1.577 1 67.38 133 PRO B O 1
ATOM 4958 N N . ALA B 1 134 ? -30.766 -15.07 -1.676 1 73.38 134 ALA B N 1
ATOM 4959 C CA . ALA B 1 134 ? -31.781 -15.797 -2.432 1 73.38 134 ALA B CA 1
ATOM 4960 C C . ALA B 1 134 ? -31.25 -16.219 -3.799 1 73.38 134 ALA B C 1
ATOM 4962 O O . ALA B 1 134 ? -31.703 -17.203 -4.375 1 73.38 134 ALA B O 1
ATOM 4963 N N . LEU B 1 135 ? -30.281 -15.602 -4.207 1 75 135 LEU B N 1
ATOM 4964 C CA . LEU B 1 135 ? -29.75 -15.852 -5.535 1 75 135 LEU B CA 1
ATOM 4965 C C . LEU B 1 135 ? -28.484 -16.703 -5.457 1 75 135 LEU B C 1
ATOM 4967 O O . LEU B 1 135 ? -27.906 -17.062 -6.484 1 75 135 LEU B O 1
ATOM 4971 N N . LEU B 1 136 ? -28.156 -17.078 -4.199 1 77.19 136 LEU B N 1
ATOM 4972 C CA . LEU B 1 136 ? -26.875 -17.75 -4.043 1 77.19 136 LEU B CA 1
ATOM 4973 C C . LEU B 1 136 ? -27.062 -19.25 -3.873 1 77.19 136 LEU B C 1
ATOM 4975 O O . LEU B 1 136 ? -27.531 -19.703 -2.826 1 77.19 136 LEU B O 1
ATOM 4979 N N . GLN B 1 137 ? -26.734 -19.922 -4.887 1 76.94 137 GLN B N 1
ATOM 4980 C CA . GLN B 1 137 ? -26.641 -21.375 -4.754 1 76.94 137 GLN B CA 1
ATOM 4981 C C . GLN B 1 137 ? -25.516 -21.766 -3.809 1 76.94 137 GLN B C 1
ATOM 4983 O O . GLN B 1 137 ? -24.578 -20.984 -3.58 1 76.94 137 GLN B O 1
ATOM 4988 N N . PRO B 1 138 ? -25.594 -22.906 -3.166 1 76.75 138 PRO B N 1
ATOM 4989 C CA . PRO B 1 138 ? -24.547 -23.359 -2.238 1 76.75 138 PRO B CA 1
ATOM 4990 C C . PRO B 1 138 ? -23.156 -23.344 -2.865 1 76.75 138 PRO B C 1
ATOM 4992 O O . PRO B 1 138 ? -22.188 -23 -2.195 1 76.75 138 PRO B O 1
ATOM 4995 N N . GLU B 1 139 ? -23.078 -23.703 -4.082 1 80.81 139 GLU B N 1
ATOM 4996 C CA . GLU B 1 139 ? -21.781 -23.688 -4.766 1 80.81 139 GLU B CA 1
ATOM 4997 C C . GLU B 1 139 ? -21.234 -22.281 -4.875 1 80.81 139 GLU B C 1
ATOM 4999 O O . GLU B 1 139 ? -20.031 -22.047 -4.656 1 80.81 139 GLU B O 1
ATOM 5004 N N . SER B 1 140 ? -22.141 -21.328 -5.203 1 83.31 140 SER B N 1
ATOM 5005 C CA . SER B 1 140 ? -21.719 -19.922 -5.32 1 83.31 140 SER B CA 1
ATOM 5006 C C . SER B 1 140 ? -21.297 -19.359 -3.971 1 83.31 140 SER B C 1
ATOM 5008 O O . SER B 1 140 ? -20.359 -18.562 -3.895 1 83.31 140 SER B O 1
ATOM 5010 N N . MET B 1 141 ? -21.938 -19.828 -3.006 1 83 141 MET B N 1
ATOM 5011 C CA . MET B 1 141 ? -21.594 -19.359 -1.663 1 83 141 MET B CA 1
ATOM 5012 C C . MET B 1 141 ? -20.219 -19.875 -1.245 1 83 141 MET B C 1
ATOM 5014 O O . MET B 1 141 ? -19.422 -19.141 -0.676 1 83 141 MET B O 1
ATOM 5018 N N . ALA B 1 142 ? -19.969 -21.125 -1.497 1 85 142 ALA B N 1
ATOM 5019 C CA . ALA B 1 142 ? -18.688 -21.719 -1.172 1 85 142 ALA B CA 1
ATOM 5020 C C . ALA B 1 142 ? -17.562 -21.047 -1.947 1 85 142 ALA B C 1
ATOM 5022 O O . ALA B 1 142 ? -16.5 -20.734 -1.384 1 85 142 ALA B O 1
ATOM 5023 N N . CYS B 1 143 ? -17.828 -20.766 -3.211 1 89.38 143 CYS B N 1
ATOM 5024 C CA . CYS B 1 143 ? -16.828 -20.125 -4.051 1 89.38 143 CYS B CA 1
ATOM 5025 C C . CYS B 1 143 ? -16.547 -18.703 -3.582 1 89.38 143 CYS B C 1
ATOM 5027 O O . CYS B 1 143 ? -15.398 -18.281 -3.523 1 89.38 143 CYS B O 1
ATOM 5029 N N . ALA B 1 144 ? -17.562 -18 -3.254 1 88.19 144 ALA B N 1
ATOM 5030 C CA . ALA B 1 144 ? -17.391 -16.641 -2.748 1 88.19 144 ALA B CA 1
ATOM 5031 C C . ALA B 1 144 ? -16.594 -16.625 -1.446 1 88.19 144 ALA B C 1
ATOM 5033 O O . ALA B 1 144 ? -15.727 -15.781 -1.254 1 88.19 144 ALA B O 1
ATOM 5034 N N . THR B 1 145 ? -16.891 -17.562 -0.58 1 87.69 145 THR B N 1
ATOM 5035 C CA . THR B 1 145 ? -16.172 -17.656 0.685 1 87.69 145 THR B CA 1
ATOM 5036 C C . THR B 1 145 ? -14.695 -18 0.445 1 87.69 145 THR B C 1
ATOM 5038 O O . THR B 1 145 ? -13.812 -17.453 1.107 1 87.69 145 THR B O 1
ATOM 5041 N N . TYR B 1 146 ? -14.484 -18.922 -0.454 1 90.94 146 TYR B N 1
ATOM 5042 C CA . TYR B 1 146 ? -13.125 -19.297 -0.824 1 90.94 146 TYR B CA 1
ATOM 5043 C C . TYR B 1 146 ? -12.328 -18.078 -1.279 1 90.94 146 TYR B C 1
ATOM 5045 O O . TYR B 1 146 ? -11.203 -17.844 -0.82 1 90.94 146 TYR B O 1
ATOM 5053 N N . VAL B 1 147 ? -12.945 -17.234 -2.121 1 92.69 147 VAL B N 1
ATOM 5054 C CA . VAL B 1 147 ? -12.273 -16.062 -2.678 1 92.69 147 VAL B CA 1
ATOM 5055 C C . VAL B 1 147 ? -11.977 -15.055 -1.566 1 92.69 147 VAL B C 1
ATOM 5057 O O . VAL B 1 147 ? -10.867 -14.523 -1.477 1 92.69 147 VAL B O 1
ATOM 5060 N N . ARG B 1 148 ? -12.875 -14.844 -0.764 1 90.5 148 ARG B N 1
ATOM 5061 C CA . ARG B 1 148 ? -12.688 -13.898 0.33 1 90.5 148 ARG B CA 1
ATOM 5062 C C . ARG B 1 148 ? -11.586 -14.367 1.277 1 90.5 148 ARG B C 1
ATOM 5064 O O . ARG B 1 148 ? -10.711 -13.586 1.659 1 90.5 148 ARG B O 1
ATOM 5071 N N . ALA B 1 149 ? -11.648 -15.602 1.591 1 92.81 149 ALA B N 1
ATOM 5072 C CA . ALA B 1 149 ? -10.648 -16.141 2.508 1 92.81 149 ALA B CA 1
ATOM 5073 C C . ALA B 1 149 ? -9.242 -16.047 1.917 1 92.81 149 ALA B C 1
ATOM 5075 O O . ALA B 1 149 ? -8.305 -15.633 2.604 1 92.81 149 ALA B O 1
ATOM 5076 N N . LEU B 1 150 ? -9.141 -16.375 0.686 1 93.31 150 LEU B N 1
ATOM 5077 C CA . LEU B 1 150 ? -7.852 -16.297 0.008 1 93.31 150 LEU B CA 1
ATOM 5078 C C . LEU B 1 150 ? -7.348 -14.852 -0.041 1 93.31 150 LEU B C 1
ATOM 5080 O O . LEU B 1 150 ? -6.18 -14.594 0.25 1 93.31 150 LEU B O 1
ATOM 5084 N N . ALA B 1 151 ? -8.203 -13.977 -0.397 1 92.31 151 ALA B N 1
ATOM 5085 C CA . ALA B 1 151 ? -7.832 -12.562 -0.521 1 92.31 151 ALA B CA 1
ATOM 5086 C C . ALA B 1 151 ? -7.414 -11.992 0.828 1 92.31 151 ALA B C 1
ATOM 5088 O O . ALA B 1 151 ? -6.379 -11.328 0.934 1 92.31 151 ALA B O 1
ATOM 5089 N N . HIS B 1 152 ? -8.148 -12.273 1.824 1 89.81 152 HIS B N 1
ATOM 5090 C CA . HIS B 1 152 ? -7.797 -11.805 3.158 1 89.81 152 HIS B CA 1
ATOM 5091 C C . HIS B 1 152 ? -6.453 -12.367 3.607 1 89.81 152 HIS B C 1
ATOM 5093 O O . HIS B 1 152 ? -5.652 -11.664 4.227 1 89.81 152 HIS B O 1
ATOM 5099 N N . SER B 1 153 ? -6.242 -13.57 3.35 1 93.25 153 SER B N 1
ATOM 5100 C CA . SER B 1 153 ? -4.984 -14.195 3.756 1 93.25 153 SER B CA 1
ATOM 5101 C C . SER B 1 153 ? -3.793 -13.531 3.078 1 93.25 153 SER B C 1
ATOM 5103 O O . SER B 1 153 ? -2.74 -13.352 3.695 1 93.25 153 SER B O 1
ATOM 5105 N N . ARG B 1 154 ? -3.965 -13.148 1.845 1 91.81 154 ARG B N 1
ATOM 5106 C CA . ARG B 1 154 ? -2.883 -12.523 1.093 1 91.81 154 ARG B CA 1
ATOM 5107 C C . ARG B 1 154 ? -2.646 -11.094 1.567 1 91.81 154 ARG B C 1
ATOM 5109 O O . ARG B 1 154 ? -1.545 -10.555 1.419 1 91.81 154 ARG B O 1
ATOM 5116 N N . LEU B 1 155 ? -3.656 -10.531 2.105 1 86.12 155 LEU B N 1
ATOM 5117 C CA . LEU B 1 155 ? -3.543 -9.18 2.635 1 86.12 155 LEU B CA 1
ATOM 5118 C C . LEU B 1 155 ? -2.984 -9.195 4.055 1 86.12 155 LEU B C 1
ATOM 5120 O O . LEU B 1 155 ? -2.787 -8.141 4.66 1 86.12 155 LEU B O 1
ATOM 5124 N N . GLY B 1 156 ? -2.74 -10.398 4.621 1 86.56 156 GLY B N 1
ATOM 5125 C CA . GLY B 1 156 ? -2.182 -10.508 5.961 1 86.56 156 GLY B CA 1
ATOM 5126 C C . GLY B 1 156 ? -3.24 -10.609 7.043 1 86.56 156 GLY B C 1
ATOM 5127 O O . GLY B 1 156 ? -2.916 -10.688 8.227 1 86.56 156 GLY B O 1
ATOM 5128 N N . GLU B 1 157 ? -4.469 -10.539 6.684 1 85.25 157 GLU B N 1
ATOM 5129 C CA . GLU B 1 157 ? -5.574 -10.68 7.625 1 85.25 157 GLU B CA 1
ATOM 5130 C C . GLU B 1 157 ? -5.91 -12.148 7.867 1 85.25 157 GLU B C 1
ATOM 5132 O O . GLU B 1 157 ? -7.012 -12.602 7.547 1 85.25 157 GLU B O 1
ATOM 5137 N N . LEU B 1 158 ? -5.043 -12.844 8.508 1 91.62 158 LEU B N 1
ATOM 5138 C CA . LEU B 1 158 ? -5.07 -14.305 8.594 1 91.62 158 LEU B CA 1
ATOM 5139 C C . LEU B 1 158 ? -6.16 -14.773 9.547 1 91.62 158 LEU B C 1
ATOM 5141 O O . LEU B 1 158 ? -6.82 -15.781 9.297 1 91.62 158 LEU B O 1
ATOM 5145 N N . ASP B 1 159 ? -6.434 -14.086 10.617 1 84.69 159 ASP B N 1
ATOM 5146 C CA . ASP B 1 159 ? -7.5 -14.453 11.547 1 84.69 159 ASP B CA 1
ATOM 5147 C C . ASP B 1 159 ? -8.867 -14.336 10.875 1 84.69 159 ASP B C 1
ATOM 5149 O O . ASP B 1 159 ? -9.719 -15.219 11.031 1 84.69 159 ASP B O 1
ATOM 5153 N N . THR B 1 160 ? -9.008 -13.266 10.164 1 84.75 160 THR B N 1
ATOM 5154 C CA . THR B 1 160 ? -10.258 -13.07 9.43 1 84.75 160 THR B CA 1
ATOM 5155 C C . THR B 1 160 ? -10.461 -14.188 8.406 1 84.75 160 THR B C 1
ATOM 5157 O O . THR B 1 160 ? -11.562 -14.719 8.266 1 84.75 160 THR B O 1
ATOM 5160 N N . ALA B 1 161 ? -9.406 -14.516 7.699 1 91.5 161 ALA B N 1
ATOM 5161 C CA . ALA B 1 161 ? -9.477 -15.586 6.707 1 91.5 161 ALA B CA 1
ATOM 5162 C C . ALA B 1 161 ? -9.859 -16.922 7.359 1 91.5 161 ALA B C 1
ATOM 5164 O O . ALA B 1 161 ? -10.711 -17.641 6.844 1 91.5 161 ALA B O 1
ATOM 5165 N N . LEU B 1 162 ? -9.281 -17.172 8.5 1 88.81 162 LEU B N 1
ATOM 5166 C CA . LEU B 1 162 ? -9.555 -18.422 9.203 1 88.81 162 LEU B CA 1
ATOM 5167 C C . LEU B 1 162 ? -10.992 -18.453 9.719 1 88.81 162 LEU B C 1
ATOM 5169 O O . LEU B 1 162 ? -11.656 -19.484 9.641 1 88.81 162 LEU B O 1
ATOM 5173 N N . GLN B 1 163 ? -11.477 -17.359 10.172 1 85.19 163 GLN B N 1
ATOM 5174 C CA . GLN B 1 163 ? -12.844 -17.281 10.688 1 85.19 163 GLN B CA 1
ATOM 5175 C C . GLN B 1 163 ? -13.859 -17.516 9.578 1 85.19 163 GLN B C 1
ATOM 5177 O O . GLN B 1 163 ? -14.914 -18.109 9.812 1 85.19 163 GLN B O 1
ATOM 5182 N N . LEU B 1 164 ? -13.555 -17.016 8.43 1 85.88 164 LEU B N 1
ATOM 5183 C CA . LEU B 1 164 ? -14.461 -17.203 7.297 1 85.88 164 LEU B CA 1
ATOM 5184 C C . LEU B 1 164 ? -14.625 -18.688 6.965 1 85.88 164 LEU B C 1
ATOM 5186 O O . LEU B 1 164 ? -15.719 -19.125 6.605 1 85.88 164 LEU B O 1
ATOM 5190 N N . ILE B 1 165 ? -13.523 -19.422 7.125 1 87.12 165 ILE B N 1
ATOM 5191 C CA . ILE B 1 165 ? -13.531 -20.828 6.707 1 87.12 165 ILE B CA 1
ATOM 5192 C C . ILE B 1 165 ? -13.984 -21.703 7.875 1 87.12 165 ILE B C 1
ATOM 5194 O O . ILE B 1 165 ? -14.625 -22.734 7.668 1 87.12 165 ILE B O 1
ATOM 5198 N N . GLU B 1 166 ? -13.664 -21.281 9.094 1 79.69 166 GLU B N 1
ATOM 5199 C CA . GLU B 1 166 ? -13.984 -22.125 10.242 1 79.69 166 GLU B CA 1
ATOM 5200 C C . GLU B 1 166 ? -15.258 -21.656 10.938 1 79.69 166 GLU B C 1
ATOM 5202 O O . GLU B 1 166 ? -15.797 -22.359 11.789 1 79.69 166 GLU B O 1
ATOM 5207 N N . GLY B 1 167 ? -15.609 -20.375 10.805 1 63.78 167 GLY B N 1
ATOM 5208 C CA . GLY B 1 167 ? -16.734 -19.828 11.547 1 63.78 167 GLY B CA 1
ATOM 5209 C C . GLY B 1 167 ? -18.031 -20.578 11.305 1 63.78 167 GLY B C 1
ATOM 5210 O O . GLY B 1 167 ? -18.172 -21.266 10.297 1 63.78 167 GLY B O 1
ATOM 5211 N N . LYS B 1 168 ? -18.891 -20.719 12.328 1 53.53 168 LYS B N 1
ATOM 5212 C CA . LYS B 1 168 ? -20.156 -21.438 12.5 1 53.53 168 LYS B CA 1
ATOM 5213 C C . LYS B 1 168 ? -21.156 -21.016 11.438 1 53.53 168 LYS B C 1
ATOM 5215 O O . LYS B 1 168 ? -22.172 -21.703 11.227 1 53.53 168 LYS B O 1
ATOM 5220 N N . ASP B 1 169 ? -21.047 -19.875 10.977 1 47.75 169 ASP B N 1
ATOM 5221 C CA . ASP B 1 169 ? -22.156 -19.375 10.18 1 47.75 169 ASP B CA 1
ATOM 5222 C C . ASP B 1 169 ? -22.281 -20.141 8.867 1 47.75 169 ASP B C 1
ATOM 5224 O O . ASP B 1 169 ? -23.281 -20.016 8.156 1 47.75 169 ASP B O 1
ATOM 5228 N N . HIS B 1 170 ? -21.234 -20.656 8.305 1 51.03 170 HIS B N 1
ATOM 5229 C CA . HIS B 1 170 ? -21.453 -21.359 7.043 1 51.03 170 HIS B CA 1
ATOM 5230 C C . HIS B 1 170 ? -21.344 -22.859 7.223 1 51.03 170 HIS B C 1
ATOM 5232 O O . HIS B 1 170 ? -20.266 -23.375 7.582 1 51.03 170 HIS B O 1
ATOM 5238 N N . ASP B 1 171 ? -22.328 -23.469 7.789 1 46.94 171 ASP B N 1
ATOM 5239 C CA . ASP B 1 171 ? -22.375 -24.938 7.801 1 46.94 171 ASP B CA 1
ATOM 5240 C C . ASP B 1 171 ? -22.188 -25.5 6.398 1 46.94 171 ASP B C 1
ATOM 5242 O O . ASP B 1 171 ? -23.156 -25.797 5.699 1 46.94 171 ASP B O 1
ATOM 5246 N N . PHE B 1 172 ? -21.047 -25.312 5.844 1 51.72 172 PHE B N 1
ATOM 5247 C CA . PHE B 1 172 ? -20.781 -25.859 4.52 1 51.72 172 PHE B CA 1
ATOM 5248 C C . PHE B 1 172 ? -21.016 -27.359 4.508 1 51.72 172 PHE B C 1
ATOM 5250 O O . PHE B 1 172 ? -21.203 -27.969 3.445 1 51.72 172 PHE B O 1
ATOM 5257 N N . ALA B 1 173 ? -20.953 -27.969 5.66 1 47.56 173 ALA B N 1
ATOM 5258 C CA . ALA B 1 173 ? -21.281 -29.391 5.77 1 47.56 173 ALA B CA 1
ATOM 5259 C C . ALA B 1 173 ? -22.734 -29.656 5.383 1 47.56 173 ALA B C 1
ATOM 5261 O O . ALA B 1 173 ? -23.062 -30.75 4.941 1 47.56 173 ALA B O 1
ATOM 5262 N N . LEU B 1 174 ? -23.531 -28.828 5.742 1 43.16 174 LEU B N 1
ATOM 5263 C CA . LEU B 1 174 ? -24.938 -29.109 5.457 1 43.16 174 LEU B CA 1
ATOM 5264 C C . LEU B 1 174 ? -25.219 -28.969 3.967 1 43.16 174 LEU B C 1
ATOM 5266 O O . LEU B 1 174 ? -26.359 -29.109 3.533 1 43.16 174 LEU B O 1
ATOM 5270 N N . MET B 1 175 ? -24.266 -28.484 3.26 1 42.47 175 MET B N 1
ATOM 5271 C CA . MET B 1 175 ? -24.594 -28.406 1.838 1 42.47 175 MET B CA 1
ATOM 5272 C C . MET B 1 175 ? -24.734 -29.797 1.231 1 42.47 175 MET B C 1
ATOM 5274 O O . MET B 1 175 ? -24.109 -30.75 1.71 1 42.47 175 MET B O 1
ATOM 5278 N N . ALA B 1 176 ? -25.75 -30.078 0.48 1 40.38 176 ALA B N 1
ATOM 5279 C CA . ALA B 1 176 ? -26.25 -31.375 -0.007 1 40.38 176 ALA B CA 1
ATOM 5280 C C . ALA B 1 176 ? -25.094 -32.312 -0.37 1 40.38 176 ALA B C 1
ATOM 5282 O O . ALA B 1 176 ? -24.141 -31.891 -1.041 1 40.38 176 ALA B O 1
ATOM 5283 N N . PRO B 1 177 ? -25.031 -33.469 0.065 1 41.34 177 PRO B N 1
ATOM 5284 C CA . PRO B 1 177 ? -24.047 -34.562 -0.104 1 41.34 177 PRO B CA 1
ATOM 5285 C C . PRO B 1 177 ? -23.562 -34.688 -1.547 1 41.34 177 PRO B C 1
ATOM 5287 O O . PRO B 1 177 ? -22.406 -35.031 -1.786 1 41.34 177 PRO B O 1
ATOM 5290 N N . GLY B 1 178 ? -24.266 -34.906 -2.562 1 43.91 178 GLY B N 1
ATOM 5291 C CA . GLY B 1 178 ? -23.938 -35.188 -3.949 1 43.91 178 GLY B CA 1
ATOM 5292 C C . GLY B 1 178 ? -23.047 -34.125 -4.574 1 43.91 178 GLY B C 1
ATOM 5293 O O . GLY B 1 178 ? -22.203 -34.438 -5.422 1 43.91 178 GLY B O 1
ATOM 5294 N N . ILE B 1 179 ? -23.375 -32.906 -4.66 1 49.78 179 ILE B N 1
ATOM 5295 C CA . ILE B 1 179 ? -22.781 -31.625 -5.023 1 49.78 179 ILE B CA 1
ATOM 5296 C C . ILE B 1 179 ? -21.641 -31.297 -4.055 1 49.78 179 ILE B C 1
ATOM 5298 O O . ILE B 1 179 ? -20.734 -30.531 -4.391 1 49.78 179 ILE B O 1
ATOM 5302 N N . THR B 1 180 ? -21.297 -32.156 -2.967 1 56.25 180 THR B N 1
ATOM 5303 C CA . THR B 1 180 ? -20.828 -31.844 -1.622 1 56.25 180 THR B CA 1
ATOM 5304 C C . THR B 1 180 ? -19.344 -32.156 -1.484 1 56.25 180 THR B C 1
ATOM 5306 O O . THR B 1 180 ? -18.609 -31.406 -0.825 1 56.25 180 THR B O 1
ATOM 5309 N N . PRO B 1 181 ? -18.953 -33.25 -2.15 1 63.5 181 PRO B N 1
ATOM 5310 C CA . PRO B 1 181 ? -17.562 -33.562 -1.778 1 63.5 181 PRO B CA 1
ATOM 5311 C C . PRO B 1 181 ? -16.594 -32.5 -2.268 1 63.5 181 PRO B C 1
ATOM 5313 O O . PRO B 1 181 ? -15.609 -32.188 -1.58 1 63.5 181 PRO B O 1
ATOM 5316 N N . TRP B 1 182 ? -16.922 -31.953 -3.389 1 76.25 182 TRP B N 1
ATOM 5317 C CA . TRP B 1 182 ? -16 -30.969 -3.979 1 76.25 182 TRP B CA 1
ATOM 5318 C C . TRP B 1 182 ? -16.016 -29.672 -3.178 1 76.25 182 TRP B C 1
ATOM 5320 O O . TRP B 1 182 ? -14.969 -29.031 -3.02 1 76.25 182 TRP B O 1
ATOM 5330 N N . LEU B 1 183 ? -17.094 -29.375 -2.646 1 76.38 183 LEU B N 1
ATOM 5331 C CA . LEU B 1 183 ? -17.188 -28.141 -1.875 1 76.38 183 LEU B CA 1
ATOM 5332 C C . LEU B 1 183 ? -16.406 -28.25 -0.573 1 76.38 183 LEU B C 1
ATOM 5334 O O . LEU B 1 183 ? -15.727 -27.297 -0.173 1 76.38 183 LEU B O 1
ATOM 5338 N N . SER B 1 184 ? -16.516 -29.469 -0.045 1 76.38 184 SER B N 1
ATOM 5339 C CA . SER B 1 184 ? -15.734 -29.688 1.165 1 76.38 184 SER B CA 1
ATOM 5340 C C . SER B 1 184 ? -14.234 -29.656 0.874 1 76.38 184 SER B C 1
ATOM 5342 O O . SER B 1 184 ? -13.453 -29.125 1.668 1 76.38 184 SER B O 1
ATOM 5344 N N . ALA B 1 185 ? -13.891 -30.219 -0.236 1 81.25 185 ALA B N 1
ATOM 5345 C CA . ALA B 1 185 ? -12.484 -30.203 -0.633 1 81.25 185 ALA B CA 1
ATOM 5346 C C . ALA B 1 185 ? -11.977 -28.781 -0.865 1 81.25 185 ALA B C 1
ATOM 5348 O O . ALA B 1 185 ? -10.844 -28.453 -0.515 1 81.25 185 ALA B O 1
ATOM 5349 N N . LEU B 1 186 ? -12.852 -27.984 -1.414 1 84.5 186 LEU B N 1
ATOM 5350 C CA . LEU B 1 186 ? -12.492 -26.594 -1.689 1 84.5 186 LEU B CA 1
ATOM 5351 C C . LEU B 1 186 ? -12.242 -25.828 -0.395 1 84.5 186 LEU B C 1
ATOM 5353 O O . LEU B 1 186 ? -11.258 -25.094 -0.289 1 84.5 186 LEU B O 1
ATOM 5357 N N . ILE B 1 187 ? -13.031 -26.031 0.541 1 83.69 187 ILE B N 1
ATOM 5358 C CA . ILE B 1 187 ? -12.914 -25.328 1.816 1 83.69 187 ILE B CA 1
ATOM 5359 C C . ILE B 1 187 ? -11.68 -25.844 2.566 1 83.69 187 ILE B C 1
ATOM 5361 O O . ILE B 1 187 ? -10.953 -25.062 3.186 1 83.69 187 ILE B O 1
ATOM 5365 N N . ASN B 1 188 ? -11.453 -27.125 2.496 1 85.75 188 ASN B N 1
ATOM 5366 C CA . ASN B 1 188 ? -10.258 -27.688 3.119 1 85.75 188 ASN B CA 1
ATOM 5367 C C . ASN B 1 188 ? -8.984 -27.156 2.451 1 85.75 188 ASN B C 1
ATOM 5369 O O . ASN B 1 188 ? -7.961 -26.984 3.113 1 85.75 188 ASN B O 1
ATOM 5373 N N . TRP B 1 189 ? -9.109 -27 1.215 1 89.44 189 TRP B N 1
ATOM 5374 C CA . TRP B 1 189 ? -7.969 -26.438 0.496 1 89.44 189 TRP B CA 1
ATOM 5375 C C . TRP B 1 189 ? -7.684 -25.016 0.965 1 89.44 189 TRP B C 1
ATOM 5377 O O . TRP B 1 189 ? -6.527 -24.656 1.2 1 89.44 189 TRP B O 1
ATOM 5387 N N . ALA B 1 190 ? -8.711 -24.25 1.089 1 90.69 190 ALA B N 1
ATOM 5388 C CA . ALA B 1 190 ? -8.547 -22.906 1.619 1 90.69 190 ALA B CA 1
ATOM 5389 C C . ALA B 1 190 ? -7.914 -22.938 3.008 1 90.69 190 ALA B C 1
ATOM 5391 O O . ALA B 1 190 ? -6.988 -22.172 3.291 1 90.69 190 ALA B O 1
ATOM 5392 N N . ARG B 1 191 ? -8.414 -23.812 3.797 1 90.56 191 ARG B N 1
ATOM 5393 C CA . ARG B 1 191 ? -7.887 -23.953 5.152 1 90.56 191 ARG B CA 1
ATOM 5394 C C . ARG B 1 191 ? -6.398 -24.297 5.129 1 90.56 191 ARG B C 1
ATOM 5396 O O . ARG B 1 191 ? -5.609 -23.688 5.855 1 90.56 191 ARG B O 1
ATOM 5403 N N . ALA B 1 192 ? -6.09 -25.203 4.324 1 92.38 192 ALA B N 1
ATOM 5404 C CA . ALA B 1 192 ? -4.699 -25.641 4.223 1 92.38 192 ALA B CA 1
ATOM 5405 C C . ALA B 1 192 ? -3.799 -24.484 3.789 1 92.38 192 ALA B C 1
ATOM 5407 O O . ALA B 1 192 ? -2.701 -24.312 4.324 1 92.38 192 ALA B O 1
ATOM 5408 N N . GLN B 1 193 ? -4.23 -23.703 2.842 1 93.19 193 GLN B N 1
ATOM 5409 C CA . GLN B 1 193 ? -3.447 -22.578 2.359 1 93.19 193 GLN B CA 1
ATOM 5410 C C . GLN B 1 193 ? -3.256 -21.531 3.455 1 93.19 193 GLN B C 1
ATOM 5412 O O . GLN B 1 193 ? -2.176 -20.953 3.588 1 93.19 193 GLN B O 1
ATOM 5417 N N . ILE B 1 194 ? -4.266 -21.297 4.152 1 94.75 194 ILE B N 1
ATOM 5418 C CA . ILE B 1 194 ? -4.195 -20.312 5.238 1 94.75 194 ILE B CA 1
ATOM 5419 C C . ILE B 1 194 ? -3.246 -20.828 6.324 1 94.75 194 ILE B C 1
ATOM 5421 O O . ILE B 1 194 ? -2.383 -20.078 6.797 1 94.75 194 ILE B O 1
ATOM 5425 N N . LEU B 1 195 ? -3.375 -22.047 6.699 1 94.94 195 LEU B N 1
ATOM 5426 C CA . LEU B 1 195 ? -2.523 -22.625 7.734 1 94.94 195 LEU B CA 1
ATOM 5427 C C . LEU B 1 195 ? -1.066 -22.656 7.281 1 94.94 195 LEU B C 1
ATOM 5429 O O . LEU B 1 195 ? -0.157 -22.469 8.094 1 94.94 195 LEU B O 1
ATOM 5433 N N . TRP B 1 196 ? -0.883 -22.906 6.066 1 95.62 196 TRP B N 1
ATOM 5434 C CA . TRP B 1 196 ? 0.46 -22.844 5.5 1 95.62 196 TRP B CA 1
ATOM 5435 C C . TRP B 1 196 ? 1.066 -21.453 5.711 1 95.62 196 TRP B C 1
ATOM 5437 O O . TRP B 1 196 ? 2.219 -21.328 6.129 1 95.62 196 TRP B O 1
ATOM 5447 N N . LYS B 1 197 ? 0.355 -20.438 5.375 1 94.75 197 LYS B N 1
ATOM 5448 C CA . LYS B 1 197 ? 0.828 -19.062 5.543 1 94.75 197 LYS B CA 1
ATOM 5449 C C . LYS B 1 197 ? 1.116 -18.75 7.012 1 94.75 197 LYS B C 1
ATOM 5451 O O . LYS B 1 197 ? 2.107 -18.094 7.332 1 94.75 197 LYS B O 1
ATOM 5456 N N . ILE B 1 198 ? 0.273 -19.234 7.836 1 93.81 198 ILE B N 1
ATOM 5457 C CA . ILE B 1 198 ? 0.488 -19.031 9.266 1 93.81 198 ILE B CA 1
ATOM 5458 C C . ILE B 1 198 ? 1.763 -19.766 9.703 1 93.81 198 ILE B C 1
ATOM 5460 O O . ILE B 1 198 ? 2.566 -19.203 10.461 1 93.81 198 ILE B O 1
ATOM 5464 N N . TYR B 1 199 ? 1.938 -20.938 9.242 1 95.06 199 TYR B N 1
ATOM 5465 C CA . TYR B 1 199 ? 3.137 -21.734 9.523 1 95.06 199 TYR B CA 1
ATOM 5466 C C . TYR B 1 199 ? 4.391 -20.969 9.102 1 95.06 199 TYR B C 1
ATOM 5468 O O . TYR B 1 199 ? 5.359 -20.891 9.867 1 95.06 199 TYR B O 1
ATOM 5476 N N . LEU B 1 200 ? 4.352 -20.422 7.926 1 93.44 200 LEU B N 1
ATOM 5477 C CA . LEU B 1 200 ? 5.496 -19.672 7.414 1 93.44 200 LEU B CA 1
ATOM 5478 C C . LEU B 1 200 ? 5.75 -18.422 8.242 1 93.44 200 LEU B C 1
ATOM 5480 O O . LEU B 1 200 ? 6.891 -18.141 8.617 1 93.44 200 LEU B O 1
ATOM 5484 N N . TYR B 1 201 ? 4.746 -17.719 8.508 1 90.62 201 TYR B N 1
ATOM 5485 C CA . TYR B 1 201 ? 4.863 -16.453 9.219 1 90.62 201 TYR B CA 1
ATOM 5486 C C . TYR B 1 201 ? 5.43 -16.672 10.617 1 90.62 201 TYR B C 1
ATOM 5488 O O . TYR B 1 201 ? 6.27 -15.891 11.078 1 90.62 201 TYR B O 1
ATOM 5496 N N . LYS B 1 202 ? 5.008 -17.688 11.234 1 88.69 202 LYS B N 1
ATOM 5497 C CA . LYS B 1 202 ? 5.387 -17.906 12.625 1 88.69 202 LYS B CA 1
ATOM 5498 C C . LYS B 1 202 ? 6.754 -18.578 12.727 1 88.69 202 LYS B C 1
ATOM 5500 O O . LYS B 1 202 ? 7.555 -18.234 13.602 1 88.69 202 LYS B O 1
ATOM 5505 N N . ASN B 1 203 ? 7.039 -19.484 11.789 1 87.5 203 ASN B N 1
ATOM 5506 C CA . ASN B 1 203 ? 8.234 -20.312 11.945 1 87.5 203 ASN B CA 1
ATOM 5507 C C . ASN B 1 203 ? 9.352 -19.844 11.016 1 87.5 203 ASN B C 1
ATOM 5509 O O . ASN B 1 203 ? 10.531 -20.094 11.289 1 87.5 203 ASN B O 1
ATOM 5513 N N . HIS B 1 204 ? 8.992 -19.297 9.883 1 88.69 204 HIS B N 1
ATOM 5514 C CA . HIS B 1 204 ? 9.953 -18.859 8.867 1 88.69 204 HIS B CA 1
ATOM 5515 C C . HIS B 1 204 ? 9.625 -17.469 8.344 1 88.69 204 HIS B C 1
ATOM 5517 O O . HIS B 1 204 ? 9.453 -17.281 7.137 1 88.69 204 HIS B O 1
ATOM 5523 N N . GLN B 1 205 ? 9.672 -16.469 9.133 1 82.81 205 GLN B N 1
ATOM 5524 C CA . GLN B 1 205 ? 9.18 -15.125 8.828 1 82.81 205 GLN B CA 1
ATOM 5525 C C . GLN B 1 205 ? 9.953 -14.508 7.672 1 82.81 205 GLN B C 1
ATOM 5527 O O . GLN B 1 205 ? 9.398 -13.727 6.895 1 82.81 205 GLN B O 1
ATOM 5532 N N . ASN B 1 206 ? 11.18 -14.836 7.523 1 78.94 206 ASN B N 1
ATOM 5533 C CA . ASN B 1 206 ? 12.008 -14.297 6.445 1 78.94 206 ASN B CA 1
ATOM 5534 C C . ASN B 1 206 ? 11.539 -14.797 5.082 1 78.94 206 ASN B C 1
ATOM 5536 O O . ASN B 1 206 ? 11.93 -14.242 4.051 1 78.94 206 ASN B O 1
ATOM 5540 N N . LEU B 1 207 ? 10.766 -15.852 5.129 1 89.69 207 LEU B N 1
ATOM 5541 C CA . LEU B 1 207 ? 10.273 -16.438 3.881 1 89.69 207 LEU B CA 1
ATOM 5542 C C . LEU B 1 207 ? 8.82 -16.047 3.629 1 89.69 207 LEU B C 1
ATOM 5544 O O . LEU B 1 207 ? 8.211 -16.516 2.672 1 89.69 207 LEU B O 1
ATOM 5548 N N . TRP B 1 208 ? 8.336 -15.148 4.461 1 89.56 208 TRP B N 1
ATOM 5549 C CA . TRP B 1 208 ? 6.977 -14.625 4.367 1 89.56 208 TRP B CA 1
ATOM 5550 C C . TRP B 1 208 ? 6.824 -13.711 3.152 1 89.56 208 TRP B C 1
ATOM 5552 O O . TRP B 1 208 ? 7.648 -12.82 2.93 1 89.56 208 TRP B O 1
ATOM 5562 N N . CYS B 1 209 ? 5.715 -13.945 2.363 1 90.44 209 CYS B N 1
ATOM 5563 C CA . CYS B 1 209 ? 5.551 -13.18 1.132 1 90.44 209 CYS B CA 1
ATOM 5564 C C . CYS B 1 209 ? 4.395 -12.195 1.254 1 90.44 209 CYS B C 1
ATOM 5566 O O . CYS B 1 209 ? 4.035 -11.531 0.281 1 90.44 209 CYS B O 1
ATOM 5568 N N . GLY B 1 210 ? 3.785 -12.055 2.334 1 87.5 210 GLY B N 1
ATOM 5569 C CA . GLY B 1 210 ? 2.711 -11.102 2.547 1 87.5 210 GLY B CA 1
ATOM 5570 C C . GLY B 1 210 ? 3.211 -9.719 2.92 1 87.5 210 GLY B C 1
ATOM 5571 O O . GLY B 1 210 ? 4.352 -9.359 2.623 1 87.5 210 GLY B O 1
ATOM 5572 N N . PRO B 1 211 ? 2.318 -8.938 3.449 1 82.31 211 PRO B N 1
ATOM 5573 C CA . PRO B 1 211 ? 2.754 -7.625 3.926 1 82.31 211 PRO B CA 1
ATOM 5574 C C . PRO B 1 211 ? 3.91 -7.711 4.922 1 82.31 211 PRO B C 1
ATOM 5576 O O . PRO B 1 211 ? 4.008 -8.68 5.676 1 82.31 211 PRO B O 1
ATOM 5579 N N . PRO B 1 212 ? 4.742 -6.652 4.809 1 75.5 212 PRO B N 1
ATOM 5580 C CA . PRO B 1 212 ? 5.863 -6.691 5.746 1 75.5 212 PRO B CA 1
ATOM 5581 C C . PRO B 1 212 ? 5.414 -6.855 7.195 1 75.5 212 PRO B C 1
ATOM 5583 O O . PRO B 1 212 ? 4.438 -6.234 7.621 1 75.5 212 PRO B O 1
ATOM 5586 N N . PRO B 1 213 ? 6.074 -7.723 7.875 1 68.44 213 PRO B N 1
ATOM 5587 C CA . PRO B 1 213 ? 5.68 -8.008 9.258 1 68.44 213 PRO B CA 1
ATOM 5588 C C . PRO B 1 213 ? 5.633 -6.758 10.133 1 68.44 213 PRO B C 1
ATOM 5590 O O . PRO B 1 213 ? 4.824 -6.676 11.055 1 68.44 213 PRO B O 1
ATOM 5593 N N . ASP B 1 214 ? 6.406 -5.758 9.789 1 59.78 214 ASP B N 1
ATOM 5594 C CA . ASP B 1 214 ? 6.48 -4.551 10.602 1 59.78 214 ASP B CA 1
ATOM 5595 C C . ASP B 1 214 ? 5.5 -3.492 10.109 1 59.78 214 ASP B C 1
ATOM 5597 O O . ASP B 1 214 ? 5.516 -2.355 10.586 1 59.78 214 ASP B O 1
ATOM 5601 N N . SER B 1 215 ? 4.684 -3.91 9.242 1 65 215 SER B N 1
ATOM 5602 C CA . SER B 1 215 ? 3.76 -2.953 8.641 1 65 215 SER B CA 1
ATOM 5603 C C . SER B 1 215 ? 2.531 -2.744 9.523 1 65 215 SER B C 1
ATOM 5605 O O . SER B 1 215 ? 1.783 -1.783 9.336 1 65 215 SER B O 1
ATOM 5607 N N . GLY B 1 216 ? 2.285 -3.701 10.516 1 62.69 216 GLY B N 1
ATOM 5608 C CA . GLY B 1 216 ? 1.067 -3.633 11.312 1 62.69 216 GLY B CA 1
ATOM 5609 C C . GLY B 1 216 ? -0.162 -4.109 10.555 1 62.69 216 GLY B C 1
ATOM 5610 O O . GLY B 1 216 ? -1.271 -4.094 11.102 1 62.69 216 GLY B O 1
ATOM 5611 N N . LEU B 1 217 ? 0.051 -4.516 9.391 1 70.88 217 LEU B N 1
ATOM 5612 C CA . LEU B 1 217 ? -1.068 -4.945 8.562 1 70.88 217 LEU B CA 1
ATOM 5613 C C . LEU B 1 217 ? -1.389 -6.418 8.805 1 70.88 217 LEU B C 1
ATOM 5615 O O . LEU B 1 217 ? -2.498 -6.871 8.516 1 70.88 217 LEU B O 1
ATOM 5619 N N . VAL B 1 218 ? -0.407 -7.125 9.289 1 77.25 218 VAL B N 1
ATOM 5620 C CA . VAL B 1 218 ? -0.62 -8.555 9.5 1 77.25 218 VAL B CA 1
ATOM 5621 C C . VAL B 1 218 ? -1.433 -8.773 10.773 1 77.25 218 VAL B C 1
ATOM 5623 O O . VAL B 1 218 ? -1.037 -8.328 11.859 1 77.25 218 VAL B O 1
ATOM 5626 N N . GLN B 1 219 ? -2.576 -9.289 10.656 1 77.06 219 GLN B N 1
ATOM 5627 C CA . GLN B 1 219 ? -3.457 -9.641 11.773 1 77.06 219 GLN B CA 1
ATOM 5628 C C . GLN B 1 219 ? -3.445 -11.141 12.031 1 77.06 219 GLN B C 1
ATOM 5630 O O . GLN B 1 219 ? -4.039 -11.914 11.281 1 77.06 219 GLN B O 1
ATOM 5635 N N . LEU B 1 220 ? -2.711 -11.531 13.055 1 83.31 220 LEU B N 1
ATOM 5636 C CA . LEU B 1 220 ? -2.561 -12.953 13.352 1 83.31 220 LEU B CA 1
ATOM 5637 C C . LEU B 1 220 ? -2.438 -13.188 14.859 1 83.31 220 LEU B C 1
ATOM 5639 O O . LEU B 1 220 ? -1.479 -12.727 15.484 1 83.31 220 LEU B O 1
ATOM 5643 N N . GLY B 1 221 ? -3.422 -13.766 15.445 1 81.12 221 GLY B N 1
ATOM 5644 C CA . GLY B 1 221 ? -3.402 -14.156 16.844 1 81.12 221 GLY B CA 1
ATOM 5645 C C . GLY B 1 221 ? -3.277 -15.656 17.047 1 81.12 221 GLY B C 1
ATOM 5646 O O . GLY B 1 221 ? -2.812 -16.109 18.094 1 81.12 221 GLY B O 1
ATOM 5647 N N . ALA B 1 222 ? -3.541 -16.469 16.078 1 80.19 222 ALA B N 1
ATOM 5648 C CA . ALA B 1 222 ? -3.537 -17.922 16.141 1 80.19 222 ALA B CA 1
ATOM 5649 C C . ALA B 1 222 ? -2.115 -18.469 16.266 1 80.19 222 ALA B C 1
ATOM 5651 O O . ALA B 1 222 ? -1.162 -17.828 15.805 1 80.19 222 ALA B O 1
ATOM 5652 N N . ALA B 1 223 ? -2.01 -19.578 16.859 1 84.38 223 ALA B N 1
ATOM 5653 C CA . ALA B 1 223 ? -0.715 -20.234 16.969 1 84.38 223 ALA B CA 1
ATOM 5654 C C . ALA B 1 223 ? -0.332 -20.922 15.664 1 84.38 223 ALA B C 1
ATOM 5656 O O . ALA B 1 223 ? -1.183 -21.156 14.805 1 84.38 223 ALA B O 1
ATOM 5657 N N . ALA B 1 224 ? 0.938 -21.234 15.539 1 88.94 224 ALA B N 1
ATOM 5658 C CA . ALA B 1 224 ? 1.398 -21.969 14.367 1 88.94 224 ALA B CA 1
ATOM 5659 C C . ALA B 1 224 ? 0.844 -23.391 14.359 1 88.94 224 ALA B C 1
ATOM 5661 O O . ALA B 1 224 ? 0.773 -24.047 15.406 1 88.94 224 ALA B O 1
ATOM 5662 N N . PRO B 1 225 ? 0.446 -23.844 13.266 1 92.44 225 PRO B N 1
ATOM 5663 C CA . PRO B 1 225 ? 0.028 -25.234 13.195 1 92.44 225 PRO B CA 1
ATOM 5664 C C . PRO B 1 225 ? 1.199 -26.219 13.32 1 92.44 225 PRO B C 1
ATOM 5666 O O . PRO B 1 225 ? 2.34 -25.859 13.008 1 92.44 225 PRO B O 1
ATOM 5669 N N . ASP B 1 226 ? 0.82 -27.391 13.812 1 93.44 226 ASP B N 1
ATOM 5670 C CA . ASP B 1 226 ? 1.813 -28.469 13.82 1 93.44 226 ASP B CA 1
ATOM 5671 C C . ASP B 1 226 ? 2.158 -28.906 12.398 1 93.44 226 ASP B C 1
ATOM 5673 O O . ASP B 1 226 ? 1.268 -29.094 11.57 1 93.44 226 ASP B O 1
ATOM 5677 N N . SER B 1 227 ? 3.447 -29.109 12.195 1 93.94 227 SER B N 1
ATOM 5678 C CA . SER B 1 227 ? 3.918 -29.453 10.859 1 93.94 227 SER B CA 1
ATOM 5679 C C . SER B 1 227 ? 3.314 -30.766 10.383 1 93.94 227 SER B C 1
ATOM 5681 O O . SER B 1 227 ? 2.941 -30.906 9.219 1 93.94 227 SER B O 1
ATOM 5683 N N . ALA B 1 228 ? 3.229 -31.703 11.219 1 94.25 228 ALA B N 1
ATOM 5684 C CA . ALA B 1 228 ? 2.676 -33 10.867 1 94.25 228 ALA B CA 1
ATOM 5685 C C . ALA B 1 228 ? 1.189 -32.906 10.531 1 94.25 228 ALA B C 1
ATOM 5687 O O . ALA B 1 228 ? 0.713 -33.531 9.586 1 94.25 228 ALA B O 1
ATOM 5688 N N . ASP B 1 229 ? 0.459 -32.156 11.312 1 94.88 229 ASP B N 1
ATOM 5689 C CA . ASP B 1 229 ? -0.966 -31.953 11.07 1 94.88 229 ASP B CA 1
ATOM 5690 C C . ASP B 1 229 ? -1.202 -31.25 9.734 1 94.88 229 ASP B C 1
ATOM 5692 O O . ASP B 1 229 ? -2.146 -31.578 9.016 1 94.88 229 ASP B O 1
ATOM 5696 N N . LEU B 1 230 ? -0.376 -30.328 9.508 1 96 230 LEU B N 1
ATOM 5697 C CA . LEU B 1 230 ? -0.498 -29.594 8.25 1 96 230 LEU B CA 1
ATOM 5698 C C . LEU B 1 230 ? -0.221 -30.5 7.062 1 96 230 LEU B C 1
ATOM 5700 O O . LEU B 1 230 ? -0.952 -30.484 6.07 1 96 230 LEU B O 1
ATOM 5704 N N . GLN B 1 231 ? 0.817 -31.344 7.16 1 94.5 231 GLN B N 1
ATOM 5705 C CA . GLN B 1 231 ? 1.13 -32.281 6.094 1 94.5 231 GLN B CA 1
ATOM 5706 C C . GLN B 1 231 ? -0.009 -33.281 5.883 1 94.5 231 GLN B C 1
ATOM 5708 O O . GLN B 1 231 ? -0.361 -33.594 4.746 1 94.5 231 GLN B O 1
ATOM 5713 N N . ALA B 1 232 ? -0.609 -33.688 6.957 1 93.81 232 ALA B N 1
ATOM 5714 C CA . ALA B 1 232 ? -1.73 -34.625 6.871 1 93.81 232 ALA B CA 1
ATOM 5715 C C . ALA B 1 232 ? -2.928 -33.969 6.18 1 93.81 232 ALA B C 1
ATOM 5717 O O . ALA B 1 232 ? -3.611 -34.625 5.379 1 93.81 232 ALA B O 1
ATOM 5718 N N . LEU B 1 233 ? -3.189 -32.781 6.551 1 92.31 233 LEU B N 1
ATOM 5719 C CA . LEU B 1 233 ? -4.285 -32.062 5.918 1 92.31 233 LEU B CA 1
ATOM 5720 C C . LEU B 1 233 ? -4.043 -31.906 4.422 1 92.31 233 LEU B C 1
ATOM 5722 O O . LEU B 1 233 ? -4.961 -32.094 3.617 1 92.31 233 LEU B O 1
ATOM 5726 N N . LEU B 1 234 ? -2.859 -31.594 4.039 1 92.12 234 LEU B N 1
ATOM 5727 C CA . LEU B 1 234 ? -2.514 -31.422 2.633 1 92.12 234 LEU B CA 1
ATOM 5728 C C . LEU B 1 234 ? -2.639 -32.719 1.87 1 92.12 234 LEU B C 1
ATOM 5730 O O . LEU B 1 234 ? -3.074 -32.75 0.716 1 92.12 234 LEU B O 1
ATOM 5734 N N . GLU B 1 235 ? -2.297 -33.781 2.527 1 88.94 235 GLU B N 1
ATOM 5735 C CA . GLU B 1 235 ? -2.463 -35.094 1.915 1 88.94 235 GLU B CA 1
ATOM 5736 C C . GLU B 1 235 ? -3.938 -35.438 1.712 1 88.94 235 GLU B C 1
ATOM 5738 O O . GLU B 1 235 ? -4.32 -35.969 0.673 1 88.94 235 GLU B O 1
ATOM 5743 N N . ARG B 1 236 ? -4.746 -35.094 2.686 1 84.88 236 ARG B N 1
ATOM 5744 C CA . ARG B 1 236 ? -6.184 -35.344 2.605 1 84.88 236 ARG B CA 1
ATOM 5745 C C . ARG B 1 236 ? -6.816 -34.562 1.473 1 84.88 236 ARG B C 1
ATOM 5747 O O . ARG B 1 236 ? -7.664 -35.062 0.74 1 84.88 236 ARG B O 1
ATOM 5754 N N . VAL B 1 237 ? -6.422 -33.312 1.399 1 84.44 237 VAL B N 1
ATOM 5755 C CA . VAL B 1 237 ? -6.941 -32.438 0.343 1 84.44 237 VAL B CA 1
ATOM 5756 C C . VAL B 1 237 ? -6.559 -33 -1.022 1 84.44 237 VAL B C 1
ATOM 5758 O O . VAL B 1 237 ? -7.371 -33 -1.949 1 84.44 237 VAL B O 1
ATOM 5761 N N . GLY B 1 238 ? -5.316 -33.5 -1.198 1 81 238 GLY B N 1
ATOM 5762 C CA . GLY B 1 238 ? -4.859 -34.062 -2.457 1 81 238 GLY B CA 1
ATOM 5763 C C . GLY B 1 238 ? -5.676 -35.281 -2.902 1 81 238 GLY B C 1
ATOM 5764 O O . GLY B 1 238 ? -5.883 -35.469 -4.098 1 81 238 GLY B O 1
ATOM 5765 N N . ARG B 1 239 ? -6.297 -35.938 -1.973 1 79 239 ARG B N 1
ATOM 5766 C CA . ARG B 1 239 ? -7.074 -37.156 -2.277 1 79 239 ARG B CA 1
ATOM 5767 C C . ARG B 1 239 ? -8.523 -36.781 -2.592 1 79 239 ARG B C 1
ATOM 5769 O O . ARG B 1 239 ? -9.211 -37.531 -3.299 1 79 239 ARG B O 1
ATOM 5776 N N . GLN B 1 240 ? -9.008 -35.688 -2.033 1 76.06 240 GLN B N 1
ATOM 5777 C CA . GLN B 1 240 ? -10.414 -35.312 -2.164 1 76.06 240 GLN B CA 1
ATOM 5778 C C . GLN B 1 240 ? -10.664 -34.562 -3.461 1 76.06 240 GLN B C 1
ATOM 5780 O O . GLN B 1 240 ? -11.766 -34.625 -4.016 1 76.06 240 GLN B O 1
ATOM 5785 N N . LEU B 1 241 ? -9.773 -33.781 -3.801 1 69.12 241 LEU B N 1
ATOM 5786 C CA . LEU B 1 241 ? -9.992 -32.969 -4.988 1 69.12 241 LEU B CA 1
ATOM 5787 C C . LEU B 1 241 ? -10.008 -33.812 -6.246 1 69.12 241 LEU B C 1
ATOM 5789 O O . LEU B 1 241 ? -9.242 -34.781 -6.352 1 69.12 241 LEU B O 1
ATOM 5793 N N . PRO B 1 242 ? -11.211 -33.688 -7.156 1 59.09 242 PRO B N 1
ATOM 5794 C CA . PRO B 1 242 ? -11.344 -34.531 -8.344 1 59.09 242 PRO B CA 1
ATOM 5795 C C . PRO B 1 242 ? -10.055 -34.625 -9.164 1 59.09 242 PRO B C 1
ATOM 5797 O O . PRO B 1 242 ? -9.266 -33.656 -9.172 1 59.09 242 PRO B O 1
ATOM 5800 N N . THR B 1 243 ? -9.945 -35.75 -9.953 1 48.53 243 THR B N 1
ATOM 5801 C CA . THR B 1 243 ? -8.883 -36.125 -10.875 1 48.53 243 THR B CA 1
ATOM 5802 C C . THR B 1 243 ? -8.789 -35.125 -12.023 1 48.53 243 THR B C 1
ATOM 5804 O O . THR B 1 243 ? -9.805 -34.719 -12.586 1 48.53 243 THR B O 1
ATOM 5807 N N . GLY B 1 244 ? -7.848 -34.219 -12.102 1 47.56 244 GLY B N 1
ATOM 5808 C CA . GLY B 1 244 ? -7.582 -33.156 -13.07 1 47.56 244 GLY B CA 1
ATOM 5809 C C . GLY B 1 244 ? -7.293 -31.812 -12.422 1 47.56 244 GLY B C 1
ATOM 5810 O O . GLY B 1 244 ? -6.816 -30.891 -13.086 1 47.56 244 GLY B O 1
ATOM 5811 N N . LEU B 1 245 ? -8 -31.672 -11.422 1 49.78 245 LEU B N 1
ATOM 5812 C CA . LEU B 1 245 ? -7.855 -30.359 -10.812 1 49.78 245 LEU B CA 1
ATOM 5813 C C . LEU B 1 245 ? -6.539 -30.25 -10.047 1 49.78 245 LEU B C 1
ATOM 5815 O O . LEU B 1 245 ? -5.879 -31.266 -9.797 1 49.78 245 LEU B O 1
ATOM 5819 N N . ALA B 1 246 ? -6.129 -29.062 -9.422 1 53.72 246 ALA B N 1
ATOM 5820 C CA . ALA B 1 246 ? -4.93 -28.406 -8.922 1 53.72 246 ALA B CA 1
ATOM 5821 C C . ALA B 1 246 ? -4.289 -29.203 -7.789 1 53.72 246 ALA B C 1
ATOM 5823 O O . ALA B 1 246 ? -3.975 -28.656 -6.73 1 53.72 246 ALA B O 1
ATOM 5824 N N . TRP B 1 247 ? -4.012 -30.594 -8.031 1 64.06 247 TRP B N 1
ATOM 5825 C CA . TRP B 1 247 ? -3.404 -31.547 -7.117 1 64.06 247 TRP B CA 1
ATOM 5826 C C . TRP B 1 247 ? -1.916 -31.266 -6.941 1 64.06 247 TRP B C 1
ATOM 5828 O O . TRP B 1 247 ? -1.396 -31.312 -5.828 1 64.06 247 TRP B O 1
ATOM 5838 N N . PRO B 1 248 ? -1.396 -30.859 -8.023 1 79.38 248 PRO B N 1
ATOM 5839 C CA . PRO B 1 248 ? 0.046 -30.672 -7.848 1 79.38 248 PRO B CA 1
ATOM 5840 C C . PRO B 1 248 ? 0.383 -29.547 -6.883 1 79.38 248 PRO B C 1
ATOM 5842 O O . PRO B 1 248 ? 1.433 -29.562 -6.238 1 79.38 248 PRO B O 1
ATOM 5845 N N . TYR B 1 249 ? -0.648 -28.766 -6.629 1 86.06 249 TYR B N 1
ATOM 5846 C CA . TYR B 1 249 ? -0.398 -27.656 -5.719 1 86.06 249 TYR B CA 1
ATOM 5847 C C . TYR B 1 249 ? -0.316 -28.141 -4.277 1 86.06 249 TYR B C 1
ATOM 5849 O O . TYR B 1 249 ? 0.543 -27.688 -3.514 1 86.06 249 TYR B O 1
ATOM 5857 N N . SER B 1 250 ? -1.217 -29.062 -3.967 1 88.38 250 SER B N 1
ATOM 5858 C CA . SER B 1 250 ? -1.178 -29.609 -2.617 1 88.38 250 SER B CA 1
ATOM 5859 C C . SER B 1 250 ? 0.114 -30.391 -2.373 1 88.38 250 SER B C 1
ATOM 5861 O O . SER B 1 250 ? 0.688 -30.312 -1.285 1 88.38 250 SER B O 1
ATOM 5863 N N . ASP B 1 251 ? 0.563 -31.109 -3.389 1 90.62 251 ASP B N 1
ATOM 5864 C CA . ASP B 1 251 ? 1.819 -31.844 -3.289 1 90.62 251 ASP B CA 1
ATOM 5865 C C . ASP B 1 251 ? 2.996 -30.891 -3.072 1 90.62 251 ASP B C 1
ATOM 5867 O O . ASP B 1 251 ? 3.891 -31.172 -2.271 1 90.62 251 ASP B O 1
ATOM 5871 N N . LEU B 1 252 ? 2.977 -29.891 -3.82 1 9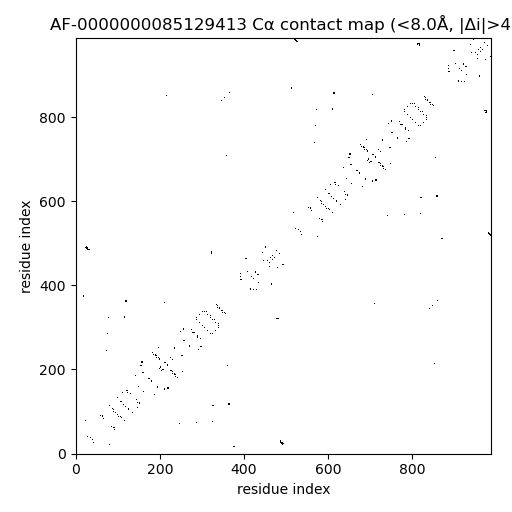3.31 252 LEU B N 1
ATOM 5872 C CA . LEU B 1 252 ? 4.059 -28.906 -3.723 1 93.31 252 LEU B CA 1
ATOM 5873 C C . LEU B 1 252 ? 4.137 -28.328 -2.318 1 93.31 252 LEU B C 1
ATOM 5875 O O . LEU B 1 252 ? 5.227 -28.172 -1.762 1 93.31 252 LEU B O 1
ATOM 5879 N N . LEU B 1 253 ? 3.01 -27.938 -1.752 1 94.12 253 LEU B N 1
ATOM 5880 C CA . LEU B 1 253 ? 3 -27.375 -0.405 1 94.12 253 LEU B CA 1
ATOM 5881 C C . LEU B 1 253 ? 3.465 -28.406 0.615 1 94.12 253 LEU B C 1
ATOM 5883 O O . LEU B 1 253 ? 4.203 -28.078 1.546 1 94.12 253 LEU B O 1
ATOM 5887 N N . GLN B 1 254 ? 2.994 -29.641 0.407 1 94.44 254 GLN B N 1
ATOM 5888 C CA . GLN B 1 254 ? 3.418 -30.703 1.311 1 94.44 254 GLN B CA 1
ATOM 5889 C C . GLN B 1 254 ? 4.93 -30.891 1.257 1 94.44 254 GLN B C 1
ATOM 5891 O O . GLN B 1 254 ? 5.586 -31 2.297 1 94.44 254 GLN B O 1
ATOM 5896 N N . LEU B 1 255 ? 5.469 -30.984 0.076 1 95.25 255 LEU B N 1
ATOM 5897 C CA . LEU B 1 255 ? 6.906 -31.125 -0.102 1 95.25 255 LEU B CA 1
ATOM 5898 C C . LEU B 1 255 ? 7.652 -29.938 0.484 1 95.25 255 LEU B C 1
ATOM 5900 O O . LEU B 1 255 ? 8.75 -30.094 1.029 1 95.25 255 LEU B O 1
ATOM 5904 N N . SER B 1 256 ? 7.109 -28.734 0.306 1 96.62 256 SER B N 1
ATOM 5905 C CA . SER B 1 256 ? 7.73 -27.547 0.88 1 96.62 256 SER B CA 1
ATOM 5906 C C . SER B 1 256 ? 7.836 -27.656 2.396 1 96.62 256 SER B C 1
ATOM 5908 O O . SER B 1 256 ? 8.867 -27.328 2.979 1 96.62 256 SER B O 1
ATOM 5910 N N . VAL B 1 257 ? 6.75 -28.078 3.037 1 96.38 257 VAL B N 1
ATOM 5911 C CA . VAL B 1 257 ? 6.777 -28.266 4.484 1 96.38 257 VAL B CA 1
ATOM 5912 C C . VAL B 1 257 ? 7.859 -29.281 4.859 1 96.38 257 VAL B C 1
ATOM 5914 O O . VAL B 1 257 ? 8.656 -29.047 5.77 1 96.38 257 VAL B O 1
ATOM 5917 N N . LYS B 1 258 ? 7.93 -30.359 4.176 1 95.38 258 LYS B N 1
ATOM 5918 C CA . LYS B 1 258 ? 8.93 -31.391 4.426 1 95.38 258 LYS B CA 1
ATOM 5919 C C . LYS B 1 258 ? 10.344 -30.844 4.25 1 95.38 258 LYS B C 1
ATOM 5921 O O . LYS B 1 258 ? 11.234 -31.141 5.051 1 95.38 258 LYS B O 1
ATOM 5926 N N . GLY B 1 259 ? 10.516 -30.109 3.215 1 96.19 259 GLY B N 1
ATOM 5927 C CA . GLY B 1 259 ? 11.828 -29.531 2.951 1 96.19 259 GLY B CA 1
ATOM 5928 C C . GLY B 1 259 ? 12.281 -28.562 4.027 1 96.19 259 GLY B C 1
ATOM 5929 O O . GLY B 1 259 ? 13.469 -28.516 4.371 1 96.19 259 GLY B O 1
ATOM 5930 N N . LEU B 1 260 ? 11.383 -27.719 4.504 1 95.5 260 LEU B N 1
ATOM 5931 C CA . LEU B 1 260 ? 11.703 -26.75 5.539 1 95.5 260 LEU B CA 1
ATOM 5932 C C . LEU B 1 260 ? 12.078 -27.453 6.844 1 95.5 260 LEU B C 1
ATOM 5934 O O . LEU B 1 260 ? 12.969 -27 7.562 1 95.5 260 LEU B O 1
ATOM 5938 N N . ASP B 1 261 ? 11.445 -28.562 7.113 1 93.06 261 ASP B N 1
ATOM 5939 C CA . ASP B 1 261 ? 11.664 -29.281 8.359 1 93.06 261 ASP B CA 1
ATOM 5940 C C . ASP B 1 261 ? 12.875 -30.203 8.258 1 93.06 261 ASP B C 1
ATOM 5942 O O . ASP B 1 261 ? 13.422 -30.625 9.281 1 93.06 261 ASP B O 1
ATOM 5946 N N . ALA B 1 262 ? 13.336 -30.469 7.121 1 91.94 262 ALA B N 1
ATOM 5947 C CA . ALA B 1 262 ? 14.391 -31.453 6.887 1 91.94 262 ALA B CA 1
ATOM 5948 C C . ALA B 1 262 ? 15.773 -30.828 7.062 1 91.94 262 ALA B C 1
ATOM 5950 O O . ALA B 1 262 ? 15.93 -29.609 6.941 1 91.94 262 ALA B O 1
ATOM 5951 N N . GLY B 1 263 ? 16.719 -31.641 7.332 1 87.38 263 GLY B N 1
ATOM 5952 C CA . GLY B 1 263 ? 18.109 -31.234 7.289 1 87.38 263 GLY B CA 1
ATOM 5953 C C . GLY B 1 263 ? 18.625 -31 5.883 1 87.38 263 GLY B C 1
ATOM 5954 O O . GLY B 1 263 ? 17.891 -31.188 4.91 1 87.38 263 GLY B O 1
ATOM 5955 N N . ARG B 1 264 ? 19.828 -30.703 5.715 1 86 264 ARG B N 1
ATOM 5956 C CA . ARG B 1 264 ? 20.406 -30.281 4.438 1 86 264 ARG B CA 1
ATOM 5957 C C . ARG B 1 264 ? 20.391 -31.438 3.434 1 86 264 ARG B C 1
ATOM 5959 O O . ARG B 1 264 ? 20.016 -31.25 2.271 1 86 264 ARG B O 1
ATOM 5966 N N . ARG B 1 265 ? 20.719 -32.594 3.883 1 87.12 265 ARG B N 1
ATOM 5967 C CA . ARG B 1 265 ? 20.781 -33.75 2.98 1 87.12 265 ARG B CA 1
ATOM 5968 C C . ARG B 1 265 ? 19.391 -34.156 2.523 1 87.12 265 ARG B C 1
ATOM 5970 O O . ARG B 1 265 ? 19.156 -34.375 1.331 1 87.12 265 ARG B O 1
ATOM 5977 N N . GLU B 1 266 ? 18.469 -34.281 3.432 1 91.31 266 GLU B N 1
ATOM 5978 C CA . GLU B 1 266 ? 17.094 -34.656 3.096 1 91.31 266 GLU B CA 1
ATOM 5979 C C . GLU B 1 266 ? 16.422 -33.562 2.258 1 91.31 266 GLU B C 1
ATOM 5981 O O . GLU B 1 266 ? 15.625 -33.875 1.372 1 91.31 266 GLU B O 1
ATOM 5986 N N . ALA B 1 267 ? 16.766 -32.375 2.541 1 93.75 267 ALA B N 1
ATOM 5987 C CA . ALA B 1 267 ? 16.203 -31.25 1.788 1 93.75 267 ALA B CA 1
ATOM 5988 C C . ALA B 1 267 ? 16.594 -31.328 0.316 1 93.75 267 ALA B C 1
ATOM 5990 O O . ALA B 1 267 ? 15.82 -30.953 -0.563 1 93.75 267 ALA B O 1
ATOM 5991 N N . ALA B 1 268 ? 17.781 -31.828 0.045 1 90.62 268 ALA B N 1
ATOM 5992 C CA . ALA B 1 268 ? 18.234 -31.953 -1.338 1 90.62 268 ALA B CA 1
ATOM 5993 C C . ALA B 1 268 ? 17.328 -32.906 -2.121 1 90.62 268 ALA B C 1
ATOM 5995 O O . ALA B 1 268 ? 17.016 -32.656 -3.287 1 90.62 268 ALA B O 1
ATOM 5996 N N . GLY B 1 269 ? 16.969 -34 -1.473 1 92.88 269 GLY B N 1
ATOM 5997 C CA . GLY B 1 269 ? 16.047 -34.938 -2.105 1 92.88 269 GLY B CA 1
ATOM 5998 C C . GLY B 1 269 ? 14.688 -34.344 -2.377 1 92.88 269 GLY B C 1
ATOM 5999 O O . GLY B 1 269 ? 14.102 -34.562 -3.439 1 92.88 269 GLY B O 1
ATOM 6000 N N . VAL B 1 270 ? 14.203 -33.594 -1.417 1 96 270 VAL B N 1
ATOM 6001 C CA . VAL B 1 270 ? 12.906 -32.938 -1.554 1 96 270 VAL B CA 1
ATOM 6002 C C . VAL B 1 270 ? 12.953 -31.922 -2.699 1 96 270 VAL B C 1
ATOM 6004 O O . VAL B 1 270 ? 12.023 -31.828 -3.5 1 96 270 VAL B O 1
ATOM 6007 N N . ILE B 1 271 ? 14.039 -31.172 -2.818 1 95.88 271 ILE B N 1
ATOM 6008 C CA . ILE B 1 271 ? 14.211 -30.172 -3.873 1 95.88 271 ILE B CA 1
ATOM 6009 C C . ILE B 1 271 ? 14.164 -30.859 -5.238 1 95.88 271 ILE B C 1
ATOM 6011 O O . ILE B 1 271 ? 13.5 -30.375 -6.16 1 95.88 271 ILE B O 1
ATOM 6015 N N . ARG B 1 272 ? 14.805 -31.969 -5.359 1 93.38 272 ARG B N 1
ATOM 6016 C CA . ARG B 1 272 ? 14.789 -32.719 -6.617 1 93.38 272 ARG B CA 1
ATOM 6017 C C . ARG B 1 272 ? 13.375 -33.125 -6.992 1 93.38 272 ARG B C 1
ATOM 6019 O O . ARG B 1 272 ? 12.984 -33.062 -8.164 1 93.38 272 ARG B O 1
ATOM 6026 N N . ALA B 1 273 ? 12.68 -33.562 -6.016 1 93.94 273 ALA B N 1
ATOM 6027 C CA . ALA B 1 273 ? 11.297 -33.969 -6.258 1 93.94 273 ALA B CA 1
ATOM 6028 C C . ALA B 1 273 ? 10.453 -32.781 -6.727 1 93.94 273 ALA B C 1
ATOM 6030 O O . ALA B 1 273 ? 9.664 -32.938 -7.66 1 93.94 273 ALA B O 1
ATOM 6031 N N . ILE B 1 274 ? 10.594 -31.656 -6.102 1 96.25 274 ILE B N 1
ATOM 6032 C CA . ILE B 1 274 ? 9.867 -30.438 -6.457 1 96.25 274 ILE B CA 1
ATOM 6033 C C . ILE B 1 274 ? 10.227 -30.016 -7.883 1 96.25 274 ILE B C 1
ATOM 6035 O O . ILE B 1 274 ? 9.344 -29.719 -8.688 1 96.25 274 ILE B O 1
ATOM 6039 N N . GLU B 1 275 ? 11.461 -30.031 -8.18 1 92.25 275 GLU B N 1
ATOM 6040 C CA . GLU B 1 275 ? 11.93 -29.578 -9.492 1 92.25 275 GLU B CA 1
ATOM 6041 C C . GLU B 1 275 ? 11.484 -30.531 -10.594 1 92.25 275 GLU B C 1
ATOM 6043 O O . GLU B 1 275 ? 11.234 -30.109 -11.727 1 92.25 275 GLU B O 1
ATOM 6048 N N . ARG B 1 276 ? 11.344 -31.812 -10.297 1 90.81 276 ARG B N 1
ATOM 6049 C CA . ARG B 1 276 ? 10.789 -32.781 -11.258 1 90.81 276 ARG B CA 1
ATOM 6050 C C . ARG B 1 276 ? 9.359 -32.406 -11.625 1 90.81 276 ARG B C 1
ATOM 6052 O O . ARG B 1 276 ? 8.969 -32.5 -12.789 1 90.81 276 ARG B O 1
ATOM 6059 N N . ILE B 1 277 ? 8.617 -32 -10.625 1 91.06 277 ILE B N 1
ATOM 6060 C CA . ILE B 1 277 ? 7.258 -31.547 -10.891 1 91.06 277 ILE B CA 1
ATOM 6061 C C . ILE B 1 277 ? 7.297 -30.312 -11.789 1 91.06 277 ILE B C 1
ATOM 6063 O O . ILE B 1 277 ? 6.496 -30.188 -12.727 1 91.06 277 ILE B O 1
ATOM 6067 N N . GLY B 1 278 ? 8.211 -29.422 -11.562 1 90.38 278 GLY B N 1
ATOM 6068 C CA . GLY B 1 278 ? 8.367 -28.234 -12.398 1 90.38 278 GLY B CA 1
ATOM 6069 C C . GLY B 1 278 ? 8.656 -28.562 -13.852 1 90.38 278 GLY B C 1
ATOM 6070 O O . GLY B 1 278 ? 8.008 -28.016 -14.75 1 90.38 278 GLY B O 1
ATOM 6071 N N . VAL B 1 279 ? 9.547 -29.438 -14.055 1 87.75 279 VAL B N 1
ATOM 6072 C CA . VAL B 1 279 ? 9.945 -29.812 -15.398 1 87.75 279 VAL B CA 1
ATOM 6073 C C . VAL B 1 279 ? 8.797 -30.531 -16.109 1 87.75 279 VAL B C 1
ATOM 6075 O O . VAL B 1 279 ? 8.523 -30.266 -17.281 1 87.75 279 VAL B O 1
ATOM 6078 N N . ARG B 1 280 ? 8.094 -31.359 -15.391 1 84.06 280 ARG B N 1
ATOM 6079 C CA . ARG B 1 280 ? 7.008 -32.156 -15.945 1 84.06 280 ARG B CA 1
ATOM 6080 C C . ARG B 1 280 ? 5.863 -31.266 -16.422 1 84.06 280 ARG B C 1
ATOM 6082 O O . ARG B 1 280 ? 5.219 -31.547 -17.438 1 84.06 280 ARG B O 1
ATOM 6089 N N . HIS B 1 281 ? 5.672 -30.172 -15.719 1 87.25 281 HIS B N 1
ATOM 6090 C CA . HIS B 1 281 ? 4.488 -29.359 -16 1 87.25 281 HIS B CA 1
ATOM 6091 C C . HIS B 1 281 ? 4.855 -28.094 -16.766 1 87.25 281 HIS B C 1
ATOM 6093 O O . HIS B 1 281 ? 3.996 -27.234 -17.016 1 87.25 281 HIS B O 1
ATOM 6099 N N . GLN B 1 282 ? 6.016 -27.922 -17.156 1 81.56 282 GLN B N 1
ATOM 6100 C CA . GLN B 1 282 ? 6.504 -26.688 -17.781 1 81.56 282 GLN B CA 1
ATOM 6101 C C . GLN B 1 282 ? 5.691 -26.344 -19.016 1 81.56 282 GLN B C 1
ATOM 6103 O O . GLN B 1 282 ? 5.41 -25.156 -19.266 1 81.56 282 GLN B O 1
ATOM 6108 N N . ILE B 1 283 ? 5.254 -27.344 -19.703 1 72.44 283 ILE B N 1
ATOM 6109 C CA . ILE B 1 283 ? 4.559 -27.078 -20.969 1 72.44 283 ILE B CA 1
ATOM 6110 C C . ILE B 1 283 ? 3.051 -27.219 -20.75 1 72.44 283 ILE B C 1
ATOM 6112 O O . ILE B 1 283 ? 2.277 -26.359 -21.172 1 72.44 283 ILE B O 1
ATOM 6116 N N . LYS B 1 284 ? 2.582 -28.25 -20.016 1 74.19 284 LYS B N 1
ATOM 6117 C CA . LYS B 1 284 ? 1.168 -28.594 -19.891 1 74.19 284 LYS B CA 1
ATOM 6118 C C . LYS B 1 284 ? 0.452 -27.625 -18.953 1 74.19 284 LYS B C 1
ATOM 6120 O O . LYS B 1 284 ? -0.701 -27.25 -19.188 1 74.19 284 LYS B O 1
ATOM 6125 N N . ASN B 1 285 ? 1.135 -27.234 -17.938 1 83.69 285 ASN B N 1
ATOM 6126 C CA . ASN B 1 285 ? 0.551 -26.344 -16.922 1 83.69 285 ASN B CA 1
ATOM 6127 C C . ASN B 1 285 ? 1.595 -25.406 -16.328 1 83.69 285 ASN B C 1
ATOM 6129 O O . ASN B 1 285 ? 2.041 -25.609 -15.203 1 83.69 285 ASN B O 1
ATOM 6133 N N . PRO B 1 286 ? 1.811 -24.344 -17.047 1 84.5 286 PRO B N 1
ATOM 6134 C CA . PRO B 1 286 ? 2.893 -23.438 -16.656 1 84.5 286 PRO B CA 1
ATOM 6135 C C . PRO B 1 286 ? 2.697 -22.859 -15.266 1 84.5 286 PRO B C 1
ATOM 6137 O O . PRO B 1 286 ? 3.666 -22.703 -14.516 1 84.5 286 PRO B O 1
ATOM 6140 N N . PRO B 1 287 ? 1.491 -22.562 -14.859 1 87.62 287 PRO B N 1
ATOM 6141 C CA . PRO B 1 287 ? 1.349 -22.047 -13.492 1 87.62 287 PRO B CA 1
ATOM 6142 C C . PRO B 1 287 ? 1.878 -23.016 -12.445 1 87.62 287 PRO B C 1
ATOM 6144 O O . PRO B 1 287 ? 2.561 -22.609 -11.5 1 87.62 287 PRO B O 1
ATOM 6147 N N . ILE B 1 288 ? 1.68 -24.281 -12.609 1 89.44 288 ILE B N 1
ATOM 6148 C CA . ILE B 1 288 ? 2.178 -25.281 -11.672 1 89.44 288 ILE B CA 1
ATOM 6149 C C . ILE B 1 288 ? 3.703 -25.297 -11.695 1 89.44 288 ILE B C 1
ATOM 6151 O O . ILE B 1 288 ? 4.348 -25.391 -10.648 1 89.44 288 ILE B O 1
ATOM 6155 N N . ALA B 1 289 ? 4.234 -25.25 -12.906 1 90.38 289 ALA B N 1
ATOM 6156 C CA . ALA B 1 289 ? 5.691 -25.219 -13.031 1 90.38 289 ALA B CA 1
ATOM 6157 C C . ALA B 1 289 ? 6.273 -24 -12.297 1 90.38 289 ALA B C 1
ATOM 6159 O O . ALA B 1 289 ? 7.285 -24.125 -11.602 1 90.38 289 ALA B O 1
ATOM 6160 N N . GLY B 1 290 ? 5.668 -22.875 -12.523 1 93.88 290 GLY B N 1
ATOM 6161 C CA . GLY B 1 290 ? 6.125 -21.672 -11.836 1 93.88 290 GLY B CA 1
ATOM 6162 C C . GLY B 1 290 ? 6.113 -21.812 -10.328 1 93.88 290 GLY B C 1
ATOM 6163 O O . GLY B 1 290 ? 7.078 -21.422 -9.656 1 93.88 290 GLY B O 1
ATOM 6164 N N . TRP B 1 291 ? 5.094 -22.328 -9.766 1 94.06 291 TRP B N 1
ATOM 6165 C CA . TRP B 1 291 ? 4.98 -22.5 -8.328 1 94.06 291 TRP B CA 1
ATOM 6166 C C . TRP B 1 291 ? 5.988 -23.531 -7.824 1 94.06 291 TRP B C 1
ATOM 6168 O O . TRP B 1 291 ? 6.488 -23.422 -6.703 1 94.06 291 TRP B O 1
ATOM 6178 N N . ALA B 1 292 ? 6.25 -24.516 -8.625 1 95.56 292 ALA B N 1
ATOM 6179 C CA . ALA B 1 292 ? 7.281 -25.484 -8.273 1 95.56 292 ALA B CA 1
ATOM 6180 C C . ALA B 1 292 ? 8.641 -24.812 -8.125 1 95.56 292 ALA B C 1
ATOM 6182 O O . ALA B 1 292 ? 9.367 -25.062 -7.164 1 95.56 292 ALA B O 1
ATOM 6183 N N . TRP B 1 293 ? 8.938 -23.969 -9.086 1 95.44 293 TRP B N 1
ATOM 6184 C CA . TRP B 1 293 ? 10.203 -23.25 -9.008 1 95.44 293 TRP B CA 1
ATOM 6185 C C . TRP B 1 293 ? 10.25 -22.375 -7.762 1 95.44 293 TRP B C 1
ATOM 6187 O O . TRP B 1 293 ? 11.289 -22.281 -7.094 1 95.44 293 TRP B O 1
ATOM 6197 N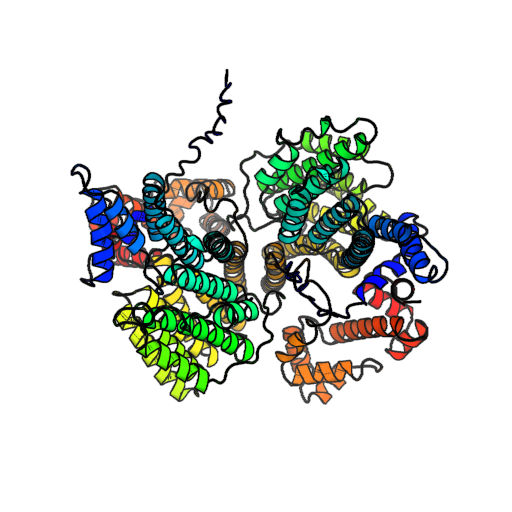 N . LEU B 1 294 ? 9.18 -21.703 -7.461 1 96.69 294 LEU B N 1
ATOM 6198 C CA . LEU B 1 294 ? 9.125 -20.875 -6.262 1 96.69 294 LEU B CA 1
ATOM 6199 C C . LEU B 1 294 ? 9.328 -21.719 -5.008 1 96.69 294 LEU B C 1
ATOM 6201 O O . LEU B 1 294 ? 10.023 -21.297 -4.078 1 96.69 294 LEU B O 1
ATOM 6205 N N . SER B 1 295 ? 8.695 -22.859 -4.965 1 96.88 295 SER B N 1
ATOM 6206 C CA . SER B 1 295 ? 8.852 -23.766 -3.832 1 96.88 295 SER B CA 1
ATOM 6207 C C . SER B 1 295 ? 10.305 -24.219 -3.688 1 96.88 295 SER B C 1
ATOM 6209 O O . SER B 1 295 ? 10.812 -24.328 -2.572 1 96.88 295 SER B O 1
ATOM 6211 N N . SER B 1 296 ? 10.922 -24.516 -4.805 1 96.19 296 SER B N 1
ATOM 6212 C CA . SER B 1 296 ? 12.336 -24.875 -4.777 1 96.19 296 SER B CA 1
ATOM 6213 C C . SER B 1 296 ? 13.18 -23.75 -4.188 1 96.19 296 SER B C 1
ATOM 6215 O O . SER B 1 296 ? 14.055 -23.984 -3.352 1 96.19 296 SER B O 1
ATOM 6217 N N . ALA B 1 297 ? 12.922 -22.547 -4.637 1 96 297 ALA B N 1
ATOM 6218 C CA . ALA B 1 297 ? 13.641 -21.375 -4.125 1 96 297 ALA B CA 1
ATOM 6219 C C . ALA B 1 297 ? 13.461 -21.234 -2.615 1 96 297 ALA B C 1
ATOM 6221 O O . ALA B 1 297 ? 14.406 -20.922 -1.896 1 96 297 ALA B O 1
ATOM 6222 N N . LEU B 1 298 ? 12.266 -21.422 -2.182 1 96.94 298 LEU B N 1
ATOM 6223 C CA . LEU B 1 298 ? 11.938 -21.328 -0.761 1 96.94 298 LEU B CA 1
ATOM 6224 C C . LEU B 1 298 ? 12.805 -22.281 0.053 1 96.94 298 LEU B C 1
ATOM 6226 O O . LEU B 1 298 ? 13.398 -21.891 1.059 1 96.94 298 LEU B O 1
ATOM 6230 N N . VAL B 1 299 ? 12.914 -23.516 -0.35 1 96.62 299 VAL B N 1
ATOM 6231 C CA . VAL B 1 299 ? 13.672 -24.5 0.4 1 96.62 299 VAL B CA 1
ATOM 6232 C C . VAL B 1 299 ? 15.164 -24.188 0.321 1 96.62 299 VAL B C 1
ATOM 6234 O O . VAL B 1 299 ? 15.883 -24.281 1.321 1 96.62 299 VAL B O 1
ATOM 6237 N N . HIS B 1 300 ? 15.656 -23.75 -0.824 1 94.06 300 HIS B N 1
ATOM 6238 C CA . HIS B 1 300 ? 17.047 -23.344 -0.955 1 94.06 300 HIS B CA 1
ATOM 6239 C C . HIS B 1 300 ? 17.375 -22.219 0.013 1 94.06 300 HIS B C 1
ATOM 6241 O O . HIS B 1 300 ? 18.422 -22.234 0.667 1 94.06 300 HIS B O 1
ATOM 6247 N N . CYS B 1 301 ? 16.484 -21.234 0.047 1 92.31 301 CYS B N 1
ATOM 6248 C CA . CYS B 1 301 ? 16.703 -20.094 0.934 1 92.31 301 CYS B CA 1
ATOM 6249 C C . CYS B 1 301 ? 16.781 -20.547 2.389 1 92.31 301 CYS B C 1
ATOM 6251 O O . CYS B 1 301 ? 17.625 -20.047 3.146 1 92.31 301 CYS B O 1
ATOM 6253 N N . SER B 1 302 ? 15.93 -21.453 2.768 1 91.44 302 SER B N 1
ATOM 6254 C CA . SER B 1 302 ? 15.906 -21.938 4.145 1 91.44 302 SER B CA 1
ATOM 6255 C C . SER B 1 302 ? 17.219 -22.625 4.508 1 91.44 302 SER B C 1
ATOM 6257 O O . SER B 1 302 ? 17.578 -22.688 5.684 1 91.44 302 SER B O 1
ATOM 6259 N N . LYS B 1 303 ? 17.984 -23.109 3.514 1 89.62 303 LYS B N 1
ATOM 6260 C CA . LYS B 1 303 ? 19.266 -23.781 3.732 1 89.62 303 LYS B CA 1
ATOM 6261 C C . LYS B 1 303 ? 20.438 -22.859 3.396 1 89.62 303 LYS B C 1
ATOM 6263 O O . LYS B 1 303 ? 21.562 -23.312 3.252 1 89.62 303 LYS B O 1
ATOM 6268 N N . ARG B 1 304 ? 20.172 -21.578 3.102 1 85.5 304 ARG B N 1
ATOM 6269 C CA . ARG B 1 304 ? 21.141 -20.531 2.844 1 85.5 304 ARG B CA 1
ATOM 6270 C C . ARG B 1 304 ? 21.922 -20.797 1.561 1 85.5 304 ARG B C 1
ATOM 6272 O O . ARG B 1 304 ? 23.125 -20.531 1.48 1 85.5 304 ARG B O 1
ATOM 6279 N N . GLN B 1 305 ? 21.312 -21.516 0.708 1 89 305 GLN B N 1
ATOM 6280 C CA . GLN B 1 305 ? 21.828 -21.719 -0.638 1 89 305 GLN B CA 1
ATOM 6281 C C . GLN B 1 305 ? 21.312 -20.656 -1.603 1 89 305 GLN B C 1
ATOM 6283 O O . GLN B 1 305 ? 20.484 -20.953 -2.467 1 89 305 GLN B O 1
ATOM 6288 N N . TYR B 1 306 ? 21.859 -19.484 -1.559 1 85.06 306 TYR B N 1
ATOM 6289 C CA . TYR B 1 306 ? 21.25 -18.312 -2.182 1 85.06 306 TYR B CA 1
ATOM 6290 C C . TYR B 1 306 ? 21.531 -18.281 -3.68 1 85.06 306 TYR B C 1
ATOM 6292 O O . TYR B 1 306 ? 20.719 -17.781 -4.457 1 85.06 306 TYR B O 1
ATOM 6300 N N . ALA B 1 307 ? 22.609 -18.812 -4.145 1 82.31 307 ALA B N 1
ATOM 6301 C CA . ALA B 1 307 ? 22.891 -18.859 -5.578 1 82.31 307 ALA B CA 1
ATOM 6302 C C . ALA B 1 307 ? 21.859 -19.719 -6.309 1 82.31 307 ALA B C 1
ATOM 6304 O O . ALA B 1 307 ? 21.297 -19.297 -7.32 1 82.31 307 ALA B O 1
ATOM 6305 N N . GLN B 1 308 ? 21.609 -20.922 -5.742 1 86.44 308 GLN B N 1
ATOM 6306 C CA . GLN B 1 308 ? 20.625 -21.828 -6.328 1 86.44 308 GLN B CA 1
ATOM 6307 C C . GLN B 1 308 ? 19.219 -21.25 -6.203 1 86.44 308 GLN B C 1
ATOM 6309 O O . GLN B 1 308 ? 18.406 -21.375 -7.117 1 86.44 308 GLN B O 1
ATOM 6314 N N . ALA B 1 309 ? 18.969 -20.609 -5.051 1 92.94 309 ALA B N 1
ATOM 6315 C CA . ALA B 1 309 ? 17.672 -19.984 -4.836 1 92.94 309 ALA B CA 1
ATOM 6316 C C . ALA B 1 309 ? 17.406 -18.906 -5.883 1 92.94 309 ALA B C 1
ATOM 6318 O O . ALA B 1 309 ? 16.297 -18.797 -6.414 1 92.94 309 ALA B O 1
ATOM 6319 N N . LEU B 1 310 ? 18.406 -18.156 -6.152 1 88.31 310 LEU B N 1
ATOM 6320 C CA . LEU B 1 310 ? 18.266 -17.078 -7.117 1 88.31 310 LEU B CA 1
ATOM 6321 C C . LEU B 1 310 ? 17.969 -17.625 -8.508 1 88.31 310 LEU B C 1
ATOM 6323 O O . LEU B 1 310 ? 17.156 -17.047 -9.242 1 88.31 310 LEU B O 1
ATOM 6327 N N . GLN B 1 311 ? 18.594 -18.672 -8.883 1 85.94 311 GLN B N 1
ATOM 6328 C CA . GLN B 1 311 ? 18.328 -19.312 -10.172 1 85.94 311 GLN B CA 1
ATOM 6329 C C . GLN B 1 311 ? 16.891 -19.766 -10.273 1 85.94 311 GLN B C 1
ATOM 6331 O O . GLN B 1 311 ? 16.234 -19.547 -11.297 1 85.94 311 GLN B O 1
ATOM 6336 N N . ALA B 1 312 ? 16.406 -20.391 -9.258 1 93.81 312 ALA B N 1
ATOM 6337 C CA . ALA B 1 312 ? 15.016 -20.859 -9.234 1 93.81 312 ALA B CA 1
ATOM 6338 C C . ALA B 1 312 ? 14.047 -19.688 -9.297 1 93.81 312 ALA B C 1
ATOM 6340 O O . ALA B 1 312 ? 13.016 -19.75 -9.977 1 93.81 312 ALA B O 1
ATOM 6341 N N . VAL B 1 313 ? 14.344 -18.609 -8.594 1 94.75 313 VAL B N 1
ATOM 6342 C CA . VAL B 1 313 ? 13.516 -17.406 -8.586 1 94.75 313 VAL B CA 1
ATOM 6343 C C . VAL B 1 313 ? 13.43 -16.828 -9.992 1 94.75 313 VAL B C 1
ATOM 6345 O O . VAL B 1 313 ? 12.367 -16.391 -10.43 1 94.75 313 VAL B O 1
ATOM 6348 N N . MET B 1 314 ? 14.492 -16.859 -10.672 1 88.81 314 MET B N 1
ATOM 6349 C CA . MET B 1 314 ? 14.523 -16.312 -12.023 1 88.81 314 MET B CA 1
ATOM 6350 C C . MET B 1 314 ? 13.617 -17.125 -12.953 1 88.81 314 MET B C 1
ATOM 6352 O O . MET B 1 314 ? 12.945 -16.562 -13.812 1 88.81 314 MET B O 1
ATOM 6356 N N . LEU B 1 315 ? 13.617 -18.406 -12.766 1 88.31 315 LEU B N 1
ATOM 6357 C CA . LEU B 1 315 ? 12.742 -19.266 -13.555 1 88.31 315 LEU B CA 1
ATOM 6358 C C . LEU B 1 315 ? 11.281 -18.984 -13.234 1 88.31 315 LEU B C 1
ATOM 6360 O O . LEU B 1 315 ? 10.445 -18.906 -14.141 1 88.31 315 LEU B O 1
ATOM 6364 N N . ALA B 1 316 ? 10.953 -18.844 -12 1 94.5 316 ALA B N 1
ATOM 6365 C CA . ALA B 1 316 ? 9.594 -18.531 -11.586 1 94.5 316 ALA B CA 1
ATOM 6366 C C . ALA B 1 316 ? 9.148 -17.188 -12.164 1 94.5 316 ALA B C 1
ATOM 6368 O O . ALA B 1 316 ? 8.031 -17.062 -12.672 1 94.5 316 ALA B O 1
ATOM 6369 N N . LYS B 1 317 ? 9.984 -16.188 -12.102 1 89.12 317 LYS B N 1
ATOM 6370 C CA . LYS B 1 317 ? 9.695 -14.852 -12.625 1 89.12 317 LYS B CA 1
ATOM 6371 C C . LYS B 1 317 ? 9.445 -14.891 -14.125 1 89.12 317 LYS B C 1
ATOM 6373 O O . LYS B 1 317 ? 8.523 -14.234 -14.625 1 89.12 317 LYS B O 1
ATOM 6378 N N . SER B 1 318 ? 10.281 -15.594 -14.789 1 81.81 318 SER B N 1
ATOM 6379 C CA . SER B 1 318 ? 10.117 -15.727 -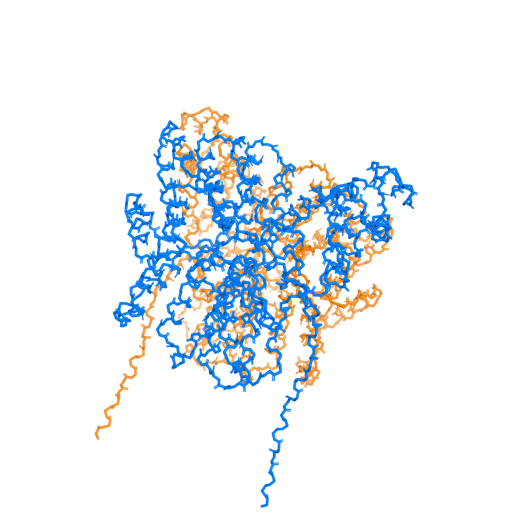16.234 1 81.81 318 SER B CA 1
ATOM 6380 C C . SER B 1 318 ? 8.766 -16.328 -16.594 1 81.81 318 SER B C 1
ATOM 6382 O O . SER B 1 318 ? 8.078 -15.844 -17.484 1 81.81 318 SER B O 1
ATOM 6384 N N . THR B 1 319 ? 8.414 -17.391 -15.875 1 85.69 319 THR B N 1
ATOM 6385 C CA . THR B 1 319 ? 7.117 -18.031 -16.094 1 85.69 319 THR B CA 1
ATOM 6386 C C . THR B 1 319 ? 5.984 -17.047 -15.797 1 85.69 319 THR B C 1
ATOM 6388 O O . THR B 1 319 ? 5.035 -16.938 -16.562 1 85.69 319 THR B O 1
ATOM 6391 N N . ALA B 1 320 ? 6.074 -16.328 -14.719 1 88.56 320 ALA B N 1
ATOM 6392 C CA . ALA B 1 320 ? 5.055 -15.367 -14.305 1 88.56 320 ALA B CA 1
ATOM 6393 C C . ALA B 1 320 ? 4.871 -14.266 -15.344 1 88.56 320 ALA B C 1
ATOM 6395 O O . ALA B 1 320 ? 3.742 -13.883 -15.656 1 88.56 320 ALA B O 1
ATOM 6396 N N . ARG B 1 321 ? 5.914 -13.789 -15.844 1 77.31 321 ARG B N 1
ATOM 6397 C CA . ARG B 1 321 ? 5.859 -12.719 -16.828 1 77.31 321 ARG B CA 1
ATOM 6398 C C . ARG B 1 321 ? 5.266 -13.219 -18.141 1 77.31 321 ARG B C 1
ATOM 6400 O O . ARG B 1 321 ? 4.426 -12.547 -18.75 1 77.31 321 ARG B O 1
ATOM 6407 N N . THR B 1 322 ? 5.652 -14.391 -18.5 1 73.12 322 THR B N 1
ATOM 6408 C CA . THR B 1 322 ? 5.195 -14.969 -19.766 1 73.12 322 THR B CA 1
ATOM 6409 C C . THR B 1 322 ? 3.688 -15.203 -19.734 1 73.12 322 THR B C 1
ATOM 6411 O O . THR B 1 322 ? 2.99 -14.906 -20.703 1 73.12 322 THR B O 1
ATOM 6414 N N . TYR B 1 323 ? 3.219 -15.633 -18.609 1 77.12 323 TYR B N 1
ATOM 6415 C CA . TYR B 1 323 ? 1.822 -16.047 -18.547 1 77.12 323 TYR B CA 1
ATOM 6416 C C . TYR B 1 323 ? 1.009 -15.07 -17.703 1 77.12 323 TYR B C 1
ATOM 6418 O O . TYR B 1 323 ? -0.134 -15.359 -17.328 1 77.12 323 TYR B O 1
ATOM 6426 N N . GLN B 1 324 ? 1.58 -13.93 -17.312 1 76.56 324 GLN B N 1
ATOM 6427 C CA . GLN B 1 324 ? 0.919 -12.828 -16.609 1 76.56 324 GLN B CA 1
ATOM 6428 C C . GLN B 1 324 ? 0.313 -13.305 -15.297 1 76.56 324 GLN B C 1
ATOM 6430 O O . GLN B 1 324 ? -0.853 -13.031 -15.008 1 76.56 324 GLN B O 1
ATOM 6435 N N . LEU B 1 325 ? 1.087 -14.039 -14.617 1 86.62 325 LEU B N 1
ATOM 6436 C CA . LEU B 1 325 ? 0.702 -14.508 -13.289 1 86.62 325 LEU B CA 1
ATOM 6437 C C . LEU B 1 325 ? 1.218 -13.555 -12.211 1 86.62 325 LEU B C 1
ATOM 6439 O O . LEU B 1 325 ? 2.299 -13.766 -11.656 1 86.62 325 LEU B O 1
ATOM 6443 N N . GLU B 1 326 ? 0.379 -12.602 -11.867 1 84.88 326 GLU B N 1
ATOM 6444 C CA . GLU B 1 326 ? 0.835 -11.516 -11.016 1 84.88 326 GLU B CA 1
ATOM 6445 C C . GLU B 1 326 ? 1.13 -12.008 -9.602 1 84.88 326 GLU B C 1
ATOM 6447 O O . GLU B 1 326 ? 2.078 -11.547 -8.961 1 84.88 326 GLU B O 1
ATOM 6452 N N . GLY B 1 327 ? 0.326 -12.859 -9.086 1 86.56 327 GLY B N 1
ATOM 6453 C CA . GLY B 1 327 ? 0.577 -13.398 -7.758 1 86.56 327 GLY B CA 1
ATOM 6454 C C . GLY B 1 327 ? 1.908 -14.117 -7.648 1 86.56 327 GLY B C 1
ATOM 6455 O O . GLY B 1 327 ? 2.643 -13.93 -6.676 1 86.56 327 GLY B O 1
ATOM 6456 N N . LEU B 1 328 ? 2.215 -14.883 -8.609 1 90.88 328 LEU B N 1
ATOM 6457 C CA . LEU B 1 328 ? 3.492 -15.594 -8.648 1 90.88 328 LEU B CA 1
ATOM 6458 C C . LEU B 1 328 ? 4.652 -14.609 -8.773 1 90.88 328 LEU B C 1
ATOM 6460 O O . LEU B 1 328 ? 5.684 -14.773 -8.117 1 90.88 328 LEU B O 1
ATOM 6464 N N . CYS B 1 329 ? 4.426 -13.656 -9.594 1 91.94 329 CYS B N 1
ATOM 6465 C CA . CYS B 1 329 ? 5.469 -12.656 -9.781 1 91.94 329 CYS B CA 1
ATOM 6466 C C . CYS B 1 329 ? 5.773 -11.93 -8.469 1 91.94 329 CYS B C 1
ATOM 6468 O O . CYS B 1 329 ? 6.938 -11.758 -8.109 1 91.94 329 CYS B O 1
ATOM 6470 N N . ARG B 1 330 ? 4.824 -11.539 -7.824 1 92.25 330 ARG B N 1
ATOM 6471 C CA . ARG B 1 330 ? 4.977 -10.828 -6.559 1 92.25 330 ARG B CA 1
ATOM 6472 C C . ARG B 1 330 ? 5.77 -11.664 -5.559 1 92.25 330 ARG B C 1
ATOM 6474 O O . ARG B 1 330 ? 6.703 -11.164 -4.926 1 92.25 330 ARG B O 1
ATOM 6481 N N . ASN B 1 331 ? 5.406 -12.898 -5.379 1 93.5 331 ASN B N 1
ATOM 6482 C CA . ASN B 1 331 ? 6.117 -13.781 -4.453 1 93.5 331 ASN B CA 1
ATOM 6483 C C . ASN B 1 331 ? 7.57 -13.977 -4.871 1 93.5 331 ASN B C 1
ATOM 6485 O O . ASN B 1 331 ? 8.461 -14.023 -4.023 1 93.5 331 ASN B O 1
ATOM 6489 N N . ALA B 1 332 ? 7.766 -14.102 -6.164 1 94.5 332 ALA B N 1
ATOM 6490 C CA . ALA B 1 332 ? 9.133 -14.258 -6.664 1 94.5 332 ALA B CA 1
ATOM 6491 C C . ALA B 1 332 ? 9.977 -13.031 -6.34 1 94.5 332 ALA B C 1
ATOM 6493 O O . ALA B 1 332 ? 11.148 -13.156 -5.969 1 94.5 332 ALA B O 1
ATOM 6494 N N . LEU B 1 333 ? 9.398 -11.891 -6.465 1 93.69 333 LEU B N 1
ATOM 6495 C CA . LEU B 1 333 ? 10.109 -10.648 -6.184 1 93.69 333 LEU B CA 1
ATOM 6496 C C . LEU B 1 333 ? 10.477 -10.555 -4.707 1 93.69 333 LEU B C 1
ATOM 6498 O O . LEU B 1 333 ? 11.523 -10.008 -4.352 1 93.69 333 LEU B O 1
ATOM 6502 N N . VAL B 1 334 ? 9.625 -11.047 -3.881 1 93.5 334 VAL B N 1
ATOM 6503 C CA . VAL B 1 334 ? 9.914 -11.031 -2.449 1 93.5 334 VAL B CA 1
ATOM 6504 C C . VAL B 1 334 ? 11.188 -11.828 -2.17 1 93.5 334 VAL B C 1
ATOM 6506 O O . VAL B 1 334 ? 12.07 -11.359 -1.454 1 93.5 334 VAL B O 1
ATOM 6509 N N . TYR B 1 335 ? 11.32 -12.969 -2.738 1 94.81 335 TYR B N 1
ATOM 6510 C CA . TYR B 1 335 ? 12.508 -13.797 -2.529 1 94.81 335 TYR B CA 1
ATOM 6511 C C . TYR B 1 335 ? 13.734 -13.164 -3.176 1 94.81 335 TYR B C 1
ATOM 6513 O O . TYR B 1 335 ? 14.828 -13.195 -2.607 1 94.81 335 TYR B O 1
ATOM 6521 N N . GLU B 1 336 ? 13.531 -12.633 -4.328 1 91 336 GLU B N 1
ATOM 6522 C CA . GLU B 1 336 ? 14.641 -11.953 -4.996 1 91 336 GLU B CA 1
ATOM 6523 C C . GLU B 1 336 ? 15.188 -10.82 -4.133 1 91 336 GLU B C 1
ATOM 6525 O O . GLU B 1 336 ? 16.406 -10.695 -3.975 1 91 336 GLU B O 1
ATOM 6530 N N . TYR B 1 337 ? 14.297 -10.086 -3.629 1 91.38 337 TYR B N 1
ATOM 6531 C CA . TYR B 1 337 ? 14.672 -8.992 -2.736 1 91.38 337 TYR B CA 1
ATOM 6532 C C . TYR B 1 337 ? 15.469 -9.508 -1.547 1 91.38 337 TYR B C 1
ATOM 6534 O O . TYR B 1 337 ? 16.531 -8.977 -1.229 1 91.38 337 TYR B O 1
ATOM 6542 N N . HIS B 1 338 ? 14.953 -10.492 -0.877 1 86.69 338 HIS B N 1
ATOM 6543 C CA . HIS B 1 338 ? 15.586 -11.055 0.308 1 86.69 338 HIS B CA 1
ATOM 6544 C C . HIS B 1 338 ? 17 -11.547 -0.005 1 86.69 338 HIS B C 1
ATOM 6546 O O . HIS B 1 338 ? 17.938 -11.281 0.751 1 86.69 338 HIS B O 1
ATOM 6552 N N . ILE B 1 339 ? 17.188 -12.18 -1.058 1 85.31 339 ILE B N 1
ATOM 6553 C CA . ILE B 1 339 ? 18.484 -12.727 -1.462 1 85.31 339 ILE B CA 1
ATOM 6554 C C . ILE B 1 339 ? 19.453 -11.586 -1.749 1 85.31 339 ILE B C 1
ATOM 6556 O O . ILE B 1 339 ? 20.578 -11.594 -1.262 1 85.31 339 ILE B O 1
ATOM 6560 N N . GLN B 1 340 ? 19.047 -10.586 -2.473 1 80.5 340 GLN B N 1
ATOM 6561 C CA . GLN B 1 340 ? 19.891 -9.453 -2.838 1 80.5 340 GLN B CA 1
ATOM 6562 C C . GLN B 1 340 ? 20.344 -8.688 -1.601 1 80.5 340 GLN B C 1
ATOM 6564 O O . GLN B 1 340 ? 21.516 -8.336 -1.479 1 80.5 340 GLN B O 1
ATOM 6569 N N . GLU B 1 341 ? 19.375 -8.492 -0.771 1 79.38 341 GLU B N 1
ATOM 6570 C CA . GLU B 1 341 ? 19.703 -7.77 0.458 1 79.38 341 GLU B CA 1
ATOM 6571 C C . GLU B 1 341 ? 20.703 -8.539 1.305 1 79.38 341 GLU B C 1
ATOM 6573 O O . GLU B 1 341 ? 21.672 -7.969 1.805 1 79.38 341 GLU B O 1
ATOM 6578 N N . THR B 1 342 ? 20.484 -9.836 1.405 1 75.88 342 THR B N 1
ATOM 6579 C CA . THR B 1 342 ? 21.344 -10.68 2.225 1 75.88 342 THR B CA 1
ATOM 6580 C C . THR B 1 342 ? 22.75 -10.758 1.63 1 75.88 342 THR B C 1
ATOM 6582 O O . THR B 1 342 ? 23.734 -10.812 2.365 1 75.88 342 THR B O 1
ATOM 6585 N N . GLN B 1 343 ? 22.859 -10.648 0.339 1 73.25 343 GLN B N 1
ATOM 6586 C CA . GLN B 1 343 ? 24.141 -10.773 -0.343 1 73.25 343 GLN B CA 1
ATOM 6587 C C . GLN B 1 343 ? 24.828 -9.414 -0.481 1 73.25 343 GLN B C 1
ATOM 6589 O O . GLN B 1 343 ? 25.922 -9.32 -1.053 1 73.25 343 GLN B O 1
ATOM 6594 N N . GLY B 1 344 ? 24.172 -8.32 -0.116 1 69.19 344 GLY B N 1
ATOM 6595 C CA . GLY B 1 344 ? 24.781 -6.996 -0.125 1 69.19 344 GLY B CA 1
ATOM 6596 C C . GLY B 1 344 ? 24.594 -6.262 -1.439 1 69.19 344 GLY B C 1
ATOM 6597 O O . GLY B 1 344 ? 25.188 -5.211 -1.663 1 69.19 344 GLY B O 1
ATOM 6598 N N . ASP B 1 345 ? 23.859 -6.832 -2.279 1 77 345 ASP B N 1
ATOM 6599 C CA . ASP B 1 345 ? 23.484 -6.137 -3.51 1 77 345 ASP B CA 1
ATOM 6600 C C . ASP B 1 345 ? 22.359 -5.141 -3.26 1 77 345 ASP B C 1
ATOM 6602 O O . ASP B 1 345 ? 21.234 -5.355 -3.689 1 77 345 ASP B O 1
ATOM 6606 N N . PHE B 1 346 ? 22.703 -3.969 -2.746 1 72.44 346 PHE B N 1
ATOM 6607 C CA . PHE B 1 346 ? 21.703 -3.014 -2.311 1 72.44 346 PHE B CA 1
ATOM 6608 C C . PHE B 1 346 ? 21.062 -2.318 -3.506 1 72.44 346 PHE B C 1
ATOM 6610 O O . PHE B 1 346 ? 19.875 -1.977 -3.471 1 72.44 346 PHE B O 1
ATOM 6617 N N . ALA B 1 347 ? 21.844 -2.102 -4.535 1 70.5 347 ALA B N 1
ATOM 6618 C CA . ALA B 1 347 ? 21.266 -1.519 -5.746 1 70.5 347 ALA B CA 1
ATOM 6619 C C . ALA B 1 347 ? 20.172 -2.414 -6.316 1 70.5 347 ALA B C 1
ATOM 6621 O O . ALA B 1 347 ? 19.062 -1.942 -6.621 1 70.5 347 ALA B O 1
ATOM 6622 N N . GLY B 1 348 ? 20.469 -3.672 -6.34 1 74.31 348 GLY B N 1
ATOM 6623 C CA . GLY B 1 348 ? 19.484 -4.629 -6.801 1 74.31 348 GLY B CA 1
ATOM 6624 C C . GLY B 1 348 ? 18.281 -4.73 -5.879 1 74.31 348 GLY B C 1
ATOM 6625 O O . GLY B 1 348 ? 17.141 -4.727 -6.34 1 74.31 348 GLY B O 1
ATOM 6626 N N . ALA B 1 349 ? 18.516 -4.695 -4.605 1 80.94 349 ALA B N 1
ATOM 6627 C CA . ALA B 1 349 ? 17.453 -4.781 -3.609 1 80.94 349 ALA B CA 1
ATOM 6628 C C . ALA B 1 349 ? 16.516 -3.58 -3.701 1 80.94 349 ALA B C 1
ATOM 6630 O O . ALA B 1 349 ? 15.297 -3.727 -3.605 1 80.94 349 ALA B O 1
ATOM 6631 N N . LEU B 1 350 ? 17.125 -2.465 -3.902 1 77.31 350 LEU B N 1
ATOM 6632 C CA . LEU B 1 350 ? 16.328 -1.246 -4.008 1 77.31 350 LEU B CA 1
ATOM 6633 C C . LEU B 1 350 ? 15.414 -1.297 -5.227 1 77.31 350 LEU B C 1
ATOM 6635 O O . LEU B 1 350 ? 14.227 -0.959 -5.137 1 77.31 350 LEU B O 1
ATOM 6639 N N . SER B 1 351 ? 15.93 -1.711 -6.309 1 78.81 351 SER B N 1
ATOM 6640 C CA . SER B 1 351 ? 15.141 -1.837 -7.531 1 78.81 351 SER B CA 1
ATOM 6641 C C . SER B 1 351 ? 13.977 -2.809 -7.344 1 78.81 351 SER B C 1
ATOM 6643 O O . SER B 1 351 ? 12.844 -2.51 -7.727 1 78.81 351 SER B O 1
ATOM 6645 N N . THR B 1 352 ? 14.25 -3.869 -6.738 1 85.88 352 THR B N 1
ATOM 6646 C CA . THR B 1 352 ? 13.234 -4.895 -6.504 1 85.88 352 THR B CA 1
ATOM 6647 C C . THR B 1 352 ? 12.18 -4.398 -5.523 1 85.88 352 THR B C 1
ATOM 6649 O O . THR B 1 352 ? 10.984 -4.641 -5.715 1 85.88 352 THR B O 1
ATOM 6652 N N . LEU B 1 353 ? 12.625 -3.748 -4.578 1 84.31 353 LEU B N 1
ATOM 6653 C CA . LEU B 1 353 ? 11.688 -3.221 -3.594 1 84.31 353 LEU B CA 1
ATOM 6654 C C . LEU B 1 353 ? 10.742 -2.203 -4.227 1 84.31 353 LEU B C 1
ATOM 6656 O O . LEU B 1 353 ? 9.562 -2.158 -3.896 1 84.31 353 LEU B O 1
ATOM 6660 N N . LYS B 1 354 ? 11.234 -1.37 -5.082 1 80.69 354 LYS B N 1
ATOM 6661 C CA . LYS B 1 354 ? 10.383 -0.42 -5.801 1 80.69 354 LYS B CA 1
ATOM 6662 C C . LYS B 1 354 ? 9.281 -1.141 -6.566 1 80.69 354 LYS B C 1
ATOM 6664 O O . LYS B 1 354 ? 8.109 -0.756 -6.492 1 80.69 354 LYS B O 1
ATOM 6669 N N . ALA B 1 355 ? 9.656 -2.166 -7.172 1 82.25 355 ALA B N 1
ATOM 6670 C CA . ALA B 1 355 ? 8.672 -2.951 -7.918 1 82.25 355 ALA B CA 1
ATOM 6671 C C . ALA B 1 355 ? 7.645 -3.574 -6.98 1 82.25 355 ALA B C 1
ATOM 6673 O O . ALA B 1 355 ? 6.441 -3.541 -7.262 1 82.25 355 ALA B O 1
ATOM 6674 N N . LEU B 1 356 ? 8.047 -4.098 -5.906 1 86.62 356 LEU B N 1
ATOM 6675 C CA . LEU B 1 356 ? 7.164 -4.719 -4.926 1 86.62 356 LEU B CA 1
ATOM 6676 C C . LEU B 1 356 ? 6.18 -3.705 -4.355 1 86.62 356 LEU B C 1
ATOM 6678 O O . LEU B 1 356 ? 5.004 -4.016 -4.16 1 86.62 356 LEU B O 1
ATOM 6682 N N . ASN B 1 357 ? 6.664 -2.607 -4.16 1 79.75 357 ASN B N 1
ATOM 6683 C CA . ASN B 1 357 ? 5.816 -1.563 -3.594 1 79.75 357 ASN B CA 1
ATOM 6684 C C . ASN B 1 357 ? 4.66 -1.213 -4.527 1 79.75 357 ASN B C 1
ATOM 6686 O O . ASN B 1 357 ? 3.533 -1.004 -4.074 1 79.75 357 ASN B O 1
ATOM 6690 N N . ILE B 1 358 ? 4.984 -1.154 -5.699 1 77.44 358 ILE B N 1
ATOM 6691 C CA . ILE B 1 358 ? 3.955 -0.86 -6.691 1 77.44 358 ILE B CA 1
ATOM 6692 C C . ILE B 1 358 ? 2.879 -1.941 -6.648 1 77.44 358 ILE B C 1
ATOM 6694 O O . ILE B 1 358 ? 1.684 -1.635 -6.633 1 77.44 358 ILE B O 1
ATOM 6698 N N . MET B 1 359 ? 3.252 -3.096 -6.527 1 83.38 359 MET B N 1
ATOM 6699 C CA . MET B 1 359 ? 2.314 -4.215 -6.52 1 83.38 359 MET B CA 1
ATOM 6700 C C . MET B 1 359 ? 1.495 -4.23 -5.234 1 83.38 359 MET B C 1
ATOM 6702 O O . MET B 1 359 ? 0.297 -4.516 -5.258 1 83.38 359 MET B O 1
ATOM 6706 N N . ARG B 1 360 ? 2.115 -3.922 -4.23 1 82.56 360 ARG B N 1
ATOM 6707 C CA . ARG B 1 360 ? 1.417 -3.914 -2.951 1 82.56 360 ARG B CA 1
ATOM 6708 C C . ARG B 1 360 ? 0.38 -2.797 -2.898 1 82.56 360 ARG B C 1
ATOM 6710 O O . ARG B 1 360 ? -0.712 -2.98 -2.357 1 82.56 360 ARG B O 1
ATOM 6717 N N . LEU B 1 361 ? 0.766 -1.729 -3.42 1 76.56 361 LEU B N 1
ATOM 6718 C CA . LEU B 1 361 ? -0.193 -0.631 -3.486 1 76.56 361 LEU B CA 1
ATOM 6719 C C . LEU B 1 361 ? -1.418 -1.029 -4.305 1 76.56 361 LEU B C 1
ATOM 6721 O O . LEU B 1 361 ? -2.551 -0.724 -3.922 1 76.56 361 LEU B O 1
ATOM 6725 N N . LYS B 1 362 ? -1.234 -1.74 -5.297 1 74.81 362 LYS B N 1
ATOM 6726 C CA . LYS B 1 362 ? -2.322 -2.221 -6.145 1 74.81 362 LYS B CA 1
ATOM 6727 C C . LYS B 1 362 ? -3.238 -3.17 -5.379 1 74.81 362 LYS B C 1
ATOM 6729 O O . LYS B 1 362 ? -4.461 -3.131 -5.543 1 74.81 362 LYS B O 1
ATOM 6734 N N . SER B 1 363 ? -2.691 -3.922 -4.582 1 82.19 363 SER B N 1
ATOM 6735 C CA . SER B 1 363 ? -3.443 -4.926 -3.836 1 82.19 363 SER B CA 1
ATOM 6736 C C . SER B 1 363 ? -4.355 -4.277 -2.801 1 82.19 363 SER B C 1
ATOM 6738 O O . SER B 1 363 ? -5.395 -4.832 -2.447 1 82.19 363 SER B O 1
ATOM 6740 N N . MET B 1 364 ? -3.971 -3.141 -2.414 1 74.5 364 MET B N 1
ATOM 6741 C CA . MET B 1 364 ? -4.668 -2.498 -1.303 1 74.5 364 MET B CA 1
ATOM 6742 C C . MET B 1 364 ? -5.676 -1.477 -1.812 1 74.5 364 MET B C 1
ATOM 6744 O O . MET B 1 364 ? -6.438 -0.905 -1.027 1 74.5 364 MET B O 1
ATOM 6748 N N . ALA B 1 365 ? -5.598 -1.119 -2.998 1 64.5 365 ALA B N 1
ATOM 6749 C CA . ALA B 1 365 ? -6.457 -0.085 -3.57 1 64.5 365 ALA B CA 1
ATOM 6750 C C . ALA B 1 365 ? -7.797 -0.665 -4.008 1 64.5 365 ALA B C 1
ATOM 6752 O O . ALA B 1 365 ? -7.871 -1.821 -4.43 1 64.5 365 ALA B O 1
ATOM 6753 N N . ILE B 1 366 ? -8.875 -0.008 -3.498 1 53.84 366 ILE B N 1
ATOM 6754 C CA . ILE B 1 366 ? -10.18 -0.385 -4.027 1 53.84 366 ILE B CA 1
ATOM 6755 C C . ILE B 1 366 ? -10.5 0.452 -5.262 1 53.84 366 ILE B C 1
ATOM 6757 O O . ILE B 1 366 ? -10.469 1.684 -5.211 1 53.84 366 ILE B O 1
ATOM 6761 N N . SER B 1 367 ? -10.188 0.16 -6.305 1 49.78 367 SER B N 1
ATOM 6762 C CA . SER B 1 367 ? -10.547 0.965 -7.469 1 49.78 367 SER B CA 1
ATOM 6763 C C . SER B 1 367 ? -12.055 1.003 -7.672 1 49.78 367 SER B C 1
ATOM 6765 O O . SER B 1 367 ? -12.711 -0.041 -7.699 1 49.78 367 SER B O 1
ATOM 6767 N N . PRO B 1 368 ? -12.781 1.925 -7.09 1 40.62 368 PRO B N 1
ATOM 6768 C CA . PRO B 1 368 ? -14.211 1.915 -7.43 1 40.62 368 PRO B CA 1
ATOM 6769 C C . PRO B 1 368 ? -14.492 1.202 -8.75 1 40.62 368 PRO B C 1
ATOM 6771 O O . PRO B 1 368 ? -15.57 0.625 -8.922 1 40.62 368 PRO B O 1
ATOM 6774 N N . TYR B 1 369 ? -13.82 1.786 -9.773 1 31.09 369 TYR B N 1
ATOM 6775 C CA . TYR B 1 369 ? -14.094 1.582 -11.188 1 31.09 369 TYR B CA 1
ATOM 6776 C C . TYR B 1 369 ? -13.711 0.169 -11.617 1 31.09 369 TYR B C 1
ATOM 6778 O O . TYR B 1 369 ? -13.711 -0.142 -12.812 1 31.09 369 TYR B O 1
ATOM 6786 N N . LEU B 1 370 ? -13.203 -0.711 -10.82 1 31.62 370 LEU B N 1
ATOM 6787 C CA . LEU B 1 370 ? -12.984 -2.014 -11.438 1 31.62 370 LEU B CA 1
ATOM 6788 C C . LEU B 1 370 ? -14.234 -2.486 -12.172 1 31.62 370 LEU B C 1
ATOM 6790 O O . LEU B 1 370 ? -14.164 -3.369 -13.023 1 31.62 370 LEU B O 1
ATOM 6794 N N . GLU B 1 371 ? -15.258 -2.545 -11.539 1 31.25 371 GLU B N 1
ATOM 6795 C CA . GLU B 1 371 ? -16.266 -2.957 -12.516 1 31.25 371 GLU B CA 1
ATOM 6796 C C . GLU B 1 371 ? -16.156 -2.133 -13.797 1 31.25 371 GLU B C 1
ATOM 6798 O O . GLU B 1 371 ? -16.266 -2.674 -14.898 1 31.25 371 GLU B O 1
ATOM 6803 N N . LYS B 1 372 ? -16.422 -0.795 -13.719 1 29 372 LYS B N 1
ATOM 6804 C CA . LYS B 1 372 ? -16.562 -0.081 -14.984 1 29 372 LYS B CA 1
ATOM 6805 C C . LYS B 1 372 ? -15.219 0.079 -15.68 1 29 372 LYS B C 1
ATOM 6807 O O . LYS B 1 372 ? -15.125 -0.06 -16.906 1 29 372 LYS B O 1
ATOM 6812 N N . SER B 1 373 ? -14.023 0.777 -15.016 1 26.88 373 SER B N 1
ATOM 6813 C CA . SER B 1 373 ? -12.938 1.423 -15.742 1 26.88 373 SER B CA 1
ATOM 6814 C C . SER B 1 373 ? -11.797 0.445 -16.016 1 26.88 373 SER B C 1
ATOM 6816 O O . SER B 1 373 ? -10.625 0.81 -15.922 1 26.88 373 SER B O 1
ATOM 6818 N N . ARG B 1 374 ? -11.555 -0.7 -15.859 1 28.02 374 ARG B N 1
ATOM 6819 C CA . ARG B 1 374 ? -10.406 -1.339 -16.484 1 28.02 374 ARG B CA 1
ATOM 6820 C C . ARG B 1 374 ? -10.016 -0.625 -17.781 1 28.02 374 ARG B C 1
ATOM 6822 O O . ARG B 1 374 ? -10.617 -0.857 -18.828 1 28.02 374 ARG B O 1
ATOM 6829 N N . PHE B 1 375 ? -9.5 0.597 -17.828 1 25.47 375 PHE B N 1
ATOM 6830 C CA . PHE B 1 375 ? -8.648 1.332 -18.75 1 25.47 375 PHE B CA 1
ATOM 6831 C C . PHE B 1 375 ? -7.293 0.645 -18.906 1 25.47 375 PHE B C 1
ATOM 6833 O O . PHE B 1 375 ? -6.441 0.747 -18.016 1 25.47 375 PHE B O 1
ATOM 6840 N N . THR B 1 376 ? -6.742 -0.352 -19.172 1 27.05 376 THR B N 1
ATOM 6841 C CA . THR B 1 376 ? -5.703 -1 -19.953 1 27.05 376 THR B CA 1
ATOM 6842 C C . THR B 1 376 ? -5.105 -0.024 -20.969 1 27.05 376 THR B C 1
ATOM 6844 O O . THR B 1 376 ? -3.959 -0.188 -21.391 1 27.05 376 THR B O 1
ATOM 6847 N N . ALA B 1 377 ? -5.762 0.732 -21.859 1 25.83 377 ALA B N 1
ATOM 6848 C CA . ALA B 1 377 ? -5.32 1.457 -23.047 1 25.83 377 ALA B CA 1
ATOM 6849 C C . ALA B 1 377 ? -4.477 2.67 -22.672 1 25.83 377 ALA B C 1
ATOM 6851 O O . ALA B 1 377 ? -3.645 3.127 -23.453 1 25.83 377 ALA B O 1
ATOM 6852 N N . MET B 1 378 ? -4.746 3.5 -21.656 1 25.7 378 MET B N 1
ATOM 6853 C CA . MET B 1 378 ? -4.094 4.785 -21.438 1 25.7 378 MET B CA 1
ATOM 6854 C C . MET B 1 378 ? -2.727 4.598 -20.781 1 25.7 378 MET B C 1
ATOM 6856 O O . MET B 1 378 ? -1.957 5.551 -20.656 1 25.7 378 MET B O 1
ATOM 6860 N N . ASP B 1 379 ? -2.359 3.752 -20 1 27.45 379 ASP B N 1
ATOM 6861 C CA . ASP B 1 379 ? -1.078 3.732 -19.297 1 27.45 379 ASP B CA 1
ATOM 6862 C C . ASP B 1 379 ? 0.088 3.73 -20.281 1 27.45 379 ASP B C 1
ATOM 6864 O O . ASP B 1 379 ? 1.202 4.125 -19.938 1 27.45 379 ASP B O 1
ATOM 6868 N N . GLU B 1 380 ? 0.076 3.23 -21.344 1 28.7 380 GLU B N 1
ATOM 6869 C CA . GLU B 1 380 ? 1.234 3.207 -22.234 1 28.7 380 GLU B CA 1
ATOM 6870 C C . GLU B 1 380 ? 1.619 4.617 -22.672 1 28.7 380 GLU B C 1
ATOM 6872 O O . GLU B 1 380 ? 2.803 4.926 -22.812 1 28.7 380 GLU B O 1
ATOM 6877 N N . ALA B 1 381 ? 0.798 5.473 -22.984 1 27.64 381 ALA B N 1
ATOM 6878 C CA . ALA B 1 381 ? 1.063 6.777 -23.594 1 27.64 381 ALA B CA 1
ATOM 6879 C C . ALA B 1 381 ? 1.645 7.746 -22.562 1 27.64 381 ALA B C 1
ATOM 6881 O O . ALA B 1 381 ? 2.541 8.531 -22.891 1 27.64 381 ALA B O 1
ATOM 6882 N N . ARG B 1 382 ? 1.282 7.84 -21.438 1 28.7 382 ARG B N 1
ATOM 6883 C CA . ARG B 1 382 ? 1.732 8.844 -20.484 1 28.7 382 ARG B CA 1
ATOM 6884 C C . ARG B 1 382 ? 3.129 8.523 -19.969 1 28.7 382 ARG B C 1
ATOM 6886 O O . ARG B 1 382 ? 3.857 9.414 -19.531 1 28.7 382 ARG B O 1
ATOM 6893 N N . LEU B 1 383 ? 3.59 7.496 -19.641 1 31.17 383 LEU B N 1
ATOM 6894 C CA . LEU B 1 383 ? 4.996 7.242 -19.359 1 31.17 383 LEU B CA 1
ATOM 6895 C C . LEU B 1 383 ? 5.891 7.891 -20.406 1 31.17 383 LEU B C 1
ATOM 6897 O O . LEU B 1 383 ? 7.031 8.258 -20.109 1 31.17 383 LEU B O 1
ATOM 6901 N N . HIS B 1 384 ? 5.488 8.062 -21.578 1 35.72 384 HIS B N 1
ATOM 6902 C CA . HIS B 1 384 ? 6.234 8.656 -22.672 1 35.72 384 HIS B CA 1
ATOM 6903 C C . HIS B 1 384 ? 6.586 10.109 -22.375 1 35.72 384 HIS B C 1
ATOM 6905 O O . HIS B 1 384 ? 7.656 10.586 -22.766 1 35.72 384 HIS B O 1
ATOM 6911 N N . ASP B 1 385 ? 5.836 10.883 -21.656 1 34.47 385 ASP B N 1
ATOM 6912 C CA . ASP B 1 385 ? 6.059 12.328 -21.594 1 34.47 385 ASP B CA 1
ATOM 6913 C C . ASP B 1 385 ? 7.164 12.664 -20.609 1 34.47 385 ASP B C 1
ATOM 6915 O O . ASP B 1 385 ? 7.855 13.68 -20.75 1 34.47 385 ASP B O 1
ATOM 6919 N N . LEU B 1 386 ? 7.578 12.023 -19.688 1 35.75 386 LEU B N 1
ATOM 6920 C CA . LEU B 1 386 ? 8.609 12.422 -18.734 1 35.75 386 LEU B CA 1
ATOM 6921 C C . LEU B 1 386 ? 9.992 11.984 -19.203 1 35.75 386 LEU B C 1
ATOM 6923 O O . LEU B 1 386 ? 11 12.273 -18.562 1 35.75 386 LEU B O 1
ATOM 6927 N N . GLU B 1 387 ? 10.266 11.469 -20.203 1 45.09 387 GLU B N 1
ATOM 6928 C CA . GLU B 1 387 ? 11.547 10.984 -20.719 1 45.09 387 GLU B CA 1
ATOM 6929 C C . GLU B 1 387 ? 12.328 12.102 -21.406 1 45.09 387 GLU B C 1
ATOM 6931 O O . GLU B 1 387 ? 11.734 12.961 -22.062 1 45.09 387 GLU B O 1
ATOM 6936 N N . PRO B 1 388 ? 13.672 12.461 -21 1 50.97 388 PRO B N 1
ATOM 6937 C CA . PRO B 1 388 ? 14.469 13.398 -21.797 1 50.97 388 PRO B CA 1
ATOM 6938 C C . PRO B 1 388 ? 14.18 13.305 -23.281 1 50.97 388 PRO B C 1
ATOM 6940 O O . PRO B 1 388 ? 13.852 12.227 -23.781 1 50.97 388 PRO B O 1
ATOM 6943 N N . ALA B 1 389 ? 14.281 14.547 -23.812 1 60.69 389 ALA B N 1
ATOM 6944 C CA . ALA B 1 389 ? 13.914 14.641 -25.219 1 60.69 389 ALA B CA 1
ATOM 6945 C C . ALA B 1 389 ? 14.695 13.641 -26.062 1 60.69 389 ALA B C 1
ATOM 6947 O O . ALA B 1 389 ? 14.148 13.023 -26.984 1 60.69 389 ALA B O 1
ATOM 6948 N N . TYR B 1 390 ? 15.945 13.57 -25.703 1 67.5 390 TYR B N 1
ATOM 6949 C CA . TYR B 1 390 ? 16.75 12.664 -26.516 1 67.5 390 TYR B CA 1
ATOM 6950 C C . TYR B 1 390 ? 16.375 11.211 -26.234 1 67.5 390 TYR B C 1
ATOM 6952 O O . TYR B 1 390 ? 16.5 10.359 -27.125 1 67.5 390 TYR B O 1
ATOM 6960 N N . VAL B 1 391 ? 15.852 10.93 -25.047 1 72.94 391 VAL B N 1
ATOM 6961 C CA . VAL B 1 391 ? 15.375 9.578 -24.766 1 72.94 391 VAL B CA 1
ATOM 6962 C C . VAL B 1 391 ? 14.055 9.336 -25.484 1 72.94 391 VAL B C 1
ATOM 6964 O O . VAL B 1 391 ? 13.836 8.266 -26.062 1 72.94 391 VAL B O 1
ATOM 6967 N N . LYS B 1 392 ? 13.406 10.352 -25.484 1 68.62 392 LYS B N 1
ATOM 6968 C CA . LYS B 1 392 ? 12.18 10.281 -26.281 1 68.62 392 LYS B CA 1
ATOM 6969 C C . LYS B 1 392 ? 12.492 10.078 -27.766 1 68.62 392 LYS B C 1
ATOM 6971 O O . LYS B 1 392 ? 11.844 9.266 -28.422 1 68.62 392 LYS B O 1
ATOM 6976 N N . ARG B 1 393 ? 13.414 10.867 -28.188 1 76.5 393 ARG B N 1
ATOM 6977 C CA . ARG B 1 393 ? 13.852 10.711 -29.578 1 76.5 393 ARG B CA 1
ATOM 6978 C C . ARG B 1 393 ? 14.406 9.312 -29.812 1 76.5 393 ARG B C 1
ATOM 6980 O O . ARG B 1 393 ? 14.148 8.711 -30.875 1 76.5 393 ARG B O 1
ATOM 6987 N N . ALA B 1 394 ? 15.078 8.82 -28.766 1 80.56 394 ALA B N 1
ATOM 6988 C CA . ALA B 1 394 ? 15.609 7.469 -28.875 1 80.56 394 ALA B CA 1
ATOM 6989 C C . ALA B 1 394 ? 14.492 6.438 -28.953 1 80.56 394 ALA B C 1
ATOM 6991 O O . ALA B 1 394 ? 14.516 5.539 -29.797 1 80.56 394 ALA B O 1
ATOM 6992 N N . LEU B 1 395 ? 13.594 6.699 -28.172 1 75.75 395 LEU B N 1
ATOM 6993 C CA . LEU B 1 395 ? 12.453 5.785 -28.125 1 75.75 395 LEU B CA 1
ATOM 6994 C C . LEU B 1 395 ? 11.688 5.824 -29.438 1 75.75 395 LEU B C 1
ATOM 6996 O O . LEU B 1 395 ? 11.312 4.781 -29.984 1 75.75 395 LEU B O 1
ATOM 7000 N N . GLN B 1 396 ? 11.492 7.031 -29.844 1 75.5 396 GLN B N 1
ATOM 7001 C CA . GLN B 1 396 ? 10.828 7.191 -31.141 1 75.5 396 GLN B CA 1
ATOM 7002 C C . GLN B 1 396 ? 11.648 6.559 -32.25 1 75.5 396 GLN B C 1
ATOM 7004 O O . GLN B 1 396 ? 11.102 5.855 -33.125 1 75.5 396 GLN B O 1
ATOM 7009 N N . TYR B 1 397 ? 12.891 6.855 -32.281 1 82.19 397 TYR B N 1
ATOM 7010 C CA . TYR B 1 397 ? 13.781 6.293 -33.281 1 82.19 397 TYR B CA 1
ATOM 7011 C C . TYR B 1 397 ? 13.766 4.77 -33.25 1 82.19 397 TYR B C 1
ATOM 7013 O O . TYR B 1 397 ? 13.695 4.117 -34.281 1 82.19 397 TYR B O 1
ATOM 7021 N N . ILE B 1 398 ? 13.805 4.258 -32.062 1 81.19 398 ILE B N 1
ATOM 7022 C CA . ILE B 1 398 ? 13.805 2.809 -31.875 1 81.19 398 ILE B CA 1
ATOM 7023 C C . ILE B 1 398 ? 12.492 2.23 -32.406 1 81.19 398 ILE B C 1
ATOM 7025 O O . ILE B 1 398 ? 12.492 1.263 -33.156 1 81.19 398 ILE B O 1
ATOM 7029 N N . GLN B 1 399 ? 11.461 2.924 -32.094 1 76.75 399 GLN B N 1
ATOM 7030 C CA . GLN B 1 399 ? 10.148 2.441 -32.5 1 76.75 399 GLN B CA 1
ATOM 7031 C C . GLN B 1 399 ? 10.008 2.479 -34.031 1 76.75 399 GLN B C 1
ATOM 7033 O O . GLN B 1 399 ? 9.406 1.582 -34.625 1 76.75 399 GLN B O 1
ATOM 7038 N N . GLU B 1 400 ? 10.586 3.432 -34.531 1 78.31 400 GLU B N 1
ATOM 7039 C CA . GLU B 1 400 ? 10.461 3.631 -36 1 78.31 400 GLU B CA 1
ATOM 7040 C C . GLU B 1 400 ? 11.422 2.725 -36.75 1 78.31 400 GLU B C 1
ATOM 7042 O O . GLU B 1 400 ? 11.242 2.498 -37.938 1 78.31 400 GLU B O 1
ATOM 7047 N N . ASN B 1 401 ? 12.445 2.174 -36.125 1 81.75 401 ASN B N 1
ATOM 7048 C CA . ASN B 1 401 ? 13.484 1.432 -36.844 1 81.75 401 ASN B CA 1
ATOM 7049 C C . ASN B 1 401 ? 13.703 0.05 -36.219 1 81.75 401 ASN B C 1
ATOM 7051 O O . ASN B 1 401 ? 14.828 -0.444 -36.188 1 81.75 401 ASN B O 1
ATOM 7055 N N . LEU B 1 402 ? 12.656 -0.55 -35.75 1 79.75 402 LEU B N 1
ATOM 7056 C CA . LEU B 1 402 ? 12.773 -1.827 -35.031 1 79.75 402 LEU B CA 1
ATOM 7057 C C . LEU B 1 402 ? 13.094 -2.951 -36.031 1 79.75 402 LEU B C 1
ATOM 7059 O O . LEU B 1 402 ? 13.555 -4.02 -35.625 1 79.75 402 LEU B O 1
ATOM 7063 N N . ASP B 1 403 ? 12.867 -2.748 -37.188 1 75.94 403 ASP B N 1
ATOM 7064 C CA . ASP B 1 403 ? 13.086 -3.738 -38.25 1 75.94 403 ASP B CA 1
ATOM 7065 C C . ASP B 1 403 ? 14.539 -3.74 -38.688 1 75.94 403 ASP B C 1
ATOM 7067 O O . ASP B 1 403 ? 14.938 -4.574 -39.531 1 75.94 403 ASP B O 1
ATOM 7071 N N . LYS B 1 404 ? 15.398 -2.857 -38.25 1 79.88 404 LYS B N 1
ATOM 7072 C CA . LYS B 1 404 ? 16.797 -2.738 -38.656 1 79.88 404 LYS B CA 1
ATOM 7073 C C . LYS B 1 404 ? 17.734 -3.021 -37.5 1 79.88 404 LYS B C 1
ATOM 7075 O O . LYS B 1 404 ? 17.297 -3.121 -36.344 1 79.88 404 LYS B O 1
ATOM 7080 N N . LYS B 1 405 ? 18.891 -3.418 -37.875 1 79.38 405 LYS B N 1
ATOM 7081 C CA . LYS B 1 405 ? 19.906 -3.465 -36.844 1 79.38 405 LYS B CA 1
ATOM 7082 C C . LYS B 1 405 ? 20.094 -2.096 -36.188 1 79.38 405 LYS B C 1
ATOM 7084 O O . LYS B 1 405 ? 20.188 -1.081 -36.875 1 79.38 405 LYS B O 1
ATOM 7089 N N . LEU B 1 406 ? 19.938 -2.072 -34.875 1 80.38 406 LEU B N 1
ATOM 7090 C CA . LEU B 1 406 ? 19.984 -0.817 -34.125 1 80.38 406 LEU B CA 1
ATOM 7091 C C . LEU B 1 406 ? 21.156 -0.793 -33.156 1 80.38 406 LEU B C 1
ATOM 7093 O O . LEU B 1 406 ? 20.984 -0.956 -31.953 1 80.38 406 LEU B O 1
ATOM 7097 N N . PRO B 1 407 ? 22.312 -0.674 -33.812 1 84.06 407 PRO B N 1
ATOM 7098 C CA . PRO B 1 407 ? 23.422 -0.465 -32.875 1 84.06 407 PRO B CA 1
ATOM 7099 C C . PRO B 1 407 ? 23.234 0.77 -32 1 84.06 407 PRO B C 1
ATOM 7101 O O . PRO B 1 407 ? 22.703 1.783 -32.469 1 84.06 407 PRO B O 1
ATOM 7104 N N . ILE B 1 408 ? 23.688 0.627 -30.781 1 85 408 ILE B N 1
ATOM 7105 C CA . ILE B 1 408 ? 23.5 1.686 -29.781 1 85 408 ILE B CA 1
ATOM 7106 C C . ILE B 1 408 ? 24.156 2.973 -30.281 1 85 408 ILE B C 1
ATOM 7108 O O . ILE B 1 408 ? 23.625 4.066 -30.062 1 85 408 ILE B O 1
ATOM 7112 N N . GLN B 1 409 ? 25.219 2.777 -31.016 1 86.12 409 GLN B N 1
ATOM 7113 C CA . GLN B 1 409 ? 25.938 3.945 -31.516 1 86.12 409 GLN B CA 1
ATOM 7114 C C . GLN B 1 409 ? 25.094 4.715 -32.531 1 86.12 409 GLN B C 1
ATOM 7116 O O . GLN B 1 409 ? 25.109 5.949 -32.531 1 86.12 409 GLN B O 1
ATOM 7121 N N . THR B 1 410 ? 24.312 4.023 -33.344 1 87.06 410 THR B N 1
ATOM 7122 C CA . THR B 1 410 ? 23.438 4.656 -34.344 1 87.06 410 THR B CA 1
ATOM 7123 C C . THR B 1 410 ? 22.328 5.453 -33.656 1 87.06 410 THR B C 1
ATOM 7125 O O . THR B 1 410 ? 21.984 6.543 -34.125 1 87.06 410 THR B O 1
ATOM 7128 N N . ILE B 1 411 ? 21.859 4.938 -32.594 1 87.56 411 ILE B N 1
ATOM 7129 C CA . ILE B 1 411 ? 20.797 5.602 -31.828 1 87.56 411 ILE B CA 1
ATOM 7130 C C . ILE B 1 411 ? 21.344 6.855 -31.156 1 87.56 411 ILE B C 1
ATOM 7132 O O . ILE B 1 411 ? 20.719 7.914 -31.188 1 87.56 411 ILE B O 1
ATOM 7136 N N . ALA B 1 412 ? 22.469 6.734 -30.641 1 86.31 412 ALA B N 1
ATOM 7137 C CA . ALA B 1 412 ? 23.109 7.863 -29.984 1 86.31 412 ALA B CA 1
ATOM 7138 C C . ALA B 1 412 ? 23.391 8.992 -30.984 1 86.31 412 ALA B C 1
ATOM 7140 O O . ALA B 1 412 ? 23.156 10.164 -30.672 1 86.31 412 ALA B O 1
ATOM 7141 N N . ASP B 1 413 ? 23.812 8.555 -32.188 1 84.31 413 ASP B N 1
ATOM 7142 C CA . ASP B 1 413 ? 24.094 9.531 -33.25 1 84.31 413 ASP B CA 1
ATOM 7143 C C . ASP B 1 413 ? 22.828 10.266 -33.656 1 84.31 413 ASP B C 1
ATOM 7145 O O . ASP B 1 413 ? 22.844 11.477 -33.875 1 84.31 413 ASP B O 1
ATOM 7149 N N . HIS B 1 414 ? 21.781 9.492 -33.688 1 84.44 414 HIS B N 1
ATOM 7150 C CA . HIS B 1 414 ? 20.5 10.086 -34.062 1 84.44 414 HIS B CA 1
ATOM 7151 C C . HIS B 1 414 ? 20.047 11.094 -33 1 84.44 414 HIS B C 1
ATOM 7153 O O . HIS B 1 414 ? 19.484 12.141 -33.344 1 84.44 414 HIS B O 1
ATOM 7159 N N . CYS B 1 415 ? 20.328 10.828 -31.859 1 80.62 415 CYS B N 1
ATOM 7160 C CA . CYS B 1 415 ? 19.891 11.656 -30.75 1 80.62 415 CYS B CA 1
ATOM 7161 C C . CYS B 1 415 ? 20.922 12.734 -30.438 1 80.62 415 CYS B C 1
ATOM 7163 O O . CYS B 1 415 ? 20.688 13.586 -29.562 1 80.62 415 CYS B O 1
ATOM 7165 N N . ARG B 1 416 ? 22.047 12.695 -31.141 1 79 416 ARG B N 1
ATOM 7166 C CA . ARG B 1 416 ? 23.125 13.68 -31.031 1 79 416 ARG B CA 1
ATOM 7167 C C . ARG B 1 416 ? 23.672 13.727 -29.609 1 79 416 ARG B C 1
ATOM 7169 O O . ARG B 1 416 ? 23.859 14.812 -29.047 1 79 416 ARG B O 1
ATOM 7176 N N . VAL B 1 417 ? 23.828 12.562 -29.078 1 78.44 417 VAL B N 1
ATOM 7177 C CA . VAL B 1 417 ? 24.453 12.445 -27.781 1 78.44 417 VAL B CA 1
ATOM 7178 C C . VAL B 1 417 ? 25.469 11.312 -27.797 1 78.44 417 VAL B C 1
ATOM 7180 O O . VAL B 1 417 ? 25.484 10.492 -28.719 1 78.44 417 VAL B O 1
ATOM 7183 N N . SER B 1 418 ? 26.344 11.32 -26.828 1 78.12 418 SER B N 1
ATOM 7184 C CA . SER B 1 418 ? 27.312 10.234 -26.719 1 78.12 418 SER B CA 1
ATOM 7185 C C . SER B 1 418 ? 26.625 8.93 -26.328 1 78.12 418 SER B C 1
ATOM 7187 O O . SER B 1 418 ? 25.547 8.938 -25.734 1 78.12 418 SER B O 1
ATOM 7189 N N . ARG B 1 419 ? 27.156 7.648 -26.734 1 81.12 419 ARG B N 1
ATOM 7190 C CA . ARG B 1 419 ? 26.641 6.336 -26.375 1 81.12 419 ARG B CA 1
ATOM 7191 C C . ARG B 1 419 ? 26.484 6.195 -24.875 1 81.12 419 ARG B C 1
ATOM 7193 O O . ARG B 1 419 ? 25.469 5.68 -24.391 1 81.12 419 ARG B O 1
ATOM 7200 N N . ARG B 1 420 ? 27.375 6.738 -24.25 1 77.25 420 ARG B N 1
ATOM 7201 C CA . ARG B 1 420 ? 27.359 6.629 -22.797 1 77.25 420 ARG B CA 1
ATOM 7202 C C . ARG B 1 420 ? 26.203 7.438 -22.188 1 77.25 420 ARG B C 1
ATOM 7204 O O . ARG B 1 420 ? 25.484 6.945 -21.328 1 77.25 420 ARG B O 1
ATOM 7211 N N . THR B 1 421 ? 26.078 8.617 -22.672 1 70.12 421 THR B N 1
ATOM 7212 C CA . THR B 1 421 ? 25.016 9.492 -22.188 1 70.12 421 THR B CA 1
ATOM 7213 C C . THR B 1 421 ? 23.656 8.875 -22.453 1 70.12 421 THR B C 1
ATOM 7215 O O . THR B 1 421 ? 22.781 8.891 -21.578 1 70.12 421 THR B O 1
ATOM 7218 N N . LEU B 1 422 ? 23.422 8.375 -23.547 1 79 422 LEU B N 1
ATOM 7219 C CA . LEU B 1 422 ? 22.141 7.758 -23.891 1 79 422 LEU B CA 1
ATOM 7220 C C . LEU B 1 422 ? 21.875 6.531 -23.031 1 79 422 LEU B C 1
ATOM 7222 O O . LEU B 1 422 ? 20.781 6.375 -22.484 1 79 422 LEU B O 1
ATOM 7226 N N . GLU B 1 423 ? 22.844 5.668 -22.875 1 77.12 423 GLU B N 1
ATOM 7227 C CA . GLU B 1 423 ? 22.672 4.418 -22.156 1 77.12 423 GLU B CA 1
ATOM 7228 C C . GLU B 1 423 ? 22.328 4.676 -20.688 1 77.12 423 GLU B C 1
ATOM 7230 O O . GLU B 1 423 ? 21.453 4.023 -20.125 1 77.12 423 GLU B O 1
ATOM 7235 N N . VAL B 1 424 ? 22.969 5.66 -20.266 1 64.56 424 VAL B N 1
ATOM 7236 C CA . VAL B 1 424 ? 22.766 5.98 -18.859 1 64.56 424 VAL B CA 1
ATOM 7237 C C . VAL B 1 424 ? 21.375 6.574 -18.641 1 64.56 424 VAL B C 1
ATOM 7239 O O . VAL B 1 424 ? 20.641 6.145 -17.766 1 64.56 424 VAL B O 1
ATOM 7242 N N . SER B 1 425 ? 21.078 7.492 -19.453 1 65 425 SER B N 1
ATOM 7243 C CA . SER B 1 425 ? 19.781 8.164 -19.328 1 65 425 SER B CA 1
ATOM 7244 C C . SER B 1 425 ? 18.641 7.207 -19.609 1 65 425 SER B C 1
ATOM 7246 O O . SER B 1 425 ? 17.594 7.277 -18.969 1 65 425 SER B O 1
ATOM 7248 N N . PHE B 1 426 ? 18.828 6.348 -20.562 1 70.56 426 PHE B N 1
ATOM 7249 C CA . PHE B 1 426 ? 17.812 5.355 -20.906 1 70.56 426 PHE B CA 1
ATOM 7250 C C . PHE B 1 426 ? 17.547 4.426 -19.734 1 70.56 426 PHE B C 1
ATOM 7252 O O . PHE B 1 426 ? 16.391 4.164 -19.391 1 70.56 426 PHE B O 1
ATOM 7259 N N . ARG B 1 427 ? 18.547 4.004 -19.141 1 64.25 427 ARG B N 1
ATOM 7260 C CA . ARG B 1 427 ? 18.422 3.094 -18 1 64.25 427 ARG B CA 1
ATOM 7261 C C . ARG B 1 427 ? 17.703 3.771 -16.828 1 64.25 427 ARG B C 1
ATOM 7263 O O . ARG B 1 427 ? 16.875 3.152 -16.172 1 64.25 427 ARG B O 1
ATOM 7270 N N . ASN B 1 428 ? 18.078 4.941 -16.812 1 56.03 428 ASN B N 1
ATOM 7271 C CA . ASN B 1 428 ? 17.469 5.719 -15.742 1 56.03 428 ASN B CA 1
ATOM 7272 C C . ASN B 1 428 ? 15.977 5.922 -15.969 1 56.03 428 ASN B C 1
ATOM 7274 O O . ASN B 1 428 ? 15.188 5.902 -15.016 1 56.03 428 ASN B O 1
ATOM 7278 N N . SER B 1 429 ? 15.711 6.059 -17.234 1 55.28 429 SER B N 1
ATOM 7279 C CA . SER B 1 429 ? 14.336 6.375 -17.609 1 55.28 429 SER B CA 1
ATOM 7280 C C . SER B 1 429 ? 13.492 5.109 -17.719 1 55.28 429 SER B C 1
ATOM 7282 O O . SER B 1 429 ? 12.32 5.098 -17.312 1 55.28 429 SER B O 1
ATOM 7284 N N . ARG B 1 430 ? 14.133 4.082 -18.328 1 55.81 430 ARG B N 1
ATOM 7285 C CA . ARG B 1 430 ? 13.344 2.916 -18.719 1 55.81 430 ARG B CA 1
ATOM 7286 C C . ARG B 1 430 ? 13.711 1.701 -17.875 1 55.81 430 ARG B C 1
ATOM 7288 O O . ARG B 1 430 ? 13.094 0.639 -18 1 55.81 430 ARG B O 1
ATOM 7295 N N . SER B 1 431 ? 14.703 1.915 -16.938 1 46.81 431 SER B N 1
ATOM 7296 C CA . SER B 1 431 ? 15.18 0.898 -16 1 46.81 431 SER B CA 1
ATOM 7297 C C . SER B 1 431 ? 15.656 -0.348 -16.734 1 46.81 431 SER B C 1
ATOM 7299 O O . SER B 1 431 ? 15.625 -1.451 -16.188 1 46.81 431 SER B O 1
ATOM 7301 N N . CYS B 1 432 ? 15.844 -0.274 -17.906 1 54.94 432 CYS B N 1
ATOM 7302 C CA . CYS B 1 432 ? 16.453 -1.316 -18.719 1 54.94 432 CYS B CA 1
ATOM 7303 C C . CYS B 1 432 ? 17.453 -0.721 -19.719 1 54.94 432 CYS B C 1
ATOM 7305 O O . CYS B 1 432 ? 17.453 0.491 -19.938 1 54.94 432 CYS B O 1
ATOM 7307 N N . SER B 1 433 ? 18.469 -1.535 -20.203 1 71.75 433 SER B N 1
ATOM 7308 C CA . SER B 1 433 ? 19.422 -1.071 -21.203 1 71.75 433 SER B CA 1
ATOM 7309 C C . SER B 1 433 ? 18.734 -0.825 -22.547 1 71.75 433 SER B C 1
ATOM 7311 O O . SER B 1 433 ? 17.656 -1.369 -22.812 1 71.75 433 SER B O 1
ATOM 7313 N N . ILE B 1 434 ? 19.375 0.016 -23.344 1 79.75 434 ILE B N 1
ATOM 7314 C CA . ILE B 1 434 ? 18.859 0.296 -24.688 1 79.75 434 ILE B CA 1
ATOM 7315 C C . ILE B 1 434 ? 18.719 -1.008 -25.469 1 79.75 434 ILE B C 1
ATOM 7317 O O . ILE B 1 434 ? 17.719 -1.23 -26.141 1 79.75 434 ILE B O 1
ATOM 7321 N N . GLY B 1 435 ? 19.719 -1.854 -25.266 1 78.06 435 GLY B N 1
ATOM 7322 C CA . GLY B 1 435 ? 19.641 -3.15 -25.922 1 78.06 435 GLY B CA 1
ATOM 7323 C C . GLY B 1 435 ? 18.453 -3.98 -25.469 1 78.06 435 GLY B C 1
ATOM 7324 O O . GLY B 1 435 ? 17.75 -4.566 -26.297 1 78.06 435 GLY B O 1
ATOM 7325 N N . GLU B 1 436 ? 18.312 -3.941 -24.266 1 73.88 436 GLU B N 1
ATOM 7326 C CA . GLU B 1 436 ? 17.188 -4.691 -23.719 1 73.88 436 GLU B CA 1
ATOM 7327 C C . GLU B 1 436 ? 15.859 -4.094 -24.156 1 73.88 436 GLU B C 1
ATOM 7329 O O . GLU B 1 436 ? 14.914 -4.824 -24.469 1 73.88 436 GLU B O 1
ATOM 7334 N N . TYR B 1 437 ? 15.797 -2.791 -24.141 1 75.94 437 TYR B N 1
ATOM 7335 C CA . TYR B 1 437 ? 14.586 -2.121 -24.609 1 75.94 437 TYR B CA 1
ATOM 7336 C C . TYR B 1 437 ? 14.297 -2.475 -26.062 1 75.94 437 TYR B C 1
ATOM 7338 O O . TYR B 1 437 ? 13.148 -2.736 -26.438 1 75.94 437 TYR B O 1
ATOM 7346 N N . ILE B 1 438 ? 15.328 -2.418 -26.875 1 79.69 438 ILE B N 1
ATOM 7347 C CA . ILE B 1 438 ? 15.195 -2.771 -28.297 1 79.69 438 ILE B CA 1
ATOM 7348 C C . ILE B 1 438 ? 14.703 -4.211 -28.422 1 79.69 438 ILE B C 1
ATOM 7350 O O . ILE B 1 438 ? 13.773 -4.488 -29.172 1 79.69 438 ILE B O 1
ATOM 7354 N N . ARG B 1 439 ? 15.312 -4.988 -27.641 1 76.75 439 ARG B N 1
ATOM 7355 C CA . ARG B 1 439 ? 14.914 -6.395 -27.672 1 76.75 439 ARG B CA 1
ATOM 7356 C C . ARG B 1 439 ? 13.453 -6.559 -27.266 1 76.75 439 ARG B C 1
ATOM 7358 O O . ARG B 1 439 ? 12.695 -7.262 -27.938 1 76.75 439 ARG B O 1
ATOM 7365 N N . GLN B 1 440 ? 13.164 -5.863 -26.312 1 73.75 440 GLN B N 1
ATOM 7366 C CA . GLN B 1 440 ? 11.797 -5.949 -25.828 1 73.75 440 GLN B CA 1
ATOM 7367 C C . GLN B 1 440 ? 10.812 -5.355 -26.828 1 73.75 440 GLN B C 1
ATOM 7369 O O . GLN B 1 440 ? 9.742 -5.922 -27.062 1 73.75 440 GLN B O 1
ATOM 7374 N N . SER B 1 441 ? 11.195 -4.258 -27.312 1 76.75 441 SER B N 1
ATOM 7375 C CA . SER B 1 441 ? 10.352 -3.598 -28.297 1 76.75 441 SER B CA 1
ATOM 7376 C C . SER B 1 441 ? 10.172 -4.469 -29.547 1 76.75 441 SER B C 1
ATOM 7378 O O . SER B 1 441 ? 9.078 -4.547 -30.109 1 76.75 441 SER B O 1
ATOM 7380 N N . ARG B 1 442 ? 11.242 -5.059 -29.906 1 79.88 442 ARG B N 1
ATOM 7381 C CA . ARG B 1 442 ? 11.172 -5.973 -31.047 1 79.88 442 ARG B CA 1
ATOM 7382 C C . ARG B 1 442 ? 10.234 -7.141 -30.766 1 79.88 442 ARG B C 1
ATOM 7384 O O . ARG B 1 442 ? 9.43 -7.527 -31.609 1 79.88 442 ARG B O 1
ATOM 7391 N N . ILE B 1 443 ? 10.375 -7.531 -29.609 1 74.88 443 ILE B N 1
ATOM 7392 C CA . ILE B 1 443 ? 9.562 -8.68 -29.234 1 74.88 443 ILE B CA 1
ATOM 7393 C C . ILE B 1 443 ? 8.094 -8.258 -29.141 1 74.88 443 ILE B C 1
ATOM 7395 O O . ILE B 1 443 ? 7.207 -9 -29.578 1 74.88 443 ILE B O 1
ATOM 7399 N N . HIS B 1 444 ? 7.93 -7.109 -28.766 1 72.19 444 HIS B N 1
ATOM 7400 C CA . HIS B 1 444 ? 6.566 -6.59 -28.703 1 72.19 444 HIS B CA 1
ATOM 7401 C C . HIS B 1 444 ? 5.996 -6.41 -30.109 1 72.19 444 HIS B C 1
ATOM 7403 O O . HIS B 1 444 ? 4.852 -6.793 -30.375 1 72.19 444 HIS B O 1
ATOM 7409 N N . LEU B 1 445 ? 6.766 -5.836 -30.875 1 74.94 445 LEU B N 1
ATOM 7410 C CA . LEU B 1 445 ? 6.363 -5.652 -32.25 1 74.94 445 LEU B CA 1
ATOM 7411 C C . LEU B 1 445 ? 6.137 -7 -32.938 1 74.94 445 LEU B C 1
ATOM 7413 O O . LEU B 1 445 ? 5.199 -7.152 -33.719 1 74.94 445 LEU B O 1
ATOM 7417 N N . ALA B 1 446 ? 6.984 -7.852 -32.594 1 79.5 446 ALA B N 1
ATOM 7418 C CA . ALA B 1 446 ? 6.82 -9.195 -33.156 1 79.5 446 ALA B CA 1
ATOM 7419 C C . ALA B 1 446 ? 5.484 -9.797 -32.719 1 79.5 446 ALA B C 1
ATOM 7421 O O . ALA B 1 446 ? 4.762 -10.359 -33.531 1 79.5 446 ALA B O 1
ATOM 7422 N N . ALA B 1 447 ? 5.262 -9.531 -31.562 1 71.88 447 ALA B N 1
ATOM 7423 C CA . ALA B 1 447 ? 4.016 -10.078 -31.031 1 71.88 447 ALA B CA 1
ATOM 7424 C C . ALA B 1 447 ? 2.807 -9.453 -31.703 1 71.88 447 ALA B C 1
ATOM 7426 O O . ALA B 1 447 ? 1.847 -10.148 -32.062 1 71.88 447 ALA B O 1
ATOM 7427 N N . GLU B 1 448 ? 2.916 -8.258 -31.922 1 67.56 448 GLU B N 1
ATOM 7428 C CA . GLU B 1 448 ? 1.854 -7.559 -32.625 1 67.56 448 GLU B CA 1
ATOM 7429 C C . GLU B 1 448 ? 1.768 -8.016 -34.094 1 67.56 448 GLU B C 1
ATOM 7431 O O . GLU B 1 448 ? 0.676 -8.273 -34.594 1 67.56 448 GLU B O 1
ATOM 7436 N N . SER B 1 449 ? 2.836 -8.094 -34.688 1 73.75 449 SER B N 1
ATOM 7437 C CA . SER B 1 449 ? 2.887 -8.492 -36.094 1 73.75 449 SER B CA 1
ATOM 7438 C C . SER B 1 449 ? 2.402 -9.93 -36.281 1 73.75 449 SER B C 1
ATOM 7440 O O . SER B 1 449 ? 1.725 -10.242 -37.25 1 73.75 449 SER B O 1
ATOM 7442 N N . LEU B 1 450 ? 2.693 -10.648 -35.219 1 72.5 450 LEU B N 1
ATOM 7443 C CA . LEU B 1 450 ? 2.281 -12.047 -35.312 1 72.5 450 LEU B CA 1
ATOM 7444 C C . LEU B 1 450 ? 0.763 -12.172 -35.219 1 72.5 450 LEU B C 1
ATOM 7446 O O . LEU B 1 450 ? 0.183 -13.102 -35.781 1 72.5 450 LEU B O 1
ATOM 7450 N N . LEU B 1 451 ? 0.23 -11.078 -34.75 1 65.62 451 LEU B N 1
ATOM 7451 C CA . LEU B 1 451 ? -1.218 -11.125 -34.594 1 65.62 451 LEU B CA 1
ATOM 7452 C C . LEU B 1 451 ? -1.922 -10.359 -35.719 1 65.62 451 LEU B C 1
ATOM 7454 O O . LEU B 1 451 ? -3.068 -10.664 -36.062 1 65.62 451 LEU B O 1
ATOM 7458 N N . THR B 1 452 ? -1.279 -9.516 -36.312 1 63.91 452 THR B N 1
ATOM 7459 C CA . THR B 1 452 ? -1.957 -8.594 -37.219 1 63.91 452 THR B CA 1
ATOM 7460 C C . THR B 1 452 ? -1.574 -8.883 -38.656 1 63.91 452 THR B C 1
ATOM 7462 O O . THR B 1 452 ? -2.219 -8.391 -39.594 1 63.91 452 THR B O 1
ATOM 7465 N N . THR B 1 453 ? -0.572 -9.656 -38.875 1 68.06 453 THR B N 1
ATOM 7466 C CA . THR B 1 453 ? -0.135 -9.938 -40.219 1 68.06 453 THR B CA 1
ATOM 7467 C C . THR B 1 453 ? -0.111 -11.438 -40.5 1 68.06 453 THR B C 1
ATOM 7469 O O . THR B 1 453 ? -0.163 -12.242 -39.562 1 68.06 453 THR B O 1
ATOM 7472 N N . ASP B 1 454 ? -0.201 -11.766 -41.781 1 71 454 ASP B N 1
ATOM 7473 C CA . ASP B 1 454 ? -0.139 -13.164 -42.188 1 71 454 ASP B CA 1
ATOM 7474 C C . ASP B 1 454 ? 1.307 -13.617 -42.375 1 71 454 ASP B C 1
ATOM 7476 O O . ASP B 1 454 ? 1.56 -14.633 -43.031 1 71 454 ASP B O 1
ATOM 7480 N N . GLN B 1 455 ? 2.199 -13 -41.781 1 79.69 455 GLN B N 1
ATOM 7481 C CA . GLN B 1 455 ? 3.607 -13.336 -41.969 1 79.69 455 GLN B CA 1
ATOM 7482 C C . GLN B 1 455 ? 4.008 -14.477 -41.031 1 79.69 455 GLN B C 1
ATOM 7484 O O . GLN B 1 455 ? 3.453 -14.625 -39.938 1 79.69 455 GLN B O 1
ATOM 7489 N N . SER B 1 456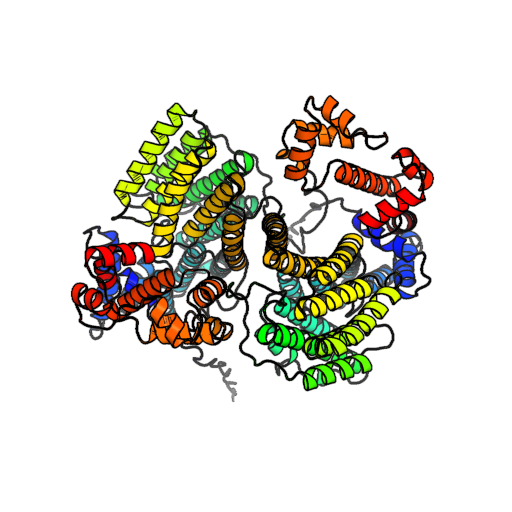 ? 4.832 -15.297 -41.531 1 82.94 456 SER B N 1
ATOM 7490 C CA . SER B 1 456 ? 5.336 -16.406 -40.719 1 82.94 456 SER B CA 1
ATOM 7491 C C . SER B 1 456 ? 6.254 -15.906 -39.625 1 82.94 456 SER B C 1
ATOM 7493 O O . SER B 1 456 ? 6.758 -14.781 -39.688 1 82.94 456 SER B O 1
ATOM 7495 N N . ILE B 1 457 ? 6.492 -16.719 -38.656 1 84.06 457 ILE B N 1
ATOM 7496 C CA . ILE B 1 457 ? 7.371 -16.406 -37.531 1 84.06 457 ILE B CA 1
ATOM 7497 C C . ILE B 1 457 ? 8.781 -16.109 -38.031 1 84.06 457 ILE B C 1
ATOM 7499 O O . ILE B 1 457 ? 9.453 -15.211 -37.531 1 84.06 457 ILE B O 1
ATOM 7503 N N . GLY B 1 458 ? 9.039 -16.922 -38.938 1 83.75 458 GLY B N 1
ATOM 7504 C CA . GLY B 1 458 ? 10.344 -16.734 -39.562 1 83.75 458 GLY B CA 1
ATOM 7505 C C . GLY B 1 458 ? 10.477 -15.383 -40.25 1 83.75 458 GLY B C 1
ATOM 7506 O O . GLY B 1 458 ? 11.508 -14.719 -40.125 1 83.75 458 GLY B O 1
ATOM 7507 N N . GLN B 1 459 ? 9.461 -15 -41 1 85.12 459 GLN B N 1
ATOM 7508 C CA . GLN B 1 459 ? 9.461 -13.727 -41.719 1 85.12 459 GLN B CA 1
ATOM 7509 C C . GLN B 1 459 ? 9.523 -12.555 -40.719 1 85.12 459 GLN B C 1
ATOM 7511 O O . GLN B 1 459 ? 10.281 -11.609 -40.938 1 85.12 459 GLN B O 1
ATOM 7516 N N . ILE B 1 460 ? 8.797 -12.672 -39.688 1 84.56 460 ILE B N 1
ATOM 7517 C CA . ILE B 1 460 ? 8.75 -11.617 -38.688 1 84.56 460 ILE B CA 1
ATOM 7518 C C . ILE B 1 460 ? 10.102 -11.531 -37.969 1 84.56 460 ILE B C 1
ATOM 7520 O O . ILE B 1 460 ? 10.617 -10.438 -37.75 1 84.56 460 ILE B O 1
ATOM 7524 N N . SER B 1 461 ? 10.539 -12.648 -37.688 1 86.12 461 SER B N 1
ATOM 7525 C CA . SER B 1 461 ? 11.852 -12.711 -37.062 1 86.12 461 SER B CA 1
ATOM 7526 C C . SER B 1 461 ? 12.922 -12.047 -37.906 1 86.12 461 SER B C 1
ATOM 7528 O O . SER B 1 461 ? 13.734 -11.273 -37.406 1 86.12 461 SER B O 1
ATOM 7530 N N . SER B 1 462 ? 12.812 -12.422 -39.188 1 82 462 SER B N 1
ATOM 7531 C CA . SER B 1 462 ? 13.773 -11.859 -40.125 1 82 462 SER B CA 1
ATOM 7532 C C . SER B 1 462 ? 13.578 -10.359 -40.281 1 82 462 SER B C 1
ATOM 7534 O O . SER B 1 462 ? 14.547 -9.602 -40.375 1 82 462 SER B O 1
ATOM 7536 N N . GLN B 1 463 ? 12.383 -9.922 -40.312 1 82.06 463 GLN B N 1
ATOM 7537 C CA . GLN B 1 463 ? 12.031 -8.516 -40.469 1 82.06 463 GLN B CA 1
ATOM 7538 C C . GLN B 1 463 ? 12.508 -7.676 -39.281 1 82.06 463 GLN B C 1
ATOM 7540 O O . GLN B 1 463 ? 12.836 -6.5 -39.438 1 82.06 463 GLN B O 1
ATOM 7545 N N . LEU B 1 464 ? 12.555 -8.328 -38.25 1 81.38 464 LEU B N 1
ATOM 7546 C CA . LEU B 1 464 ? 12.891 -7.602 -37.031 1 81.38 464 LEU B CA 1
ATOM 7547 C C . LEU B 1 464 ? 14.391 -7.684 -36.75 1 81.38 464 LEU B C 1
ATOM 7549 O O . LEU B 1 464 ? 14.844 -7.266 -35.688 1 81.38 464 LEU B O 1
ATOM 7553 N N . GLY B 1 465 ? 15.125 -8.328 -37.594 1 76.5 465 GLY B N 1
ATOM 7554 C CA . GLY B 1 465 ? 16.578 -8.281 -37.594 1 76.5 465 GLY B CA 1
ATOM 7555 C C . GLY B 1 465 ? 17.203 -9.445 -36.844 1 76.5 465 GLY B C 1
ATOM 7556 O O . GLY B 1 465 ? 18.406 -9.422 -36.531 1 76.5 465 GLY B O 1
ATOM 7557 N N . TYR B 1 466 ? 16.5 -10.445 -36.531 1 80.06 466 TYR B N 1
ATOM 7558 C CA . TYR B 1 466 ? 17.094 -11.609 -35.906 1 80.06 466 TYR B CA 1
ATOM 7559 C C . TYR B 1 466 ? 17.859 -12.461 -36.906 1 80.06 466 TYR B C 1
ATOM 7561 O O . TYR B 1 466 ? 17.391 -12.656 -38.031 1 80.06 466 TYR B O 1
ATOM 7569 N N . SER B 1 467 ? 19.109 -12.812 -36.406 1 75.94 467 SER B N 1
ATOM 7570 C CA . SER B 1 467 ? 19.938 -13.617 -37.281 1 75.94 467 SER B CA 1
ATOM 7571 C C . SER B 1 467 ? 19.484 -15.078 -37.281 1 75.94 467 SER B C 1
ATOM 7573 O O . SER B 1 467 ? 19.797 -15.82 -38.219 1 75.94 467 SER B O 1
ATOM 7575 N N . SER B 1 468 ? 18.891 -15.492 -36.312 1 80.38 468 SER B N 1
ATOM 7576 C CA . SER B 1 468 ? 18.438 -16.875 -36.25 1 80.38 468 SER B CA 1
ATOM 7577 C C . SER B 1 468 ? 17.062 -16.969 -35.562 1 80.38 468 SER B C 1
ATOM 7579 O O . SER B 1 468 ? 16.75 -16.172 -34.688 1 80.38 468 SER B O 1
ATOM 7581 N N . LEU B 1 469 ? 16.234 -17.938 -36.094 1 79.38 469 LEU B N 1
ATOM 7582 C CA . LEU B 1 469 ? 14.93 -18.203 -35.5 1 79.38 469 LEU B CA 1
ATOM 7583 C C . LEU B 1 469 ? 15.062 -18.656 -34.062 1 79.38 469 LEU B C 1
ATOM 7585 O O . LEU B 1 469 ? 14.219 -18.328 -33.219 1 79.38 469 LEU B O 1
ATOM 7589 N N . SER B 1 470 ? 16.094 -19.25 -33.781 1 80.06 470 SER B N 1
ATOM 7590 C CA . SER B 1 470 ? 16.344 -19.766 -32.438 1 80.06 470 SER B CA 1
ATOM 7591 C C . SER B 1 470 ? 16.562 -18.625 -31.438 1 80.06 470 SER B C 1
ATOM 7593 O O . SER B 1 470 ? 16.047 -18.656 -30.328 1 80.06 470 SER B O 1
ATOM 7595 N N . SER B 1 471 ? 17.344 -17.672 -31.891 1 79.62 471 SER B N 1
ATOM 7596 C CA . SER B 1 471 ? 17.594 -16.516 -31.031 1 79.62 471 SER B CA 1
ATOM 7597 C C . SER B 1 471 ? 16.312 -15.727 -30.781 1 79.62 471 SER B C 1
ATOM 7599 O O . SER B 1 471 ? 16.078 -15.25 -29.672 1 79.62 471 SER B O 1
ATOM 7601 N N . PHE B 1 472 ? 15.562 -15.578 -31.922 1 81.88 472 PHE B N 1
ATOM 7602 C CA . PHE B 1 472 ? 14.281 -14.898 -31.797 1 81.88 472 PHE B CA 1
ATOM 7603 C C . PHE B 1 472 ? 13.367 -15.641 -30.828 1 81.88 472 PHE B C 1
ATOM 7605 O O . PHE B 1 472 ? 12.781 -15.039 -29.922 1 81.88 472 PHE B O 1
ATOM 7612 N N . SER B 1 473 ? 13.289 -16.875 -30.938 1 76.75 473 SER B N 1
ATOM 7613 C CA . SER B 1 473 ? 12.398 -17.703 -30.109 1 76.75 473 SER B CA 1
ATOM 7614 C C . SER B 1 473 ? 12.805 -17.656 -28.641 1 76.75 473 SER B C 1
ATOM 7616 O O . SER B 1 473 ? 11.945 -17.594 -27.766 1 76.75 473 SER B O 1
ATOM 7618 N N . ARG B 1 474 ? 14.023 -17.609 -28.453 1 74.81 474 ARG B N 1
ATOM 7619 C CA . ARG B 1 474 ? 14.562 -17.547 -27.094 1 74.81 474 ARG B CA 1
ATOM 7620 C C . ARG B 1 474 ? 14.211 -16.219 -26.438 1 74.81 474 ARG B C 1
ATOM 7622 O O . ARG B 1 474 ? 13.758 -16.203 -25.297 1 74.81 474 ARG B O 1
ATOM 7629 N N . ASP B 1 475 ? 14.516 -15.211 -27.172 1 73.12 475 ASP B N 1
ATOM 7630 C CA . ASP B 1 475 ? 14.258 -13.883 -26.625 1 73.12 475 ASP B CA 1
ATOM 7631 C C . ASP B 1 475 ? 12.766 -13.664 -26.406 1 73.12 475 ASP B C 1
ATOM 7633 O O . ASP B 1 475 ? 12.367 -13.062 -25.406 1 73.12 475 ASP B O 1
ATOM 7637 N N . PHE B 1 476 ? 12.039 -14.055 -27.453 1 73.25 476 PHE B N 1
ATOM 7638 C CA . PHE B 1 476 ? 10.586 -13.938 -27.359 1 73.25 476 PHE B CA 1
ATOM 7639 C C . PHE B 1 476 ? 10.055 -14.703 -26.156 1 73.25 476 PHE B C 1
ATOM 7641 O O . PHE B 1 476 ? 9.289 -14.156 -25.359 1 73.25 476 PHE B O 1
ATOM 7648 N N . SER B 1 477 ? 10.625 -15.859 -26.016 1 66.88 477 SER B N 1
ATOM 7649 C CA . SER B 1 477 ? 10.227 -16.719 -24.906 1 66.88 477 SER B CA 1
ATOM 7650 C C . SER B 1 477 ? 10.711 -16.141 -23.578 1 66.88 477 SER B C 1
ATOM 7652 O O . SER B 1 477 ? 10.016 -16.234 -22.562 1 66.88 477 SER B O 1
ATOM 7654 N N . GLY B 1 478 ? 11.82 -15.68 -23.641 1 62.84 478 GLY B N 1
ATOM 7655 C CA . GLY B 1 478 ? 12.375 -15.039 -22.453 1 62.84 478 GLY B CA 1
ATOM 7656 C C . GLY B 1 478 ? 11.547 -13.867 -21.953 1 62.84 478 GLY B C 1
ATOM 7657 O O . GLY B 1 478 ? 11.406 -13.656 -20.75 1 62.84 478 GLY B O 1
ATOM 7658 N N . HIS B 1 479 ? 11.055 -13.195 -22.984 1 60.03 479 HIS B N 1
ATOM 7659 C CA . HIS B 1 479 ? 10.305 -11.992 -22.656 1 60.03 479 HIS B CA 1
ATOM 7660 C C . HIS B 1 479 ? 8.859 -12.328 -22.297 1 60.03 479 HIS B C 1
ATOM 7662 O O . HIS B 1 479 ? 8.336 -11.852 -21.281 1 60.03 479 HIS B O 1
ATOM 7668 N N . TYR B 1 480 ? 8.273 -13.102 -23.188 1 56.88 480 TYR B N 1
ATOM 7669 C CA . TYR B 1 480 ? 6.844 -13.375 -23.062 1 56.88 480 TYR B CA 1
ATOM 7670 C C . TYR B 1 480 ? 6.602 -14.695 -22.344 1 56.88 480 TYR B C 1
ATOM 7672 O O . TYR B 1 480 ? 5.465 -15.016 -21.984 1 56.88 480 TYR B O 1
ATOM 7680 N N . GLY B 1 481 ? 7.762 -15.453 -22.141 1 56.34 481 GLY B N 1
ATOM 7681 C CA . GLY B 1 481 ? 7.715 -16.734 -21.453 1 56.34 481 GLY B CA 1
ATOM 7682 C C . GLY B 1 481 ? 7.223 -17.859 -22.328 1 56.34 481 GLY B C 1
ATOM 7683 O O . GLY B 1 481 ? 7.215 -19.031 -21.906 1 56.34 481 GLY B O 1
ATOM 7684 N N . ILE B 1 482 ? 6.645 -17.609 -23.484 1 54.97 482 ILE B N 1
ATOM 7685 C CA . ILE B 1 482 ? 6.191 -18.594 -24.453 1 54.97 482 ILE B CA 1
ATOM 7686 C C . ILE B 1 482 ? 6.855 -18.344 -25.797 1 54.97 482 ILE B C 1
ATOM 7688 O O . ILE B 1 482 ? 7.188 -17.188 -26.125 1 54.97 482 ILE B O 1
ATOM 7692 N N . PRO B 1 483 ? 7.016 -19.469 -26.547 1 64.75 483 PRO B N 1
ATOM 7693 C CA . PRO B 1 483 ? 7.594 -19.281 -27.875 1 64.75 483 PRO B CA 1
ATOM 7694 C C . PRO B 1 483 ? 6.664 -18.547 -28.828 1 64.75 483 PRO B C 1
ATOM 7696 O O . PRO B 1 483 ? 5.441 -18.578 -28.656 1 64.75 483 PRO B O 1
ATOM 7699 N N . PRO B 1 484 ? 7.188 -17.922 -29.812 1 74.31 484 PRO B N 1
ATOM 7700 C CA . PRO B 1 484 ? 6.395 -17.141 -30.766 1 74.31 484 PRO B CA 1
ATOM 7701 C C . PRO B 1 484 ? 5.309 -17.969 -31.438 1 74.31 484 PRO B C 1
ATOM 7703 O O . PRO B 1 484 ? 4.211 -17.469 -31.703 1 74.31 484 PRO B O 1
ATOM 7706 N N . SER B 1 485 ? 5.625 -19.203 -31.797 1 73.44 485 SER B N 1
ATOM 7707 C CA . SER B 1 485 ? 4.645 -20.047 -32.469 1 73.44 485 SER B CA 1
ATOM 7708 C C . SER B 1 485 ? 3.422 -20.281 -31.594 1 73.44 485 SER B C 1
ATOM 7710 O O . SER B 1 485 ? 2.287 -20.266 -32.062 1 73.44 485 SER B O 1
ATOM 7712 N N . VAL B 1 486 ? 3.648 -20.344 -30.359 1 64.81 486 VAL B N 1
ATOM 7713 C CA . VAL B 1 486 ? 2.584 -20.547 -29.391 1 64.81 486 VAL B CA 1
ATOM 7714 C C . VAL B 1 486 ? 1.824 -19.234 -29.172 1 64.81 486 VAL B C 1
ATOM 7716 O O . VAL B 1 486 ? 0.598 -19.234 -29.047 1 64.81 486 VAL B O 1
ATOM 7719 N N . TRP B 1 487 ? 2.533 -18.25 -29.219 1 64.19 487 TRP B N 1
ATOM 7720 C CA . TRP B 1 487 ? 1.952 -16.922 -29.141 1 64.19 487 TRP B CA 1
ATOM 7721 C C . TRP B 1 487 ? 0.957 -16.688 -30.266 1 64.19 487 TRP B C 1
ATOM 7723 O O . TRP B 1 487 ? -0.149 -16.188 -30.031 1 64.19 487 TRP B O 1
ATOM 7733 N N . VAL B 1 488 ? 1.346 -16.938 -31.469 1 64.75 488 VAL B N 1
ATOM 7734 C CA . VAL B 1 488 ? 0.521 -16.75 -32.656 1 64.75 488 VAL B CA 1
ATOM 7735 C C . VAL B 1 488 ? -0.716 -17.641 -32.562 1 64.75 488 VAL B C 1
ATOM 7737 O O . VAL B 1 488 ? -1.826 -17.203 -32.875 1 64.75 488 VAL B O 1
ATOM 7740 N N . ARG B 1 489 ? -0.517 -18.734 -32.188 1 59.56 489 ARG B N 1
ATOM 7741 C CA . ARG B 1 489 ? -1.619 -19.672 -32.062 1 59.56 489 ARG B CA 1
ATOM 7742 C C . ARG B 1 489 ? -2.639 -19.203 -31.031 1 59.56 489 ARG B C 1
ATOM 7744 O O . ARG B 1 489 ? -3.846 -19.359 -31.234 1 59.56 489 ARG B O 1
ATOM 7751 N N . HIS B 1 490 ? -2.105 -18.578 -30.125 1 52.81 490 HIS B N 1
ATOM 7752 C CA . HIS B 1 490 ? -2.947 -18.188 -29 1 52.81 490 HIS B CA 1
ATOM 7753 C C . HIS B 1 490 ? -3.629 -16.844 -29.266 1 52.81 490 HIS B C 1
ATOM 7755 O O . HIS B 1 490 ? -4.715 -16.594 -28.734 1 52.81 490 HIS B O 1
ATOM 7761 N N . HIS B 1 491 ? -3.061 -15.961 -30 1 46.81 491 HIS B N 1
ATOM 7762 C CA . HIS B 1 491 ? -3.508 -14.578 -30.094 1 46.81 491 HIS B CA 1
ATOM 7763 C C . HIS B 1 491 ? -3.992 -14.25 -31.516 1 46.81 491 HIS B C 1
ATOM 7765 O O . HIS B 1 491 ? -4.633 -13.219 -31.719 1 46.81 491 HIS B O 1
ATOM 7771 N N . ARG B 1 492 ? -3.533 -14.836 -32.469 1 45.41 492 ARG B N 1
ATOM 7772 C CA . ARG B 1 492 ? -4.016 -14.523 -33.812 1 45.41 492 ARG B CA 1
ATOM 7773 C C . ARG B 1 492 ? -5.504 -14.836 -33.938 1 45.41 492 ARG B C 1
ATOM 7775 O O . ARG B 1 492 ? -5.945 -15.938 -33.625 1 45.41 492 ARG B O 1
ATOM 7782 N N . LEU B 1 493 ? -6.301 -13.797 -33.594 1 34.91 493 LEU B N 1
ATOM 7783 C CA . LEU B 1 493 ? -7.711 -13.914 -33.938 1 34.91 493 LEU B CA 1
ATOM 7784 C C . LEU B 1 493 ? -7.879 -14.633 -35.281 1 34.91 493 LEU B C 1
ATOM 7786 O O . LEU B 1 493 ? -7.117 -14.398 -36.219 1 34.91 493 LEU B O 1
ATOM 7790 N N . ALA B 1 494 ? -8.523 -15.828 -35.438 1 35.94 494 ALA B N 1
ATOM 7791 C CA . ALA B 1 494 ? -9.078 -16.328 -36.688 1 35.94 494 ALA B CA 1
ATOM 7792 C C . ALA B 1 494 ? -9.812 -15.227 -37.438 1 35.94 494 ALA B C 1
ATOM 7794 O O . ALA B 1 494 ? -10.57 -14.453 -36.844 1 35.94 494 ALA B O 1
#

Foldseek 3Di:
DCPPPPPPPPCPDDPDPPPPLFQQQQLQALLPPDPPPLSVLVLCLLVVVQPPPPDPPPLLVNLVSLLVQQDPPDQHQQLVNSLVSLVSSLVSCVVVVPLLSNLSSLLSNLSSCVQLLQLVQSLVSLVVSPPDVVSADLVSVLSSLLSNLSSCLQQQNLVVSQCSLPPPPCCLVPRDDPVRLQSVLSSLVSVLVSLLLQQCCQPPVLLHLHPNPVPVRHDDDDDRDDLVVSLVSLVVSLVRHDDPPPSLVSVLSSLLSVLLPDDPVVNVVSLVVLQVQLVVCVSVPLVSNLVSLQSSLSSCVSNVVLVSSLVSLVSSCLSCQQRVRNVSNSSSLSSQLSSCVVVVVVVSNVVSVVVNVVSSVSNPDNPVCVVPDDDDHPPVPVLLPPAPPLLNVLVVVLLVQQQDDDDLCNSCVSSVHHSVVNQVSNCVSVVDGSVLVSLLSLLVVLLVCLQPDPDDLVRSCNRRPHPDSVVNQVSNCSRNVRGSSRSSSRSNND/DPPPVPPPPVPPDDDDPLPPVFQQQQLQQLLPPDPPVLSVLVNCLQVVVVPPPPDPPPLLVNLVSLLVQQDPPDQHQQLVNSLVSLVSSLVSCVVVVPLLSNLSSLLSNLSSCVQLLQLVQSLVSLVVSPPDVVSADLVSVLSSLLSNLSSCLQQQNLVVSQCSLPPPPCCLVPRDDPVRLQSVLSSLVSVLVSLLLQQCCQPPVLLHLHPNPVPVRHDDDDHRDDLVVSLVSLVVSLVRHDDPPPNLVSVLSSLLSVLLPDDPVVNVVSLVVLQVQLVVCVSVPLVSNLVSLQSSLSSCVSNVVLVSSLVSLLLSCLSCQLRVRNVSNSSSLSSQLSSCVVVVVVVSNVVSVVVNVVSSVSNPDNPVCVVPDPSPPPPVPVLLPPAPPLLNVLVVVLLVQQQDDDDLCNSCVSSVHHSVVNQVSNCVSVVDGSVLVSLLSLLVVLLVCLQPDPDDLVRSCNRRPHPDSVVNQVSNCSRNVHGSSSSSRRRNDD

Radius of gyration: 30.45 Å; Cα contacts (8 Å, |Δi|>4): 1381; chains: 2; bounding box: 86×74×84 Å

Organism: Delftia acidovorans (strain DSM 14801 / SPH-1) (NCBI:txid398578)

InterPro domains:
  IPR009057 Homedomain-like superfamily [SSF46689] (390-440)
  IPR009057 Homedomain-like superfamily [SSF46689] (442-492)
  IPR018060 AraC-like, DNA binding HTH domain [PF12833] (411-489)
  IPR018060 AraC-like, DNA binding HTH domain [PS01124] (392-490)
  IPR018060 AraC-like, DNA binding HTH domain [SM00342] (405-488)
  IPR050959 Multiple antibiotic resistance protein MarA-like [PTHR47504] (389-485)

Secondary structure (DSSP, 8-state):
---------------------GGGTHHHHTTSSS--HHHHHHHHHHHHHHH-SSS---HHHHHHHHHTTS-SSSPPSSHHHHHHHHHHHHHHHHHTT-HHHHHHHHHHHHHHHHHTT-HHHHHHHHHHHTT-GGG--HHHHHHHHHHHHHHHHHTTBHHHHHHHHHSTT--GGGS-TTTHHHHHHHHHHHHHHHHHHHHHHHH-GGG--SS-GGGS--B--SPPPPHHHHHHHHHHHHHHS-TTSSHHHHHHHHHHHHHHHS-HHHHHHHHHHHHHHHHHHTTT-HHHHHHHHHHHHHHHHHTT-HHHHHHHHHHHHHHHHHHT-HHHHHHHHHHHHHHHHHHT-HHHHHHHHHHHHHHHHHHH---GGGTTT-SSSSHHHHTTTTS-HHHHHHHHHHHHTTTS---HHHHHHHHTS-HHHHHHHHHHHHSS-HHHHHHHHHHHHHHHHHHHS---HHHHHHHTT-S-HHHHHHHHHHHHSS-HHHHHHHHS--/---------------------GGGTHHHHTTTSS--HHHHHHHHHHHHHHH-SSS---HHHHHHHHHTTS-SSSPPSSHHHHHHHHHHHHHHHHHTT-HHHHHHHHHHHHHHHHHTT-HHHHHHHHHHHTT-GGG--HHHHHHHHHHHHHHHHHTTBHHHHHHHHHSTT--GGGS-TTTHHHHHHHHHHHHHHHHHHHHHHHH-GGG--SS-GGGS--B--SPPPPHHHHHHHHHHHHHHS-TTSSHHHHHHHHHHHHHHHS-HHHHHHHHHHHHHHHHHHTTT-HHHHHHHHHHHHHHHHHTT-HHHHHHHHHHHHHHHHHHT-HHHHHHHHHHHHHHHHHHT-HHHHHHHHHHHHHHHHHHH---GGGTT----SSHHHHTTTTS-HHHHHHHHHHHHTTTS---HHHHHHHHTS-HHHHHHHHHHHHSS-HHHHHHHHHHHHHHHHHHHS---HHHHHHHTT-S-HHHHHHHHHHHHSS-HHHHHHHHS--

pLDDT: mean 72.06, std 22.01, range [17.53, 96.94]

Solvent-accessible surface area (backbone atoms only — not comparable to full-atom values): 51529 Å² total; per-residue (Å²): 135,80,78,74,77,71,74,74,68,78,76,74,74,86,65,85,76,63,69,52,67,63,61,48,5,54,53,32,8,54,24,64,76,57,82,48,63,67,44,43,44,51,33,48,48,56,55,50,58,61,66,65,66,83,63,90,71,53,63,61,58,52,25,51,48,31,45,58,56,64,50,79,91,38,83,62,82,26,36,69,25,46,42,51,34,24,51,52,18,28,53,50,29,56,76,68,70,35,67,48,57,31,40,48,29,39,35,50,44,17,45,37,30,38,47,60,36,23,24,41,43,16,40,52,41,23,52,58,51,57,68,48,62,90,54,49,48,71,68,51,49,53,52,29,51,49,42,38,25,52,26,31,39,57,57,20,30,40,48,62,18,48,41,69,74,66,36,80,83,62,60,67,76,71,43,60,69,88,82,23,58,55,54,52,26,50,53,48,44,50,49,47,52,49,48,48,51,42,32,32,49,69,76,39,51,91,74,48,68,51,61,56,80,88,42,72,55,54,39,74,82,75,76,60,62,56,68,66,60,50,42,50,51,31,53,51,36,46,70,49,44,62,94,87,48,68,42,67,55,34,51,50,52,37,46,42,54,51,24,66,74,38,54,74,73,59,22,51,55,41,40,50,55,37,46,50,52,16,64,71,21,49,79,84,37,44,70,59,13,25,52,23,25,42,45,37,17,52,41,28,47,76,69,68,35,51,71,64,15,50,54,26,30,51,52,16,34,48,44,14,55,12,43,57,33,41,48,56,31,53,46,31,46,47,52,51,26,54,48,26,49,73,71,64,36,34,67,60,18,37,55,41,46,55,55,49,46,34,49,50,49,46,24,33,37,63,59,87,41,49,83,82,60,62,87,58,57,66,70,70,62,61,71,57,71,79,42,56,67,48,48,38,45,35,50,50,50,46,66,74,41,41,51,42,85,72,53,63,59,59,45,15,57,73,43,71,45,53,52,64,58,46,44,52,52,33,25,70,69,67,73,37,46,59,66,53,47,50,50,47,49,38,40,48,49,44,53,49,44,40,42,74,43,94,59,50,68,63,53,48,34,47,46,43,48,41,91,38,69,66,58,40,34,47,50,31,17,58,58,54,47,30,38,55,73,13,28,32,66,26,36,32,75,122,134,78,78,73,75,71,72,73,65,78,73,74,77,86,65,88,72,58,75,64,67,65,57,49,25,51,54,33,4,57,20,62,74,58,84,48,64,66,42,42,45,51,28,49,50,55,55,51,57,70,66,62,66,82,64,88,70,54,64,60,60,52,26,52,52,32,46,58,56,63,50,80,91,39,84,61,81,30,36,70,27,46,42,51,34,24,50,52,19,27,52,50,28,56,75,68,71,35,66,48,58,32,38,50,28,39,35,52,42,17,46,38,30,38,47,60,35,22,23,41,44,15,38,52,40,23,53,58,51,57,68,47,63,90,55,48,49,70,67,52,48,52,50,28,51,49,42,38,26,52,28,31,38,57,57,20,30,40,49,60,18,48,41,68,74,65,37,79,84,62,59,68,77,73,44,61,70,89,80,24,58,56,53,52,26,50,52,47,43,49,50,48,54,48,47,49,51,43,32,32,47,69,76,38,51,91,73,49,67,50,60,55,80,87,43,73,55,52,39,74,82,75,77,61,63,55,69,67,58,51,42,50,49,29,52,51,34,45,70,49,44,63,94,85,50,67,39,67,53,33,50,48,54,38,45,42,54,50,26,66,74,37,57,74,72,59,22,51,56,41,40,52,55,36,46,48,52,16,63,70,21,49,78,84,36,43,70,59,14,24,51,24,25,43,44,36,17,51,43,27,47,77,70,69,36,51,72,62,16,48,54,27,30,51,52,18,34,34,41,15,56,30,44,57,33,41,49,56,32,53,45,31,44,46,51,51,26,53,48,26,50,75,71,64,36,34,65,59,19,37,56,42,45,56,54,50,45,34,50,52,48,45,24,33,36,67,60,84,42,58,81,80,54,76,62,74,60,62,67,71,62,61,70,57,71,78,43,55,67,51,49,38,46,36,50,49,49,46,67,73,41,41,53,41,86,71,53,63,60,58,48,15,55,73,44,72,44,52,54,64,58,45,44,52,51,33,25,70,69,67,72,39,47,60,65,52,46,50,50,48,49,38,40,48,49,44,53,47,43,40,43,74,42,94,57,49,70,62,53,48,34,47,46,44,50,42,89,40,68,65,59,42,35,47,50,31,17,58,60,40,44,44,43,54,72,29,42,32,52,5,27,32,72,130

Sequence (988 aa):
MHSSGKCIAPAWPLIFSYKNSYSFNLLTQHIHGHQDESASRLWRIISAHHQQADTGYNKISRAEELLQACKWPEPSIYPLLVLRYVQEAQAIFELHRMPDRVVSCRIAAAFIHCQLGEERNAIALATAAMANPALLQPESMACATYVRALAHSRLGELDTALQLIEGKDHDFALMAPGITPWLSALINWARAQILWKIYLYKNHQNLWCGPPPDSGLVQLGAAAPDSADLQALLERVGRQLPTGLAWPYSDLLQLSVKGLDAGRREAAGVIRAIERIGVRHQIKNPPIAGWAWLSSALVHCSKRQYAQALQAVMLAKSTARTYQLEGLCRNALVYEYHIQETQGDFAGALSTLKALNIMRLKSMAISPYLEKSRFTAMDEARLHDLEPAYVKRALQYIQENLDKKLPIQTIADHCRVSRRTLEVSFRNSRSCSIGEYIRQSRIHLAAESLLTTDQSIGQISSQLGYSSLSSFSRDFSGHYGIPPSVWVRHHRLAMHSSGKCIAPAWPLIFSYKNSYSFNLLTQHIHGHQDESASRLWRIISAHHQQADTGYNKISRAEELLQACKWPEPSIYPLLVLRYVQEAQAIFELHRMPDRVVSCRIAAAFIHCQLGEERNAIALATAAMANPALLQPESMACATYVRALAHSRLGELDTALQLIEGKDHDFALMAPGITPWLSALINWARAQILWKIYLYKNHQNLWCGPPPDSGLVQLGAAAPDSADLQALLERVGRQLPTGLAWPYSDLLQLSVKGLDAGRREAAGVIRAIERIGVRHQIKNPPIAGWAWLSSALVHCSKRQYAQALQAVMLAKSTARTYQLEGLCRNALVYEYHIQETQGDFAGALSTLKALNIMRLKSMAISPYLEKSRFTAMDEARLHDLEPAYVKRALQYIQENLDKKLPIQTIADHCRVSRRTLEVSFRNSRSCSIGEYIRQSRIHLAAESLLTTDQSIGQISSQLGYSSLSSFSRDFSGHYGIPPSVWVRHHRLA